Protein 7EXK (pdb70)

Secondary structure (DSSP, 8-state):
-----EEEETTEEPPTTTSBPPBTTTTT-PPB--TTSTHHHH-BS-TTTGGGGS--EEEETT-EEEEE-SS---S-EEEEEEEEE-SS-TTSTTTT-SS-EEEEEEE--EEETTEEEPSPSS--EEEEE--TTSBSEEEEEEEEEEE-TTTTSTT--EEEEEEEEEEEES-B-------B-TTTS--S--TTTS--SSS--TT-------SSPP---/-----EEEETTEEPPTTSSBPPBTTTTT-PPB--TTSTHHHH-BSSTTTGGGGS--EEEETT-EEEEE-SS---S-EEEEEEEEE-SS-TTSTTTT-SS-EEEEEEE--EEETTEEEPPPSS--EEEEE--TTPPSEEEEEEEEEEE-TTTTSTT--EEEEEEEEEEEES-------S-B-TTTS--S--TTTS--SSS--TT--S----SSPP---/-----EEEETTEEPPTTTSBPPBTTTTT-PPB--TTSTHHHH-BSSTTTGGGGS--EEEETT-EEEEE-SS---S-EEEEEEEEE-SS-TTSTTTT-SS-EEEEEEE--EEETTEEEPSPSS--EEEEE--TTSPSEEEEEEEEEEE-TTTTSTT--EEEEEEEEEEEES---------B-TTTS--S--TTTS--SSS--TT-------SSPP---/-----EEEETTEEPPTTSSBPPBTTTTT-PPB--TTSTHHHH-BS-TTTGGGGS--EEEETT-EEEEE-SS---S-EEEEEEEEE-SS-TTSTTTT-SS-EEEEEEE--EEETTEEEPPPSS--EEEEE--TTPPSEEEEEEEEEEE-TTTTSTT--EEEEEEEEEEEES-------S-B-TTTS--S--TTTS--SSS--TT-------SSPP---/-----EEEETTEEPPTTSSBPPBTTTTT-PPB--TTSTHHHH-BSSTTTTTTTS--EEEETT-EEEEE-SS---S-EEEEEEEEE-SS-TTSTTTT-SS-EEEEEEE--EEETTEEEPPPSS--EEEEE--TTSPSEEEEEEEEEEE-TTTTSTT--EEEEEEEEEEEES-------S-B-TTTS--S--TTTS--SSS--TT-------SSPP---/-----EEEETTEEPPTTTSBPPBTTTTT-PPB--TTSTHHHH-BSSTTTTGGGS--EEEETT-EEEEE-SS---S-EEEEEEEEE-SS-TTSTTTT-SS-EEEEEEE--EEETTEEEPSPSS--EEEEE--TTSPSEEEEEEEEEEE-TTTTSTT--EEEEEEEEEEEES---------B-TTTS--S--TTTS--SSS--TT-------SSPP---

Organism: Ceriporiopsis subvermispora (strain B) (NCBI:txid914234)

Structure (mmCIF, N/CA/C/O backbone):
data_7EXK
#
_entry.id   7EXK
#
_cell.length_a   84.063
_cell.length_b   52.428
_cell.length_c   134.625
_cell.angle_alpha   90.000
_cell.angle_beta   90.553
_cell.angle_gamma   90.000
#
_symmetry.space_group_name_H-M   'P 1 21 1'
#
loop_
_entity.id
_entity.type
_entity.pdbx_description
1 polymer 'Glycoside hydrolase family 61 protein'
2 non-polymer 2-acetamido-2-deoxy-beta-D-glucopyranose
3 non-polymer 'COPPER (II) ION'
4 non-polymer 2-AMINO-2-HYDROXYMETHYL-PROPANE-1,3-DIOL
5 non-polymer 1,2-ETHANEDIOL
6 non-polymer alpha-D-xylopyranose
7 non-polymer 'CALCIUM ION'
8 water water
#
loop_
_atom_site.group_PDB
_atom_site.id
_atom_site.type_symbol
_atom_site.label_atom_id
_atom_site.label_alt_id
_atom_site.label_comp_id
_atom_site.label_asym_id
_atom_site.label_entity_id
_atom_site.label_seq_id
_atom_site.pdbx_PDB_ins_code
_atom_site.Cartn_x
_atom_site.Cartn_y
_atom_site.Cartn_z
_atom_site.occupancy
_atom_site.B_iso_or_equiv
_atom_site.auth_seq_id
_atom_site.auth_comp_id
_atom_site.auth_asym_id
_atom_site.auth_atom_id
_atom_site.pdbx_PDB_model_num
ATOM 1 N N . HIS A 1 1 ? 20.43344 -4.86888 1.56393 1.000 22.68709 1 HIS A N 1
ATOM 2 C CA . HIS A 1 1 ? 20.44070 -5.66217 2.78879 1.000 26.78165 1 HIS A CA 1
ATOM 3 C C . HIS A 1 1 ? 21.63173 -6.61904 2.81796 1.000 26.40038 1 HIS A C 1
ATOM 4 O O . HIS A 1 1 ? 21.63786 -7.64020 2.13020 1.000 24.41328 1 HIS A O 1
ATOM 11 N N . TYR A 1 2 ? 22.66087 -6.26938 3.58407 1.000 23.21800 2 TYR A N 1
ATOM 12 C CA . TYR A 1 2 ? 23.84172 -7.11797 3.67647 1.000 23.58579 2 TYR A CA 1
ATOM 13 C C . TYR A 1 2 ? 24.63291 -6.73430 4.91656 1.000 22.62899 2 TYR A C 1
ATOM 14 O O . TYR A 1 2 ? 24.54480 -5.60731 5.40318 1.000 23.33325 2 TYR A O 1
ATOM 23 N N . THR A 1 3 ? 25.39496 -7.68965 5.42626 1.000 17.92740 3 THR A N 1
ATOM 24 C CA . THR A 1 3 ? 26.33060 -7.43839 6.50701 1.000 19.32130 3 THR A CA 1
ATOM 25 C C . THR A 1 3 ? 27.73148 -7.27737 5.93398 1.000 23.52216 3 THR A C 1
ATOM 26 O O . THR A 1 3 ? 27.99891 -7.61694 4.78197 1.000 22.08079 3 THR A O 1
ATOM 30 N N . LEU A 1 4 ? 28.64407 -6.77431 6.76277 1.000 21.15338 4 LEU A N 1
ATOM 31 C CA . LEU A 1 4 ? 30.04714 -6.62267 6.38896 1.000 24.76900 4 LEU A CA 1
ATOM 32 C C . LEU A 1 4 ? 30.89173 -7.39747 7.39259 1.000 20.51294 4 LEU A C 1
ATOM 33 O O . LEU A 1 4 ? 31.51517 -6.79457 8.27050 1.000 22.05376 4 LEU A O 1
ATOM 38 N N . PRO A 1 5 ? 30.89475 -8.73436 7.32397 1.000 24.72198 5 PRO A N 1
ATOM 39 C CA . PRO A 1 5 ? 31.50124 -9.53942 8.39869 1.000 21.44850 5 PRO A CA 1
ATOM 40 C C . PRO A 1 5 ? 32.97615 -9.87015 8.27649 1.000 24.31972 5 PRO A C 1
ATOM 41 O O . PRO A 1 5 ? 33.55561 -10.34528 9.26335 1.000 22.94794 5 PRO A O 1
ATOM 45 N N . ASP A 1 6 ? 33.60114 -9.67743 7.12480 1.000 17.59551 6 ASP A N 1
ATOM 46 C CA . ASP A 1 6 ? 34.94677 -10.18957 6.89384 1.000 23.41282 6 ASP A CA 1
ATOM 47 C C . ASP A 1 6 ? 35.92228 -9.03879 6.70060 1.000 28.87378 6 ASP A C 1
ATOM 48 O O . ASP A 1 6 ? 35.79984 -8.27468 5.73871 1.000 25.13765 6 ASP A O 1
ATOM 53 N N . LEU A 1 7 ? 36.87242 -8.90526 7.61972 1.000 29.31405 7 LEU A N 1
ATOM 54 C CA . LEU A 1 7 ? 37.99999 -8.01705 7.38607 1.000 24.02581 7 LEU A CA 1
ATOM 55 C C . LEU A 1 7 ? 38.90949 -8.61275 6.32127 1.000 30.68788 7 LEU A C 1
ATOM 56 O O . LEU A 1 7 ? 39.13378 -9.82980 6.27496 1.000 27.54210 7 LEU A O 1
ATOM 61 N N . ILE A 1 8 ? 39.38928 -7.75679 5.42628 1.000 28.02027 8 ILE A N 1
ATOM 62 C CA . ILE A 1 8 ? 40.42255 -8.12609 4.46867 1.000 26.22817 8 ILE A CA 1
ATOM 63 C C . ILE A 1 8 ? 41.72238 -7.53362 4.97349 1.000 29.99261 8 ILE A C 1
ATOM 64 O O . ILE A 1 8 ? 41.77474 -6.34782 5.32271 1.000 29.78930 8 ILE A O 1
ATOM 69 N N . ALA A 1 9 ? 42.75013 -8.36662 5.07012 1.000 30.13281 9 ALA A N 1
ATOM 70 C CA . ALA A 1 9 ? 44.03132 -7.94355 5.61085 1.000 34.66091 9 ALA A CA 1
ATOM 71 C C . ALA A 1 9 ? 45.07070 -8.96629 5.19236 1.000 38.77237 9 ALA A C 1
ATOM 72 O O . ALA A 1 9 ? 44.76419 -10.15571 5.06820 1.000 40.43393 9 ALA A O 1
ATOM 74 N N . ASN A 1 10 ? 46.30137 -8.48753 4.97699 1.000 35.73048 10 ASN A N 1
ATOM 75 C CA . ASN A 1 10 ? 47.39536 -9.32068 4.47806 1.000 36.48087 10 ASN A CA 1
ATOM 76 C C . ASN A 1 10 ? 47.04695 -10.03972 3.19200 1.000 34.72187 10 ASN A C 1
ATOM 77 O O . ASN A 1 10 ? 47.51486 -11.15256 2.95479 1.000 42.95547 10 ASN A O 1
ATOM 82 N N . GLY A 1 11 ? 46.23045 -9.42292 2.35181 1.000 36.05911 11 GLY A N 1
ATOM 83 C CA . GLY A 1 11 ? 45.85124 -10.08270 1.12441 1.000 38.00147 11 GLY A CA 1
ATOM 84 C C . GLY A 1 11 ? 44.93825 -11.27230 1.28866 1.000 37.71282 11 GLY A C 1
ATOM 85 O O . GLY A 1 11 ? 44.71913 -11.99669 0.31300 1.000 41.97965 11 GLY A O 1
ATOM 86 N N . THR A 1 12 ? 44.39489 -11.50884 2.48419 1.000 35.52430 12 THR A N 1
ATOM 87 C CA . THR A 1 12 ? 43.47488 -12.62185 2.69066 1.000 37.31818 12 THR A CA 1
ATOM 88 C C . THR A 1 12 ? 42.22528 -12.15452 3.43193 1.000 35.90301 12 THR A C 1
ATOM 89 O O . THR A 1 12 ? 42.23056 -11.15222 4.15563 1.000 37.08620 12 THR A O 1
ATOM 93 N N . VAL A 1 13 ? 41.15336 -12.91655 3.26862 1.000 32.55511 13 VAL A N 1
ATOM 94 C CA . VAL A 1 13 ? 39.86598 -12.60458 3.87395 1.000 31.97370 13 VAL A CA 1
ATOM 95 C C . VAL A 1 13 ? 39.71998 -13.41177 5.15456 1.000 26.26964 13 VAL A C 1
ATOM 96 O O . VAL A 1 13 ? 39.92936 -14.62545 5.15005 1.000 30.77149 13 VAL A O 1
ATOM 100 N N . ALA A 1 14 ? 39.42279 -12.72591 6.25595 1.000 25.64215 14 ALA A N 1
ATOM 101 C CA . ALA A 1 14 ? 39.18422 -13.34165 7.55602 1.000 31.19335 14 ALA A CA 1
ATOM 102 C C . ALA A 1 14 ? 37.80850 -14.01815 7.59801 1.000 31.82633 14 ALA A C 1
ATOM 103 O O . ALA A 1 14 ? 36.98201 -13.87357 6.69234 1.000 26.61877 14 ALA A O 1
ATOM 105 N N . ALA A 1 15 ? 37.57300 -14.78524 8.66301 1.000 21.31793 15 ALA A N 1
ATOM 106 C CA . ALA A 1 15 ? 36.29006 -15.45821 8.82699 1.000 27.21996 15 ALA A CA 1
ATOM 107 C C . ALA A 1 15 ? 35.22493 -14.47953 9.30055 1.000 21.91148 15 ALA A C 1
ATOM 108 O O . ALA A 1 15 ? 35.52538 -13.38468 9.78833 1.000 24.83486 15 ALA A O 1
ATOM 110 N N . ASP A 1 16 ? 33.96246 -14.88405 9.15448 1.000 20.92220 16 ASP A N 1
ATOM 111 C CA . ASP A 1 16 ? 32.85949 -14.03711 9.59666 1.000 23.31680 16 ASP A CA 1
ATOM 112 C C . ASP A 1 16 ? 33.04100 -13.65898 11.06709 1.000 23.20956 16 ASP A C 1
ATOM 113 O O . ASP A 1 16 ? 33.20962 -14.52627 11.92546 1.000 20.24507 16 ASP A O 1
ATOM 118 N N . TRP A 1 17 ? 33.04024 -12.35567 11.34643 1.000 25.01754 17 TRP A N 1
ATOM 119 C CA . TRP A 1 17 ? 33.13063 -11.78147 12.68917 1.000 23.83852 17 TRP A CA 1
ATOM 120 C C . TRP A 1 17 ? 34.42049 -12.14704 13.41487 1.000 23.48573 17 TRP A C 1
ATOM 121 O O . TRP A 1 17 ? 34.52081 -11.93719 14.62796 1.000 22.75966 17 TRP A O 1
ATOM 132 N N . GLN A 1 18 ? 35.41878 -12.67569 12.71002 1.000 21.95620 18 GLN A N 1
ATOM 133 C CA . GLN A 1 18 ? 36.69319 -12.94915 13.36158 1.000 27.83380 18 GLN A CA 1
ATOM 134 C C . GLN A 1 18 ? 37.31909 -11.66030 13.88625 1.000 29.91889 18 GLN A C 1
ATOM 135 O O . GLN A 1 18 ? 37.71962 -11.57511 15.05619 1.000 23.87714 18 GLN A O 1
ATOM 141 N N . PHE A 1 19 ? 37.36150 -10.62740 13.04370 1.000 24.40770 19 PHE A N 1
ATOM 142 C CA . PHE A 1 19 ? 37.91240 -9.34281 13.41976 1.000 23.90276 19 PHE A CA 1
ATOM 143 C C . PHE A 1 19 ? 36.87466 -8.23731 13.37692 1.000 25.10024 19 PHE A C 1
ATOM 144 O O . PHE A 1 19 ? 37.19463 -7.09654 13.72314 1.000 27.88494 19 PHE A O 1
ATOM 152 N N . VAL A 1 20 ? 35.64906 -8.53978 12.96227 1.000 20.74753 20 VAL A N 1
ATOM 153 C CA . VAL A 1 20 ? 34.58804 -7.55522 12.81457 1.000 18.76089 20 VAL A CA 1
ATOM 154 C C . VAL A 1 20 ? 33.54858 -7.80132 13.88652 1.000 21.36974 20 VAL A C 1
ATOM 155 O O . VAL A 1 20 ? 33.12566 -8.94536 14.09579 1.000 19.02842 20 VAL A O 1
ATOM 159 N N . ARG A 1 21 ? 33.14539 -6.73078 14.57074 1.000 18.59454 21 ARG A N 1
ATOM 160 C CA . ARG A 1 21 ? 32.15226 -6.84219 15.63169 1.000 19.93176 21 ARG A CA 1
ATOM 161 C C . ARG A 1 21 ? 30.81223 -7.25665 15.04381 1.000 26.20527 21 ARG A C 1
ATOM 162 O O . ARG A 1 21 ? 30.24961 -6.54441 14.19830 1.000 23.20029 21 ARG A O 1
ATOM 170 N N . GLU A 1 22 ? 30.30289 -8.40963 15.48740 1.000 23.08489 22 GLU A N 1
ATOM 171 C CA . GLU A 1 22 ? 29.03995 -8.90728 14.96500 1.000 21.03213 22 GLU A CA 1
ATOM 172 C C . GLU A 1 22 ? 27.94803 -7.86899 15.14743 1.000 25.00455 22 GLU A C 1
ATOM 173 O O . GLU A 1 22 ? 27.78511 -7.29829 16.23320 1.000 24.14434 22 GLU A O 1
ATOM 179 N N . THR A 1 23 ? 27.23809 -7.58725 14.06203 1.000 19.91959 23 THR A N 1
ATOM 180 C CA . THR A 1 23 ? 26.27902 -6.50626 14.04358 1.000 18.92952 23 THR A CA 1
ATOM 181 C C . THR A 1 23 ? 24.87199 -7.02950 14.29823 1.000 21.35312 23 THR A C 1
ATOM 182 O O . THR A 1 23 ? 24.56739 -8.20695 14.09103 1.000 26.84769 23 THR A O 1
ATOM 186 N N . ALA A 1 24 ? 23.99871 -6.12327 14.73110 1.000 22.84419 24 ALA A N 1
ATOM 187 C CA . ALA A 1 24 ? 22.67624 -6.54236 15.19574 1.000 25.60655 24 ALA A CA 1
ATOM 188 C C . ALA A 1 24 ? 21.79775 -7.09140 14.08066 1.000 30.15688 24 ALA A C 1
ATOM 189 O O . ALA A 1 24 ? 20.80274 -7.76109 14.36561 1.000 38.92747 24 ALA A O 1
ATOM 191 N N . ASN A 1 25 ? 22.12287 -6.80779 12.82427 1.000 28.15061 25 ASN A N 1
ATOM 192 C CA . ASN A 1 25 ? 21.37317 -7.31061 11.68587 1.000 25.62176 25 ASN A CA 1
ATOM 193 C C . ASN A 1 25 ? 21.93424 -8.62280 11.15285 1.000 28.37854 25 ASN A C 1
ATOM 194 O O . ASN A 1 25 ? 21.70969 -8.94970 9.98072 1.000 28.58825 25 ASN A O 1
ATOM 199 N N . HIS A 1 26 ? 22.65121 -9.38584 11.98499 1.000 32.10754 26 HIS A N 1
ATOM 200 C CA . HIS A 1 26 ? 23.32965 -10.57228 11.47840 1.000 32.66568 26 HIS A CA 1
ATOM 201 C C . HIS A 1 26 ? 22.34685 -11.53535 10.81684 1.000 35.63558 26 HIS A C 1
ATOM 202 O O . HIS A 1 26 ? 22.70704 -12.20208 9.83981 1.000 35.10165 26 HIS A O 1
ATOM 209 N N . TYR A 1 27 ? 21.09857 -11.58859 11.29905 1.000 38.75308 27 TYR A N 1
ATOM 210 C CA A TYR A 1 27 ? 20.02972 -12.35142 10.65398 0.406 37.59544 27 TYR A CA 1
ATOM 211 C CA B TYR A 1 27 ? 20.07756 -12.36465 10.60618 0.594 37.57106 27 TYR A CA 1
ATOM 212 C C . TYR A 1 27 ? 19.34201 -11.54017 9.55423 1.000 39.70850 27 TYR A C 1
ATOM 213 O O . TYR A 1 27 ? 19.28487 -11.95241 8.38987 1.000 42.22331 27 TYR A O 1
ATOM 230 N N . THR A 1 28 ? 18.79529 -10.37638 9.92794 1.000 34.10369 28 THR A N 1
ATOM 231 C CA . THR A 1 28 ? 17.90868 -9.63704 9.02618 1.000 30.67844 28 THR A CA 1
ATOM 232 C C . THR A 1 28 ? 18.65888 -8.94426 7.88974 1.000 32.06211 28 THR A C 1
ATOM 233 O O . THR A 1 28 ? 18.06414 -8.66231 6.84512 1.000 26.26092 28 THR A O 1
ATOM 237 N N . ASN A 1 29 ? 19.94028 -8.62786 8.07824 1.000 28.96001 29 ASN A N 1
ATOM 238 C CA . ASN A 1 29 ? 20.71696 -7.82040 7.14100 1.000 26.65943 29 ASN A CA 1
ATOM 239 C C . ASN A 1 29 ? 20.14291 -6.42434 6.92614 1.000 26.81735 29 ASN A C 1
ATOM 240 O O . ASN A 1 29 ? 20.56051 -5.73442 5.99072 1.000 30.33308 29 ASN A O 1
ATOM 245 N N . GLY A 1 30 ? 19.21631 -5.97192 7.77777 1.000 24.92267 30 GLY A N 1
ATOM 246 C CA . GLY A 1 30 ? 18.58483 -4.68187 7.60337 1.000 24.12175 30 GLY A CA 1
ATOM 247 C C . GLY A 1 30 ? 19.51979 -3.55965 8.00251 1.000 22.68015 30 GLY A C 1
ATOM 248 O O . GLY A 1 30 ? 20.51378 -3.78123 8.69944 1.000 24.87313 30 GLY A O 1
ATOM 249 N N . PRO A 1 31 ? 19.23951 -2.34000 7.54447 1.000 26.54535 31 PRO A N 1
ATOM 250 C CA . PRO A 1 31 ? 20.14311 -1.21166 7.79238 1.000 24.57488 31 PRO A CA 1
ATOM 251 C C . PRO A 1 31 ? 19.86442 -0.47171 9.09271 1.000 30.77058 31 PRO A C 1
ATOM 252 O O . PRO A 1 31 ? 18.75122 -0.48818 9.62973 1.000 27.97731 31 PRO A O 1
ATOM 256 N N . VAL A 1 32 ? 20.89320 0.25122 9.54980 1.000 25.99252 32 VAL A N 1
ATOM 257 C CA . VAL A 1 32 ? 20.67445 1.33160 10.50212 1.000 30.38192 32 VAL A CA 1
ATOM 258 C C . VAL A 1 32 ? 20.05545 2.49616 9.75476 1.000 33.44242 32 VAL A C 1
ATOM 259 O O . VAL A 1 32 ? 20.44053 2.78600 8.61283 1.000 30.94214 32 VAL A O 1
ATOM 263 N N . THR A 1 33 ? 19.04035 3.12726 10.36273 1.000 34.68232 33 THR A N 1
ATOM 264 C CA . THR A 1 33 ? 18.36171 4.27326 9.75779 1.000 32.04250 33 THR A CA 1
ATOM 265 C C . THR A 1 33 ? 18.31009 5.52379 10.63323 1.000 32.81822 33 THR A C 1
ATOM 266 O O . THR A 1 33 ? 17.79380 6.54692 10.17872 1.000 37.74637 33 THR A O 1
ATOM 270 N N . ASP A 1 34 ? 18.82591 5.48030 11.85933 1.000 36.62136 34 ASP A N 1
ATOM 271 C CA . ASP A 1 34 ? 18.79535 6.61484 12.78060 1.000 35.36575 34 ASP A CA 1
ATOM 272 C C . ASP A 1 34 ? 20.22671 7.04436 13.08961 1.000 34.75060 34 ASP A C 1
ATOM 273 O O . ASP A 1 34 ? 20.92647 6.38369 13.86673 1.000 32.85321 34 ASP A O 1
ATOM 278 N N . VAL A 1 35 ? 20.65890 8.17377 12.52020 1.000 35.02182 35 VAL A N 1
ATOM 279 C CA . VAL A 1 35 ? 22.02899 8.62384 12.76273 1.000 33.95898 35 VAL A CA 1
ATOM 280 C C . VAL A 1 35 ? 22.24641 9.15171 14.16748 1.000 36.38646 35 VAL A C 1
ATOM 281 O O . VAL A 1 35 ? 23.40235 9.34006 14.57195 1.000 34.77809 35 VAL A O 1
ATOM 285 N N . THR A 1 36 ? 21.17332 9.40471 14.92258 1.000 42.36088 36 THR A N 1
ATOM 286 C CA . THR A 1 36 ? 21.31570 9.80195 16.32110 1.000 47.44725 36 THR A CA 1
ATOM 287 C C . THR A 1 36 ? 21.44768 8.59551 17.23920 1.000 44.89514 36 THR A C 1
ATOM 288 O O . THR A 1 36 ? 21.79944 8.76418 18.41317 1.000 44.28198 36 THR A O 1
ATOM 292 N N . ASP A 1 37 ? 21.21699 7.39253 16.70307 1.000 46.88556 37 ASP A N 1
ATOM 293 C CA . ASP A 1 37 ? 21.26473 6.14977 17.46155 1.000 40.28771 37 ASP A CA 1
ATOM 294 C C . ASP A 1 37 ? 22.69136 5.63870 17.57008 1.000 38.82170 37 ASP A C 1
ATOM 295 O O . ASP A 1 37 ? 23.45679 5.68731 16.60456 1.000 38.56704 37 ASP A O 1
ATOM 300 N N . GLU A 1 38 ? 23.03937 5.13108 18.75335 1.000 34.18019 38 GLU A N 1
ATOM 301 C CA . GLU A 1 38 ? 24.37710 4.60075 18.99085 1.000 36.17930 38 GLU A CA 1
ATOM 302 C C . GLU A 1 38 ? 24.77174 3.54536 17.96337 1.000 30.48085 38 GLU A C 1
ATOM 303 O O . GLU A 1 38 ? 25.96885 3.34226 17.71927 1.000 31.68979 38 GLU A O 1
ATOM 309 N N . ALA A 1 39 ? 23.79217 2.87542 17.36326 1.000 24.20278 39 ALA A N 1
ATOM 310 C CA . ALA A 1 39 ? 24.06138 1.85364 16.35895 1.000 30.36864 39 ALA A CA 1
ATOM 311 C C . ALA A 1 39 ? 24.82018 2.39715 15.15860 1.000 31.20623 39 ALA A C 1
ATOM 312 O O . ALA A 1 39 ? 25.50277 1.62295 14.48045 1.000 25.90629 39 ALA A O 1
ATOM 314 N N . ILE A 1 40 ? 24.72228 3.70527 14.89180 1.000 29.98490 40 ILE A N 1
ATOM 315 C CA . ILE A 1 40 ? 25.36252 4.30624 13.72769 1.000 30.21495 40 ILE A CA 1
ATOM 316 C C . ILE A 1 40 ? 26.86663 4.15406 13.79980 1.000 28.81424 40 ILE A C 1
ATOM 317 O O . ILE A 1 40 ? 27.55769 4.33037 12.79421 1.000 27.60224 40 ILE A O 1
ATOM 322 N N . ARG A 1 41 ? 27.40508 3.86373 14.97944 1.000 24.75529 41 ARG A N 1
ATOM 323 C CA . ARG A 1 41 ? 28.85583 3.75483 15.10016 1.000 29.44959 41 ARG A CA 1
ATOM 324 C C . ARG A 1 41 ? 29.34610 2.40270 14.58869 1.000 32.92945 41 ARG A C 1
ATOM 325 O O 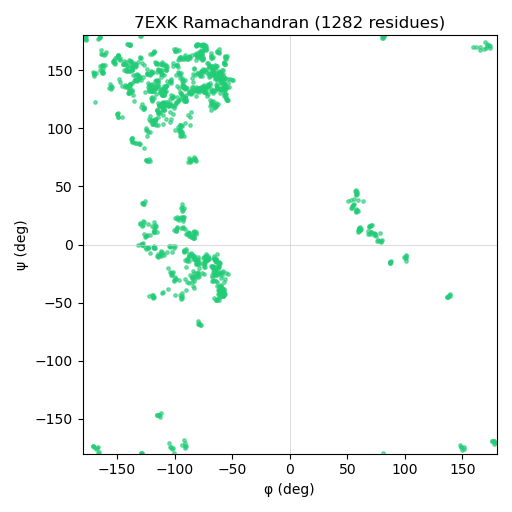. ARG A 1 41 ? 30.10814 2.33433 13.61667 1.000 25.43373 41 ARG A O 1
ATOM 333 N N . CYS A 1 42 ? 28.96997 1.31867 15.27602 1.000 26.24453 42 CYS A N 1
ATOM 334 C CA . CYS A 1 42 ? 29.45985 -0.00266 14.92679 1.000 23.68210 42 CYS A CA 1
ATOM 335 C C . CYS A 1 42 ? 28.37581 -1.05793 14.82084 1.000 23.78354 42 CYS A C 1
ATOM 336 O O . CYS A 1 42 ? 28.69342 -2.22185 14.53391 1.000 22.96404 42 CYS A O 1
ATOM 339 N N . TYR A 1 43 ? 27.11838 -0.69084 15.05075 1.000 23.34183 43 TYR A N 1
ATOM 340 C CA . TYR A 1 43 ? 25.98804 -1.55967 14.78727 1.000 24.18985 43 TYR A CA 1
ATOM 341 C C . TYR A 1 43 ? 26.09584 -2.87512 15.56218 1.000 24.33971 43 TYR A C 1
ATOM 342 O O . TYR A 1 43 ? 25.53730 -3.88701 15.14385 1.000 24.95141 43 TYR A O 1
ATOM 351 N N . GLU A 1 44 ? 26.77471 -2.86166 16.71476 1.000 24.04367 44 GLU A N 1
ATOM 352 C CA . GLU A 1 44 ? 27.06927 -4.10108 17.42229 1.000 26.71038 44 GLU A CA 1
ATOM 353 C C . GLU A 1 44 ? 25.78441 -4.81027 17.80381 1.000 28.42001 44 GLU A C 1
ATOM 354 O O . GLU A 1 44 ? 24.74766 -4.18516 18.04202 1.000 27.84424 44 GLU A O 1
ATOM 360 N N . LEU A 1 45 ? 25.86505 -6.14085 17.80790 1.000 27.23842 45 LEU A N 1
ATOM 361 C CA . LEU A 1 45 ? 24.79113 -6.97127 18.33244 1.000 32.62596 45 LEU A CA 1
ATOM 362 C C . LEU A 1 45 ? 24.56059 -6.68172 19.81475 1.000 31.32532 45 LEU A C 1
ATOM 363 O O . LEU A 1 45 ? 23.41774 -6.63021 20.27825 1.000 30.01632 45 LEU A O 1
ATOM 368 N N . ASP A 1 46 ? 25.63533 -6.47401 20.57167 1.000 37.02671 46 ASP A N 1
ATOM 369 C CA . ASP A 1 46 ? 25.51266 -6.19939 22.00168 1.000 29.47428 46 ASP A CA 1
ATOM 370 C C . ASP A 1 46 ? 26.68769 -5.32436 22.40967 1.000 29.21716 46 ASP A C 1
ATOM 371 O O . ASP A 1 46 ? 27.83778 -5.78032 22.41097 1.000 31.76060 46 ASP A O 1
ATOM 376 N N . TYR A 1 47 ? 26.40051 -4.07594 22.77484 1.000 32.21746 47 TYR A N 1
ATOM 377 C CA . TYR A 1 47 ? 27.47143 -3.10599 22.98032 1.000 33.43553 47 TYR A CA 1
ATOM 378 C C . TYR A 1 47 ? 28.48081 -3.57206 24.02102 1.000 34.14074 47 TYR A C 1
ATOM 379 O O . TYR A 1 47 ? 29.69296 -3.37589 23.84940 1.000 39.14560 47 TYR A O 1
ATOM 388 N N . SER A 1 48 ? 28.01979 -4.22462 25.08976 1.000 38.58328 48 SER A N 1
ATOM 389 C CA . SER A 1 48 ? 28.96718 -4.59094 26.14234 1.000 35.65795 48 SER A CA 1
ATOM 390 C C . SER A 1 48 ? 29.71191 -5.88492 25.83793 1.000 34.34567 48 SER A C 1
ATOM 391 O O . SER A 1 48 ? 30.88670 -6.01984 26.19762 1.000 36.17991 48 SER A O 1
ATOM 394 N N . ALA A 1 49 ? 29.07989 -6.81809 25.13204 1.000 39.72571 49 ALA A N 1
ATOM 395 C CA . ALA A 1 49 ? 29.68563 -8.12788 24.91920 1.000 36.68802 49 ALA A CA 1
ATOM 396 C C . ALA A 1 49 ? 30.48123 -8.21631 23.62212 1.000 29.47850 49 ALA A C 1
ATOM 397 O O . ALA A 1 49 ? 31.60363 -8.73587 23.62354 1.000 33.48059 49 ALA A O 1
ATOM 399 N N . THR A 1 50 ? 29.92670 -7.70273 22.52402 1.000 31.84952 50 THR A N 1
ATOM 400 C CA . THR A 1 50 ? 30.48305 -7.98670 21.20155 1.000 23.01884 50 THR A CA 1
ATOM 401 C C . THR A 1 50 ? 31.95176 -7.61142 21.04396 1.000 26.92868 50 THR A C 1
ATOM 402 O O . THR A 1 50 ? 32.69641 -8.41197 20.45362 1.000 31.81662 50 THR A O 1
ATOM 406 N N . PRO A 1 51 ? 32.44124 -6.46089 21.52562 1.000 25.06038 51 PRO A N 1
ATOM 407 C CA . PRO A 1 51 ? 33.87359 -6.17799 21.34501 1.000 28.26983 51 PRO A CA 1
ATOM 408 C C . PRO A 1 51 ? 34.77071 -7.23679 21.94532 1.000 28.55711 51 PRO A C 1
ATOM 409 O O . PRO A 1 51 ? 35.76602 -7.62674 21.31752 1.000 31.99725 51 PRO A O 1
ATOM 413 N N . GLY A 1 52 ? 34.45420 -7.70075 23.15940 1.000 34.23188 52 GLY A N 1
ATOM 414 C CA . GLY A 1 52 ? 35.22904 -8.75878 23.78060 1.000 30.59402 52 GLY A CA 1
ATOM 415 C C . GLY A 1 52 ? 35.12914 -10.07937 23.05122 1.000 29.87977 52 GLY A C 1
ATOM 416 O O . GLY A 1 52 ? 36.02412 -10.92129 23.18313 1.000 30.22079 52 GLY A O 1
ATOM 417 N N . GLU A 1 53 ? 34.09583 -10.24931 22.23013 1.000 33.60067 53 GLU A N 1
ATOM 418 C CA . GLU A 1 53 ? 33.92597 -11.44477 21.42255 1.000 30.50610 53 GLU A CA 1
ATOM 419 C C . GLU A 1 53 ? 34.62720 -11.34409 20.08215 1.000 31.74362 53 GLU A C 1
ATOM 420 O O . GLU A 1 53 ? 34.42636 -12.21122 19.22696 1.000 27.89794 53 GLU A O 1
ATOM 426 N N . THR A 1 54 ? 35.44896 -10.31412 19.88062 1.000 32.04567 54 THR A N 1
ATOM 427 C CA . THR A 1 54 ? 36.04564 -10.03165 18.58277 1.000 26.96073 54 THR A CA 1
ATOM 428 C C . THR A 1 54 ? 37.56255 -10.01906 18.68555 1.000 23.44371 54 THR A C 1
ATOM 429 O O . THR A 1 54 ? 38.12217 -9.39707 19.59251 1.000 31.46814 54 THR A O 1
ATOM 433 N N . ASN A 1 55 ? 38.22773 -10.70551 17.76535 1.000 25.41931 55 ASN A N 1
ATOM 434 C CA . ASN A 1 55 ? 39.67851 -10.68147 17.77551 1.000 27.59434 55 ASN A CA 1
ATOM 435 C C . ASN A 1 55 ? 40.19229 -9.35369 17.20536 1.000 34.14495 55 ASN A C 1
ATOM 436 O O . ASN A 1 55 ? 39.43287 -8.52634 16.69436 1.000 32.24266 55 ASN A O 1
ATOM 441 N N . ILE A 1 56 ? 41.50129 -9.14435 17.31860 1.000 35.63551 56 ILE A N 1
ATOM 442 C CA . ILE A 1 56 ? 42.15572 -7.91484 16.88498 1.000 30.20911 56 ILE A CA 1
ATOM 443 C C . ILE A 1 56 ? 43.17754 -8.28720 15.82757 1.000 35.85081 56 ILE A C 1
ATOM 444 O O . ILE A 1 56 ? 44.06632 -9.10907 16.08614 1.000 35.17489 56 ILE A O 1
ATOM 449 N N . ALA A 1 57 ? 43.06808 -7.67821 14.64368 1.000 31.09981 57 ALA A N 1
ATOM 450 C CA . ALA A 1 57 ? 43.95214 -8.00924 13.52609 1.000 33.07860 57 ALA A CA 1
ATOM 451 C C . ALA A 1 57 ? 45.14068 -7.06003 13.47603 1.000 42.51430 57 ALA A C 1
ATOM 452 O O . ALA A 1 57 ? 44.96562 -5.84033 13.49708 1.000 40.47745 57 ALA A O 1
ATOM 454 N N . THR A 1 58 ? 46.34530 -7.61899 13.38845 1.000 41.74813 58 THR A N 1
ATOM 455 C CA . THR A 1 58 ? 47.55825 -6.81411 13.28586 1.000 43.14577 58 THR A CA 1
ATOM 456 C C . THR A 1 58 ? 47.88997 -6.55741 11.82310 1.000 39.99085 58 THR A C 1
ATOM 457 O O . THR A 1 58 ? 48.05378 -7.50376 11.04200 1.000 38.85216 58 THR A O 1
ATOM 461 N N . VAL A 1 59 ? 48.00476 -5.27911 11.45978 1.000 38.77240 59 VAL A N 1
ATOM 462 C CA . VAL A 1 59 ? 48.33929 -4.88567 10.09634 1.000 42.44223 59 VAL A CA 1
ATOM 463 C C . VAL A 1 59 ? 49.36550 -3.75807 10.14009 1.000 36.43731 59 VAL A C 1
ATOM 464 O O . VAL A 1 59 ? 49.45053 -2.99910 11.10967 1.000 37.76425 59 VAL A O 1
ATOM 468 N N . SER A 1 60 ? 50.13693 -3.63166 9.07229 1.000 40.58301 60 SER A N 1
ATOM 469 C CA . SER A 1 60 ? 51.14444 -2.58139 9.01360 1.000 51.50969 60 SER A CA 1
ATOM 470 C C . SER A 1 60 ? 50.57739 -1.34570 8.31924 1.000 47.15022 60 SER A C 1
ATOM 471 O O . SER A 1 60 ? 49.76827 -1.45124 7.39077 1.000 48.73489 60 SER A O 1
ATOM 474 N N . ALA A 1 61 ? 50.96999 -0.17282 8.81236 1.000 50.63720 61 ALA A N 1
ATOM 475 C CA . ALA A 1 61 ? 50.63252 1.06691 8.12925 1.000 45.45796 61 ALA A CA 1
ATOM 476 C C . ALA A 1 61 ? 51.14313 1.01462 6.69793 1.000 46.33543 61 ALA A C 1
ATOM 477 O O . ALA A 1 61 ? 52.19955 0.44114 6.41916 1.000 47.84367 61 ALA A O 1
ATOM 479 N N . GLY A 1 62 ? 50.36879 1.58881 5.77937 1.000 41.44474 62 GLY A N 1
ATOM 480 C CA . GLY A 1 62 ? 50.65901 1.49559 4.37029 1.000 38.97168 62 GLY A CA 1
ATOM 481 C C . GLY A 1 62 ? 50.09428 0.26268 3.69479 1.000 45.61185 62 GLY A C 1
ATOM 482 O O . GLY A 1 62 ? 50.05402 0.20559 2.45478 1.000 41.24244 62 GLY A O 1
ATOM 483 N N . SER A 1 63 ? 49.67715 -0.73518 4.46617 1.000 43.38840 63 SER A N 1
ATOM 484 C CA . SER A 1 63 ? 49.14131 -1.94260 3.86034 1.000 47.50091 63 SER A CA 1
ATOM 485 C C . SER A 1 63 ? 47.67869 -1.74476 3.46546 1.000 38.16184 63 SER A C 1
ATOM 486 O O . SER A 1 63 ? 46.96726 -0.87904 3.98956 1.000 34.96391 63 SER A O 1
ATOM 489 N N . THR A 1 64 ? 47.23580 -2.58554 2.54049 1.000 40.18056 64 THR A N 1
ATOM 490 C CA . THR A 1 64 ? 45.86932 -2.56993 2.05579 1.000 39.15751 64 THR A CA 1
ATOM 491 C C . THR A 1 64 ? 44.99546 -3.43560 2.95491 1.000 43.67888 64 THR A C 1
ATOM 492 O O . THR A 1 64 ? 45.34563 -4.58292 3.25625 1.000 39.63580 64 THR A O 1
ATOM 496 N N . VAL A 1 65 ? 43.86432 -2.88234 3.38408 1.000 36.47722 65 VAL A N 1
ATOM 497 C CA . VAL A 1 65 ? 42.85347 -3.61986 4.11108 1.000 33.31960 65 VAL A CA 1
ATOM 498 C C . VAL A 1 65 ? 41.51594 -3.38333 3.41046 1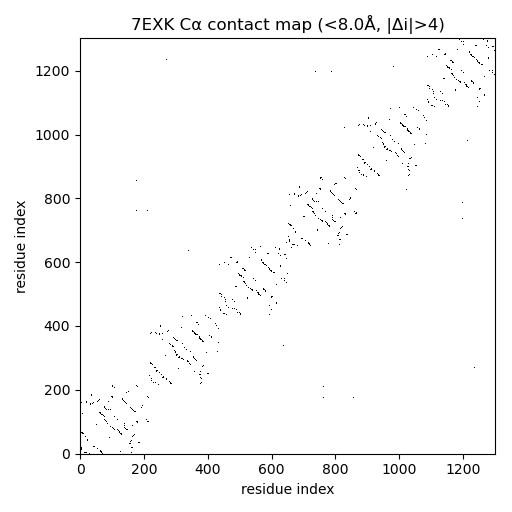.000 34.97720 65 VAL A C 1
ATOM 499 O O . VAL A 1 65 ? 41.43490 -2.69403 2.39390 1.000 33.76825 65 VAL A O 1
ATOM 503 N N . GLY A 1 66 ? 40.46738 -3.98484 3.94509 1.000 27.50047 66 GLY A N 1
ATOM 504 C CA . GLY A 1 66 ? 39.16838 -3.79377 3.34890 1.000 27.87204 66 GLY A CA 1
ATOM 505 C C . GLY A 1 66 ? 38.13937 -4.61848 4.07011 1.000 27.33026 66 GLY A C 1
ATOM 506 O O . GLY A 1 66 ? 38.42167 -5.23189 5.09979 1.000 27.58139 66 GLY A O 1
ATOM 507 N N . MET A 1 67 ? 36.94403 -4.64940 3.49534 1.000 21.20855 67 MET A N 1
ATOM 508 C CA . MET A 1 67 ? 35.83927 -5.37266 4.09241 1.000 22.52366 67 MET A CA 1
ATOM 509 C C . MET A 1 67 ? 35.11042 -6.11676 2.99020 1.000 26.56058 67 MET A C 1
ATOM 510 O O . MET A 1 67 ? 34.95121 -5.59704 1.88184 1.000 20.77143 67 MET A O 1
ATOM 515 N N . GLN A 1 68 ? 34.71879 -7.35116 3.28002 1.000 20.15716 68 GLN A N 1
ATOM 516 C CA . GLN A 1 68 ? 33.88058 -8.12543 2.37947 1.000 23.43009 68 GLN A CA 1
ATOM 517 C C . GLN A 1 68 ? 32.50869 -8.30771 3.00244 1.000 23.80546 68 GLN A C 1
ATOM 518 O O . GLN A 1 68 ? 32.40266 -8.66543 4.18296 1.000 20.92589 68 GLN A O 1
ATOM 524 N N . GLY A 1 69 ? 31.45522 -8.07440 2.20006 1.000 21.88257 69 GLY A N 1
ATOM 525 C CA . GLY A 1 69 ? 30.10407 -8.30578 2.66333 1.000 22.04382 69 GLY A CA 1
ATOM 526 C C . GLY A 1 69 ? 29.69657 -9.77554 2.58856 1.000 23.73431 69 GLY A C 1
ATOM 527 O O . GLY A 1 69 ? 30.40495 -10.62889 2.06995 1.000 22.42387 69 GLY A O 1
ATOM 528 N N . ASN A 1 70 ? 28.53090 -10.08396 3.15185 1.000 24.03776 70 ASN A N 1
ATOM 529 C CA . ASN A 1 70 ? 27.97392 -11.42286 2.97863 1.000 27.38796 70 ASN A CA 1
ATOM 530 C C . ASN A 1 70 ? 27.21943 -11.55004 1.67236 1.000 24.22126 70 ASN A C 1
ATOM 531 O O . ASN A 1 70 ? 26.50099 -12.53072 1.47201 1.000 31.24116 70 ASN A O 1
ATOM 536 N N . GLY A 1 71 ? 27.35779 -10.56532 0.79889 1.000 24.56188 71 GLY A N 1
ATOM 537 C CA . GLY A 1 71 ? 26.76827 -10.61774 -0.52420 1.000 27.71761 71 GLY A CA 1
ATOM 538 C C . GLY A 1 71 ? 27.15860 -9.36374 -1.26849 1.000 27.51586 71 GLY A C 1
ATOM 539 O O . GLY A 1 71 ? 27.81572 -8.47328 -0.72229 1.000 23.75255 71 GLY A O 1
ATOM 540 N N . ALA A 1 72 ? 26.74374 -9.29765 -2.52991 1.000 29.85321 72 ALA A N 1
ATOM 541 C CA . ALA A 1 72 ? 27.05679 -8.12348 -3.32968 1.000 27.76207 72 ALA A CA 1
ATOM 542 C C . ALA A 1 72 ? 26.36141 -6.90217 -2.74356 1.000 27.34931 72 ALA A C 1
ATOM 543 O O . ALA A 1 72 ? 25.26347 -6.98987 -2.19168 1.000 26.18774 72 ALA A O 1
ATOM 545 N N . PHE A 1 73 ? 27.03084 -5.75754 -2.84521 1.000 25.47337 73 PHE A N 1
ATOM 546 C CA . PHE A 1 73 ? 26.50650 -4.48467 -2.34897 1.000 26.08225 73 PHE A CA 1
ATOM 547 C C . PHE A 1 73 ? 25.56919 -3.89528 -3.39691 1.000 24.44624 73 PHE A C 1
ATOM 548 O O . PHE A 1 73 ? 25.90514 -2.94494 -4.10490 1.000 23.44661 73 PHE A O 1
ATOM 556 N N . TYR A 1 74 ? 24.36484 -4.47066 -3.49413 1.000 25.11361 74 TYR A N 1
ATOM 557 C CA . TYR A 1 74 ? 23.52359 -4.21324 -4.65872 1.000 24.54963 74 TYR A CA 1
ATOM 558 C C . TYR A 1 74 ? 22.75525 -2.88926 -4.58894 1.000 28.34221 74 TYR A C 1
ATOM 559 O O . TYR A 1 74 ? 22.23924 -2.43873 -5.61760 1.000 25.37416 74 TYR A O 1
ATOM 568 N N . HIS A 1 75 ? 22.68789 -2.22984 -3.42830 1.000 27.48935 75 HIS A N 1
ATOM 569 C CA . HIS A 1 75 ? 22.08590 -0.90429 -3.45519 1.000 25.38901 75 HIS A CA 1
ATOM 570 C C . HIS A 1 75 ? 23.09317 0.11835 -3.96529 1.000 24.37373 75 HIS A C 1
ATOM 571 O O . HIS A 1 75 ? 24.29486 -0.01994 -3.72523 1.000 21.04255 75 HIS A O 1
ATOM 578 N N . PRO A 1 76 ? 22.62517 1.15408 -4.66490 1.000 28.12789 76 PRO A N 1
ATOM 579 C CA . PRO A 1 76 ? 23.51120 2.27263 -5.01948 1.000 28.21641 76 PRO A CA 1
ATOM 580 C C . PRO A 1 76 ? 23.80855 3.11378 -3.79056 1.000 26.22369 76 PRO A C 1
ATOM 581 O O . PRO A 1 76 ? 22.90059 3.48461 -3.05019 1.000 21.49276 76 PRO A O 1
ATOM 585 N N . GLY A 1 77 ? 25.07269 3.45063 -3.58381 1.000 25.02759 77 GLY A N 1
ATOM 586 C CA . GLY A 1 77 ? 25.34105 4.21538 -2.38652 1.000 21.82182 77 GLY A CA 1
ATOM 587 C C . GLY A 1 77 ? 26.71937 4.83258 -2.36395 1.000 26.98838 77 GLY A C 1
ATOM 588 O O . GLY A 1 77 ? 27.46172 4.80739 -3.35025 1.000 27.64430 77 GLY A O 1
ATOM 589 N N . TYR A 1 78 ? 27.01286 5.43292 -1.21778 1.000 21.16184 78 TYR A N 1
ATOM 590 C CA . TYR A 1 78 ? 28.27422 6.08324 -0.90162 1.000 19.40894 78 TYR A CA 1
ATOM 591 C C . TYR A 1 78 ? 28.98304 5.19198 0.10558 1.000 20.21548 78 TYR A C 1
ATOM 592 O O . TYR A 1 78 ? 28.34417 4.68042 1.02597 1.000 17.98252 78 TYR A O 1
ATOM 601 N N . PHE A 1 79 ? 30.28248 4.96928 -0.08597 1.000 17.68205 79 PHE A N 1
ATOM 602 C CA . PHE A 1 79 ? 31.07862 4.14403 0.81872 1.000 18.19263 79 PHE A CA 1
ATOM 603 C C . PHE A 1 79 ? 32.08126 5.01501 1.55761 1.000 20.99653 79 PHE A C 1
ATOM 604 O O . PHE A 1 79 ? 32.61169 5.97485 0.99195 1.000 20.32202 79 PHE A O 1
ATOM 612 N N . SER A 1 80 ? 32.38358 4.65138 2.80635 1.000 21.95826 80 SER A N 1
ATOM 613 C CA . SER A 1 80 ? 33.42050 5.36398 3.54279 1.000 19.74171 80 SER A CA 1
ATOM 614 C C . SER A 1 80 ? 34.11291 4.41817 4.50893 1.000 22.66564 80 SER A C 1
ATOM 615 O O . SER A 1 80 ? 33.61786 3.32886 4.81826 1.000 22.16934 80 SER A O 1
ATOM 618 N N . ALA A 1 81 ? 35.28453 4.84467 4.96782 1.000 18.47601 81 ALA A N 1
ATOM 619 C CA . ALA A 1 81 ? 36.01068 4.12883 6.00453 1.000 21.21509 81 ALA A CA 1
ATOM 620 C C . ALA A 1 81 ? 36.61007 5.15189 6.95540 1.000 28.68154 81 ALA A C 1
ATOM 621 O O . ALA A 1 81 ? 37.25710 6.11456 6.52507 1.000 26.01373 81 ALA A O 1
ATOM 623 N N . TYR A 1 82 ? 36.39388 4.93339 8.23776 1.000 23.36611 82 TYR A N 1
ATOM 624 C CA . TYR A 1 82 ? 36.92166 5.77862 9.28885 1.000 24.34327 82 TYR A CA 1
ATOM 625 C C . TYR A 1 82 ? 37.77763 4.92202 10.20274 1.000 31.61084 82 TYR A C 1
ATOM 626 O O . TYR A 1 82 ? 37.49492 3.73587 10.42506 1.000 28.31995 82 TYR A O 1
ATOM 635 N N . LEU A 1 83 ? 38.82458 5.54081 10.72977 1.000 29.82629 83 LEU A N 1
ATOM 636 C CA . LEU A 1 83 ? 39.65373 4.96659 11.76991 1.000 29.69633 83 LEU A CA 1
ATOM 637 C C . LEU A 1 83 ? 39.46405 5.78352 13.03430 1.000 34.92215 83 LEU A C 1
ATOM 638 O O . LEU A 1 83 ? 39.13346 6.97420 12.98378 1.000 39.17661 83 LEU A O 1
ATOM 643 N N . SER A 1 84 ? 39.62162 5.11442 14.16774 1.000 35.83652 84 SER A N 1
ATOM 644 C CA . SER A 1 84 ? 39.74867 5.76664 15.45844 1.000 38.09829 84 SER A CA 1
ATOM 645 C C . SER A 1 84 ? 40.82096 5.05249 16.25935 1.000 41.31342 84 SER A C 1
ATOM 646 O O . SER A 1 84 ? 40.87923 3.82191 16.24955 1.000 38.91745 84 SER A O 1
ATOM 649 N N . GLN A 1 85 ? 41.66825 5.81732 16.94856 1.000 41.63430 85 GLN A N 1
ATOM 650 C CA . GLN A 1 85 ? 42.51329 5.21845 17.97549 1.000 45.17324 85 GLN A CA 1
ATOM 651 C C . GLN A 1 85 ? 41.64440 4.44865 18.96749 1.000 33.72899 85 GLN A C 1
ATOM 652 O O . GLN A 1 85 ? 40.52241 4.85390 19.29305 1.000 32.19142 85 GLN A O 1
ATOM 658 N N . ALA A 1 86 ? 42.15063 3.31087 19.42186 1.000 36.54591 86 ALA A N 1
ATOM 659 C CA . ALA A 1 86 ? 41.35804 2.40224 20.24296 1.000 42.66518 86 ALA A CA 1
ATOM 660 C C . ALA A 1 86 ? 42.05869 2.20253 21.57996 1.000 39.92721 86 ALA A C 1
ATOM 661 O O . ALA A 1 86 ? 43.07622 1.50431 21.64806 1.000 35.10449 86 ALA A O 1
ATOM 663 N N . SER A 1 87 ? 41.51301 2.81425 22.63754 1.000 39.87480 87 SER A N 1
ATOM 664 C CA . SER A 1 87 ? 42.04995 2.69818 23.98921 1.000 44.35093 87 SER A CA 1
ATOM 665 C C . SER A 1 87 ? 40.98030 2.14941 24.92658 1.000 43.51958 87 SER A C 1
ATOM 666 O O . SER A 1 87 ? 39.86450 2.69536 24.97125 1.000 42.89038 87 SER A O 1
ATOM 669 N N . PRO A 1 88 ? 41.30137 1.13912 25.76047 1.000 38.22952 88 PRO A N 1
ATOM 670 C CA . PRO A 1 88 ? 42.64152 0.53535 25.94495 1.000 35.23098 88 PRO A CA 1
ATOM 671 C C . PRO A 1 88 ? 43.17724 -0.38066 24.83607 1.000 41.41105 88 PRO A C 1
ATOM 672 O O . PRO A 1 88 ? 44.38921 -0.60740 24.79732 1.000 36.61852 88 PRO A O 1
ATOM 676 N N . ALA A 1 89 ? 42.29423 -0.89466 23.98003 1.000 39.79299 89 ALA A N 1
ATOM 677 C CA . ALA A 1 89 ? 42.64912 -1.76363 22.85994 1.000 41.04817 89 ALA A CA 1
ATOM 678 C C . ALA A 1 89 ? 41.45382 -1.80479 21.91238 1.000 38.39923 89 ALA A C 1
ATOM 679 O O . ALA A 1 89 ? 40.34791 -1.37031 22.25099 1.000 34.49813 89 ALA A O 1
ATOM 681 N N . ALA A 1 90 ? 41.68004 -2.33641 20.71584 1.000 38.99506 90 ALA A N 1
ATOM 682 C CA . ALA A 1 90 ? 40.58516 -2.36519 19.74913 1.000 41.03519 90 ALA A CA 1
ATOM 683 C C . ALA A 1 90 ? 39.40928 -3.22859 20.20411 1.000 42.03551 90 ALA A C 1
ATOM 684 O O . ALA A 1 90 ? 38.27740 -2.99002 19.75936 1.000 42.89934 90 ALA A O 1
ATOM 686 N N . ASN A 1 91 ? 39.62060 -4.17219 21.12804 1.000 40.82703 91 ASN A N 1
ATOM 687 C CA . ASN A 1 91 ? 38.54338 -5.05309 21.56786 1.000 37.56295 91 ASN A CA 1
ATOM 688 C C . ASN A 1 91 ? 37.82016 -4.52490 22.78430 1.000 42.73696 91 ASN A C 1
ATOM 689 O O . ASN A 1 91 ? 37.18310 -5.30580 23.50646 1.000 43.39596 91 ASN A O 1
ATOM 694 N N . SER A 1 92 ? 37.90041 -3.22593 23.02334 1.000 38.89742 92 SER A N 1
ATOM 695 C CA . SER A 1 92 ? 37.19179 -2.64856 24.14825 1.000 39.65524 92 SER A CA 1
ATOM 696 C C . SER A 1 92 ? 35.94723 -1.91211 23.67457 1.000 40.12087 92 SER A C 1
ATOM 697 O O . SER A 1 92 ? 35.98031 -1.25075 22.62674 1.000 38.60181 92 SER A O 1
ATOM 700 N N . PRO A 1 93 ? 34.83768 -2.01902 24.41420 1.000 38.61313 93 PRO A N 1
ATOM 701 C CA . PRO A 1 93 ? 33.68001 -1.15077 24.13569 1.000 30.78591 93 PRO A CA 1
ATOM 702 C C . PRO A 1 93 ? 33.95864 0.31847 24.41088 1.000 43.61133 93 PRO A C 1
ATOM 703 O O . PRO A 1 93 ? 33.10161 1.16298 24.11226 1.000 47.40744 93 PRO A O 1
ATOM 707 N N . ASP A 1 94 ? 35.08889 0.64514 25.04259 1.000 37.80538 94 ASP A N 1
ATOM 708 C CA . ASP A 1 94 ? 35.46656 2.04413 25.18707 1.000 48.95912 94 ASP A CA 1
ATOM 709 C C . ASP A 1 94 ? 36.11235 2.59302 23.91855 1.000 50.26693 94 ASP A C 1
ATOM 710 O O . ASP A 1 94 ? 36.24759 3.81493 23.78413 1.000 48.73632 94 ASP A O 1
ATOM 715 N N . ALA A 1 95 ? 36.55892 1.72203 23.01511 1.000 41.11504 95 ALA A N 1
ATOM 716 C CA . ALA A 1 95 ? 37.24505 2.18543 21.82091 1.000 43.17970 95 ALA A CA 1
ATOM 717 C C . ALA A 1 95 ? 36.28481 2.98606 20.95172 1.000 42.95364 95 ALA A C 1
ATOM 718 O O . ALA A 1 95 ? 35.15977 2.55532 20.69248 1.000 44.07218 95 ALA A O 1
ATOM 720 N N . GLY A 1 96 ? 36.73124 4.15472 20.50045 1.000 44.24868 96 GLY A N 1
ATOM 721 C CA . GLY A 1 96 ? 35.93217 4.95301 19.59441 1.000 41.30761 96 GLY A CA 1
ATOM 722 C C . GLY A 1 96 ? 34.69380 5.58584 20.18421 1.000 40.81167 96 GLY A C 1
ATOM 723 O O . GLY A 1 96 ? 33.82734 6.04071 19.43053 1.000 39.85683 96 GLY A O 1
ATOM 724 N N . THR A 1 97 ? 34.57892 5.65630 21.51080 1.000 44.48009 97 THR A N 1
ATOM 725 C CA . THR A 1 97 ? 33.42253 6.34381 22.07226 1.000 44.35000 97 THR A CA 1
ATOM 726 C C . THR A 1 97 ? 33.59993 7.85290 22.05197 1.000 44.55953 97 THR A C 1
ATOM 727 O O . THR A 1 97 ? 32.60485 8.58431 22.15616 1.000 45.76500 97 THR A O 1
ATOM 731 N N . ALA A 1 98 ? 34.82409 8.32884 21.83656 1.000 41.57943 98 ALA A N 1
ATOM 732 C CA . ALA A 1 98 ? 35.08475 9.75399 21.79806 1.000 54.54675 98 ALA A CA 1
ATOM 733 C C . ALA A 1 98 ? 35.18454 10.21854 20.35125 1.000 55.41503 98 ALA A C 1
ATOM 734 O O . ALA A 1 98 ? 35.09368 9.42695 19.40957 1.000 50.56650 98 ALA A O 1
ATOM 736 N N . SER A 1 99 ? 35.42933 11.51672 20.17539 1.000 54.16717 99 SER A N 1
ATOM 737 C CA . SER A 1 99 ? 35.51924 12.09675 18.83890 1.000 39.95794 99 SER A CA 1
ATOM 738 C C . SER A 1 99 ? 36.94312 11.91473 18.33957 1.000 46.02930 99 SER A C 1
ATOM 739 O O . SER A 1 99 ? 37.74934 12.84312 18.25988 1.000 51.90239 99 SER A O 1
ATOM 742 N N . THR A 1 100 ? 37.24505 10.66577 18.02130 1.000 43.09820 100 THR A N 1
ATOM 743 C CA . THR A 1 100 ? 38.55450 10.29748 17.52158 1.000 44.88527 100 THR A CA 1
ATOM 744 C C . THR A 1 100 ? 38.43917 9.64996 16.15703 1.000 33.93071 100 THR A C 1
ATOM 745 O O . THR A 1 100 ? 39.45337 9.20174 15.60966 1.000 41.25579 100 THR A O 1
ATOM 749 N N . TRP A 1 101 ? 37.24454 9.66505 15.56528 1.000 36.00714 101 TRP A N 1
ATOM 750 C CA . TRP A 1 101 ? 37.04866 9.06173 14.25540 1.000 36.95660 101 TRP A CA 1
ATOM 751 C C . TRP A 1 101 ? 37.49537 10.02508 13.17016 1.000 29.11850 101 TRP A C 1
ATOM 752 O O . TRP A 1 101 ? 37.02039 11.15901 13.09500 1.000 32.75142 101 TRP A O 1
ATOM 763 N N . PHE A 1 102 ? 38.34693 9.54979 12.28543 1.000 30.30715 102 PHE A N 1
ATOM 764 C CA . PHE A 1 102 ? 38.76072 10.34255 11.14498 1.000 35.08095 102 PHE A CA 1
ATOM 765 C C . PHE A 1 102 ? 38.58464 9.51646 9.88890 1.000 29.75565 102 PHE A C 1
ATOM 766 O O . PHE A 1 102 ? 38.86613 8.31526 9.88378 1.000 25.75655 102 PHE A O 1
ATOM 774 N N . LYS A 1 103 ? 38.14369 10.17778 8.82505 1.000 28.49603 103 LYS A N 1
ATOM 775 C CA . LYS A 1 103 ? 37.88889 9.50624 7.55922 1.000 26.84415 103 LYS A CA 1
ATOM 776 C C . LYS A 1 103 ? 39.20912 9.27643 6.83761 1.000 30.31736 103 LYS A C 1
ATOM 777 O O . LYS A 1 103 ? 40.05580 10.17256 6.76193 1.000 33.88663 103 LYS A O 1
ATOM 783 N N . ILE A 1 104 ? 39.40449 8.05789 6.33966 1.000 28.31306 104 ILE A N 1
ATOM 784 C CA . ILE A 1 104 ? 40.59714 7.71802 5.57641 1.000 24.66040 104 ILE A CA 1
ATOM 785 C C . ILE A 1 104 ? 40.28962 7.38570 4.13782 1.000 24.47691 104 ILE A C 1
ATOM 786 O O . ILE A 1 104 ? 41.22320 7.29477 3.32443 1.000 25.41808 104 ILE A O 1
ATOM 791 N N . TRP A 1 105 ? 39.02160 7.23610 3.78205 1.000 23.14561 105 TRP A N 1
ATOM 792 C CA . TRP A 1 105 ? 38.72520 6.75373 2.45122 1.000 25.15814 105 TRP A CA 1
ATOM 793 C C . TRP A 1 105 ? 37.23816 6.90726 2.21182 1.000 25.34211 105 TRP A C 1
ATOM 794 O O . TRP A 1 105 ? 36.42075 6.79489 3.13505 1.000 21.91759 105 TRP A O 1
ATOM 805 N N . GLU A 1 106 ? 36.90066 7.18015 0.96292 1.000 21.22782 106 GLU A N 1
ATOM 806 C CA . GLU A 1 106 ? 35.50726 7.20366 0.58415 1.000 23.02900 106 GLU A CA 1
ATOM 807 C C . GLU A 1 106 ? 35.41769 6.83477 -0.88026 1.000 23.22808 106 GLU A C 1
ATOM 808 O O . GLU A 1 106 ? 36.38448 6.95018 -1.63800 1.000 23.79991 106 GLU A O 1
ATOM 814 N N . ASP A 1 107 ? 34.24926 6.34645 -1.26389 1.000 21.94301 107 ASP A N 1
ATOM 815 C CA . ASP A 1 107 ? 34.00264 5.98834 -2.65006 1.000 21.47471 107 ASP A CA 1
ATOM 816 C C . ASP A 1 107 ? 32.62215 6.52348 -2.95547 1.000 19.73200 107 ASP A C 1
ATOM 817 O O . ASP A 1 107 ? 31.61471 5.83009 -2.78424 1.000 23.09114 107 ASP A O 1
ATOM 822 N N . PRO A 1 108 ? 32.53738 7.76647 -3.39468 1.000 22.20125 108 PRO A N 1
ATOM 823 C CA . PRO A 1 108 ? 31.23751 8.41149 -3.55172 1.000 22.66362 108 PRO A CA 1
ATOM 824 C C . PRO A 1 108 ? 30.68314 8.21273 -4.94980 1.000 23.78680 108 PRO A C 1
ATOM 825 O O . PRO A 1 108 ? 31.42934 7.93368 -5.89946 1.000 24.77243 108 PRO A O 1
ATOM 829 N N . PRO A 1 109 ? 29.37522 8.37725 -5.12536 1.000 25.92091 109 PRO A N 1
ATOM 830 C CA . PRO A 1 109 ? 28.84487 8.53886 -6.48089 1.000 26.60614 109 PRO A CA 1
ATOM 831 C C . PRO A 1 109 ? 29.39937 9.80491 -7.09509 1.000 23.53513 109 PRO A C 1
ATOM 832 O O . PRO A 1 109 ? 29.76008 10.74526 -6.38926 1.000 21.33500 109 PRO A O 1
ATOM 836 N N . VAL A 1 110 ? 29.47347 9.81614 -8.42861 1.000 23.78407 110 VAL A N 1
ATOM 837 C CA . VAL A 1 110 ? 29.98140 10.95576 -9.18464 1.000 28.76953 110 VAL A CA 1
ATOM 838 C C . VAL A 1 110 ? 28.88694 11.46459 -10.11215 1.000 30.97866 110 VAL A C 1
ATOM 839 O O . VAL A 1 110 ? 28.16080 10.68177 -10.73707 1.000 29.42072 110 VAL A O 1
ATOM 843 N N . PHE A 1 111 ? 28.76768 12.78041 -10.18804 1.000 29.56105 111 PHE A N 1
ATOM 844 C CA . PHE A 1 111 ? 27.75200 13.42072 -11.01448 1.000 35.32646 111 PHE A CA 1
ATOM 845 C C . PHE A 1 111 ? 28.30852 13.57605 -12.42920 1.000 34.51441 111 PHE A C 1
ATOM 846 O O . PHE A 1 111 ? 29.11997 14.45950 -12.69703 1.000 37.47960 111 PHE A O 1
ATOM 854 N N . GLU A 1 112 ? 27.88466 12.71208 -13.34394 1.000 39.10328 112 GLU A N 1
ATOM 855 C CA . GLU A 1 112 ? 28.32686 12.81433 -14.72539 1.000 41.80858 112 GLU A CA 1
ATOM 856 C C . GLU A 1 112 ? 27.14423 12.61488 -15.66698 1.000 41.70220 112 GLU A C 1
ATOM 857 O O . GLU A 1 112 ? 26.20863 11.85581 -15.37971 1.000 36.83705 112 GLU A O 1
ATOM 863 N N . ASN A 1 113 ? 27.19247 13.32717 -16.79668 1.000 44.40930 113 ASN A N 1
ATOM 864 C CA . ASN A 1 113 ? 26.09106 13.35246 -17.76395 1.000 40.49671 113 ASN A CA 1
ATOM 865 C C . ASN A 1 113 ? 24.75472 13.65116 -17.09526 1.000 36.73577 113 ASN A C 1
ATOM 866 O O . ASN A 1 113 ? 23.71601 13.09431 -17.45965 1.000 35.20764 113 ASN A O 1
ATOM 871 N N . GLY A 1 114 ? 24.77406 14.53987 -16.10239 1.000 36.74379 114 GLY A N 1
ATOM 872 C CA . GLY A 1 114 ? 23.51297 14.90783 -15.49681 1.000 36.05599 114 GLY A CA 1
ATOM 873 C C . GLY A 1 114 ? 22.88331 13.85978 -14.60481 1.000 36.74413 114 GLY A C 1
ATOM 874 O O . GLY A 1 114 ? 21.73213 14.03205 -14.19948 1.000 42.49351 114 GLY A O 1
ATOM 875 N N . ALA A 1 115 ? 23.59218 12.78568 -14.27077 1.000 35.10313 115 ALA A N 1
ATOM 876 C CA . ALA A 1 115 ? 23.04416 11.74906 -13.40460 1.000 40.78278 115 ALA A CA 1
ATOM 877 C C . ALA A 1 115 ? 24.12957 11.26015 -12.45547 1.000 37.67464 115 ALA A C 1
ATOM 878 O O . ALA A 1 115 ? 25.32130 11.32904 -12.77245 1.000 36.98205 115 ALA A O 1
ATOM 880 N N . LEU A 1 116 ? 23.72378 10.74279 -11.29300 1.000 33.51487 116 LEU A N 1
ATOM 881 C CA . LEU A 1 116 ? 24.72256 10.21502 -10.37117 1.000 30.72123 116 LEU A CA 1
ATOM 882 C C . LEU A 1 116 ? 25.15723 8.83739 -10.83827 1.000 34.93050 116 LEU A C 1
ATOM 883 O O . LEU A 1 116 ? 24.32266 7.98136 -11.14646 1.000 35.42941 116 LEU A O 1
ATOM 888 N N . VAL A 1 117 ? 26.46958 8.62875 -10.89662 1.000 32.02455 117 VAL A N 1
ATOM 889 C CA . VAL A 1 117 ? 27.04504 7.33431 -11.23027 1.000 34.73701 117 VAL A CA 1
ATOM 890 C C . VAL A 1 117 ? 27.67160 6.76327 -9.96517 1.000 30.12906 117 VAL A C 1
ATOM 891 O O . VAL A 1 117 ? 28.62324 7.33671 -9.41078 1.000 24.69164 117 VAL A O 1
ATOM 895 N N . PHE A 1 118 ? 27.18866 5.63060 -9.56584 1.000 23.87243 118 PHE A N 1
ATOM 896 C CA . PHE A 1 118 ? 27.51324 5.00440 -8.30560 1.000 29.70082 118 PHE A CA 1
ATOM 897 C C . PHE A 1 118 ? 28.59956 3.96124 -8.48249 1.000 28.73522 118 PHE A C 1
ATOM 898 O O . PHE A 1 118 ? 28.72838 3.36504 -9.55502 1.000 29.95017 118 PHE A O 1
ATOM 906 N N . PRO A 1 119 ? 29.37545 3.70898 -7.43032 1.000 29.69929 119 PRO A N 1
ATOM 907 C CA . PRO A 1 119 ? 30.28557 2.56127 -7.45351 1.000 28.05860 119 PRO A CA 1
ATOM 908 C C . PRO A 1 119 ? 29.51438 1.28853 -7.75538 1.000 25.16040 119 PRO A C 1
ATOM 909 O O . PRO A 1 119 ? 28.28525 1.22939 -7.64087 1.000 26.73746 119 PRO A O 1
ATOM 913 N N . SER A 1 120 ? 30.26079 0.27335 -8.17517 1.000 23.63617 120 SER A N 1
ATOM 914 C CA . SER A 1 120 ? 29.66441 -0.96167 -8.66010 1.000 29.21255 120 SER A CA 1
ATOM 915 C C . SER A 1 120 ? 28.69937 -1.56221 -7.65465 1.000 29.42375 120 SER A C 1
ATOM 916 O O . SER A 1 120 ? 28.97943 -1.62506 -6.45906 1.000 27.46844 120 SER A O 1
ATOM 919 N N . GLN A 1 121 ? 27.55476 -2.00241 -8.15929 1.000 30.41745 121 GLN A N 1
ATOM 920 C CA . GLN A 1 121 ? 26.56360 -2.70069 -7.36785 1.000 25.50407 121 GLN A CA 1
ATOM 921 C C . GLN A 1 121 ? 26.65379 -4.20694 -7.54043 1.000 25.90803 121 GLN A C 1
ATOM 922 O O . GLN A 1 121 ? 25.73563 -4.91955 -7.13768 1.000 29.93815 121 GLN A O 1
ATOM 928 N N . SER A 1 122 ? 27.74419 -4.69923 -8.12803 1.000 26.82462 122 SER A N 1
ATOM 929 C CA . SER A 1 122 ? 28.03320 -6.12371 -8.20840 1.000 30.81830 122 SER A CA 1
ATOM 930 C C . SER A 1 122 ? 29.23394 -6.54509 -7.37377 1.000 25.97927 122 SER A C 1
ATOM 931 O O . SER A 1 122 ? 29.51664 -7.74187 -7.30521 1.000 33.73982 122 SER A O 1
ATOM 934 N N . ILE A 1 123 ? 29.98370 -5.60329 -6.80045 1.000 26.73261 123 ILE A N 1
ATOM 935 C CA . ILE A 1 123 ? 31.09363 -5.94848 -5.91725 1.000 32.76008 123 ILE A CA 1
ATOM 936 C C . ILE A 1 123 ? 30.54339 -6.36836 -4.56257 1.000 30.45890 123 ILE A C 1
ATOM 937 O O . ILE A 1 123 ? 29.51143 -5.86557 -4.09944 1.000 25.47571 123 ILE A O 1
ATOM 942 N N . ASP A 1 124 ? 31.26324 -7.26461 -3.89275 1.000 27.54222 124 ASP A N 1
ATOM 943 C CA . ASP A 1 124 ? 30.93867 -7.60713 -2.51732 1.000 27.38320 124 ASP A CA 1
ATOM 944 C C . ASP A 1 124 ? 32.06732 -7.23676 -1.55968 1.000 26.56361 124 ASP A C 1
ATOM 945 O O . ASP A 1 124 ? 32.06094 -7.68903 -0.41123 1.000 24.82829 124 ASP A O 1
ATOM 950 N N . GLN A 1 125 ? 33.02823 -6.42548 -1.99332 1.000 26.05073 125 GLN A N 1
ATOM 951 C CA . GLN A 1 125 ? 34.09788 -6.00692 -1.10353 1.000 25.44569 125 GLN A CA 1
ATOM 952 C C . GLN A 1 125 ? 34.55486 -4.60363 -1.46312 1.000 31.65361 125 GLN A C 1
ATOM 953 O O . GLN A 1 125 ? 34.32783 -4.11359 -2.57361 1.000 30.25931 125 GLN A O 1
ATOM 959 N N . VAL A 1 126 ? 35.19225 -3.95908 -0.49020 1.000 24.54131 126 VAL A N 1
ATOM 960 C CA . VAL A 1 126 ? 35.87861 -2.69196 -0.68458 1.000 29.14013 126 VAL A CA 1
ATOM 961 C C . VAL A 1 126 ? 37.25021 -2.81663 -0.04752 1.000 33.72195 126 VAL A C 1
ATOM 962 O O . VAL A 1 126 ? 37.41974 -3.53343 0.94057 1.000 30.11633 126 VAL A O 1
ATOM 966 N N . THR A 1 127 ? 38.24278 -2.14621 -0.64077 1.000 29.74107 127 THR A N 1
ATOM 967 C CA . THR A 1 127 ? 39.59663 -2.11226 -0.10796 1.000 27.48954 127 THR A CA 1
ATOM 968 C C . THR A 1 127 ? 40.11956 -0.68144 -0.13887 1.000 30.26229 127 THR A C 1
ATOM 969 O O . THR A 1 127 ? 39.67794 0.14372 -0.94204 1.000 29.34861 127 THR A O 1
ATOM 973 N N . PHE A 1 128 ? 41.05984 -0.39534 0.75114 1.000 26.84132 128 PHE A N 1
ATOM 974 C CA . PHE A 1 128 ? 41.62411 0.93802 0.90260 1.000 29.62238 128 PHE A CA 1
ATOM 975 C C . PHE A 1 128 ? 42.89215 0.79356 1.73053 1.000 33.23310 128 PHE A C 1
ATOM 976 O O . PHE A 1 128 ? 43.28910 -0.31554 2.09946 1.000 34.01671 128 PHE A O 1
ATOM 984 N N . THR A 1 129 ? 43.54328 1.91908 1.99734 1.000 37.07952 129 THR A N 1
ATOM 985 C CA . THR A 1 129 ? 44.88196 1.92703 2.56947 1.000 35.42786 129 THR A CA 1
ATOM 986 C C . THR A 1 129 ? 44.86985 2.48612 3.98551 1.000 32.63056 129 THR A C 1
ATOM 987 O O . THR A 1 129 ? 44.26424 3.52973 4.24371 1.000 33.78454 129 THR A O 1
ATOM 991 N N . ILE A 1 130 ? 45.49788 1.76452 4.90910 1.000 33.95100 130 ILE A N 1
ATOM 992 C CA . ILE A 1 130 ? 45.87238 2.33185 6.20092 1.000 33.96086 130 ILE A CA 1
ATOM 993 C C . ILE A 1 130 ? 46.96143 3.35554 5.90017 1.000 40.15826 130 ILE A C 1
ATOM 994 O O . ILE A 1 130 ? 47.96811 2.99979 5.27395 1.000 38.34475 130 ILE A O 1
ATOM 999 N N . PRO A 1 131 ? 46.80151 4.62492 6.27682 1.000 41.04962 131 PRO A N 1
ATOM 1000 C CA . PRO A 1 131 ? 47.79401 5.64111 5.88278 1.000 44.57309 131 PRO A CA 1
ATOM 1001 C C . PRO A 1 131 ? 49.19647 5.27608 6.36304 1.000 49.30932 131 PRO A C 1
ATOM 1002 O O . PRO A 1 131 ? 49.39440 4.91020 7.52549 1.000 48.02150 131 PRO A O 1
ATOM 1006 N N . LYS A 1 132 ? 50.18281 5.41159 5.46331 1.000 49.31899 132 LYS A N 1
ATOM 1007 C CA . LYS A 1 132 ? 51.54845 5.01097 5.80836 1.000 50.04996 132 LYS A CA 1
ATOM 1008 C C . LYS A 1 132 ? 52.05745 5.78908 7.00982 1.000 48.60248 132 LYS A C 1
ATOM 1009 O O . LYS A 1 132 ? 52.77811 5.24429 7.85570 1.000 51.52258 132 LYS A O 1
ATOM 1015 N N . ASN A 1 133 ? 51.66710 7.05411 7.11147 1.000 52.35862 133 ASN A N 1
ATOM 1016 C CA . ASN A 1 133 ? 52.09378 7.95926 8.16535 1.000 55.56615 133 ASN A CA 1
ATOM 1017 C C . ASN A 1 133 ? 51.26531 7.80500 9.42324 1.000 47.97697 133 ASN A C 1
ATOM 1018 O O . ASN A 1 133 ? 51.43370 8.59077 10.35910 1.000 47.78406 133 ASN A O 1
ATOM 1023 N N . LEU A 1 134 ? 50.36619 6.82576 9.44912 1.000 52.60164 134 LEU A N 1
ATOM 1024 C CA . LEU A 1 134 ? 49.54275 6.58261 10.62743 1.000 50.92272 134 LEU A CA 1
ATOM 1025 C C . LEU A 1 134 ? 50.41329 6.06995 11.77057 1.000 53.24107 134 LEU A C 1
ATOM 1026 O O . LEU A 1 134 ? 51.21111 5.14614 11.56711 1.000 51.26345 134 LEU A O 1
ATOM 1031 N N . PRO A 1 135 ? 50.28361 6.62149 12.97602 1.000 46.62613 135 PRO A N 1
ATOM 1032 C CA . PRO A 1 135 ? 51.06988 6.11500 14.10281 1.000 51.01715 135 PRO A CA 1
ATOM 1033 C C . PRO A 1 135 ? 50.73578 4.66085 14.38663 1.000 56.20180 135 PRO A C 1
ATOM 1034 O O . PRO A 1 135 ? 49.59386 4.22437 14.21291 1.000 52.13817 135 PRO A O 1
ATOM 1038 N N . SER A 1 136 ? 51.75543 3.89691 14.77921 1.000 53.76467 136 SER A N 1
ATOM 1039 C CA . SER A 1 136 ? 51.50364 2.53632 15.22847 1.000 49.52827 136 SER A CA 1
ATOM 1040 C C . SER A 1 136 ? 50.60723 2.57562 16.46309 1.000 43.15867 136 SER A C 1
ATOM 1041 O O . SER A 1 136 ? 50.67705 3.49779 17.27607 1.000 43.98062 136 SER A O 1
ATOM 1044 N N . GLY A 1 137 ? 49.76586 1.56610 16.59983 1.000 42.47869 137 GLY A N 1
ATOM 1045 C CA . GLY A 1 137 ? 48.84458 1.47585 17.71714 1.000 36.34246 137 GLY A CA 1
ATOM 1046 C C . GLY A 1 137 ? 47.60422 0.70533 17.30671 1.000 42.45997 137 GLY A C 1
ATOM 1047 O O . GLY A 1 137 ? 47.51704 0.15579 16.20799 1.000 43.17955 137 GLY A O 1
ATOM 1048 N N . GLN A 1 138 ? 46.65775 0.63384 18.23602 1.000 37.77272 138 GLN A N 1
ATOM 1049 C CA . GLN A 1 138 ? 45.40702 -0.08001 18.00686 1.000 42.40348 138 GLN A CA 1
ATOM 1050 C C . GLN A 1 138 ? 44.28521 0.86429 17.59470 1.000 45.23876 138 GLN A C 1
ATOM 1051 O O . GLN A 1 138 ? 44.08675 1.91741 18.21307 1.000 43.97474 138 GLN A O 1
ATOM 1057 N N . TYR A 1 139 ? 43.51362 0.45028 16.58417 1.000 37.21139 139 TYR A N 1
ATOM 1058 C CA . TYR A 1 139 ? 42.44493 1.28339 16.04858 1.000 39.69298 139 TYR A CA 1
ATOM 1059 C C . TYR A 1 139 ? 41.18665 0.46779 15.78071 1.000 37.79480 139 TYR A C 1
ATOM 1060 O O . TYR A 1 139 ? 41.25071 -0.73013 15.49159 1.000 35.23479 139 TYR A O 1
ATOM 1069 N N . LEU A 1 140 ? 40.04071 1.14625 15.85917 1.000 32.51128 140 LEU A N 1
ATOM 1070 C CA . LEU A 1 140 ? 38.80986 0.66997 15.24543 1.000 34.88495 140 LEU A CA 1
ATOM 1071 C C . LEU A 1 140 ? 38.73007 1.19170 13.81589 1.000 39.28998 140 LEU A C 1
ATOM 1072 O O . LEU A 1 140 ? 39.00729 2.36810 13.56051 1.000 35.39733 140 LEU A O 1
ATOM 1077 N N . LEU A 1 141 ? 38.36118 0.30948 12.89319 1.000 32.32186 141 LEU A N 1
ATOM 1078 C CA . LEU A 1 141 ? 38.08627 0.64824 11.50336 1.000 28.65881 141 LEU A CA 1
ATOM 1079 C C . LEU A 1 141 ? 36.58702 0.50025 11.26301 1.000 27.89924 141 LEU A C 1
ATOM 1080 O O . LEU A 1 141 ? 36.04037 -0.59364 11.43154 1.000 29.57460 141 LEU A O 1
ATOM 1085 N N . ARG A 1 142 ? 35.91717 1.59899 10.92557 1.000 24.26050 142 ARG A N 1
ATOM 1086 C CA . ARG A 1 142 ? 34.48919 1.59489 10.61233 1.000 26.82149 142 ARG A CA 1
ATOM 1087 C C . ARG A 1 142 ? 34.31085 1.74851 9.10610 1.000 24.58182 142 ARG A C 1
ATOM 1088 O O . ARG A 1 142 ? 34.69702 2.76934 8.52876 1.000 25.62044 142 ARG A O 1
ATOM 1096 N N . THR A 1 143 ? 33.69585 0.75709 8.48265 1.000 24.99695 143 THR A N 1
ATOM 1097 C CA . THR A 1 143 ? 33.38851 0.78085 7.06110 1.000 26.77516 143 THR A CA 1
ATOM 1098 C C . THR A 1 143 ? 31.88061 0.80286 6.90958 1.000 22.04684 143 THR A C 1
ATOM 1099 O O . THR A 1 143 ? 31.16859 0.11202 7.64311 1.000 23.63473 143 THR A O 1
ATOM 1103 N N . GLU A 1 144 ? 31.39304 1.63781 6.00136 1.000 20.45684 144 GLU A N 1
ATOM 1104 C CA . GLU A 1 144 ? 29.96215 1.76553 5.80455 1.000 20.97603 144 GLU A CA 1
ATOM 1105 C C . GLU A 1 144 ? 29.65974 1.94404 4.32402 1.000 21.69293 144 GLU A C 1
ATOM 1106 O O . GLU A 1 144 ? 30.48308 2.45945 3.56671 1.000 19.50351 144 GLU A O 1
ATOM 1112 N N . GLN A 1 145 ? 28.47947 1.48697 3.91659 1.000 17.12353 145 GLN A N 1
ATOM 1113 C CA . GLN A 1 145 ? 27.79820 2.00384 2.73650 1.000 18.50908 145 GLN A CA 1
ATOM 1114 C C . GLN A 1 145 ? 26.57295 2.76985 3.20061 1.000 22.87199 145 GLN A C 1
ATOM 1115 O O . GLN A 1 145 ? 25.78698 2.23978 3.99231 1.000 21.46127 145 GLN A O 1
ATOM 1121 N N . ILE A 1 146 ? 26.40791 4.00266 2.71257 1.000 18.77137 146 ILE A N 1
ATOM 1122 C CA . ILE A 1 146 ? 25.14540 4.73171 2.86974 1.000 22.56073 146 ILE A CA 1
ATOM 1123 C C . ILE A 1 146 ? 24.34512 4.48787 1.59382 1.000 22.23682 146 ILE A C 1
ATOM 1124 O O . ILE A 1 146 ? 24.63620 5.06366 0.54414 1.000 21.65432 146 ILE A O 1
ATOM 1129 N N . ALA A 1 147 ? 23.35000 3.61064 1.67207 1.000 20.24995 147 ALA A N 1
ATOM 1130 C CA . ALA A 1 147 ? 22.52211 3.31910 0.50741 1.000 27.46390 147 ALA A CA 1
ATOM 1131 C C . ALA A 1 147 ? 21.47794 4.41746 0.32951 1.000 22.83887 147 ALA A C 1
ATOM 1132 O O . ALA A 1 147 ? 20.80482 4.80705 1.29081 1.000 20.68187 147 ALA A O 1
ATOM 1134 N N . LEU A 1 148 ? 21.33894 4.90385 -0.90968 1.000 21.80002 148 LEU A N 1
ATOM 1135 C CA . LEU A 1 148 ? 20.59852 6.13124 -1.18976 1.000 25.01432 148 LEU A CA 1
ATOM 1136 C C . LEU A 1 148 ? 19.38696 5.91611 -2.09040 1.000 27.90202 148 LEU A C 1
ATOM 1137 O O . LEU A 1 148 ? 18.81615 6.89729 -2.57938 1.000 27.86071 148 LEU A O 1
ATOM 1142 N N . HIS A 1 149 ? 18.99159 4.66375 -2.33647 1.000 28.41468 149 HIS A N 1
ATOM 1143 C CA . HIS A 1 149 ? 17.88964 4.39842 -3.25207 1.000 28.65784 149 HIS A CA 1
ATOM 1144 C C . HIS A 1 149 ? 16.56543 4.93953 -2.72145 1.000 26.83667 149 HIS A C 1
ATOM 1145 O O . HIS A 1 149 ? 15.67689 5.27086 -3.51091 1.000 30.44562 149 HIS A O 1
ATOM 1152 N N . VAL A 1 150 ? 16.40703 5.06925 -1.40989 1.000 26.64825 150 VAL A N 1
ATOM 1153 C CA . VAL A 1 150 ? 15.16508 5.65254 -0.91187 1.000 26.84363 150 VAL A CA 1
ATOM 1154 C C . VAL A 1 150 ? 15.49019 6.81367 0.01397 1.000 27.08030 150 VAL A C 1
ATOM 1155 O O . VAL A 1 150 ? 14.76194 7.08552 0.97376 1.000 28.95950 150 VAL A O 1
ATOM 1159 N N . ALA A 1 151 ? 16.55835 7.53934 -0.29035 1.000 31.23640 151 ALA A N 1
ATOM 1160 C CA . ALA A 1 151 ? 17.06756 8.56088 0.61423 1.000 27.13035 151 ALA A CA 1
ATOM 1161 C C . ALA A 1 151 ? 16.41011 9.91805 0.41711 1.000 29.06798 151 ALA A C 1
ATOM 1162 O O . ALA A 1 151 ? 16.83292 10.88865 1.05099 1.000 33.03608 151 ALA A O 1
ATOM 1164 N N . SER A 1 152 ? 15.36714 10.00635 -0.40764 1.000 30.30660 152 SER A N 1
ATOM 1165 C CA . SER A 1 152 ? 14.77526 11.31103 -0.68151 1.000 35.37779 152 SER A CA 1
ATOM 1166 C C . SER A 1 152 ? 13.97149 11.85666 0.49590 1.000 36.45123 152 SER A C 1
ATOM 1167 O O . SER A 1 152 ? 13.60648 13.03313 0.47693 1.000 38.90556 152 SER A O 1
ATOM 1170 N N . THR A 1 153 ? 13.70425 11.05296 1.52161 1.000 34.47133 153 THR A N 1
ATOM 1171 C CA . THR A 1 153 ? 13.04181 11.52102 2.72703 1.000 34.04955 153 THR A CA 1
ATOM 1172 C C . THR A 1 153 ? 14.00165 11.40992 3.90299 1.000 39.98660 153 THR A C 1
ATOM 1173 O O . THR A 1 153 ? 14.95184 10.61889 3.87337 1.000 36.49969 153 THR A O 1
ATOM 1177 N N . PHE A 1 154 ? 13.75716 12.22923 4.93288 1.000 34.46289 154 PHE A N 1
ATOM 1178 C CA . PHE A 1 154 ? 14.59747 12.20732 6.12430 1.000 33.55054 154 PHE A CA 1
ATOM 1179 C C . PHE A 1 154 ? 14.54640 10.83470 6.77868 1.000 36.27040 154 PHE A C 1
ATOM 1180 O O . PHE A 1 154 ? 13.47401 10.24843 6.93880 1.000 36.30847 154 PHE A O 1
ATOM 1188 N N . GLY A 1 155 ? 15.71454 10.30889 7.13965 1.000 36.40291 155 GLY A N 1
ATOM 1189 C CA . GLY A 1 155 ? 15.77663 8.96263 7.65437 1.000 31.63631 155 GLY A CA 1
ATOM 1190 C C . GLY A 1 155 ? 15.63176 7.88590 6.60169 1.000 34.11265 155 GLY A C 1
ATOM 1191 O O . GLY A 1 155 ? 15.60542 6.70084 6.95251 1.000 35.54662 155 GLY A O 1
ATOM 1192 N N . GLY A 1 156 ? 15.52199 8.25172 5.32183 1.000 33.31984 156 GLY A N 1
ATOM 1193 C CA . GLY A 1 156 ? 15.39160 7.24500 4.28290 1.000 28.54967 156 GLY A CA 1
ATOM 1194 C C . GLY A 1 156 ? 16.71103 6.60384 3.90149 1.000 29.69932 156 GLY A C 1
ATOM 1195 O O . GLY A 1 156 ? 16.73729 5.44619 3.46772 1.000 31.14270 156 GLY A O 1
ATOM 1196 N N . ALA A 1 157 ? 17.81722 7.32641 4.06303 1.000 29.48879 157 ALA A N 1
ATOM 1197 C CA . ALA A 1 157 ? 19.12400 6.74389 3.78777 1.000 30.28107 157 ALA A CA 1
ATOM 1198 C C . ALA A 1 157 ? 19.34443 5.53138 4.68024 1.000 30.60571 157 ALA A C 1
ATOM 1199 O O . ALA A 1 157 ? 18.87401 5.47662 5.82013 1.000 31.68002 157 ALA A O 1
ATOM 1201 N N . GLN A 1 158 ? 20.05036 4.54439 4.14413 1.000 27.86012 158 GLN A N 1
ATOM 1202 C CA . GLN A 1 158 ? 20.27840 3.28139 4.82963 1.000 28.71598 158 GLN A CA 1
ATOM 1203 C C . GLN A 1 158 ? 21.77121 3.09510 5.04727 1.000 30.26450 158 GLN A C 1
ATOM 1204 O O . GLN A 1 158 ? 22.56223 3.29735 4.11810 1.000 28.12932 158 GLN A O 1
ATOM 1210 N N . PHE A 1 159 ? 22.15515 2.72164 6.26808 1.000 20.95900 159 PHE A N 1
ATOM 1211 C CA . PHE A 1 159 ? 23.55398 2.54527 6.62945 1.000 23.40162 159 PHE A CA 1
ATOM 1212 C C . PHE A 1 159 ? 23.81609 1.06555 6.89117 1.000 26.94584 159 PHE A C 1
ATOM 1213 O O . PHE A 1 159 ? 23.20112 0.46846 7.78272 1.000 21.71849 159 PHE A O 1
ATOM 1221 N N . TYR A 1 160 ? 24.73743 0.48711 6.11972 1.000 19.97300 160 TYR A N 1
ATOM 1222 C CA . TYR A 1 160 ? 25.23370 -0.86707 6.32013 1.000 15.41547 160 TYR A CA 1
ATOM 1223 C C . TYR A 1 160 ? 26.66741 -0.73782 6.80455 1.000 19.79428 160 TYR A C 1
ATOM 1224 O O . TYR A 1 160 ? 27.48121 -0.07958 6.14905 1.000 21.64391 160 TYR A O 1
ATOM 1233 N N . ILE A 1 161 ? 26.95602 -1.30569 7.97435 1.000 21.13995 161 ILE A N 1
ATOM 1234 C CA . ILE A 1 161 ? 28.11898 -0.92508 8.77471 1.000 24.94687 161 ILE A CA 1
ATOM 1235 C C . ILE A 1 161 ? 28.85285 -2.16053 9.28531 1.000 19.96745 161 ILE A C 1
ATOM 1236 O O . ILE A 1 161 ? 28.23081 -3.17032 9.63797 1.000 18.78057 161 ILE A O 1
ATOM 1241 N N . GLY A 1 162 ? 30.18301 -2.08768 9.30296 1.000 19.45942 162 GLY A N 1
ATOM 1242 C CA . GLY A 1 162 ? 30.99374 -3.04702 10.03807 1.000 19.28097 162 GLY A CA 1
ATOM 1243 C C . GLY A 1 162 ? 32.24449 -2.41794 10.63614 1.000 25.70286 162 GLY A C 1
ATOM 1244 O O . GLY A 1 162 ? 32.92725 -1.65439 9.94853 1.000 20.96185 162 GLY A O 1
ATOM 1245 N N . CYS A 1 163 ? 32.56869 -2.73684 11.89077 1.000 21.78247 163 CYS A N 1
ATOM 1246 C CA . CYS A 1 163 ? 33.75150 -2.21353 12.57002 1.000 23.42329 163 CYS A CA 1
ATOM 1247 C C . CYS A 1 163 ? 34.75126 -3.33724 12.82676 1.000 21.64795 163 CYS A C 1
ATOM 1248 O O . CYS A 1 163 ? 34.43875 -4.29997 13.53785 1.000 27.87476 163 CYS A O 1
ATOM 1251 N N . ALA A 1 164 ? 35.94886 -3.20500 12.26046 1.000 23.08552 164 ALA A N 1
ATOM 1252 C CA . ALA A 1 164 ? 37.05551 -4.13357 12.44463 1.000 25.99245 164 ALA A CA 1
ATOM 1253 C C . ALA A 1 164 ? 38.00626 -3.62362 13.52378 1.000 34.89659 164 ALA A C 1
ATOM 1254 O O . ALA A 1 164 ? 38.16059 -2.41280 13.72859 1.000 29.89199 164 ALA A O 1
ATOM 1256 N N . GLN A 1 165 ? 38.62199 -4.56606 14.23407 1.000 26.55903 165 GLN A N 1
ATOM 1257 C CA . GLN A 1 165 ? 39.53623 -4.25858 15.32546 1.000 29.51890 165 GLN A CA 1
ATOM 1258 C C . GLN A 1 165 ? 40.97244 -4.46970 14.85969 1.000 29.12167 165 GLN A C 1
ATOM 1259 O O . GLN A 1 165 ? 41.33389 -5.57375 14.44215 1.000 32.53663 165 GLN A O 1
ATOM 1265 N N . LEU A 1 166 ? 41.78314 -3.40303 14.89516 1.000 34.84492 166 LEU A N 1
ATOM 1266 C CA . LEU A 1 166 ? 43.11049 -3.43076 14.28394 1.000 42.30046 166 LEU A CA 1
ATOM 1267 C C . LEU A 1 166 ? 44.22055 -3.15275 15.29011 1.000 38.30813 166 LEU A C 1
ATOM 1268 O O . LEU A 1 166 ? 44.03601 -2.42772 16.27440 1.000 36.00796 166 LEU A O 1
ATOM 1273 N N . ASN A 1 167 ? 45.37297 -3.75844 15.02259 1.000 39.97345 167 ASN A N 1
ATOM 1274 C CA . ASN A 1 167 ? 46.64590 -3.43338 15.66006 1.000 39.80250 167 ASN A CA 1
ATOM 1275 C C . ASN A 1 167 ? 47.57440 -2.97711 14.53861 1.000 44.09918 167 ASN A C 1
ATOM 1276 O O . ASN A 1 167 ? 48.05985 -3.80241 13.75505 1.000 47.74770 167 ASN A O 1
ATOM 1281 N N . VAL A 1 168 ? 47.80819 -1.66969 14.42733 1.000 43.68906 168 VAL A N 1
ATOM 1282 C CA . VAL A 1 168 ? 48.62259 -1.13974 13.33653 1.000 46.91678 168 VAL A CA 1
ATOM 1283 C C . VAL A 1 168 ? 50.07163 -1.07677 13.79285 1.000 43.30247 168 VAL A C 1
ATOM 1284 O O . VAL A 1 168 ? 50.37515 -0.52660 14.85787 1.000 43.80385 168 VAL A O 1
ATOM 1288 N N . VAL A 1 169 ? 50.96298 -1.67354 13.00983 1.000 43.41880 169 VAL A N 1
ATOM 1289 C CA . VAL A 1 169 ? 52.37773 -1.69514 13.35322 1.000 55.51458 169 VAL A CA 1
ATOM 1290 C C . VAL A 1 169 ? 53.19256 -1.04394 12.23891 1.000 54.44711 169 VAL A C 1
ATOM 1291 O O . VAL A 1 169 ? 52.72419 -0.85374 11.10997 1.000 46.54924 169 VAL A O 1
ATOM 1295 N N . ASP A 1 170 ? 54.43983 -0.70482 12.57598 1.000 55.56148 170 ASP A N 1
ATOM 1296 C CA . ASP A 1 170 ? 55.38386 -0.14740 11.61019 1.000 54.20591 170 ASP A CA 1
ATOM 1297 C C . ASP A 1 170 ? 54.81272 1.12211 10.97270 1.000 51.32721 170 ASP A C 1
ATOM 1298 O O . ASP A 1 170 ? 54.82106 1.30472 9.75070 1.000 47.74385 170 ASP A O 1
ATOM 1303 N N . GLY A 1 171 ? 54.27861 1.99149 11.82720 1.000 44.76845 171 GLY A N 1
ATOM 1304 C CA . GLY A 1 171 ? 53.58555 3.18487 11.39314 1.000 56.68859 171 GLY A CA 1
ATOM 1305 C C . GLY A 1 171 ? 54.49073 4.39726 11.27733 1.000 59.21944 171 GLY A C 1
ATOM 1306 O O . GLY A 1 171 ? 55.71931 4.30490 11.27642 1.000 61.57410 171 GLY A O 1
ATOM 1307 N N . GLY A 1 172 ? 53.85405 5.55705 11.12879 1.000 60.26813 172 GLY A N 1
ATOM 1308 C CA . GLY A 1 172 ? 54.58911 6.80120 11.02105 1.000 61.16043 172 GLY A CA 1
ATOM 1309 C C . GLY A 1 172 ? 54.37187 7.71315 12.21329 1.000 56.96907 172 GLY A C 1
ATOM 1310 O O . GLY A 1 172 ? 54.15640 7.24308 13.33646 1.000 58.41653 172 GLY A O 1
ATOM 1311 N N . SER A 1 173 ? 54.42553 9.02731 11.98047 1.000 55.85214 173 SER A N 1
ATOM 1312 C CA . SER A 1 173 ? 54.30966 10.00642 13.05381 1.000 53.59661 173 SER A CA 1
ATOM 1313 C C . SER A 1 173 ? 53.27927 11.09063 12.75006 1.000 58.99290 173 SER A C 1
ATOM 1314 O O . SER A 1 173 ? 53.28925 12.14120 13.40167 1.000 59.24281 173 SER A O 1
ATOM 1317 N N . GLY A 1 174 ? 52.38778 10.85993 11.79026 1.000 53.82441 174 GLY A N 1
ATOM 1318 C CA . GLY A 1 174 ? 51.35525 11.83035 11.47440 1.000 52.21049 174 GLY A CA 1
ATOM 1319 C C . GLY A 1 174 ? 50.44017 12.09228 12.65842 1.000 43.22670 174 GLY A C 1
ATOM 1320 O O . GLY A 1 174 ? 50.45322 11.39022 13.66678 1.000 47.16133 174 GLY A O 1
ATOM 1321 N N . THR A 1 175 ? 49.63443 13.14921 12.52317 1.000 48.26004 175 THR A N 1
ATOM 1322 C CA . THR A 1 175 ? 48.62457 13.53661 13.51453 1.000 46.49479 175 THR A CA 1
ATOM 1323 C C . THR A 1 175 ? 47.25317 13.54589 12.84470 1.000 53.54995 175 THR A C 1
ATOM 1324 O O . THR A 1 175 ? 46.88032 14.54131 12.19394 1.000 52.97757 175 THR A O 1
ATOM 1328 N N . PRO A 1 176 ? 46.46840 12.47303 12.96998 1.000 45.99462 176 PRO A N 1
ATOM 1329 C CA . PRO A 1 176 ? 45.23433 12.37182 12.17963 1.000 43.16131 176 PRO A CA 1
ATOM 1330 C C . PRO A 1 176 ? 44.15484 13.34470 12.62659 1.000 36.38439 176 PRO A C 1
ATOM 1331 O O . PRO A 1 176 ? 43.94986 13.57387 13.81893 1.000 40.81871 176 PRO A O 1
ATOM 1335 N N . GLY A 1 177 ? 43.40752 13.84256 11.63937 1.000 38.54634 177 GLY A N 1
ATOM 1336 C CA . GLY A 1 177 ? 42.30106 14.75369 11.83185 1.000 34.48874 177 GLY A CA 1
ATOM 1337 C C . GLY A 1 177 ? 41.76129 15.23508 10.48957 1.000 32.38442 177 GLY A C 1
ATOM 1338 O O . GLY A 1 177 ? 42.34147 14.96344 9.43477 1.000 41.93340 177 GLY A O 1
ATOM 1339 N N . PRO A 1 178 ? 40.62414 15.93633 10.48933 1.000 30.56975 178 PRO A N 1
ATOM 1340 C CA . PRO A 1 178 ? 39.76863 16.27944 11.63109 1.000 35.95843 178 PRO A CA 1
ATOM 1341 C C . PRO A 1 178 ? 39.04622 15.06488 12.18512 1.000 38.15332 178 PRO A C 1
ATOM 1342 O O . PRO A 1 178 ? 38.79116 14.12580 11.44160 1.000 42.48981 178 PRO A O 1
ATOM 1346 N N . THR A 1 179 ? 38.70267 15.10011 13.46249 1.000 42.92402 179 THR A N 1
ATOM 1347 C CA . THR A 1 179 ? 38.04610 13.99090 14.12878 1.000 42.97000 179 THR A CA 1
ATOM 1348 C C . THR A 1 179 ? 36.59350 14.35218 14.39387 1.000 43.91535 179 THR A C 1
ATOM 1349 O O . THR A 1 179 ? 36.24740 15.52790 14.54650 1.000 42.46715 179 THR A O 1
ATOM 1353 N N . VAL A 1 180 ? 35.74158 13.32670 14.41284 1.000 38.74783 180 VAL A N 1
ATOM 1354 C CA . VAL A 1 180 ? 34.31654 13.46923 14.67923 1.000 33.18805 180 VAL A CA 1
ATOM 1355 C C . VAL A 1 180 ? 33.88143 12.28563 15.53503 1.000 32.97671 180 VAL A C 1
ATOM 1356 O O . VAL A 1 180 ? 34.64253 11.34394 15.77250 1.000 43.64543 180 VAL A O 1
ATOM 1360 N N . ALA A 1 181 ? 32.64425 12.34050 15.99997 1.000 38.28278 181 ALA A N 1
ATOM 1361 C CA . ALA A 1 181 ? 32.07674 11.26970 16.79887 1.000 42.06017 181 ALA A CA 1
ATOM 1362 C C . ALA A 1 181 ? 30.97332 10.55009 16.03583 1.000 37.91817 181 ALA A C 1
ATOM 1363 O O . ALA A 1 181 ? 30.33035 11.10634 15.13922 1.000 37.26312 181 ALA A O 1
ATOM 1365 N N . PHE A 1 182 ? 30.75504 9.29543 16.42864 1.000 42.84955 182 PHE A N 1
ATOM 1366 C CA . PHE A 1 182 ? 29.62116 8.49864 15.97081 1.000 36.72665 182 PHE A CA 1
ATOM 1367 C C . PHE A 1 182 ? 28.91330 7.99256 17.21594 1.000 35.27056 182 PHE A C 1
ATOM 1368 O O . PHE A 1 182 ? 29.53354 7.26644 18.02120 1.000 34.86981 182 PHE A O 1
ATOM 1376 N N . PRO A 1 183 ? 27.65000 8.36442 17.44464 1.000 31.82360 183 PRO A N 1
ATOM 1377 C CA . PRO A 1 183 ? 26.89456 9.34575 16.65244 1.000 35.84645 183 PRO A CA 1
ATOM 1378 C C . PRO A 1 183 ? 27.42651 10.77447 16.81741 1.000 38.21451 183 PRO A C 1
ATOM 1379 O O . PRO A 1 183 ? 28.20124 11.05276 17.74243 1.000 36.17187 183 PRO A O 1
ATOM 1383 N N . GLY A 1 184 ? 27.04997 11.64512 15.88015 1.000 42.17268 184 GLY A N 1
ATOM 1384 C CA . GLY A 1 184 ? 27.50805 13.02159 15.85746 1.000 43.82460 184 GLY A CA 1
ATOM 1385 C C . GLY A 1 184 ? 27.89256 13.51832 14.47405 1.000 42.67928 184 GLY A C 1
ATOM 1386 O O . GLY A 1 184 ? 27.47965 14.60774 14.06547 1.000 42.92578 184 GLY A O 1
ATOM 1387 N N . ALA A 1 185 ? 28.64798 12.70687 13.72594 1.000 42.54178 185 ALA A N 1
ATOM 1388 C CA . ALA A 1 185 ? 29.18861 13.15113 12.44082 1.000 37.59929 185 ALA A CA 1
ATOM 1389 C C . ALA A 1 185 ? 28.09980 13.44126 11.41722 1.000 33.35820 185 ALA A C 1
ATOM 1390 O O . ALA A 1 185 ? 28.27046 14.32670 10.57401 1.000 36.88310 185 ALA A O 1
ATOM 1392 N N . TYR A 1 186 ? 26.97910 12.72596 11.47105 1.000 36.54139 186 TYR A N 1
ATOM 1393 C CA . TYR A 1 186 ? 25.88131 12.89879 10.52641 1.000 32.96701 186 TYR A CA 1
ATOM 1394 C C . TYR A 1 186 ? 24.64878 13.41599 11.25407 1.000 39.78015 186 TYR A C 1
ATOM 1395 O O . TYR A 1 186 ? 24.35794 12.97898 12.37517 1.000 36.03804 186 TYR A O 1
ATOM 1404 N N . THR A 1 187 ? 23.91302 14.33182 10.60497 1.000 39.40623 187 THR A N 1
ATOM 1405 C CA . THR A 1 187 ? 22.62436 14.80904 11.10332 1.000 35.29225 187 THR A CA 1
ATOM 1406 C C . THR A 1 187 ? 21.43517 14.19397 10.37897 1.000 39.32876 187 THR A C 1
ATOM 1407 O O . THR A 1 187 ? 20.32695 14.19163 10.92623 1.000 38.73177 187 THR A O 1
ATOM 1411 N N . GLY A 1 188 ? 21.61242 13.73839 9.14654 1.000 30.10219 188 GLY A N 1
ATOM 1412 C CA . GLY A 1 188 ? 20.50400 13.29463 8.33727 1.000 26.40439 188 GLY A CA 1
ATOM 1413 C C . GLY A 1 188 ? 20.02612 14.32116 7.33764 1.000 30.62422 188 GLY A C 1
ATOM 1414 O O . GLY A 1 188 ? 19.22563 13.98407 6.45913 1.000 29.07489 188 GLY A O 1
ATOM 1415 N N . ASN A 1 189 ? 20.50327 15.55897 7.44579 1.000 35.50298 189 ASN A N 1
ATOM 1416 C CA . ASN A 1 189 ? 20.13133 16.65267 6.56140 1.000 39.44500 189 ASN A CA 1
ATOM 1417 C C . ASN A 1 189 ? 21.19543 16.93720 5.51287 1.000 36.54424 189 ASN A C 1
ATOM 1418 O O . ASN A 1 189 ? 21.01092 17.83945 4.68882 1.000 40.95544 189 ASN A O 1
ATOM 1423 N N . GLU A 1 190 ? 22.30642 16.21219 5.54278 1.000 34.35585 190 GLU A N 1
ATOM 1424 C CA . GLU A 1 190 ? 23.38151 16.47022 4.60047 1.000 31.79040 190 GLU A CA 1
ATOM 1425 C C . GLU A 1 190 ? 22.88192 16.28771 3.16981 1.000 29.57038 190 GLU A C 1
ATOM 1426 O O . GLU A 1 190 ? 22.12618 15.35043 2.88286 1.000 33.25565 190 GLU A O 1
ATOM 1432 N N . PRO A 1 191 ? 23.29198 17.15549 2.24690 1.000 26.67366 191 PRO A N 1
ATOM 1433 C CA . PRO A 1 191 ? 22.86888 17.00340 0.84968 1.000 25.48179 191 PRO A CA 1
ATOM 1434 C C . PRO A 1 191 ? 23.39019 15.72788 0.19506 1.000 31.74290 191 PRO A C 1
ATOM 1435 O O . PRO A 1 191 ? 22.95781 15.39301 -0.91670 1.000 29.12955 191 PRO A O 1
ATOM 1439 N N . GLY A 1 192 ? 24.33796 15.03298 0.81812 1.000 30.28602 192 GLY A N 1
ATOM 1440 C CA . GLY A 1 192 ? 24.72825 13.73574 0.31356 1.000 31.28128 192 GLY A CA 1
ATOM 1441 C C . GLY A 1 192 ? 23.97763 12.57306 0.90363 1.000 31.63358 192 GLY A C 1
ATOM 1442 O O . GLY A 1 192 ? 24.12155 11.45002 0.41431 1.000 27.33825 192 GLY A O 1
ATOM 1443 N N . ILE A 1 193 ? 23.13649 12.82584 1.91021 1.000 27.87544 193 ILE A N 1
ATOM 1444 C CA . ILE A 1 193 ? 22.40922 11.78863 2.63261 1.000 27.93530 193 ILE A CA 1
ATOM 1445 C C . ILE A 1 193 ? 20.90006 11.95551 2.47312 1.000 29.57301 193 ILE A C 1
ATOM 1446 O O . ILE A 1 193 ? 20.17779 10.98997 2.20169 1.000 31.54656 193 ILE A O 1
ATOM 1451 N N . LEU A 1 194 ? 20.41237 13.18059 2.61826 1.000 30.68207 194 LEU A N 1
ATOM 1452 C CA . LEU A 1 194 ? 19.01848 13.50772 2.33143 1.000 28.69542 194 LEU A CA 1
ATOM 1453 C C . LEU A 1 194 ? 18.98698 13.94921 0.87897 1.000 31.84620 194 LEU A C 1
ATOM 1454 O O . LEU A 1 194 ? 19.21589 15.11086 0.55561 1.000 29.33724 194 LEU A O 1
ATOM 1459 N N . ILE A 1 195 ? 18.70982 13.00778 -0.01478 1.000 29.77411 195 ILE A N 1
ATOM 1460 C CA . ILE A 1 195 ? 18.95586 13.25708 -1.42331 1.000 31.78685 195 ILE A CA 1
ATOM 1461 C C . ILE A 1 195 ? 18.04331 12.37321 -2.25883 1.000 30.48506 195 ILE A C 1
ATOM 1462 O O . ILE A 1 195 ? 17.86213 11.18490 -1.97882 1.000 28.46914 195 ILE A O 1
ATOM 1467 N N . ASN A 1 196 ? 17.47055 12.97970 -3.28323 1.000 28.08404 196 ASN A N 1
ATOM 1468 C CA . ASN A 1 196 ? 16.67807 12.30201 -4.29985 1.000 32.05266 196 ASN A CA 1
ATOM 1469 C C . ASN A 1 196 ? 17.60452 12.02930 -5.47769 1.000 34.08149 196 ASN A C 1
ATOM 1470 O O . ASN A 1 196 ? 17.80587 12.89228 -6.33453 1.000 33.43848 196 ASN A O 1
ATOM 1475 N N . ILE A 1 197 ? 18.13911 10.80876 -5.54190 1.000 35.04445 197 ILE A N 1
ATOM 1476 C CA . ILE A 1 197 ? 19.12232 10.46919 -6.56127 1.000 37.31438 197 ILE A CA 1
ATOM 1477 C C . ILE A 1 197 ? 18.51813 10.33761 -7.94789 1.000 35.25031 197 ILE A C 1
ATOM 1478 O O . ILE A 1 197 ? 19.26233 10.22909 -8.93000 1.000 37.70321 197 ILE A O 1
ATOM 1483 N N . TYR A 1 198 ? 17.19283 10.33633 -8.05180 1.000 38.14945 198 TYR A N 1
ATOM 1484 C CA . TYR A 1 198 ? 16.49887 10.17389 -9.32259 1.000 39.28975 198 TYR A CA 1
ATOM 1485 C C . TYR A 1 198 ? 16.01676 11.48890 -9.91819 1.000 41.18479 198 TYR A C 1
ATOM 1486 O O . TYR A 1 198 ? 15.98087 11.62972 -11.14606 1.000 45.14597 198 TYR A O 1
ATOM 1495 N N . ASP A 1 199 ? 15.70217 12.46735 -9.07515 1.000 43.42684 199 ASP A N 1
ATOM 1496 C CA . ASP A 1 199 ? 15.23752 13.78669 -9.49892 1.000 45.65676 199 ASP A CA 1
ATOM 1497 C C . ASP A 1 199 ? 16.15070 14.78461 -8.82416 1.000 42.62613 199 ASP A C 1
ATOM 1498 O O . ASP A 1 199 ? 15.82440 15.33783 -7.77161 1.000 43.89222 199 ASP A O 1
ATOM 1503 N N . LEU A 1 200 ? 17.29461 15.01361 -9.43981 1.000 43.06207 200 LEU A N 1
ATOM 1504 C CA . LEU A 1 200 ? 18.21323 15.93637 -8.80379 1.000 47.02660 200 LEU A CA 1
ATOM 1505 C C . LEU A 1 200 ? 17.72024 17.36548 -9.02122 1.000 47.48131 200 LEU A C 1
ATOM 1506 O O . LEU A 1 200 ? 17.17760 17.67634 -10.08744 1.000 46.66807 200 LEU A O 1
ATOM 1511 N N . PRO A 1 201 ? 17.91098 18.25160 -8.04567 1.000 52.55734 201 PRO A N 1
ATOM 1512 C CA . PRO A 1 201 ? 17.51062 19.65326 -8.23004 1.000 55.08054 201 PRO A CA 1
ATOM 1513 C C . PRO A 1 201 ? 18.17232 20.29117 -9.44678 1.000 58.35179 201 PRO A C 1
ATOM 1514 O O . PRO A 1 201 ? 19.23231 19.86557 -9.91618 1.000 58.85386 201 PRO A O 1
ATOM 1518 N N . ALA A 1 202 ? 17.51018 21.33339 -9.96347 1.000 65.62410 202 ALA A N 1
ATOM 1519 C CA . ALA A 1 202 ? 17.87760 21.89821 -11.26322 1.000 66.21995 202 ALA A CA 1
ATOM 1520 C C . ALA A 1 202 ? 19.30091 22.44446 -11.26466 1.000 63.13029 202 ALA A C 1
ATOM 1521 O O . ALA A 1 202 ? 20.03684 22.27309 -12.24422 1.000 62.92431 202 ALA A O 1
ATOM 1523 N N . GLY A 1 203 ? 19.69266 23.13671 -10.19619 1.000 58.73341 203 GLY A N 1
ATOM 1524 C CA . GLY A 1 203 ? 21.02619 23.69616 -10.10567 1.000 59.68191 203 GLY A CA 1
ATOM 1525 C C . GLY A 1 203 ? 22.02249 22.81345 -9.37396 1.000 60.58727 203 GLY A C 1
ATOM 1526 O O . GLY A 1 203 ? 22.96012 23.32749 -8.75637 1.000 51.45820 203 GLY A O 1
ATOM 1527 N N . TYR A 1 204 ? 21.84929 21.49037 -9.46097 1.000 56.91336 204 TYR A N 1
ATOM 1528 C CA . TYR A 1 204 ? 22.67556 20.54506 -8.70998 1.000 49.16046 204 TYR A CA 1
ATOM 1529 C C . TYR A 1 204 ? 24.12690 20.63372 -9.14988 1.000 46.70004 204 TYR A C 1
ATOM 1530 O O . TYR A 1 204 ? 24.44847 20.42974 -10.32463 1.000 48.02788 204 TYR A O 1
ATOM 1539 N N . THR A 1 205 ? 25.01006 20.92722 -8.19856 1.000 51.71480 205 THR A N 1
ATOM 1540 C CA . THR A 1 205 ? 26.40582 21.12021 -8.56424 1.000 57.04381 205 THR A CA 1
ATOM 1541 C C . THR A 1 205 ? 27.14820 19.79744 -8.66453 1.000 48.86585 205 THR A C 1
ATOM 1542 O O . THR A 1 205 ? 27.98141 19.61490 -9.55839 1.000 60.65026 205 THR A O 1
ATOM 1546 N N . GLY A 1 206 ? 26.83478 18.86195 -7.79032 1.000 43.83466 206 GLY A N 1
ATOM 1547 C CA . GLY A 1 206 ? 27.52108 17.58790 -7.75505 1.000 39.41640 206 GLY A CA 1
ATOM 1548 C C . GLY A 1 206 ? 27.27479 16.93906 -6.41928 1.000 37.41162 206 GLY A C 1
ATOM 1549 O O . GLY A 1 206 ? 26.76986 17.55961 -5.48475 1.000 36.53643 206 GLY A O 1
ATOM 1550 N N . TYR A 1 207 ? 27.67005 15.67777 -6.31973 1.000 34.63353 207 TYR A N 1
ATOM 1551 C CA . TYR A 1 207 ? 27.45098 14.98585 -5.06200 1.000 30.96254 207 TYR A CA 1
ATOM 1552 C C . TYR A 1 207 ? 28.39638 15.54834 -4.01274 1.000 25.80860 207 TYR A C 1
ATOM 1553 O O . TYR A 1 207 ? 29.59482 15.68728 -4.25183 1.000 29.09594 207 TYR A O 1
ATOM 1562 N N . GLN A 1 208 ? 27.85064 15.91374 -2.86604 1.000 31.14975 208 GLN A N 1
ATOM 1563 C CA . GLN A 1 208 ? 28.64631 16.35040 -1.72642 1.000 29.10654 208 GLN A CA 1
ATOM 1564 C C . GLN A 1 208 ? 28.72960 15.18182 -0.75169 1.000 30.18164 208 GLN A C 1
ATOM 1565 O O . GLN A 1 208 ? 27.71604 14.78917 -0.16146 1.000 29.24335 208 GLN A O 1
ATOM 1571 N N . SER A 1 209 ? 29.92880 14.62141 -0.60054 1.000 29.46702 209 SER A N 1
ATOM 1572 C CA . SER A 1 209 ? 30.14124 13.55708 0.36876 1.000 24.45860 209 SER A CA 1
ATOM 1573 C C . SER A 1 209 ? 29.89418 14.08797 1.77977 1.000 29.66872 209 SER A C 1
ATOM 1574 O O . SER A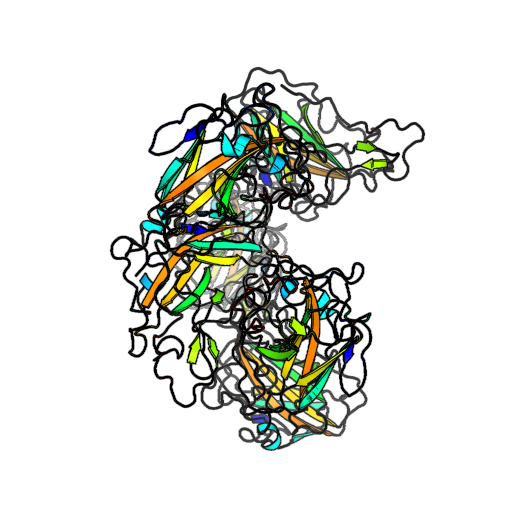 1 209 ? 30.32218 15.19917 2.10621 1.000 29.92705 209 SER A O 1
ATOM 1577 N N . PRO A 1 210 ? 29.20148 13.33810 2.62961 1.000 27.02746 210 PRO A N 1
ATOM 1578 C CA . PRO A 1 210 ? 29.03019 13.75634 4.02301 1.000 27.60294 210 PRO A CA 1
ATOM 1579 C C . PRO A 1 210 ? 30.29152 13.48898 4.82760 1.000 29.01931 210 PRO A C 1
ATOM 1580 O O . PRO A 1 210 ? 31.21194 12.80423 4.38022 1.000 26.35659 210 PRO A O 1
ATOM 1584 N N . GLY A 1 211 ? 30.32230 14.06755 6.02749 1.000 26.57045 211 GLY A N 1
ATOM 1585 C CA . GLY A 1 211 ? 31.39578 13.83982 6.96795 1.000 26.61321 211 GLY A CA 1
ATOM 1586 C C . GLY A 1 211 ? 32.64424 14.66921 6.73426 1.000 29.29892 211 GLY A C 1
ATOM 1587 O O . GLY A 1 211 ? 32.73719 15.46044 5.79037 1.000 30.95523 211 GLY A O 1
ATOM 1588 N N . PRO A 1 212 ? 33.64269 14.48540 7.59307 1.000 31.81279 212 PRO A N 1
ATOM 1589 C CA . PRO A 1 212 ? 34.84929 15.31398 7.51045 1.000 32.57801 212 PRO A CA 1
ATOM 1590 C C . PRO A 1 212 ? 35.70989 14.94846 6.31372 1.000 34.38750 212 PRO A C 1
ATOM 1591 O O . PRO A 1 212 ? 35.51657 13.93286 5.64204 1.000 27.90409 212 PRO A O 1
ATOM 1595 N N . ALA A 1 213 ? 36.70611 15.80045 6.08771 1.000 33.61666 213 ALA A N 1
ATOM 1596 C CA . ALA A 1 213 ? 37.67951 15.58522 5.03394 1.000 30.08662 213 ALA A CA 1
ATOM 1597 C C . ALA A 1 213 ? 38.54200 14.36937 5.35106 1.000 31.00523 213 ALA A C 1
ATOM 1598 O O . ALA A 1 213 ? 38.79319 14.04686 6.51317 1.000 34.42153 213 ALA A O 1
ATOM 1600 N N . VAL A 1 214 ? 38.98893 13.69122 4.29458 1.000 34.46009 214 VAL A N 1
ATOM 1601 C CA . VAL A 1 214 ? 39.87897 12.54624 4.42846 1.000 32.47154 214 VAL A CA 1
ATOM 1602 C C . VAL A 1 214 ? 41.21436 12.98363 5.01357 1.000 40.79855 214 VAL A C 1
ATOM 1603 O O . VAL A 1 214 ? 41.71862 14.07532 4.71375 1.000 38.12655 214 VAL A O 1
ATOM 1607 N N . TRP A 1 215 ? 41.78704 12.13938 5.86889 1.000 34.04810 215 TRP A N 1
ATOM 1608 C CA . TRP A 1 215 ? 43.17915 12.25893 6.28530 1.000 36.89294 215 TRP A CA 1
ATOM 1609 C C . TRP A 1 215 ? 43.96009 11.08935 5.69809 1.000 43.11828 215 TRP A C 1
ATOM 1610 O O . TRP A 1 215 ? 43.63344 9.92792 5.97159 1.000 41.97922 215 TRP A O 1
ATOM 1621 N N . GLN A 1 216 ? 44.99351 11.38448 4.90145 1.000 47.57749 216 GLN A N 1
ATOM 1622 C CA . GLN A 1 216 ? 45.79197 10.33147 4.27696 1.000 50.08944 216 GLN A CA 1
ATOM 1623 C C . GLN A 1 216 ? 47.27833 10.42046 4.62163 1.000 50.13415 216 GLN A C 1
ATOM 1624 O O . GLN A 1 216 ? 48.10358 9.80639 3.93605 1.000 49.77847 216 GLN A O 1
ATOM 1630 N N . GLY A 1 217 ? 47.63974 11.14923 5.67659 1.000 51.48044 217 GLY A N 1
ATOM 1631 C CA . GLY A 1 217 ? 49.03135 11.23152 6.09973 1.000 55.30857 217 GLY A CA 1
ATOM 1632 C C . GLY A 1 217 ? 49.49401 12.56730 6.66886 1.000 52.88223 217 GLY A C 1
ATOM 1633 O O . GLY A 1 217 ? 48.75151 13.54978 6.73995 1.000 52.22548 217 GLY A O 1
ATOM 1635 N N . HIS B 1 1 ? 15.22773 -16.12176 46.81924 1.000 20.73444 1 HIS B N 1
ATOM 1636 C CA . HIS B 1 1 ? 15.87305 -15.61118 48.02826 1.000 24.85650 1 HIS B CA 1
ATOM 1637 C C . HIS B 1 1 ? 15.97841 -14.07466 48.08047 1.000 26.29213 1 HIS B C 1
ATOM 1638 O O . HIS B 1 1 ? 16.79796 -13.46831 47.40360 1.000 25.73394 1 HIS B O 1
ATOM 1645 N N . TYR B 1 2 ? 15.11139 -13.44387 48.86815 1.000 26.44921 2 TYR B N 1
ATOM 1646 C CA . TYR B 1 2 ? 15.10943 -11.99319 48.99055 1.000 21.53681 2 TYR B CA 1
ATOM 1647 C C . TYR B 1 2 ? 14.33041 -11.59537 50.22873 1.000 20.15281 2 TYR B C 1
ATOM 1648 O O . TYR B 1 2 ? 13.41657 -12.30199 50.66030 1.000 23.28670 2 TYR B O 1
ATOM 1657 N N . THR B 1 3 ? 14.66791 -10.43215 50.75812 1.000 21.68195 3 THR B N 1
ATOM 1658 C CA . THR B 1 3 ? 13.90890 -9.80531 51.82192 1.000 17.69334 3 THR B CA 1
ATOM 1659 C C . THR B 1 3 ? 12.99256 -8.75536 51.22807 1.000 22.20612 3 THR B C 1
ATOM 1660 O O . THR B 1 3 ? 13.09168 -8.38362 50.05838 1.000 21.91098 3 THR B O 1
ATOM 1664 N N . LEU B 1 4 ? 12.06954 -8.28716 52.05211 1.000 20.10221 4 LEU B N 1
ATOM 1665 C CA . LEU B 1 4 ? 11.15180 -7.22266 51.67462 1.000 18.24285 4 LEU B CA 1
ATOM 1666 C C . LEU B 1 4 ? 11.30775 -6.13041 52.72384 1.000 24.31808 4 LEU B C 1
ATOM 1667 O O . LEU B 1 4 ? 10.44456 -5.96004 53.59373 1.000 24.02279 4 LEU B O 1
ATOM 1672 N N . PRO B 1 5 ? 12.42691 -5.40015 52.70177 1.000 23.36530 5 PRO B N 1
ATOM 1673 C CA . PRO B 1 5 ? 12.74181 -4.50873 53.82036 1.000 20.15699 5 PRO B CA 1
ATOM 1674 C C . PRO B 1 5 ? 12.19754 -3.09642 53.71968 1.000 21.29545 5 PRO B C 1
ATOM 1675 O O . PRO B 1 5 ? 12.18313 -2.40394 54.74616 1.000 18.27490 5 PRO B O 1
ATOM 1679 N N . ASP B 1 6 ? 11.74102 -2.64980 52.54967 1.000 18.23704 6 ASP B N 1
ATOM 1680 C CA . ASP B 1 6 ? 11.44407 -1.23654 52.31531 1.000 18.17904 6 ASP B CA 1
ATOM 1681 C C . ASP B 1 6 ? 9.94691 -1.05750 52.10840 1.000 23.33523 6 ASP B C 1
ATOM 1682 O O . ASP B 1 6 ? 9.40139 -1.49589 51.08896 1.000 20.01289 6 ASP B O 1
ATOM 1687 N N . LEU B 1 7 ? 9.29744 -0.36377 53.04030 1.000 24.09206 7 LEU B N 1
ATOM 1688 C CA . LEU B 1 7 ? 7.92398 0.06121 52.81255 1.000 24.62512 7 LEU B CA 1
ATOM 1689 C C . LEU B 1 7 ? 7.89967 1.13447 51.72719 1.000 25.15192 7 LEU B C 1
ATOM 1690 O O . LEU B 1 7 ? 8.74563 2.03705 51.70927 1.000 25.08209 7 LEU B O 1
ATOM 1695 N N . ILE B 1 8 ? 6.93742 1.02659 50.80713 1.000 22.65417 8 ILE B N 1
ATOM 1696 C CA . ILE B 1 8 ? 6.66028 2.07783 49.83231 1.000 20.43329 8 ILE B CA 1
ATOM 1697 C C . ILE B 1 8 ? 5.42862 2.83944 50.31056 1.000 25.41357 8 ILE B C 1
ATOM 1698 O O . ILE B 1 8 ? 4.39939 2.23131 50.63886 1.000 23.85890 8 ILE B O 1
ATOM 1703 N N . ALA B 1 9 ? 5.54528 4.16351 50.39465 1.000 22.02237 9 ALA B N 1
ATOM 1704 C CA . ALA B 1 9 ? 4.48095 4.99199 50.94309 1.000 26.03697 9 ALA B CA 1
ATOM 1705 C C . ALA B 1 9 ? 4.71977 6.43193 50.52485 1.000 27.40568 9 ALA B C 1
ATOM 1706 O O . ALA B 1 9 ? 5.86297 6.85302 50.34640 1.000 31.36493 9 ALA B O 1
ATOM 1708 N N . ASN B 1 10 ? 3.63040 7.18136 50.35916 1.000 27.04854 10 ASN B N 1
ATOM 1709 C CA . ASN B 1 10 ? 3.72262 8.56053 49.89111 1.000 29.54589 10 ASN B CA 1
ATOM 1710 C C . ASN B 1 10 ? 4.49726 8.64717 48.58271 1.000 27.61172 10 ASN B C 1
ATOM 1711 O O . ASN B 1 10 ? 5.18061 9.63275 48.32206 1.000 35.12944 10 ASN B O 1
ATOM 1716 N N . GLY B 1 11 ? 4.41576 7.61247 47.75918 1.000 31.11328 11 GLY B N 1
ATOM 1717 C CA . GLY B 1 11 ? 5.15521 7.59180 46.50793 1.000 31.57508 11 GLY B CA 1
ATOM 1718 C C . GLY B 1 11 ? 6.66356 7.45711 46.61131 1.000 36.49159 11 GLY B C 1
ATOM 1719 O O . GLY B 1 11 ? 7.34193 7.59761 45.58779 1.000 37.49023 11 GLY B O 1
ATOM 1720 N N . THR B 1 12 ? 7.22237 7.18530 47.79997 1.000 31.50849 12 THR B N 1
ATOM 1721 C CA . THR B 1 12 ? 8.66759 7.02675 47.95334 1.000 31.70235 12 THR B CA 1
ATOM 1722 C C . THR B 1 12 ? 8.98696 5.74759 48.71724 1.000 29.04266 12 THR B C 1
ATOM 1723 O O . THR B 1 12 ? 8.13692 5.17439 49.40458 1.000 25.53594 12 THR B O 1
ATOM 1727 N N . VAL B 1 13 ? 10.23760 5.30794 48.57928 1.000 25.64906 13 VAL B N 1
ATOM 1728 C CA . VAL B 1 13 ? 10.71919 4.05255 49.14350 1.000 27.51078 13 VAL B CA 1
ATOM 1729 C C . VAL B 1 13 ? 11.41855 4.33841 50.46702 1.000 31.51775 13 VAL B C 1
ATOM 1730 O O . VAL B 1 13 ? 12.37001 5.12521 50.51674 1.000 31.55547 13 VAL B O 1
ATOM 1734 N N . ALA B 1 14 ? 10.96163 3.69292 51.54043 1.000 26.60161 14 ALA B N 1
ATOM 1735 C CA . ALA B 1 14 ? 11.60412 3.88367 52.83238 1.000 27.03554 14 ALA B CA 1
ATOM 1736 C C . ALA B 1 14 ? 12.94959 3.13738 52.88617 1.000 27.92066 14 ALA B C 1
ATOM 1737 O O . ALA B 1 14 ? 13.28708 2.32111 52.01787 1.000 25.72665 14 ALA B O 1
ATOM 1739 N N . ALA B 1 15 ? 13.72885 3.43323 53.92158 1.000 24.24834 15 ALA B N 1
ATOM 1740 C CA . ALA B 1 15 ? 14.98965 2.73207 54.10350 1.000 23.22188 15 ALA B CA 1
ATOM 1741 C C . ALA B 1 15 ? 14.73511 1.33271 54.64679 1.000 21.68126 15 ALA B C 1
ATOM 1742 O O . ALA B 1 15 ? 13.64550 1.02224 55.13166 1.000 19.18705 15 ALA B O 1
ATOM 1744 N N . ASP B 1 16 ? 15.76622 0.48506 54.55349 1.000 22.07378 16 ASP B N 1
ATOM 1745 C CA . ASP B 1 16 ? 15.68512 -0.89115 55.01955 1.000 14.13302 16 ASP B CA 1
ATOM 1746 C C . ASP B 1 16 ? 15.25211 -0.94978 56.48159 1.000 21.36513 16 ASP B C 1
ATOM 1747 O O . ASP B 1 16 ? 15.87262 -0.31977 57.34799 1.000 21.09332 16 ASP B O 1
ATOM 1752 N N . TRP B 1 17 ? 14.19171 -1.71620 56.75392 1.000 18.15351 17 TRP B N 1
ATOM 1753 C CA . TRP B 1 17 ? 13.69590 -1.99018 58.10535 1.000 15.82088 17 TRP B CA 1
ATOM 1754 C C . TRP B 1 17 ? 13.25576 -0.74954 58.85960 1.000 18.42595 17 TRP B C 1
ATOM 1755 O O . TRP B 1 17 ? 13.04788 -0.81889 60.08325 1.000 18.92894 17 TRP B O 1
ATOM 1766 N N . GLN B 1 18 ? 13.11144 0.38721 58.17725 1.000 18.28327 18 GLN B N 1
ATOM 1767 C CA . GLN B 1 18 ? 12.64957 1.59631 58.84920 1.000 17.83967 18 GLN B CA 1
ATOM 1768 C C . GLN B 1 18 ? 11.23284 1.42519 59.38590 1.000 19.31637 18 GLN B C 1
ATOM 1769 O O . GLN B 1 18 ? 10.94269 1.78413 60.53098 1.000 22.85529 18 GLN B O 1
ATOM 1775 N N . PHE B 1 19 ? 10.33117 0.90548 58.55813 1.000 17.97507 19 PHE B N 1
ATOM 1776 C CA . PHE B 1 19 ? 8.95010 0.66590 58.94078 1.000 19.74393 19 PHE B CA 1
ATOM 1777 C C . PHE B 1 19 ? 8.58234 -0.80557 58.87969 1.000 16.73760 19 PHE B C 1
ATOM 1778 O O . PHE B 1 19 ? 7.42499 -1.16524 59.14667 1.000 18.56507 19 PHE B O 1
ATOM 1786 N N . VAL B 1 20 ? 9.51726 -1.65286 58.47775 1.000 16.53440 20 VAL B N 1
ATOM 1787 C CA . VAL B 1 20 ? 9.29618 -3.07944 58.29531 1.000 14.26987 20 VAL B CA 1
ATOM 1788 C C . VAL B 1 20 ? 10.04907 -3.81758 59.38340 1.000 17.46672 20 VAL B C 1
ATOM 1789 O O . VAL B 1 20 ? 11.22817 -3.52804 59.62999 1.000 13.75851 20 VAL B O 1
ATOM 1793 N N . ARG B 1 21 ? 9.37698 -4.76721 60.02721 1.000 13.26784 21 ARG B N 1
ATOM 1794 C CA . ARG B 1 21 ? 10.02352 -5.56617 61.05145 1.000 16.68270 21 ARG B CA 1
ATOM 1795 C C . ARG B 1 21 ? 11.13050 -6.40582 60.44368 1.000 17.06884 21 ARG B C 1
ATOM 1796 O O . ARG B 1 21 ? 10.88559 -7.24518 59.57057 1.000 17.38774 21 ARG B O 1
ATOM 1804 N N . GLU B 1 22 ? 12.34691 -6.17315 60.90962 1.000 15.40238 22 GLU B N 1
ATOM 1805 C CA . GLU B 1 22 ? 13.49926 -6.88848 60.39140 1.000 15.57453 22 GLU B CA 1
ATOM 1806 C C . GLU B 1 22 ? 13.27846 -8.38842 60.53564 1.000 18.09904 22 GLU B C 1
ATOM 1807 O O . GLU B 1 22 ? 12.89587 -8.87194 61.61233 1.000 17.67550 22 GLU B O 1
ATOM 1813 N N . THR B 1 23 ? 13.47467 -9.12196 59.43857 1.000 16.01341 23 THR B N 1
ATOM 1814 C CA . THR B 1 23 ? 13.12312 -10.53824 59.40510 1.000 17.10741 23 THR B CA 1
ATOM 1815 C C . THR B 1 23 ? 14.33100 -11.42929 59.72635 1.000 19.20546 23 THR B C 1
ATOM 1816 O O . THR B 1 23 ? 15.48788 -11.00596 59.66765 1.000 18.01345 23 THR B O 1
ATOM 1820 N N . ALA B 1 24 ? 14.04331 -12.67305 60.11038 1.000 15.80744 24 ALA B N 1
ATOM 1821 C CA . ALA B 1 24 ? 15.10825 -13.56205 60.57396 1.000 20.22464 24 ALA B CA 1
ATOM 1822 C C . ALA B 1 24 ? 16.09641 -13.93713 59.46471 1.000 26.32991 24 ALA B C 1
ATOM 1823 O O . ALA B 1 24 ? 17.18511 -14.43892 59.76750 1.000 22.43428 24 ALA B O 1
ATOM 1825 N N . ASN B 1 25 ? 15.72156 -13.76097 58.19459 1.000 22.76232 25 ASN B N 1
ATOM 1826 C CA . ASN B 1 25 ? 16.60250 -14.03834 57.06894 1.000 21.98051 25 ASN B CA 1
ATOM 1827 C C . ASN B 1 25 ? 17.36576 -12.78974 56.61918 1.000 24.37033 25 ASN B C 1
ATOM 1828 O O . ASN B 1 25 ? 17.78073 -12.71798 55.45787 1.000 22.94209 25 ASN B O 1
ATOM 1833 N N . HIS B 1 26 ? 17.52837 -11.79244 57.49954 1.000 22.77075 26 HIS B N 1
ATOM 1834 C CA . HIS B 1 26 ? 18.14036 -10.53365 57.07873 1.000 23.15323 26 HIS B CA 1
ATOM 1835 C C . HIS B 1 26 ? 19.56520 -10.71359 56.57571 1.000 24.62780 26 HIS B C 1
ATOM 1836 O O . HIS B 1 26 ? 20.07707 -9.81647 55.90467 1.000 29.21306 26 HIS B O 1
ATOM 1843 N N . TYR B 1 27 ? 20.20847 -11.84754 56.86111 1.000 26.34716 27 TYR B N 1
ATOM 1844 C CA . TYR B 1 27 ? 21.46766 -12.20547 56.20943 1.000 27.94138 27 TYR B CA 1
ATOM 1845 C C . TYR B 1 27 ? 21.31187 -13.30274 55.16599 1.000 31.19150 27 TYR B C 1
ATOM 1846 O O . TYR B 1 27 ? 21.95807 -13.23955 54.11620 1.000 33.79764 27 TYR B O 1
ATOM 1855 N N . THR B 1 28 ? 20.46780 -14.30718 55.41739 1.000 24.26196 28 THR B N 1
ATOM 1856 C CA . THR B 1 28 ? 20.39841 -15.45999 54.52367 1.000 27.95067 28 THR B CA 1
ATOM 1857 C C . THR B 1 28 ? 19.49856 -15.24034 53.31267 1.000 25.70527 28 THR B C 1
ATOM 1858 O O . THR B 1 28 ? 19.67535 -15.91732 52.29328 1.000 24.69519 28 THR B O 1
ATOM 1862 N N . ASN B 1 29 ? 18.53073 -14.33602 53.40478 1.000 23.81153 29 ASN B N 1
ATOM 1863 C CA . ASN B 1 29 ? 17.49117 -14.15683 52.40024 1.000 23.77510 29 ASN B CA 1
ATOM 1864 C C . ASN B 1 29 ? 16.65302 -15.41135 52.18817 1.000 19.67834 29 ASN B C 1
ATOM 1865 O O . ASN B 1 29 ? 15.84986 -15.45786 51.25102 1.000 22.75753 29 ASN B O 1
ATOM 1870 N N . GLY B 1 30 ? 16.77476 -16.41297 53.05155 1.000 17.87036 30 GLY B N 1
ATOM 1871 C CA . GLY B 1 30 ? 16.04096 -17.64527 52.86507 1.000 21.77602 30 GLY B CA 1
ATOM 1872 C C . GLY B 1 30 ? 14.56855 -17.52663 53.22627 1.000 22.11562 30 GLY B C 1
ATOM 1873 O O . GLY B 1 30 ? 14.14989 -16.61310 53.95416 1.000 18.89569 30 GLY B O 1
ATOM 1874 N N . PRO B 1 31 ? 13.75196 -18.44778 52.71259 1.000 22.86324 31 PRO B N 1
ATOM 1875 C CA . PRO B 1 31 ? 12.30442 -18.37054 52.92867 1.000 20.83084 31 PRO B CA 1
ATOM 1876 C C . PRO B 1 31 ? 11.84359 -19.03968 54.21697 1.000 21.27141 31 PRO B C 1
ATOM 1877 O O . PRO B 1 31 ? 12.51496 -19.89364 54.79224 1.000 15.45781 31 PRO B O 1
ATOM 1881 N N . VAL B 1 32 ? 10.64011 -18.65041 54.63756 1.000 17.77231 32 VAL B N 1
ATOM 1882 C CA . VAL B 1 32 ? 9.87517 -19.49623 55.53066 1.000 23.74701 32 VAL B CA 1
ATOM 1883 C C . VAL B 1 32 ? 9.38203 -20.68951 54.72508 1.000 21.40142 32 VAL B C 1
ATOM 1884 O O . VAL B 1 32 ? 8.93060 -20.54654 53.57883 1.000 24.53193 32 VAL B O 1
ATOM 1888 N N . THR B 1 33 ? 9.49543 -21.87648 55.30048 1.000 20.34104 33 THR B N 1
ATOM 1889 C CA . THR B 1 33 ? 9.03552 -23.09049 54.63542 1.000 26.32089 33 THR B CA 1
ATOM 1890 C C . THR B 1 33 ? 8.00830 -23.85858 55.45688 1.000 24.08543 33 THR B C 1
ATOM 1891 O O . THR B 1 33 ? 7.49992 -24.88682 54.98709 1.000 23.27357 33 THR B O 1
ATOM 1895 N N . ASP B 1 34 ? 7.69533 -23.40241 56.66746 1.000 24.28541 34 ASP B N 1
ATOM 1896 C CA . ASP B 1 34 ? 6.74330 -24.08169 57.54431 1.000 24.12123 34 ASP B CA 1
ATOM 1897 C C . ASP B 1 34 ? 5.60389 -23.13298 57.90988 1.000 22.06446 34 ASP B C 1
ATOM 1898 O O . ASP B 1 34 ? 5.79044 -22.22079 58.72541 1.000 20.32356 34 ASP B O 1
ATOM 1903 N N . VAL B 1 35 ? 4.40915 -23.37566 57.35456 1.000 19.49697 35 VAL B N 1
ATOM 1904 C CA . VAL B 1 35 ? 3.27277 -22.49138 57.62088 1.000 19.89873 35 VAL B CA 1
ATOM 1905 C C . VAL B 1 35 ? 2.71027 -22.61916 59.03365 1.000 22.09404 35 VAL B C 1
ATOM 1906 O O . VAL B 1 35 ? 1.93167 -21.76042 59.44523 1.000 24.02476 35 VAL B O 1
ATOM 1910 N N . THR B 1 36 ? 3.07551 -23.65782 59.78622 1.000 18.71331 36 THR B N 1
ATOM 1911 C CA . THR B 1 36 ? 2.64253 -23.79495 61.17449 1.000 22.19730 36 THR B CA 1
ATOM 1912 C C . THR B 1 36 ? 3.55145 -23.03149 62.14124 1.000 26.03827 36 THR B C 1
ATOM 1913 O O . THR B 1 36 ? 3.23624 -22.91590 63.33701 1.000 19.24152 36 THR B O 1
ATOM 1917 N N . ASP B 1 37 ? 4.67027 -22.50781 61.64835 1.000 23.27988 37 ASP B N 1
ATOM 1918 C CA . ASP B 1 37 ? 5.62528 -21.81177 62.49005 1.000 20.00044 37 ASP B CA 1
ATOM 1919 C C . ASP B 1 37 ? 5.19540 -20.36496 62.67140 1.000 20.39492 37 ASP B C 1
ATOM 1920 O O . ASP B 1 37 ? 4.60562 -19.75814 61.77731 1.000 24.94349 37 ASP B O 1
ATOM 1925 N N . GLU B 1 38 ? 5.48602 -19.81781 63.85157 1.000 22.41529 38 GLU B N 1
ATOM 1926 C CA A GLU B 1 38 ? 5.13774 -18.42432 64.10233 0.482 22.64520 38 GLU B CA 1
ATOM 1927 C CA B GLU B 1 38 ? 5.20623 -18.41436 64.14737 0.518 22.65559 38 GLU B CA 1
ATOM 1928 C C . GLU B 1 38 ? 5.78372 -17.48790 63.08281 1.000 23.38772 38 GLU B C 1
ATOM 1929 O O . GLU B 1 38 ? 5.26386 -16.38953 62.85246 1.000 24.41304 38 GLU B O 1
ATOM 1940 N N . ALA B 1 39 ? 6.86698 -17.91174 62.42849 1.000 18.25104 39 ALA B N 1
ATOM 1941 C CA . ALA B 1 39 ? 7.51921 -17.08838 61.41390 1.000 20.90386 39 ALA B CA 1
ATOM 1942 C C . ALA B 1 39 ? 6.61365 -16.76058 60.23526 1.000 19.54778 39 ALA B C 1
ATOM 1943 O O . ALA B 1 39 ? 6.84933 -15.75987 59.54190 1.000 18.96443 39 ALA B O 1
ATOM 1945 N N . ILE B 1 40 ? 5.59464 -17.58391 59.98325 1.000 19.23480 40 ILE B N 1
ATOM 1946 C CA . ILE B 1 40 ? 4.73948 -17.38777 58.82201 1.000 20.31320 40 ILE B CA 1
ATOM 1947 C C . ILE B 1 40 ? 4.01465 -16.05287 58.89052 1.000 21.66024 40 ILE B C 1
ATOM 1948 O O . ILE B 1 40 ? 3.59453 -15.51557 57.85080 1.000 22.93571 40 ILE B O 1
ATOM 1953 N N . ARG B 1 41 ? 3.90056 -15.46739 60.08170 1.000 18.62405 41 ARG B N 1
ATOM 1954 C CA . ARG B 1 41 ? 3.17706 -14.20489 60.19566 1.000 19.85198 41 ARG B CA 1
ATOM 1955 C C . ARG B 1 41 ? 4.03791 -13.04442 59.71602 1.000 20.51996 41 ARG B C 1
ATOM 1956 O O . ARG B 1 41 ? 3.76355 -12.44980 58.67139 1.000 19.50589 41 ARG B O 1
ATOM 1964 N N . CYS B 1 42 ? 5.09352 -12.71388 60.46719 1.000 20.34182 42 CYS B N 1
ATOM 1965 C CA . CYS B 1 42 ? 5.94554 -11.58241 60.12156 1.000 21.18518 42 CYS B CA 1
ATOM 1966 C C . CYS B 1 42 ? 7.42617 -11.93027 60.04395 1.000 18.89567 42 CYS B C 1
ATOM 1967 O O . CYS B 1 42 ? 8.24014 -11.03389 59.76909 1.000 17.30302 42 CYS B O 1
ATOM 1970 N N . TYR B 1 43 ? 7.80006 -13.19277 60.26984 1.000 18.16139 43 TYR B N 1
ATOM 1971 C CA . TYR B 1 43 ? 9.17104 -13.64629 60.03405 1.000 20.05022 43 TYR B CA 1
ATOM 1972 C C . TYR B 1 43 ? 10.18908 -12.84521 60.85629 1.000 19.68614 43 TYR B C 1
ATOM 1973 O O . TYR B 1 43 ? 11.32448 -12.65366 60.42162 1.000 17.71785 43 TYR B O 1
ATOM 1982 N N . GLU B 1 44 ? 9.79329 -12.34667 62.03021 1.000 14.59677 44 GLU B N 1
ATOM 1983 C CA . GLU B 1 44 ? 10.64674 -11.42863 62.77481 1.000 15.86167 44 GLU B CA 1
ATOM 1984 C C . GLU B 1 44 ? 11.96826 -12.07283 63.15253 1.000 14.42133 44 GLU B C 1
ATOM 1985 O O . GLU B 1 44 ? 12.05744 -13.27085 63.42568 1.000 18.05591 44 GLU B O 1
ATOM 1991 N N . LEU B 1 45 ? 12.99751 -11.24419 63.18408 1.000 19.04734 45 LEU B N 1
ATOM 1992 C CA . LEU B 1 45 ? 14.27351 -11.66954 63.73484 1.000 21.60033 45 LEU B CA 1
ATOM 1993 C C . LEU B 1 45 ? 14.13019 -12.05150 65.19673 1.000 18.58046 45 LEU B C 1
ATOM 1994 O O . LEU B 1 45 ? 14.72835 -13.02578 65.66021 1.000 20.79508 45 LEU B O 1
ATOM 1999 N N . ASP B 1 46 ? 13.33618 -11.29411 65.93716 1.000 20.63212 46 ASP B N 1
ATOM 2000 C CA . ASP B 1 46 ? 13.19901 -11.50590 67.37286 1.000 24.28706 46 ASP B CA 1
ATOM 2001 C C . ASP B 1 46 ? 11.78049 -11.08679 67.72703 1.000 21.62377 46 ASP B C 1
ATOM 2002 O O . ASP B 1 46 ? 11.48510 -9.88802 67.71013 1.000 20.92288 46 ASP B O 1
ATOM 2007 N N . TYR B 1 47 ? 10.92500 -12.06465 68.07183 1.000 21.56573 47 TYR B N 1
ATOM 2008 C CA . TYR B 1 47 ? 9.49245 -11.80011 68.19759 1.000 23.64568 47 TYR B CA 1
ATOM 2009 C C . TYR B 1 47 ? 9.19743 -10.73376 69.24005 1.000 24.12972 47 TYR B C 1
ATOM 2010 O O . TYR B 1 47 ? 8.33040 -9.87687 69.02832 1.000 22.81158 47 TYR B O 1
ATOM 2019 N N . SER B 1 48 ? 9.90180 -10.76249 70.36825 1.000 19.31000 48 SER B N 1
ATOM 2020 C CA . SER B 1 48 ? 9.59764 -9.80422 71.42154 1.000 24.47621 48 SER B CA 1
ATOM 2021 C C . SER B 1 48 ? 10.34142 -8.48605 71.23469 1.000 24.35153 48 SER B C 1
ATOM 2022 O O . SER B 1 48 ? 9.87183 -7.44704 71.70863 1.000 24.97396 48 SER B O 1
ATOM 2025 N N . ALA B 1 49 ? 11.49446 -8.49455 70.56885 1.000 22.67393 49 ALA B N 1
ATOM 2026 C CA . ALA B 1 49 ? 12.26961 -7.26949 70.43972 1.000 22.09588 49 ALA B CA 1
ATOM 2027 C C . ALA B 1 49 ? 11.97687 -6.50955 69.14762 1.000 19.03841 49 ALA B C 1
ATOM 2028 O O . ALA B 1 49 ? 11.84501 -5.28634 69.16629 1.000 19.54803 49 ALA B O 1
ATOM 2030 N N . THR B 1 50 ? 11.91359 -7.20244 68.01772 1.000 18.38723 50 THR B N 1
ATOM 2031 C CA . THR B 1 50 ? 11.89618 -6.49527 66.73842 1.000 20.75367 50 THR B CA 1
ATOM 2032 C C . THR B 1 50 ? 10.74750 -5.49191 66.58070 1.000 20.63725 50 THR B C 1
ATOM 2033 O O . THR B 1 50 ? 10.99935 -4.40964 66.02767 1.000 19.35208 50 THR B O 1
ATOM 2037 N N . PRO B 1 51 ? 9.50141 -5.75311 67.01718 1.000 21.11856 51 PRO B N 1
ATOM 2038 C CA . PRO B 1 51 ? 8.46067 -4.72003 66.83582 1.000 17.80336 51 PRO B CA 1
ATOM 2039 C C . PRO B 1 51 ? 8.80075 -3.38980 67.48316 1.000 21.90607 51 PRO B C 1
ATOM 2040 O O . PRO B 1 51 ? 8.62269 -2.33329 66.85562 1.000 17.87775 51 PRO B O 1
ATOM 2044 N N . GLY B 1 52 ? 9.32042 -3.40906 68.71243 1.000 17.09594 52 GLY B N 1
ATOM 2045 C CA . GLY B 1 52 ? 9.70174 -2.17263 69.37478 1.000 22.79866 52 GLY B CA 1
ATOM 2046 C C . GLY B 1 52 ? 10.86063 -1.45187 68.72018 1.000 23.74737 52 GLY B C 1
ATOM 2047 O O . GLY B 1 52 ? 11.08334 -0.27381 69.00248 1.000 25.71032 52 GLY B O 1
ATOM 2048 N N . GLU B 1 53 ? 11.63801 -2.14816 67.90833 1.000 22.17683 53 GLU B N 1
ATOM 2049 C CA . GLU B 1 53 ? 12.73243 -1.54906 67.15156 1.000 28.31153 53 GLU B CA 1
ATOM 2050 C C . GLU B 1 53 ? 12.34937 -1.12826 65.74450 1.000 24.01152 53 GLU B C 1
ATOM 2051 O O . GLU B 1 53 ? 13.23932 -0.87026 64.91695 1.000 20.48900 53 GLU B O 1
ATOM 2057 N N . THR B 1 54 ? 11.05744 -1.07665 65.45546 1.000 21.34757 54 THR B N 1
ATOM 2058 C CA . THR B 1 54 ? 10.54561 -0.72780 64.14495 1.000 17.81983 54 THR B CA 1
ATOM 2059 C C . THR B 1 54 ? 9.69241 0.52330 64.29352 1.000 19.69328 54 THR B C 1
ATOM 2060 O O . THR B 1 54 ? 8.84572 0.59755 65.19266 1.000 21.60457 54 THR B O 1
ATOM 2064 N N . ASN B 1 55 ? 9.92167 1.50485 63.42510 1.000 15.13699 55 ASN B N 1
ATOM 2065 C CA . ASN B 1 55 ? 9.12425 2.71544 63.44686 1.000 19.66979 55 ASN B CA 1
ATOM 2066 C C . ASN B 1 55 ? 7.73416 2.43594 62.86350 1.000 18.59880 55 ASN B C 1
ATOM 2067 O O . ASN B 1 55 ? 7.47048 1.37413 62.29680 1.000 17.19132 55 ASN B O 1
ATOM 2072 N N . ILE B 1 56 ? 6.84433 3.41777 62.98161 1.000 19.73923 56 ILE B N 1
ATOM 2073 C CA . ILE B 1 56 ? 5.46541 3.30054 62.51699 1.000 19.19161 56 ILE B CA 1
ATOM 2074 C C . ILE B 1 56 ? 5.22921 4.37188 61.45697 1.000 23.95867 56 ILE B C 1
ATOM 2075 O O . ILE B 1 56 ? 5.46183 5.55886 61.70884 1.000 24.12163 56 ILE B O 1
ATOM 2080 N N . ALA B 1 57 ? 4.74767 3.95266 60.28420 1.000 21.76902 57 ALA B N 1
ATOM 2081 C CA . ALA B 1 57 ? 4.53777 4.84252 59.14793 1.000 24.01504 57 ALA B CA 1
ATOM 2082 C C . ALA B 1 57 ? 3.10297 5.36599 59.12021 1.000 23.43346 57 ALA B C 1
ATOM 2083 O O . ALA B 1 57 ? 2.15122 4.58296 59.16256 1.000 24.53880 57 ALA B O 1
ATOM 2085 N N . THR B 1 58 ? 2.94688 6.68257 59.01153 1.000 23.15395 58 THR B N 1
ATOM 2086 C CA . THR B 1 58 ? 1.62139 7.28361 58.91481 1.000 24.06860 58 THR B CA 1
ATOM 2087 C C . THR B 1 58 ? 1.23784 7.37967 57.44700 1.000 24.01410 58 THR B C 1
ATOM 2088 O O . THR B 1 58 ? 1.97787 7.95136 56.64121 1.000 23.98662 58 THR B O 1
ATOM 2092 N N . VAL B 1 59 ? 0.10265 6.77896 57.09321 1.000 25.28377 59 VAL B N 1
ATOM 2093 C CA . VAL B 1 59 ? -0.41600 6.81822 55.73087 1.000 27.84455 59 VAL B CA 1
ATOM 2094 C C . VAL B 1 59 ? -1.92441 7.03531 55.77705 1.000 23.45934 59 VAL B C 1
ATOM 2095 O O . VAL B 1 59 ? -2.59638 6.71494 56.75864 1.000 27.79219 59 VAL B O 1
ATOM 2099 N N . SER B 1 60 ? -2.45351 7.55142 54.67647 1.000 24.17158 60 SER B N 1
ATOM 2100 C CA . SER B 1 60 ? -3.87727 7.82498 54.55662 1.000 28.48882 60 SER B CA 1
ATOM 2101 C C . SER B 1 60 ? -4.57887 6.60685 53.98118 1.000 26.53021 60 SER B C 1
ATOM 2102 O O . SER B 1 60 ? -4.04371 5.92660 53.10097 1.000 28.07770 60 SER B O 1
ATOM 2105 N N . ALA B 1 61 ? -5.76869 6.31956 54.48821 1.000 29.45638 61 ALA B N 1
ATOM 2106 C CA . ALA B 1 61 ? -6.60018 5.33131 53.81715 1.000 31.31081 61 ALA B CA 1
ATOM 2107 C C . ALA B 1 61 ? -6.84839 5.79193 52.38410 1.000 33.61302 61 ALA B C 1
ATOM 2108 O O . ALA B 1 61 ? -6.92034 6.99142 52.10567 1.000 34.52599 61 ALA B O 1
ATOM 2110 N N . GLY B 1 62 ? -6.91337 4.84064 51.45857 1.000 29.74092 62 GLY B N 1
ATOM 2111 C CA . GLY B 1 62 ? -7.03417 5.17456 50.06269 1.000 31.46699 62 GLY B CA 1
ATOM 2112 C C . GLY B 1 62 ? -5.72535 5.40044 49.33830 1.000 33.65291 62 GLY B C 1
ATOM 2113 O O . GLY B 1 62 ? -5.72347 5.43603 48.10351 1.000 30.57196 62 GLY B O 1
ATOM 2114 N N . SER B 1 63 ? -4.61649 5.58011 50.05248 1.000 27.40656 63 SER B N 1
ATOM 2115 C CA . SER B 1 63 ? -3.36764 5.83406 49.35909 1.000 25.80516 63 SER B CA 1
ATOM 2116 C C . SER B 1 63 ? -2.75782 4.52888 48.87540 1.000 27.47087 63 SER B C 1
ATOM 2117 O O . SER B 1 63 ? -3.12447 3.43754 49.31507 1.000 26.21494 63 SER B O 1
ATOM 2120 N N . THR B 1 64 ? -1.81749 4.66367 47.95160 1.000 29.19810 64 THR B N 1
ATOM 2121 C CA . THR B 1 64 ? -1.04755 3.54448 47.43407 1.000 30.03059 64 THR B CA 1
ATOM 2122 C C . THR B 1 64 ? 0.15048 3.29978 48.34615 1.000 26.77380 64 THR B C 1
ATOM 2123 O O . THR B 1 64 ? 0.87647 4.23292 48.69286 1.000 28.70176 64 THR B O 1
ATOM 2127 N N . VAL B 1 65 ? 0.34331 2.05189 48.74974 1.000 26.60263 65 VAL B N 1
ATOM 2128 C CA . VAL B 1 65 ? 1.51712 1.64245 49.49268 1.000 26.11138 65 VAL B CA 1
ATOM 2129 C C . VAL B 1 65 ? 2.10965 0.41918 48.80684 1.000 28.24328 65 VAL B C 1
ATOM 2130 O O . VAL B 1 65 ? 1.62729 -0.02738 47.76887 1.000 28.71844 65 VAL B O 1
ATOM 2134 N N . GLY B 1 66 ? 3.19297 -0.09309 49.37057 1.000 24.96158 66 GLY B N 1
ATOM 2135 C CA . GLY B 1 66 ? 3.79192 -1.27522 48.79334 1.000 24.02225 66 GLY B CA 1
ATOM 2136 C C . GLY B 1 66 ? 5.06089 -1.64022 49.51884 1.000 24.52080 66 GLY B C 1
ATOM 2137 O O . GLY B 1 66 ? 5.36995 -1.09894 50.58038 1.000 23.92821 66 GLY B O 1
ATOM 2138 N N . MET B 1 67 ? 5.79350 -2.56770 48.90860 1.000 18.61061 67 MET B N 1
ATOM 2139 C CA . MET B 1 67 ? 7.04027 -3.08685 49.43352 1.000 20.70597 67 MET B CA 1
ATOM 2140 C C . MET B 1 67 ? 8.03455 -3.23766 48.29146 1.000 25.88033 67 MET B C 1
ATOM 2141 O O . MET B 1 67 ? 7.67640 -3.67105 47.19332 1.000 25.04751 67 MET B O 1
ATOM 2146 N N . GLN B 1 68 ? 9.27601 -2.86382 48.55308 1.000 21.15854 68 GLN B N 1
ATOM 2147 C CA . GLN B 1 68 ? 10.38381 -3.10548 47.64337 1.000 22.49703 68 GLN B CA 1
ATOM 2148 C C . GLN B 1 68 ? 11.26924 -4.15468 48.29172 1.000 20.18625 68 GLN B C 1
ATOM 2149 O O . GLN B 1 68 ? 11.53640 -4.06955 49.49441 1.000 17.75185 68 GLN B O 1
ATOM 2155 N N . GLY B 1 69 ? 11.67766 -5.15541 47.51604 1.000 19.30825 69 GLY B N 1
ATOM 2156 C CA . GLY B 1 69 ? 12.60916 -6.15000 48.00023 1.000 21.34839 69 GLY B CA 1
ATOM 2157 C C . GLY B 1 69 ? 14.04923 -5.67277 47.93304 1.000 25.01241 69 GLY B C 1
ATOM 2158 O O . GLY B 1 69 ? 14.35479 -4.62948 47.35978 1.000 23.33423 69 GLY B O 1
ATOM 2159 N N . ASN B 1 70 ? 14.95657 -6.46600 48.51818 1.000 22.91219 70 ASN B N 1
ATOM 2160 C CA . ASN B 1 70 ? 16.37930 -6.16573 48.37600 1.000 26.58518 70 ASN B CA 1
ATOM 2161 C C . ASN B 1 70 ? 16.94926 -6.67835 47.05898 1.000 27.11136 70 ASN B C 1
ATOM 2162 O O . ASN B 1 70 ? 18.16990 -6.65936 46.87278 1.000 37.62601 70 ASN B O 1
ATOM 2167 N N . GLY B 1 71 ? 16.08134 -7.11253 46.15599 1.000 22.62392 71 GLY B N 1
ATOM 2168 C CA . GLY B 1 71 ? 16.45518 -7.57301 44.83038 1.000 24.46815 71 GLY B CA 1
ATOM 2169 C C . GLY B 1 71 ? 15.18499 -7.93962 44.09363 1.000 26.67639 71 GLY B C 1
ATOM 2170 O O . GLY B 1 71 ? 14.07874 -7.84687 44.63779 1.000 23.36949 71 GLY B O 1
ATOM 2171 N N . ALA B 1 72 ? 15.35006 -8.36655 42.84713 1.000 22.11528 72 ALA B N 1
ATOM 2172 C CA . ALA B 1 72 ? 14.20420 -8.76847 42.04621 1.000 24.69864 72 ALA B CA 1
ATOM 2173 C C . ALA B 1 72 ? 13.53481 -10.01593 42.62071 1.000 22.57844 72 ALA B C 1
ATOM 2174 O O . ALA B 1 72 ? 14.19186 -10.90619 43.15822 1.000 25.37046 72 ALA B O 1
ATOM 2176 N N . PHE B 1 73 ? 12.20611 -10.08406 42.48137 1.000 22.12545 73 PHE B N 1
ATOM 2177 C CA . PHE B 1 73 ? 11.41631 -11.23153 42.94394 1.000 22.43028 73 PHE B CA 1
ATOM 2178 C C . PHE B 1 73 ? 11.47398 -12.32970 41.88451 1.000 20.78940 73 PHE B C 1
ATOM 2179 O O . PHE B 1 73 ? 10.51494 -12.59921 41.16178 1.000 21.78826 73 PHE B O 1
ATOM 2187 N N . TYR B 1 74 ? 12.63429 -12.97869 41.80305 1.000 23.44937 74 TYR B N 1
ATOM 2188 C CA . TYR B 1 74 ? 12.92819 -13.77764 40.61745 1.000 24.12069 74 TYR B CA 1
ATOM 2189 C C . TYR B 1 74 ? 12.31634 -15.17132 40.63528 1.000 26.53928 74 TYR B C 1
ATOM 2190 O O . TYR B 1 74 ? 12.28172 -15.81365 39.57847 1.000 25.98192 74 TYR B O 1
ATOM 2199 N N . HIS B 1 75 ? 11.82019 -15.65102 41.78170 1.000 20.35355 75 HIS B N 1
ATOM 2200 C CA . HIS B 1 75 ? 11.10073 -16.91194 41.75100 1.000 20.13825 75 HIS B CA 1
ATOM 2201 C C . HIS B 1 75 ? 9.68594 -16.71009 41.20669 1.000 23.77285 75 HIS B C 1
ATOM 2202 O O . HIS B 1 75 ? 9.06555 -15.67340 41.43512 1.000 23.94660 75 HIS B O 1
ATOM 2209 N N . PRO B 1 76 ? 9.15007 -17.69574 40.49382 1.000 23.24256 76 PRO B N 1
ATOM 2210 C CA . PRO B 1 76 ? 7.73543 -17.63542 40.10205 1.000 24.98216 76 PRO B CA 1
ATOM 2211 C C . PRO B 1 76 ? 6.84192 -17.91922 41.30623 1.000 26.17499 76 PRO B C 1
ATOM 2212 O O . PRO B 1 76 ? 7.05347 -18.88756 42.03320 1.000 23.72391 76 PRO B O 1
ATOM 2216 N N . GLY B 1 77 ? 5.84291 -17.07503 41.51965 1.000 25.18826 77 GLY B N 1
ATOM 2217 C CA . GLY B 1 77 ? 5.02051 -17.28235 42.69134 1.000 28.50118 77 GLY B CA 1
ATOM 2218 C C . GLY B 1 77 ? 3.78318 -16.41141 42.73459 1.000 26.52652 77 GLY B C 1
ATOM 2219 O O . GLY B 1 77 ? 3.45091 -15.70321 41.77956 1.000 29.64675 77 GLY B O 1
ATOM 2220 N N . TYR B 1 78 ? 3.10448 -16.49672 43.87917 1.000 21.62704 78 TYR B N 1
ATOM 2221 C CA . TYR B 1 78 ? 1.88003 -15.77079 44.18495 1.000 20.49070 78 TYR B CA 1
ATOM 2222 C C . TYR B 1 78 ? 2.17956 -14.69550 45.22577 1.000 24.19160 78 TYR B C 1
ATOM 2223 O O . TYR B 1 78 ? 2.90916 -14.94992 46.19292 1.000 23.10583 78 TYR B O 1
ATOM 2232 N N . PHE B 1 79 ? 1.63112 -13.49538 45.02536 1.000 19.40568 79 PHE B N 1
ATOM 2233 C CA . PHE B 1 79 ? 1.82729 -12.37731 45.94311 1.000 22.72976 79 PHE B CA 1
ATOM 2234 C C . PHE B 1 79 ? 0.53009 -12.04050 46.66913 1.000 24.31694 79 PHE B C 1
ATOM 2235 O O . PHE B 1 79 ? -0.56294 -12.14727 46.10401 1.000 24.90758 79 PHE B O 1
ATOM 2243 N N . SER B 1 80 ? 0.64688 -11.60134 47.92074 1.000 20.58162 80 SER B N 1
ATOM 2244 C CA . SER B 1 80 ? -0.54548 -11.14097 48.62761 1.000 22.74531 80 SER B CA 1
ATOM 2245 C C . SER B 1 80 ? -0.15997 -10.07161 49.63887 1.000 22.34897 80 SER B C 1
ATOM 2246 O O . SER B 1 80 ? 1.00571 -9.93443 50.02447 1.000 21.78754 80 SER B O 1
ATOM 2249 N N . ALA B 1 81 ? -1.16152 -9.31308 50.06480 1.000 18.13531 81 ALA B N 1
ATOM 2250 C CA . ALA B 1 81 ? -0.98916 -8.34087 51.13704 1.000 21.11489 81 ALA B CA 1
ATOM 2251 C C . ALA B 1 81 ? -2.19682 -8.45378 52.05097 1.000 21.99344 81 ALA B C 1
ATOM 2252 O O . ALA B 1 81 ? -3.33575 -8.54265 51.57726 1.000 21.48378 81 ALA B O 1
ATOM 2254 N N . TYR B 1 82 ? -1.92709 -8.52129 53.34776 1.000 22.74084 82 TYR B N 1
ATOM 2255 C CA . TYR B 1 82 ? -2.92598 -8.59605 54.40094 1.000 17.14840 82 TYR B CA 1
ATOM 2256 C C . TYR B 1 82 ? -2.71516 -7.45702 55.37970 1.000 21.69332 82 TYR B C 1
ATOM 2257 O O . TYR B 1 82 ? -1.57584 -7.07155 55.66433 1.000 20.30354 82 TYR B O 1
ATOM 2266 N N . LEU B 1 83 ? -3.81911 -6.97708 55.94339 1.000 20.02637 83 LEU B N 1
ATOM 2267 C CA . LEU B 1 83 ? -3.80924 -6.02987 57.04226 1.000 19.82982 83 LEU B CA 1
ATOM 2268 C C . LEU B 1 83 ? -4.37223 -6.69358 58.29215 1.000 21.90495 83 LEU B C 1
ATOM 2269 O O . LEU B 1 83 ? -5.18771 -7.61756 58.21481 1.000 19.82930 83 LEU B O 1
ATOM 2274 N N . SER B 1 84 ? -3.89381 -6.23352 59.44623 1.000 20.12946 84 SER B N 1
ATOM 2275 C CA . SER B 1 84 ? -4.50171 -6.55540 60.72792 1.000 18.89117 84 SER B CA 1
ATOM 2276 C C . SER B 1 84 ? -4.49169 -5.29759 61.57564 1.000 22.42045 84 SER B C 1
ATOM 2277 O O . SER B 1 84 ? -3.46811 -4.60225 61.64255 1.000 20.06968 84 SER B O 1
ATOM 2280 N N . GLN B 1 85 ? -5.63272 -4.98602 62.19234 1.000 19.52687 85 GLN B N 1
ATOM 2281 C CA . GLN B 1 85 ? -5.61985 -4.00048 63.25316 1.000 18.97607 85 GLN B CA 1
ATOM 2282 C C . GLN B 1 85 ? -4.54568 -4.41227 64.24106 1.000 19.15068 85 GLN B C 1
ATOM 2283 O O . GLN B 1 85 ? -4.33208 -5.60268 64.47414 1.000 17.49440 85 GLN B O 1
ATOM 2289 N N . ALA B 1 86 ? -3.84067 -3.42940 64.79547 1.000 20.52278 86 ALA B N 1
ATOM 2290 C CA . ALA B 1 86 ? -2.68418 -3.69622 65.64221 1.000 22.35215 86 ALA B CA 1
ATOM 2291 C C . ALA B 1 86 ? -2.95204 -3.19199 67.05235 1.000 22.32292 86 ALA B C 1
ATOM 2292 O O . ALA B 1 86 ? -2.88806 -1.98352 67.31122 1.000 24.19019 86 ALA B O 1
ATOM 2294 N N . SER B 1 87 ? -3.19883 -4.12766 67.96196 1.000 24.43831 87 SER B N 1
ATOM 2295 C CA . SER B 1 87 ? -3.44661 -3.86255 69.36590 1.000 30.14803 87 SER B CA 1
ATOM 2296 C C . SER B 1 87 ? -2.39653 -4.60184 70.17916 1.000 26.76394 87 SER B C 1
ATOM 2297 O O . SER B 1 87 ? -2.11793 -5.76989 69.88732 1.000 24.90820 87 SER B O 1
ATOM 2300 N N . PRO B 1 88 ? -1.76803 -3.96446 71.17945 1.000 26.69429 88 PRO B N 1
ATOM 2301 C CA . PRO B 1 88 ? -2.03891 -2.58835 71.60270 1.000 25.83623 88 PRO B CA 1
ATOM 2302 C C . PRO B 1 88 ? -1.50185 -1.51335 70.65772 1.000 28.23206 88 PRO B C 1
ATOM 2303 O O . PRO B 1 88 ? -1.95642 -0.36391 70.75012 1.000 27.13164 88 PRO B O 1
ATOM 2307 N N . ALA B 1 89 ? -0.55984 -1.86709 69.78322 1.000 22.72049 89 ALA B N 1
ATOM 2308 C CA . ALA B 1 89 ? 0.00427 -0.90954 68.83960 1.000 24.38423 89 ALA B CA 1
ATOM 2309 C C . ALA B 1 89 ? 0.73116 -1.65575 67.72577 1.000 20.72548 89 ALA B C 1
ATOM 2310 O O . ALA B 1 89 ? 1.09008 -2.82534 67.86839 1.000 19.98760 89 ALA B O 1
ATOM 2312 N N . ALA B 1 90 ? 1.00419 -0.93750 66.63981 1.000 18.84585 90 ALA B N 1
ATOM 2313 C CA . ALA B 1 90 ? 1.69755 -1.54629 65.50455 1.000 22.70132 90 ALA B CA 1
ATOM 2314 C C . ALA B 1 90 ? 3.11762 -1.97058 65.84973 1.000 19.67076 90 ALA B C 1
ATOM 2315 O O . ALA B 1 90 ? 3.66986 -2.84177 65.17327 1.000 22.20224 90 ALA B O 1
ATOM 2317 N N . ASN B 1 91 ? 3.72609 -1.38616 66.88216 1.000 19.22353 91 ASN B N 1
ATOM 2318 C CA . ASN B 1 91 ? 5.07225 -1.77066 67.28582 1.000 18.86206 91 ASN B CA 1
ATOM 2319 C C . ASN B 1 91 ? 5.06330 -2.75827 68.45041 1.000 23.10128 91 ASN B C 1
ATOM 2320 O O . ASN B 1 91 ? 6.05444 -2.86391 69.18214 1.000 22.18142 91 ASN B O 1
ATOM 2325 N N . SER B 1 92 ? 3.96799 -3.48958 68.62894 1.000 21.46268 92 SER B N 1
ATOM 2326 C CA . SER B 1 92 ? 3.87627 -4.45230 69.71196 1.000 22.53062 92 SER B CA 1
ATOM 2327 C C . SER B 1 92 ? 3.96573 -5.88356 69.20975 1.000 22.27987 92 SER B C 1
ATOM 2328 O O . SER B 1 92 ? 3.40221 -6.20878 68.16201 1.000 18.96104 92 SER B O 1
ATOM 2331 N N . PRO B 1 93 ? 4.65694 -6.76475 69.93984 1.000 23.96532 93 PRO B N 1
ATOM 2332 C CA . PRO B 1 93 ? 4.64585 -8.18788 69.57033 1.000 20.45323 93 PRO B CA 1
ATOM 2333 C C . PRO B 1 93 ? 3.28630 -8.85581 69.70777 1.000 21.33031 93 PRO B C 1
ATOM 2334 O O . PRO B 1 93 ? 3.10500 -9.95426 69.16786 1.000 21.68410 93 PRO B O 1
ATOM 2338 N N . ASP B 1 94 ? 2.31932 -8.21702 70.36403 1.000 23.12983 94 ASP B N 1
ATOM 2339 C CA . ASP B 1 94 ? 0.96963 -8.75613 70.46860 1.000 19.33974 94 ASP B CA 1
ATOM 2340 C C . ASP B 1 94 ? 0.12742 -8.48255 69.23249 1.000 24.86442 94 ASP B C 1
ATOM 2341 O O . ASP B 1 94 ? -0.92172 -9.11274 69.06723 1.000 21.81007 94 ASP B O 1
ATOM 2346 N N . ALA B 1 95 ? 0.54191 -7.54366 68.38689 1.000 21.47771 95 ALA B N 1
ATOM 2347 C CA . ALA B 1 95 ? -0.23301 -7.18905 67.20378 1.000 21.81336 95 ALA B CA 1
ATOM 2348 C C . ALA B 1 95 ? -0.35254 -8.37862 66.25487 1.000 22.69115 95 ALA B C 1
ATOM 2349 O O . ALA B 1 95 ? 0.62527 -9.09264 65.99899 1.000 20.77659 95 ALA B O 1
ATOM 2351 N N . GLY B 1 96 ? -1.57017 -8.61128 65.76157 1.000 19.03918 96 GLY B N 1
ATOM 2352 C CA . GLY B 1 96 ? -1.79900 -9.66099 64.79485 1.000 18.59691 96 GLY B CA 1
ATOM 2353 C C . GLY B 1 96 ? -1.64508 -11.06303 65.32781 1.000 22.52613 96 GLY B C 1
ATOM 2354 O O . GLY B 1 96 ? -1.50821 -11.99796 64.53657 1.000 22.28715 96 GLY B O 1
ATOM 2355 N N . THR B 1 97 ? -1.63219 -11.24339 66.64818 1.000 21.51437 97 THR B N 1
ATOM 2356 C CA . THR B 1 97 ? -1.54545 -12.59563 67.19200 1.000 22.52645 97 THR B CA 1
ATOM 2357 C C . THR B 1 97 ? -2.89294 -13.30712 67.24775 1.000 21.33558 97 THR B C 1
ATOM 2358 O O . THR B 1 97 ? -2.91324 -14.52316 67.46181 1.000 23.64209 97 THR B O 1
ATOM 2362 N N . ALA B 1 98 ? -4.00532 -12.59508 67.05205 1.000 20.39319 98 ALA B N 1
ATOM 2363 C CA . ALA B 1 98 ? -5.32513 -13.20642 66.99855 1.000 23.58054 98 ALA B CA 1
ATOM 2364 C C . ALA B 1 98 ? -5.80415 -13.30032 65.53988 1.000 25.62386 98 ALA B C 1
ATOM 2365 O O . ALA B 1 98 ? -5.07682 -12.98386 64.58170 1.000 21.98174 98 ALA B O 1
ATOM 2367 N N . SER B 1 99 ? -7.05193 -13.73031 65.35342 1.000 18.70570 99 SER B N 1
ATOM 2368 C CA . SER B 1 99 ? -7.59313 -13.91326 64.00813 1.000 24.04908 99 SER B CA 1
ATOM 2369 C C . SER B 1 99 ? -8.18851 -12.59248 63.51909 1.000 20.96432 99 SER B C 1
ATOM 2370 O O . SER B 1 99 ? -9.39820 -12.38894 63.48044 1.000 23.58175 99 SER B O 1
ATOM 2373 N N . THR B 1 100 ? -7.28804 -11.66684 63.16896 1.000 23.03514 100 THR B N 1
ATOM 2374 C CA . THR B 1 100 ? -7.65394 -10.31888 62.74073 1.000 20.01043 100 THR B CA 1
ATOM 2375 C C . THR B 1 100 ? -7.07325 -9.94812 61.37496 1.000 20.76632 100 THR B C 1
ATOM 2376 O O . THR B 1 100 ? -7.18457 -8.78409 60.95827 1.000 17.47725 100 THR B O 1
ATOM 2380 N N . TRP B 1 101 ? -6.44740 -10.89353 60.67075 1.000 20.93050 101 TRP B N 1
ATOM 2381 C CA . TRP B 1 101 ? -5.83635 -10.61058 59.37194 1.000 21.71026 101 TRP B CA 1
ATOM 2382 C C . TRP B 1 101 ? -6.86111 -10.71594 58.24123 1.000 23.47436 101 TRP B C 1
ATOM 2383 O O . TRP B 1 101 ? -7.58144 -11.71254 58.14124 1.000 20.04945 101 TRP B O 1
ATOM 2394 N N . PHE B 1 102 ? -6.90465 -9.70570 57.37372 1.000 24.57149 102 PHE B N 1
ATOM 2395 C CA . PHE B 1 102 ? -7.74872 -9.76025 56.18700 1.000 19.97505 102 PHE B CA 1
ATOM 2396 C C . PHE B 1 102 ? -6.93602 -9.37598 54.95555 1.000 23.00038 102 PHE B C 1
ATOM 2397 O O . PHE B 1 102 ? -6.09958 -8.46796 55.00531 1.000 20.37512 102 PHE B O 1
ATOM 2405 N N . LYS B 1 103 ? -7.21406 -10.05636 53.84552 1.000 20.15182 103 LYS B N 1
ATOM 2406 C CA . LYS B 1 103 ? -6.50343 -9.82460 52.59726 1.000 21.16683 103 LYS B CA 1
ATOM 2407 C C . LYS B 1 103 ? -7.02645 -8.56239 51.92550 1.000 23.80658 103 LYS B C 1
ATOM 2408 O O . LYS B 1 103 ? -8.23767 -8.37595 51.82461 1.000 24.86841 103 LYS B O 1
ATOM 2414 N N . ILE B 1 104 ? -6.12120 -7.68714 51.47314 1.000 18.63418 104 ILE B N 1
ATOM 2415 C CA . ILE B 1 104 ? -6.51663 -6.49272 50.72782 1.000 22.64064 104 ILE B CA 1
ATOM 2416 C C . ILE B 1 104 ? -6.07410 -6.52761 49.27586 1.000 25.44345 104 ILE B C 1
ATOM 2417 O O . ILE B 1 104 ? -6.48808 -5.65318 48.49914 1.000 19.68194 104 ILE B O 1
ATOM 2422 N N . TRP B 1 105 ? -5.25183 -7.48965 48.88466 1.000 21.91389 105 TRP B N 1
ATOM 2423 C CA . TRP B 1 105 ? -4.66711 -7.49257 47.55455 1.000 19.97312 105 TRP B CA 1
ATOM 2424 C C . TRP B 1 105 ? -3.97366 -8.82660 47.35452 1.000 23.90619 105 TRP B C 1
ATOM 2425 O O . TRP B 1 105 ? -3.52279 -9.45919 48.32137 1.000 20.60888 105 TRP B O 1
ATOM 2436 N N . GLU B 1 106 ? -3.96458 -9.27715 46.10558 1.000 19.77193 106 GLU B N 1
ATOM 2437 C CA . GLU B 1 106 ? -3.19431 -10.44164 45.71864 1.000 21.64598 106 GLU B CA 1
ATOM 2438 C C . GLU B 1 106 ? -2.86521 -10.28529 44.24189 1.000 28.83221 106 GLU B C 1
ATOM 2439 O O . GLU B 1 106 ? -3.52477 -9.52291 43.52327 1.000 22.94444 106 GLU B O 1
ATOM 2445 N N . ASP B 1 107 ? -1.79790 -10.96964 43.81544 1.000 23.49624 107 ASP B N 1
ATOM 2446 C CA . ASP B 1 107 ? -1.35970 -10.99213 42.41654 1.000 24.24684 107 ASP B CA 1
ATOM 2447 C C . ASP B 1 107 ? -0.99912 -12.43428 42.07979 1.000 27.82090 107 ASP B C 1
ATOM 2448 O O . ASP B 1 107 ? 0.16056 -12.84469 42.20418 1.000 27.29711 107 ASP B O 1
ATOM 2453 N N . PRO B 1 108 ? -1.96762 -13.22871 41.63385 1.000 23.44963 108 PRO B N 1
ATOM 2454 C CA . PRO B 1 108 ? -1.74667 -14.67661 41.48490 1.000 21.79375 108 PRO B CA 1
ATOM 2455 C C . PRO B 1 108 ? -1.24385 -15.03995 40.09995 1.000 27.58434 108 PRO B C 1
ATOM 2456 O O . PRO B 1 108 ? -1.32437 -14.23426 39.16170 1.000 24.31728 108 PRO B O 1
ATOM 2460 N N . PRO B 1 109 ? -0.68556 -16.24042 39.94319 1.000 25.14393 109 PRO B N 1
ATOM 2461 C CA . PRO B 1 109 ? -0.48682 -16.78806 38.59627 1.000 32.25139 109 PRO B CA 1
ATOM 2462 C C . PRO B 1 109 ? -1.82513 -17.03716 37.92145 1.000 31.96286 109 PRO B C 1
ATOM 2463 O O . PRO B 1 109 ? -2.85048 -17.24266 38.57857 1.000 25.45518 109 PRO B O 1
ATOM 2467 N N . VAL B 1 110 ? -1.81634 -17.01476 36.59161 1.000 30.76992 110 VAL B N 1
ATOM 2468 C CA . VAL B 1 110 ? -3.03926 -17.18358 35.81788 1.000 32.21727 110 VAL B CA 1
ATOM 2469 C C . VAL B 1 110 ? -2.89733 -18.41307 34.93816 1.000 36.38824 110 VAL B C 1
ATOM 2470 O O . VAL B 1 110 ? -1.87877 -18.58184 34.26110 1.000 38.69739 110 VAL B O 1
ATOM 2474 N N . PHE B 1 111 ? -3.93851 -19.23858 34.90786 1.000 35.33703 111 PHE B N 1
ATOM 2475 C CA . PHE B 1 111 ? -3.90714 -20.44509 34.10311 1.000 39.03382 111 PHE B CA 1
ATOM 2476 C C . PHE B 1 111 ? -4.30309 -20.08451 32.68213 1.000 39.77943 111 PHE B C 1
ATOM 2477 O O . PHE B 1 111 ? -5.22859 -19.30307 32.45805 1.000 44.79976 111 PHE B O 1
ATOM 2485 N N . GLU B 1 112 ? -3.56367 -20.61860 31.72455 1.000 40.52409 112 GLU B N 1
ATOM 2486 C CA . GLU B 1 112 ? -3.67244 -20.15227 30.35177 1.000 44.08254 112 GLU B CA 1
ATOM 2487 C C . GLU B 1 112 ? -2.92519 -21.09753 29.41655 1.000 45.39908 112 GLU B C 1
ATOM 2488 O O . GLU B 1 112 ? -1.72798 -21.34457 29.60839 1.000 40.69002 112 GLU B O 1
ATOM 2494 N N . ASN B 1 113 ? -3.62601 -21.64722 28.41957 1.000 43.81899 113 ASN B N 1
ATOM 2495 C CA . ASN B 1 113 ? -3.01416 -22.52865 27.42288 1.000 42.86415 113 ASN B CA 1
ATOM 2496 C C . ASN B 1 113 ? -2.38052 -23.75122 28.08204 1.000 39.52987 113 ASN B C 1
ATOM 2497 O O . ASN B 1 113 ? -1.31124 -24.20911 27.67450 1.000 43.17252 113 ASN B O 1
ATOM 2502 N N . GLY B 1 114 ? -3.04212 -24.28280 29.10973 1.000 39.16772 114 GLY B N 1
ATOM 2503 C CA . GLY B 1 114 ? -2.54714 -25.46093 29.79805 1.000 42.50298 114 GLY B CA 1
ATOM 2504 C C . GLY B 1 114 ? -1.35802 -25.24174 30.71628 1.000 41.91062 114 GLY B C 1
ATOM 2505 O O . GLY B 1 114 ? -0.78876 -26.22538 31.20132 1.000 44.65279 114 GLY B O 1
ATOM 2506 N N . ALA B 1 115 ? -0.96483 -23.98879 30.97398 1.000 42.90236 115 ALA B N 1
ATOM 2507 C CA . ALA B 1 115 ? 0.17521 -23.66025 31.83073 1.000 43.10462 115 ALA B CA 1
ATOM 2508 C C . ALA B 1 115 ? -0.11154 -22.39096 32.62921 1.000 42.66526 115 ALA B C 1
ATOM 2509 O O . ALA B 1 115 ? -0.98654 -21.59311 32.28281 1.000 40.55719 115 ALA B O 1
ATOM 2511 N N . LEU B 1 116 ? 0.60539 -22.23701 33.74279 1.000 45.19398 116 LEU B N 1
ATOM 2512 C CA . LEU B 1 116 ? 0.49559 -21.03323 34.55858 1.000 34.73493 116 LEU B CA 1
ATOM 2513 C C . LEU B 1 116 ? 1.34055 -19.89662 34.00252 1.000 33.65461 116 LEU B C 1
ATOM 2514 O O . LEU B 1 116 ? 2.50052 -20.08651 33.63351 1.000 37.08764 116 LEU B O 1
ATOM 2519 N N . VAL B 1 117 ? 0.75131 -18.70571 33.97296 1.000 31.30530 117 VAL B N 1
ATOM 2520 C CA . VAL B 1 117 ? 1.43803 -17.46490 33.63274 1.000 32.74028 117 VAL B CA 1
ATOM 2521 C C . VAL B 1 117 ? 1.61833 -16.69307 34.93569 1.000 34.20348 117 VAL B C 1
ATOM 2522 O O . VAL B 1 117 ? 0.63708 -16.42361 35.63923 1.000 34.84092 117 VAL B O 1
ATOM 2526 N N . PHE B 1 118 ? 2.86876 -16.36825 35.27892 1.000 30.77737 118 PHE B N 1
ATOM 2527 C CA . PHE B 1 118 ? 3.19229 -15.78710 36.57528 1.000 28.81657 118 PHE B CA 1
ATOM 2528 C C . PHE B 1 118 ? 3.39143 -14.28681 36.48491 1.000 32.04731 118 PHE B C 1
ATOM 2529 O O . PHE B 1 118 ? 3.65675 -13.74101 35.40760 1.000 32.06962 118 PHE B O 1
ATOM 2537 N N . PRO B 1 119 ? 3.20856 -13.57674 37.59585 1.000 29.81521 119 PRO B N 1
ATOM 2538 C CA . PRO B 1 119 ? 3.62485 -12.17232 37.63867 1.000 28.96474 119 PRO B CA 1
ATOM 2539 C C . PRO B 1 119 ? 5.10191 -12.05375 37.29909 1.000 27.42093 119 PRO B C 1
ATOM 2540 O O . PRO B 1 119 ? 5.86185 -13.02042 37.39404 1.000 23.79492 119 PRO B O 1
ATOM 2544 N N . SER B 1 120 ? 5.50115 -10.84298 36.90766 1.000 25.18088 120 SER B N 1
ATOM 2545 C CA . SER B 1 120 ? 6.86448 -10.59470 36.44082 1.000 29.06929 120 SER B CA 1
ATOM 2546 C C . SER B 1 120 ? 7.89493 -11.00538 37.48764 1.000 30.21223 120 SER B C 1
ATOM 2547 O O . SER B 1 120 ? 7.77465 -10.65014 38.65991 1.000 31.98988 120 SER B O 1
ATOM 2550 N N . GLN B 1 121 ? 8.93607 -11.71283 37.05217 1.000 27.02667 121 GLN B N 1
ATOM 2551 C CA . GLN B 1 121 ? 10.02562 -12.12318 37.92499 1.000 26.16022 121 GLN B CA 1
ATOM 2552 C C . GLN B 1 121 ? 11.24107 -11.21392 37.83484 1.000 26.73759 121 GLN B C 1
ATOM 2553 O O . GLN B 1 121 ? 12.29975 -11.55064 38.37313 1.000 28.51791 121 GLN B O 1
ATOM 2559 N N . SER B 1 122 ? 11.11509 -10.05873 37.20286 1.000 29.23577 122 SER B N 1
ATOM 2560 C CA . SER B 1 122 ? 12.20882 -9.09876 37.16423 1.000 29.77475 122 SER B CA 1
ATOM 2561 C C . SER B 1 122 ? 11.92220 -7.82389 37.95176 1.000 34.52098 122 SER B C 1
ATOM 2562 O O . SER B 1 122 ? 12.80941 -6.97050 38.06068 1.000 37.41394 122 SER B O 1
ATOM 2565 N N . ILE B 1 123 ? 10.70053 -7.66327 38.48065 1.000 30.88103 123 ILE B N 1
ATOM 2566 C CA . ILE B 1 123 ? 10.33768 -6.53023 39.32936 1.000 34.37568 123 ILE B CA 1
ATOM 2567 C C . ILE B 1 123 ? 10.89276 -6.71886 40.73718 1.000 29.53640 123 ILE B C 1
ATOM 2568 O O . ILE B 1 123 ? 10.97385 -7.83514 41.25396 1.000 26.41864 123 ILE B O 1
ATOM 2573 N N . ASP B 1 124 ? 11.20352 -5.61261 41.40124 1.000 25.93899 124 ASP B N 1
ATOM 2574 C CA . ASP B 1 124 ? 11.60081 -5.64764 42.80254 1.000 27.95642 124 ASP B CA 1
ATOM 2575 C C . ASP B 1 124 ? 10.63179 -4.88922 43.71286 1.000 28.09822 124 ASP B C 1
ATOM 2576 O O . ASP B 1 124 ? 10.98602 -4.56518 44.84622 1.000 30.40607 124 ASP B O 1
ATOM 2581 N N . GLN B 1 125 ? 9.41643 -4.59975 43.25316 1.000 25.78750 125 GLN B N 1
ATOM 2582 C CA . GLN B 1 125 ? 8.43179 -3.91375 44.07884 1.000 25.13876 125 GLN B CA 1
ATOM 2583 C C . GLN B 1 125 ? 7.04492 -4.44547 43.76993 1.000 26.70105 125 GLN B C 1
ATOM 2584 O O . GLN B 1 125 ? 6.77514 -4.91583 42.66770 1.000 24.12013 125 GLN B O 1
ATOM 2590 N N . VAL B 1 126 ? 6.15580 -4.31096 44.75021 1.000 24.91833 126 VAL B N 1
ATOM 2591 C CA . VAL B 1 126 ? 4.72485 -4.50313 44.57410 1.000 21.01448 126 VAL B CA 1
ATOM 2592 C C . VAL B 1 126 ? 4.05077 -3.30511 45.21622 1.000 25.40290 126 VAL B C 1
ATOM 2593 O O . VAL B 1 126 ? 4.50933 -2.81896 46.25640 1.000 26.32783 126 VAL B O 1
ATOM 2597 N N . THR B 1 127 ? 2.96170 -2.83212 44.60495 1.000 23.65462 127 THR B N 1
ATOM 2598 C CA . THR B 1 127 ? 2.16664 -1.73329 45.14337 1.000 26.22465 127 THR B CA 1
ATOM 2599 C C . THR B 1 127 ? 0.69158 -2.11270 45.07939 1.000 29.14451 127 THR B C 1
ATOM 2600 O O . THR B 1 127 ? 0.28153 -2.98125 44.30315 1.000 29.85744 127 THR B O 1
ATOM 2604 N N . PHE B 1 128 ? -0.08850 -1.49048 45.95195 1.000 22.86944 128 PHE B N 1
ATOM 2605 C CA . PHE B 1 128 ? -1.51126 -1.77592 46.11904 1.000 28.89355 128 PHE B CA 1
ATOM 2606 C C . PHE B 1 128 ? -2.08991 -0.63965 46.95307 1.000 27.53881 128 PHE B C 1
ATOM 2607 O O . PHE B 1 128 ? -1.35810 0.23272 47.42968 1.000 27.25736 128 PHE B O 1
ATOM 2615 N N . THR B 1 129 ? -3.39911 -0.67919 47.17405 1.000 27.30049 129 THR B N 1
ATOM 2616 C CA . THR B 1 129 ? -4.12392 0.44259 47.75925 1.000 28.07880 129 THR B CA 1
ATOM 2617 C C . THR B 1 129 ? -4.58754 0.10535 49.16670 1.000 28.56941 129 THR B C 1
ATOM 2618 O O . THR B 1 129 ? -5.17512 -0.95832 49.38982 1.000 31.91168 129 THR B O 1
ATOM 2622 N N . ILE B 1 130 ? -4.31204 0.99593 50.11690 1.000 28.26884 130 ILE B N 1
ATOM 2623 C CA . ILE B 1 130 ? -4.99662 0.90550 51.40413 1.000 28.55146 130 ILE B CA 1
ATOM 2624 C C . ILE B 1 130 ? -6.46227 1.22811 51.14966 1.000 34.25599 130 ILE B C 1
ATOM 2625 O O . ILE B 1 130 ? -6.75802 2.31351 50.63689 1.000 35.69107 130 ILE B O 1
ATOM 2630 N N . PRO B 1 131 ? -7.40306 0.34884 51.48416 1.000 32.38746 131 PRO B N 1
ATOM 2631 C CA . PRO B 1 131 ? -8.80776 0.63747 51.17330 1.000 32.11825 131 PRO B CA 1
ATOM 2632 C C . PRO B 1 131 ? -9.24871 1.95271 51.79671 1.000 34.16174 131 PRO B C 1
ATOM 2633 O O . PRO B 1 131 ? -8.91914 2.26235 52.94430 1.000 37.08327 131 PRO B O 1
ATOM 2637 N N . LYS B 1 132 ? -9.97002 2.74562 51.00310 1.000 32.58486 132 LYS B N 1
ATOM 2638 C CA . LYS B 1 132 ? -10.42110 4.05803 51.45799 1.000 33.83308 132 LYS B CA 1
ATOM 2639 C C . LYS B 1 132 ? -11.33081 3.94927 52.67294 1.000 32.98674 132 LYS B C 1
ATOM 2640 O O . LYS B 1 132 ? -11.30213 4.81723 53.55277 1.000 34.02820 132 LYS B O 1
ATOM 2646 N N . ASN B 1 133 ? -12.15251 2.90061 52.73367 1.000 32.03208 133 ASN B N 1
ATOM 2647 C CA . ASN B 1 133 ? -13.11082 2.72220 53.81562 1.000 35.14028 133 ASN B CA 1
ATOM 2648 C C . ASN B 1 133 ? -12.51162 2.07795 55.05647 1.000 34.36076 133 ASN B C 1
ATOM 2649 O O . ASN B 1 133 ? -13.25583 1.80542 56.00371 1.000 31.23188 133 ASN B O 1
ATOM 2654 N N . LEU B 1 134 ? -11.20370 1.84969 55.09266 1.000 31.85957 134 LEU B N 1
ATOM 2655 C CA . LEU B 1 134 ? -10.58187 1.24571 56.27432 1.000 28.11303 134 LEU B CA 1
ATOM 2656 C C . LEU B 1 134 ? -10.67591 2.19670 57.46369 1.000 26.68053 134 LEU B C 1
ATOM 2657 O O . LEU B 1 134 ? -10.39522 3.38546 57.31612 1.000 28.11442 134 LEU B O 1
ATOM 2662 N N . PRO B 1 135 ? -11.08497 1.72678 58.64000 1.000 24.60971 135 PRO B N 1
ATOM 2663 C CA . PRO B 1 135 ? -11.11360 2.61114 59.81324 1.000 27.84426 135 PRO B CA 1
ATOM 2664 C C . PRO B 1 135 ? -9.71909 3.11891 60.16961 1.000 36.03144 135 PRO B C 1
ATOM 2665 O O . PRO B 1 135 ? -8.72730 2.39617 60.05103 1.000 25.94017 135 PRO B O 1
ATOM 2669 N N . SER B 1 136 ? -9.65180 4.37274 60.62061 1.000 30.11530 136 SER B N 1
ATOM 2670 C CA . SER B 1 136 ? -8.38458 4.92853 61.07819 1.000 33.64649 136 SER B CA 1
ATOM 2671 C C . SER B 1 136 ? -7.84827 4.11690 62.25651 1.000 28.16211 136 SER B C 1
ATOM 2672 O O . SER B 1 136 ? -8.61008 3.54030 63.03654 1.000 31.48723 136 SER B O 1
ATOM 2675 N N . GLY B 1 137 ? -6.52964 4.04066 62.37050 1.000 24.28974 137 GLY B N 1
ATOM 2676 C CA . GLY B 1 137 ? -5.93008 3.32318 63.47617 1.000 20.89102 137 GLY B CA 1
ATOM 2677 C C . GLY B 1 137 ? -4.60394 2.68229 63.10174 1.000 24.20796 137 GLY B C 1
ATOM 2678 O O . GLY B 1 137 ? -4.06684 2.89371 62.01198 1.000 22.86003 137 GLY B O 1
ATOM 2679 N N . GLN B 1 138 ? -4.09981 1.87828 64.04388 1.000 17.33283 138 GLN B N 1
ATOM 2680 C CA . GLN B 1 138 ? -2.81643 1.19975 63.91444 1.000 22.34511 138 GLN B CA 1
ATOM 2681 C C . GLN B 1 138 ? -3.03822 -0.16129 63.25879 1.000 24.18992 138 GLN B C 1
ATOM 2682 O O . GLN B 1 138 ? -3.97988 -0.88658 63.59771 1.000 20.86712 138 GLN B O 1
ATOM 2688 N N . TYR B 1 139 ? -2.19574 -0.48384 62.29216 1.000 20.08060 139 TYR B N 1
ATOM 2689 C CA . TYR B 1 139 ? -2.31349 -1.72992 61.56638 1.000 20.45386 139 TYR B CA 1
ATOM 2690 C C . TYR B 1 139 ? -0.94213 -2.33062 61.32900 1.000 22.21400 139 TYR B C 1
ATOM 2691 O O . TYR B 1 139 ? 0.07045 -1.62123 61.28757 1.000 20.52311 139 TYR B O 1
ATOM 2700 N N . LEU B 1 140 ? -0.93002 -3.65871 61.22311 1.000 19.92165 140 LEU B N 1
ATOM 2701 C CA . LEU B 1 140 ? 0.15178 -4.40088 60.60317 1.000 19.37108 140 LEU B CA 1
ATOM 2702 C C . LEU B 1 140 ? -0.20810 -4.68886 59.14392 1.000 20.94536 140 LEU B C 1
ATOM 2703 O O . LEU B 1 140 ? -1.34451 -5.08209 58.84634 1.000 24.20064 140 LEU B O 1
ATOM 2708 N N . LEU B 1 141 ? 0.74568 -4.46436 58.24200 1.000 15.78189 141 LEU B N 1
ATOM 2709 C CA . LEU B 1 141 ? 0.63580 -4.81953 56.83155 1.000 18.15408 141 LEU B CA 1
ATOM 2710 C C . LEU B 1 141 ? 1.61263 -5.95552 56.55225 1.000 23.52825 141 LEU B C 1
ATOM 2711 O O . LEU B 1 141 ? 2.82823 -5.76859 56.67836 1.000 23.75341 141 LEU B O 1
ATOM 2716 N N . ARG B 1 142 ? 1.09305 -7.12168 56.17926 1.000 17.37792 142 ARG B N 1
ATOM 2717 C CA . ARG B 1 142 ? 1.91034 -8.28814 55.85630 1.000 16.94472 142 ARG B CA 1
ATOM 2718 C C . ARG B 1 142 ? 1.92477 -8.47742 54.34197 1.000 20.14040 142 ARG B C 1
ATOM 2719 O O . ARG B 1 142 ? 0.86490 -8.63992 53.72886 1.000 19.27625 142 ARG B O 1
ATOM 2727 N N . THR B 1 143 ? 3.10962 -8.43563 53.73820 1.000 20.96274 143 THR B N 1
ATOM 2728 C CA . THR B 1 143 ? 3.26171 -8.68764 52.30375 1.000 20.90861 143 THR B CA 1
ATOM 2729 C C . THR B 1 143 ? 4.09691 -9.94403 52.11643 1.000 19.41277 143 THR B C 1
ATOM 2730 O O . THR B 1 143 ? 5.14129 -10.09982 52.75082 1.000 19.59419 143 THR B O 1
ATOM 2734 N N . GLU B 1 144 ? 3.65570 -10.82607 51.23005 1.000 17.62967 144 GLU B N 1
ATOM 2735 C CA . GLU B 1 144 ? 4.33972 -12.08449 51.01940 1.000 22.64514 144 GLU B CA 1
ATOM 2736 C C . GLU B 1 144 ? 4.36566 -12.40807 49.53301 1.000 26.04389 144 GLU B C 1
ATOM 2737 O O . GLU B 1 144 ? 3.46836 -12.02179 48.77613 1.000 22.26610 144 GLU B O 1
ATOM 2743 N N . GLN B 1 145 ? 5.41901 -13.10455 49.12066 1.000 15.92177 145 GLN B N 1
ATOM 2744 C CA . GLN B 1 145 ? 5.37562 -13.91284 47.91737 1.000 21.25963 145 GLN B CA 1
ATOM 2745 C C . GLN B 1 145 ? 5.42884 -15.36588 48.33795 1.000 19.64502 145 GLN B C 1
ATOM 2746 O O . GLN B 1 145 ? 6.29512 -15.75386 49.12859 1.000 19.32313 145 GLN B O 1
ATOM 2752 N N . ILE B 1 146 ? 4.48844 -16.15435 47.83108 1.000 17.25344 146 ILE B N 1
ATOM 2753 C CA . ILE B 1 146 ? 4.55889 -17.60516 47.92557 1.000 20.74890 146 ILE B CA 1
ATOM 2754 C C . ILE B 1 146 ? 5.20111 -18.06141 46.61771 1.000 24.61749 146 ILE B C 1
ATOM 2755 O O . ILE B 1 146 ? 4.56823 -18.02555 45.56026 1.000 20.87960 146 ILE B O 1
ATOM 2760 N N . ALA B 1 147 ? 6.48921 -18.40931 46.67642 1.000 20.06920 147 ALA B N 1
ATOM 2761 C CA . ALA B 1 147 ? 7.21536 -18.88952 45.50416 1.000 19.78808 147 ALA B CA 1
ATOM 2762 C C . ALA B 1 147 ? 6.93483 -20.37956 45.28744 1.000 23.70777 147 ALA B C 1
ATOM 2763 O O . ALA B 1 147 ? 7.04315 -21.18186 46.22393 1.000 18.74736 147 ALA B O 1
ATOM 2765 N N . LEU B 1 148 ? 6.61871 -20.76632 44.04327 1.000 20.23761 148 LEU B N 1
ATOM 2766 C CA . LEU B 1 148 ? 6.05360 -22.09090 43.78759 1.000 19.16506 148 LEU B CA 1
ATOM 2767 C C . LEU B 1 148 ? 6.94548 -22.99158 42.94332 1.000 23.91508 148 LEU B C 1
ATOM 2768 O O . LEU B 1 148 ? 6.51083 -24.09047 42.55914 1.000 22.09984 148 LEU B O 1
ATOM 2773 N N . HIS B 1 149 ? 8.20095 -22.59282 42.71162 1.000 21.44160 149 HIS B N 1
ATOM 2774 C CA . HIS B 1 149 ? 9.08628 -23.33029 41.80829 1.000 28.14487 149 HIS B CA 1
ATOM 2775 C C . HIS B 1 149 ? 9.42423 -24.72847 42.31037 1.000 24.09171 149 HIS B C 1
ATOM 2776 O O . HIS B 1 149 ? 9.71813 -25.60653 41.49543 1.000 21.83171 149 HIS B O 1
ATOM 2783 N N . VAL B 1 150 ? 9.38629 -24.97047 43.62114 1.000 24.83113 150 VAL B N 1
ATOM 2784 C CA . VAL B 1 150 ? 9.61166 -26.32380 44.12576 1.000 23.40929 150 VAL B CA 1
ATOM 2785 C C . VAL B 1 150 ? 8.46224 -26.71696 45.04627 1.000 24.32921 150 VAL B C 1
ATOM 2786 O O . VAL B 1 150 ? 8.65144 -27.44093 46.03513 1.000 23.34215 150 VAL B O 1
ATOM 2790 N N . ALA B 1 151 ? 7.26122 -26.25251 44.72544 1.000 24.05466 151 ALA B N 1
ATOM 2791 C CA . ALA B 1 151 ? 6.11412 -26.43171 45.60096 1.000 26.19682 151 ALA B CA 1
ATOM 2792 C C . ALA B 1 151 ? 5.35972 -27.73297 45.34840 1.000 28.49605 151 ALA B C 1
ATOM 2793 O O . ALA B 1 151 ? 4.25591 -27.89182 45.87293 1.000 26.91018 151 ALA B O 1
ATOM 2795 N N . SER B 1 152 ? 5.90921 -28.65673 44.54409 1.000 24.64806 152 SER B N 1
ATOM 2796 C CA . SER B 1 152 ? 5.18430 -29.88074 44.20606 1.000 29.05316 152 SER B CA 1
ATOM 2797 C C . SER B 1 152 ? 5.12656 -30.87026 45.35454 1.000 31.69667 152 SER B C 1
ATOM 2798 O O . SER B 1 152 ? 4.33295 -31.80902 45.28679 1.000 33.53323 152 SER B O 1
ATOM 2801 N N . THR B 1 153 ? 5.93087 -30.68880 46.39593 1.000 28.63344 153 THR B N 1
ATOM 2802 C CA . THR B 1 153 ? 5.89449 -31.53072 47.58300 1.000 27.33001 153 THR B CA 1
ATOM 2803 C C . THR B 1 153 ? 5.44989 -30.72340 48.80010 1.000 28.26573 153 THR B C 1
ATOM 2804 O O . THR B 1 153 ? 5.60631 -29.49678 48.85197 1.000 26.94877 153 THR B O 1
ATOM 2808 N N . PHE B 1 154 ? 4.88929 -31.42985 49.78723 1.000 26.88177 154 PHE B N 1
ATOM 2809 C CA . PHE B 1 154 ? 4.44249 -30.77599 51.01569 1.000 25.97111 154 PHE B CA 1
ATOM 2810 C C . PHE B 1 154 ? 5.61344 -30.10242 51.72037 1.000 22.53929 154 PHE B C 1
ATOM 2811 O O . PHE B 1 154 ? 6.62742 -30.73667 52.00756 1.000 23.19041 154 PHE B O 1
ATOM 2819 N N . GLY B 1 155 ? 5.43542 -28.83544 52.07996 1.000 25.69397 155 GLY B N 1
ATOM 2820 C CA . GLY B 1 155 ? 6.53757 -28.05467 52.60777 1.000 22.89001 155 GLY B CA 1
ATOM 2821 C C . GLY B 1 155 ? 7.48148 -27.48958 51.56252 1.000 28.04423 155 GLY B C 1
ATOM 2822 O O . GLY B 1 155 ? 8.49646 -26.87956 51.93681 1.000 22.18149 155 GLY B O 1
ATOM 2823 N N . GLY B 1 156 ? 7.18584 -27.67597 50.26890 1.000 21.35043 156 GLY B N 1
ATOM 2824 C CA . GLY B 1 156 ? 8.05051 -27.15451 49.22057 1.000 21.63098 156 GLY B CA 1
ATOM 2825 C C . GLY B 1 156 ? 7.84099 -25.68725 48.88475 1.000 22.77674 156 GLY B C 1
ATOM 2826 O O . GLY B 1 156 ? 8.78286 -25.01123 48.46010 1.000 26.39524 156 GLY B O 1
ATOM 2827 N N . ALA B 1 157 ? 6.62997 -25.16856 49.07573 1.000 22.59579 157 ALA B N 1
ATOM 2828 C CA . ALA B 1 157 ? 6.37277 -23.74905 48.84942 1.000 23.16517 157 ALA B CA 1
ATOM 2829 C C . ALA B 1 157 ? 7.25244 -22.88750 49.75698 1.000 25.81561 157 ALA B C 1
ATOM 2830 O O . ALA B 1 157 ? 7.56094 -23.24640 50.89645 1.000 20.51150 157 ALA B O 1
ATOM 2832 N N . GLN B 1 158 ? 7.67051 -21.74387 49.23712 1.000 20.32622 158 GLN B N 1
ATOM 2833 C CA . GLN B 1 158 ? 8.59831 -20.87445 49.93789 1.000 20.28372 158 GLN B CA 1
ATOM 2834 C C . GLN B 1 158 ? 7.93578 -19.52567 50.15583 1.000 22.15706 158 GLN B C 1
ATOM 2835 O O . GLN B 1 158 ? 7.35976 -18.96707 49.22029 1.000 23.46693 158 GLN B O 1
ATOM 2841 N N . PHE B 1 159 ? 8.02258 -19.00507 51.37800 1.000 16.87351 159 PHE B N 1
ATOM 2842 C CA . PHE B 1 159 ? 7.34251 -17.76853 51.75157 1.000 19.60959 159 PHE B CA 1
ATOM 2843 C C . PHE B 1 159 ? 8.36960 -16.69021 52.03563 1.000 18.75842 159 PHE B C 1
ATOM 2844 O O . PHE B 1 159 ? 9.18381 -16.83903 52.94949 1.000 16.01916 159 PHE B O 1
ATOM 2852 N N . TYR B 1 160 ? 8.30556 -15.60317 51.26900 1.000 14.62578 160 TYR B N 1
ATOM 2853 C CA . TYR B 1 160 ? 9.12570 -14.42112 51.47579 1.000 15.88107 160 TYR B CA 1
ATOM 2854 C C . TYR B 1 160 ? 8.20931 -13.31334 51.94765 1.000 17.36531 160 TYR B C 1
ATOM 2855 O O . TYR B 1 160 ? 7.25190 -12.96411 51.24787 1.000 19.64547 160 TYR B O 1
ATOM 2864 N N . ILE B 1 161 ? 8.50145 -12.77391 53.13196 1.000 20.25010 161 ILE B N 1
ATOM 2865 C CA . ILE B 1 161 ? 7.54241 -12.01418 53.92912 1.000 21.24408 161 ILE B CA 1
ATOM 2866 C C . ILE B 1 161 ? 8.20070 -10.75183 54.47215 1.000 18.09490 161 ILE B C 1
ATOM 2867 O O . ILE B 1 161 ? 9.34288 -10.78659 54.94162 1.000 21.99997 161 ILE B O 1
ATOM 2872 N N . GLY B 1 162 ? 7.45612 -9.65754 54.47591 1.000 19.70648 162 GLY B N 1
ATOM 2873 C CA . GLY B 1 162 ? 7.83136 -8.48519 55.25101 1.000 21.32209 162 GLY B CA 1
ATOM 2874 C C . GLY B 1 162 ? 6.59064 -7.84524 55.85507 1.000 25.90785 162 GLY B C 1
ATOM 2875 O O . GLY B 1 162 ? 5.56028 -7.72265 55.17763 1.000 22.47861 162 GLY B O 1
ATOM 2876 N N . CYS B 1 163 ? 6.65714 -7.45178 57.12439 1.000 20.27108 163 CYS B N 1
ATOM 2877 C CA . CYS B 1 163 ? 5.54153 -6.80153 57.79855 1.000 18.89747 163 CYS B CA 1
ATOM 2878 C C . CYS B 1 163 ? 5.87811 -5.36075 58.09884 1.000 18.79663 163 CYS B C 1
ATOM 2879 O O . CYS B 1 163 ? 6.82725 -5.08528 58.84873 1.000 16.90006 163 CYS B O 1
ATOM 2882 N N . ALA B 1 164 ? 5.06417 -4.45736 57.56204 1.000 14.86693 164 ALA B N 1
ATOM 2883 C CA . ALA B 1 164 ? 5.17135 -3.03351 57.81016 1.000 21.06525 164 ALA B CA 1
ATOM 2884 C C . ALA B 1 164 ? 4.21474 -2.62504 58.92173 1.000 21.35980 164 ALA B C 1
ATOM 2885 O O . ALA B 1 164 ? 3.13270 -3.20347 59.07957 1.000 21.65078 164 ALA B O 1
ATOM 2887 N N . GLN B 1 165 ? 4.63388 -1.62573 59.69491 1.000 18.15376 165 GLN B N 1
ATOM 2888 C CA . GLN B 1 165 ? 3.85051 -1.08180 60.79930 1.000 21.51376 165 GLN B CA 1
ATOM 2889 C C . GLN B 1 165 ? 3.23001 0.24179 60.35931 1.000 24.71084 165 GLN B C 1
ATOM 2890 O O . GLN B 1 165 ? 3.95128 1.15590 59.94118 1.000 20.94887 165 GLN B O 1
ATOM 2896 N N . LEU B 1 166 ? 1.89450 0.32820 60.40061 1.000 22.48976 166 LEU B N 1
ATOM 2897 C CA . LEU B 1 166 ? 1.18227 1.46837 59.83863 1.000 22.00445 166 LEU B CA 1
ATOM 2898 C C . LEU B 1 166 ? 0.33278 2.19461 60.87321 1.000 22.16524 166 LEU B C 1
ATOM 2899 O O . LEU B 1 166 ? -0.29156 1.58034 61.74374 1.000 22.24348 166 LEU B O 1
ATOM 2904 N N . ASN B 1 167 ? 0.24582 3.50579 60.70112 1.000 22.51199 167 ASN B N 1
ATOM 2905 C CA . ASN B 1 167 ? -0.72938 4.35091 61.38447 1.000 26.28532 167 ASN B CA 1
ATOM 2906 C C . ASN B 1 167 ? -1.61648 4.92509 60.28690 1.000 23.12270 167 ASN B C 1
ATOM 2907 O O . ASN B 1 167 ? -1.19808 5.83091 59.55685 1.000 26.68339 167 ASN B O 1
ATOM 2912 N N . VAL B 1 168 ? -2.82137 4.38366 60.13385 1.000 23.70872 168 VAL B N 1
ATOM 2913 C CA . VAL B 1 168 ? -3.69968 4.79514 59.04040 1.000 29.35170 168 VAL B CA 1
ATOM 2914 C C . VAL B 1 168 ? -4.59261 5.92557 59.52393 1.000 26.05717 168 VAL B C 1
ATOM 2915 O O . VAL B 1 168 ? -5.29848 5.78584 60.52825 1.000 29.18110 168 VAL B O 1
ATOM 2919 N N . VAL B 1 169 ? -4.57116 7.04066 58.80481 1.000 23.01347 169 VAL B N 1
ATOM 2920 C CA . VAL B 1 169 ? -5.33282 8.21869 59.17503 1.000 27.35653 169 VAL B CA 1
ATOM 2921 C C . VAL B 1 169 ? -6.32916 8.50359 58.05528 1.000 33.30782 169 VAL B C 1
ATOM 2922 O O . VAL B 1 169 ? -6.23667 7.95554 56.95456 1.000 30.52945 169 VAL B O 1
ATOM 2926 N N . ASP B 1 170 ? -7.30342 9.36220 58.36410 1.000 36.66598 170 ASP B N 1
ATOM 2927 C CA . ASP B 1 170 ? -8.32957 9.77625 57.40172 1.000 33.34321 170 ASP B CA 1
ATOM 2928 C C . ASP B 1 170 ? -9.08268 8.56588 56.86788 1.000 29.89206 170 ASP B C 1
ATOM 2929 O O . ASP B 1 170 ? -9.34605 8.45849 55.67133 1.000 32.26941 170 ASP B O 1
ATOM 2934 N N . GLY B 1 171 ? -9.43198 7.64268 57.76256 1.000 35.49885 171 GLY B N 1
ATOM 2935 C CA . GLY B 1 171 ? -10.05507 6.39763 57.37097 1.000 27.78774 171 GLY B CA 1
ATOM 2936 C C . GLY B 1 171 ? -11.57058 6.49006 57.34138 1.000 36.08255 171 GLY B C 1
ATOM 2937 O O . GLY B 1 171 ? -12.16969 7.55920 57.48782 1.000 33.25776 171 GLY B O 1
ATOM 2938 N N . GLY B 1 172 ? -12.19485 5.33404 57.12769 1.000 35.25232 172 GLY B N 1
ATOM 2939 C CA . GLY B 1 172 ? -13.63746 5.25900 57.02452 1.000 33.54315 172 GLY B CA 1
ATOM 2940 C C . GLY B 1 172 ? -14.32388 4.46999 58.11970 1.000 36.12145 172 GLY B C 1
ATOM 2941 O O . GLY B 1 172 ? -13.87078 4.43253 59.26599 1.000 33.90807 172 GLY B O 1
ATOM 2942 N N . SER B 1 173 ? -15.41965 3.80409 57.75681 1.000 27.97617 173 SER B N 1
ATOM 2943 C CA . SER B 1 173 ? -16.24337 3.07206 58.70843 1.000 30.32035 173 SER B CA 1
ATOM 2944 C C . SER B 1 173 ? -16.45424 1.62526 58.27544 1.000 30.88760 173 SER B C 1
ATOM 2945 O O . SER B 1 173 ? -17.41025 0.98683 58.71591 1.000 35.00738 173 SER B O 1
ATOM 2948 N N . GLY B 1 174 ? -15.60648 1.10803 57.39564 1.000 33.77703 174 GLY B N 1
ATOM 2949 C CA . GLY B 1 174 ? -15.75369 -0.25821 56.92774 1.000 33.32272 174 GLY B CA 1
ATOM 2950 C C . GLY B 1 174 ? -15.60550 -1.27833 58.03488 1.000 30.83753 174 GLY B C 1
ATOM 2951 O O . GLY B 1 174 ? -15.15938 -0.99826 59.14898 1.000 3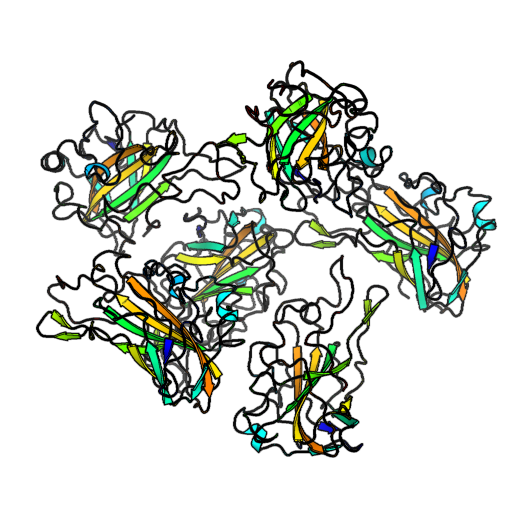4.36605 174 GLY B O 1
ATOM 2952 N N . THR B 1 175 ? -16.01693 -2.50521 57.70749 1.000 31.75031 175 THR B N 1
ATOM 2953 C CA . THR B 1 175 ? -15.87713 -3.66194 58.59045 1.000 35.94392 175 THR B CA 1
ATOM 2954 C C . THR B 1 175 ? -15.10713 -4.74203 57.84032 1.000 35.21555 175 THR B C 1
ATOM 2955 O O . THR B 1 175 ? -15.70574 -5.57643 57.13638 1.000 32.39692 175 THR B O 1
ATOM 2959 N N . PRO B 1 176 ? -13.78806 -4.79692 57.99953 1.000 31.56087 176 PRO B N 1
ATOM 2960 C CA . PRO B 1 176 ? -12.98299 -5.69498 57.16171 1.000 26.10734 176 PRO B CA 1
ATOM 2961 C C . PRO B 1 176 ? -13.22478 -7.15280 57.49454 1.000 25.46450 176 PRO B C 1
ATOM 2962 O O . PRO B 1 176 ? -13.46016 -7.51971 58.64329 1.000 25.50482 176 PRO B O 1
ATOM 2966 N N . GLY B 1 177 ? -13.17742 -7.98812 56.45874 1.000 29.36383 177 GLY B N 1
ATOM 2967 C CA . GLY B 1 177 ? -13.34096 -9.41125 56.61669 1.000 24.57383 177 GLY B CA 1
ATOM 2968 C C . GLY B 1 177 ? -13.48659 -10.09716 55.27618 1.000 28.75952 177 GLY B C 1
ATOM 2969 O O . GLY B 1 177 ? -13.68251 -9.44877 54.24565 1.000 31.20622 177 GLY B O 1
ATOM 2970 N N . PRO B 1 178 ? -13.42318 -11.43336 55.25665 1.000 30.42234 178 PRO B N 1
ATOM 2971 C CA . PRO B 1 178 ? -13.19386 -12.33771 56.38410 1.000 30.25526 178 PRO B CA 1
ATOM 2972 C C . PRO B 1 178 ? -11.78856 -12.22165 56.96880 1.000 28.15077 178 PRO B C 1
ATOM 2973 O O . PRO B 1 178 ? -10.86949 -11.78316 56.27405 1.000 29.43386 178 PRO B O 1
ATOM 2977 N N . THR B 1 179 ? -11.64764 -12.55523 58.24717 1.000 26.38035 179 THR B N 1
ATOM 2978 C CA . THR B 1 179 ? -10.37344 -12.48334 58.94449 1.000 24.44265 179 THR B CA 1
ATOM 2979 C C . THR B 1 179 ? -9.84392 -13.87372 59.27293 1.000 22.97774 179 THR B C 1
ATOM 2980 O O . THR B 1 179 ? -10.60622 -14.80524 59.52394 1.000 24.76407 179 THR B O 1
ATOM 2984 N N . VAL B 1 180 ? -8.51745 -13.98993 59.32045 1.000 25.22924 180 VAL B N 1
ATOM 2985 C CA . VAL B 1 180 ? -7.83401 -15.23652 59.62810 1.000 20.90784 180 VAL B CA 1
ATOM 2986 C C . VAL B 1 180 ? -6.66322 -14.92176 60.54786 1.000 21.80162 180 VAL B C 1
ATOM 2987 O O . VAL B 1 180 ? -6.33818 -13.75722 60.80760 1.000 21.22857 180 VAL B O 1
ATOM 2991 N N . ALA B 1 181 ? -6.02813 -15.98452 61.03508 1.000 19.73906 181 ALA B N 1
ATOM 2992 C CA . ALA B 1 181 ? -4.84574 -15.89498 61.87781 1.000 23.66388 181 ALA B CA 1
ATOM 2993 C C . ALA B 1 181 ? -3.62366 -16.35510 61.09761 1.000 26.21598 181 ALA B C 1
ATOM 2994 O O . ALA B 1 181 ? -3.74414 -17.14068 60.15377 1.000 21.21826 181 ALA B O 1
ATOM 2996 N N . PHE B 1 182 ? -2.45210 -15.84936 61.49841 1.000 23.61310 182 PHE B N 1
ATOM 2997 C CA . PHE B 1 182 ? -1.15824 -16.34615 61.02511 1.000 19.12465 182 PHE B CA 1
ATOM 2998 C C . PHE B 1 182 ? -0.31196 -16.67565 62.24557 1.000 21.62019 182 PHE B C 1
ATOM 2999 O O . PHE B 1 182 ? 0.01112 -15.76629 63.03783 1.000 19.29792 182 PHE B O 1
ATOM 3007 N N . PRO B 1 183 ? 0.06620 -17.93441 62.46085 1.000 17.74520 183 PRO B N 1
ATOM 3008 C CA . PRO B 1 183 ? -0.34640 -19.11631 61.69767 1.000 21.98064 183 PRO B CA 1
ATOM 3009 C C . PRO B 1 183 ? -1.82141 -19.48423 61.88542 1.000 28.12492 183 PRO B C 1
ATOM 3010 O O . PRO B 1 183 ? -2.45982 -19.10259 62.87132 1.000 26.41118 183 PRO B O 1
ATOM 3014 N N . GLY B 1 184 ? -2.33620 -20.26623 60.93920 1.000 30.39001 184 GLY B N 1
ATOM 3015 C CA . GLY B 1 184 ? -3.72914 -20.66254 60.92807 1.000 28.97512 184 GLY B CA 1
ATOM 3016 C C . GLY B 1 184 ? -4.31817 -20.63720 59.53382 1.000 31.45245 184 GLY B C 1
ATOM 3017 O O . GLY B 1 184 ? -5.02046 -21.57218 59.13655 1.000 26.62593 184 GLY B O 1
ATOM 3018 N N . ALA B 1 185 ? -4.01370 -19.57164 58.78318 1.000 24.21020 185 ALA B N 1
ATOM 3019 C CA . ALA B 1 185 ? -4.63085 -19.33724 57.47877 1.000 25.59294 185 ALA B CA 1
ATOM 3020 C C . ALA B 1 185 ? -4.22217 -20.36689 56.43066 1.000 25.99191 185 ALA B C 1
ATOM 3021 O O . ALA B 1 185 ? -4.99987 -20.64245 55.50991 1.000 25.70036 185 ALA B O 1
ATOM 3023 N N . TYR B 1 186 ? -3.00669 -20.89930 56.51380 1.000 23.93858 186 TYR B N 1
ATOM 3024 C CA . TYR B 1 186 ? -2.50307 -21.87415 55.55458 1.000 23.72939 186 TYR B CA 1
ATOM 3025 C C . TYR B 1 186 ? -2.21853 -23.19632 56.25528 1.000 26.36144 186 TYR B C 1
ATOM 3026 O O . TYR B 1 186 ? -1.67328 -23.21502 57.36419 1.000 27.12114 186 TYR B O 1
ATOM 3035 N N . THR B 1 187 ? -2.53797 -24.30751 55.58387 1.000 27.24893 187 THR B N 1
ATOM 3036 C CA . THR B 1 187 ? -2.13903 -25.63073 56.04685 1.000 29.23893 187 THR B CA 1
ATOM 3037 C C . THR B 1 187 ? -0.96269 -26.21330 55.27494 1.000 27.78511 187 THR B C 1
ATOM 3038 O O . THR B 1 187 ? -0.25751 -27.06792 55.81543 1.000 26.24137 187 THR B O 1
ATOM 3042 N N . GLY B 1 188 ? -0.72908 -25.78563 54.03660 1.000 23.97737 188 GLY B N 1
ATOM 3043 C CA . GLY B 1 188 ? 0.28405 -26.40773 53.20835 1.000 26.04067 188 GLY B CA 1
ATOM 3044 C C . GLY B 1 188 ? -0.25581 -27.38345 52.18887 1.000 28.62591 188 GLY B C 1
ATOM 3045 O O . GLY B 1 188 ? 0.51409 -27.86665 51.34422 1.000 26.28296 188 GLY B O 1
ATOM 3046 N N . ASN B 1 189 ? -1.54698 -27.70865 52.26957 1.000 31.53425 189 ASN B N 1
ATOM 3047 C CA . ASN B 1 189 ? -2.23151 -28.61329 51.35175 1.000 31.96617 189 ASN B CA 1
ATOM 3048 C C . ASN B 1 189 ? -3.10976 -27.88800 50.33824 1.000 30.69617 189 ASN B C 1
ATOM 3049 O O . ASN B 1 189 ? -3.75891 -28.54565 49.51775 1.000 32.24596 189 ASN B O 1
ATOM 3054 N N . GLU B 1 190 ? -3.17499 -26.56191 50.40753 1.000 27.35477 190 GLU B N 1
ATOM 3055 C CA . GLU B 1 190 ? -4.01243 -25.78739 49.50761 1.000 27.44603 190 GLU B CA 1
ATOM 3056 C C . GLU B 1 190 ? -3.60358 -26.02591 48.05527 1.000 30.61736 190 GLU B C 1
ATOM 3057 O O . GLU B 1 190 ? -2.41323 -26.18009 47.76685 1.000 30.05264 190 GLU B O 1
ATOM 3063 N N . PRO B 1 191 ? -4.55889 -26.07859 47.11972 1.000 29.46321 191 PRO B N 1
ATOM 3064 C CA . PRO B 1 191 ? -4.18952 -26.25910 45.70423 1.000 31.45022 191 PRO B CA 1
ATOM 3065 C C . PRO B 1 191 ? -3.37902 -25.11178 45.13013 1.000 30.50444 191 PRO B C 1
ATOM 3066 O O . PRO B 1 191 ? -2.73947 -25.28576 44.08040 1.000 28.35336 191 PRO B O 1
ATOM 3070 N N . GLY B 1 192 ? -3.34187 -23.96345 45.79833 1.000 27.12838 192 GLY B N 1
ATOM 3071 C CA . GLY B 1 192 ? -2.46432 -22.88726 45.39483 1.000 26.04880 192 GLY B CA 1
ATOM 3072 C C . GLY B 1 192 ? -1.08474 -22.92531 46.02663 1.000 25.28500 192 GLY B C 1
ATOM 3073 O O . GLY B 1 192 ? -0.24978 -22.07347 45.72235 1.000 26.39134 192 GLY B O 1
ATOM 3074 N N . ILE B 1 193 ? -0.82965 -23.87219 46.93101 1.000 26.80961 193 ILE B N 1
ATOM 3075 C CA . ILE B 1 193 ? 0.42222 -23.94145 47.67171 1.000 23.49996 193 ILE B CA 1
ATOM 3076 C C . ILE B 1 193 ? 1.14028 -25.26674 47.46275 1.000 26.71038 193 ILE B C 1
ATOM 3077 O O . ILE B 1 193 ? 2.36470 -25.29969 47.28534 1.000 26.11726 193 ILE B O 1
ATOM 3082 N N . LEU B 1 194 ? 0.40764 -26.37403 47.51502 1.000 26.29603 194 LEU B N 1
ATOM 3083 C CA . LEU B 1 194 ? 0.93484 -27.69329 47.18592 1.000 26.77516 194 LEU B CA 1
ATOM 3084 C C . LEU B 1 194 ? 0.56933 -27.92134 45.72550 1.000 31.91942 194 LEU B C 1
ATOM 3085 O O . LEU B 1 194 ? -0.53002 -28.37663 45.41736 1.000 26.57055 194 LEU B O 1
ATOM 3090 N N . ILE B 1 195 ? 1.49068 -27.58620 44.81686 1.000 28.55137 195 ILE B N 1
ATOM 3091 C CA . ILE B 1 195 ? 1.15887 -27.50819 43.39530 1.000 30.82411 195 ILE B CA 1
ATOM 3092 C C . ILE B 1 195 ? 2.41771 -27.73063 42.56645 1.000 33.72866 195 ILE B C 1
ATOM 3093 O O . ILE B 1 195 ? 3.48607 -27.17908 42.85461 1.000 29.16134 195 ILE B O 1
ATOM 3098 N N . ASN B 1 196 ? 2.27915 -28.54502 41.52913 1.000 29.34555 196 ASN B N 1
ATOM 3099 C CA . ASN B 1 196 ? 3.33937 -28.78972 40.56156 1.000 28.78585 196 ASN B CA 1
ATOM 3100 C C . ASN B 1 196 ? 3.08481 -27.83908 39.40896 1.000 31.25340 196 ASN B C 1
ATOM 3101 O O . ASN B 1 196 ? 2.26516 -28.12606 38.53173 1.000 33.99197 196 ASN B O 1
ATOM 3106 N N . ILE B 1 197 ? 3.78463 -26.70224 39.39838 1.000 29.32647 197 ILE B N 1
ATOM 3107 C CA . ILE B 1 197 ? 3.48995 -25.69507 38.38273 1.000 29.13568 197 ILE B CA 1
ATOM 3108 C C . ILE B 1 197 ? 3.93475 -26.12408 36.99433 1.000 33.04244 197 ILE B C 1
ATOM 3109 O O . ILE B 1 197 ? 3.56784 -25.46804 36.01145 1.000 34.00676 197 ILE B O 1
ATOM 3114 N N . TYR B 1 198 ? 4.69832 -27.21488 36.88952 1.000 34.25960 198 TYR B N 1
ATOM 3115 C CA . TYR B 1 198 ? 5.23328 -27.69571 35.61825 1.000 38.98046 198 TYR B CA 1
ATOM 3116 C C . TYR B 1 198 ? 4.43003 -28.84509 35.01443 1.000 34.81037 198 TYR B C 1
ATOM 3117 O O . TYR B 1 198 ? 4.48770 -29.04689 33.80013 1.000 44.78243 198 TYR B O 1
ATOM 3126 N N . ASP B 1 199 ? 3.75774 -29.65504 35.83304 1.000 35.06449 199 ASP B N 1
ATOM 3127 C CA . ASP B 1 199 ? 2.86824 -30.72622 35.36936 1.000 39.09203 199 ASP B CA 1
ATOM 3128 C C . ASP B 1 199 ? 1.57425 -30.64091 36.18553 1.000 35.79585 199 ASP B C 1
ATOM 3129 O O . ASP B 1 199 ? 1.41804 -31.33679 37.19234 1.000 33.57701 199 ASP B O 1
ATOM 3134 N N . LEU B 1 200 ? 0.62568 -29.83067 35.71920 1.000 41.81556 200 LEU B N 1
ATOM 3135 C CA . LEU B 1 200 ? -0.58722 -29.56081 36.48186 1.000 41.55457 200 LEU B CA 1
ATOM 3136 C C . LEU B 1 200 ? -1.52827 -30.76741 36.50898 1.000 41.26391 200 LEU B C 1
ATOM 3137 O O . LEU B 1 200 ? -1.53648 -31.58147 35.58253 1.000 47.30588 200 LEU B O 1
ATOM 3142 N N . PRO B 1 201 ? -2.32299 -30.90622 37.57679 1.000 42.46531 201 PRO B N 1
ATOM 3143 C CA . PRO B 1 201 ? -3.29033 -32.01111 37.65572 1.000 44.93430 201 PRO B CA 1
ATOM 3144 C C . PRO B 1 201 ? -4.26537 -32.01106 36.48173 1.000 45.56964 201 PRO B C 1
ATOM 3145 O O . PRO B 1 201 ? -4.56625 -30.97736 35.88125 1.000 46.86420 201 PRO B O 1
ATOM 3149 N N . ALA B 1 202 ? -4.81208 -33.19468 36.19923 1.000 46.08839 202 ALA B N 1
ATOM 3150 C CA . ALA B 1 202 ? -5.56508 -33.38963 34.96534 1.000 47.08060 202 ALA B CA 1
ATOM 3151 C C . ALA B 1 202 ? -6.77672 -32.46271 34.88280 1.000 52.93559 202 ALA B C 1
ATOM 3152 O O . ALA B 1 202 ? -7.00051 -31.81223 33.85540 1.000 55.62406 202 ALA B O 1
ATOM 3154 N N . GLY B 1 203 ? -7.54124 -32.33749 35.96412 1.000 49.94896 203 GLY B N 1
ATOM 3155 C CA . GLY B 1 203 ? -8.73574 -31.51558 35.86395 1.000 47.99603 203 GLY B CA 1
ATOM 3156 C C . GLY B 1 203 ? -8.56940 -30.06741 36.27314 1.000 45.80673 203 GLY B C 1
ATOM 3157 O O . GLY B 1 203 ? -9.53145 -29.43688 36.71548 1.000 50.13927 203 GLY B O 1
ATOM 3158 N N . TYR B 1 204 ? -7.36588 -29.52130 36.09730 1.000 51.44676 204 TYR B N 1
ATOM 3159 C CA . TYR B 1 204 ? -7.04316 -28.17726 36.57211 1.000 47.98157 204 TYR B CA 1
ATOM 3160 C C . TYR B 1 204 ? -7.81084 -27.12120 35.77272 1.000 46.98218 204 TYR B C 1
ATOM 3161 O O . TYR B 1 204 ? -7.58185 -26.95917 34.56793 1.000 47.03188 204 TYR B O 1
ATOM 3170 N N . THR B 1 205 ? -8.70410 -26.38729 36.44561 1.000 46.99704 205 THR B N 1
ATOM 3171 C CA . THR B 1 205 ? -9.50979 -25.35182 35.80018 1.000 49.17173 205 THR B CA 1
ATOM 3172 C C . THR B 1 205 ? -8.81817 -23.99192 35.81627 1.000 47.06156 205 THR B C 1
ATOM 3173 O O . THR B 1 205 ? -8.95392 -23.21071 34.86518 1.000 45.21325 205 THR B O 1
ATOM 3177 N N . GLY B 1 206 ? -8.03670 -23.72482 36.85146 1.000 48.45700 206 GLY B N 1
ATOM 3178 C CA . GLY B 1 206 ? -7.40358 -22.43448 37.03779 1.000 41.64842 206 GLY B CA 1
ATOM 3179 C C . GLY B 1 206 ? -6.77542 -22.39555 38.40963 1.000 37.87660 206 GLY B C 1
ATOM 3180 O O . GLY B 1 206 ? -6.92813 -23.31834 39.21760 1.000 34.36198 206 GLY B O 1
ATOM 3181 N N . TYR B 1 207 ? -5.99214 -21.34323 38.63353 1.000 33.59399 207 TYR B N 1
ATOM 3182 C CA . TYR B 1 207 ? -5.27378 -21.20093 39.89124 1.000 29.86637 207 TYR B CA 1
ATOM 3183 C C . TYR B 1 207 ? -6.22177 -20.77589 41.00879 1.000 31.70446 207 TYR B C 1
ATOM 3184 O O . TYR B 1 207 ? -6.99189 -19.82161 40.85046 1.000 33.31763 207 TYR B O 1
ATOM 3193 N N . GLN B 1 208 ? -6.14167 -21.45723 42.15092 1.000 27.09260 208 GLN B N 1
ATOM 3194 C CA . GLN B 1 208 ? -6.92998 -21.09716 43.33049 1.000 29.38679 208 GLN B CA 1
ATOM 3195 C C . GLN B 1 208 ? -6.04454 -20.39117 44.35357 1.000 27.99971 208 GLN B C 1
ATOM 3196 O O . GLN B 1 208 ? -5.26063 -21.03808 45.05749 1.000 26.10218 208 GLN B O 1
ATOM 3202 N N . SER B 1 209 ? -6.19915 -19.07603 44.46315 1.000 27.98963 209 SER B N 1
ATOM 3203 C CA . SER B 1 209 ? -5.42512 -18.31218 45.43664 1.000 26.45387 209 SER B CA 1
ATOM 3204 C C . SER B 1 209 ? -5.71409 -18.82316 46.84899 1.000 26.88000 209 SER B C 1
ATOM 3205 O O . SER B 1 209 ? -6.86459 -19.14848 47.16150 1.000 27.30897 209 SER B O 1
ATOM 3208 N N . PRO B 1 210 ? -4.69939 -18.96643 47.70572 1.000 26.53894 210 PRO B N 1
ATOM 3209 C CA . PRO B 1 210 ? -4.95296 -19.40258 49.08330 1.000 25.22382 210 PRO B CA 1
ATOM 3210 C C . PRO B 1 210 ? -5.47876 -18.27017 49.95087 1.000 23.12509 210 PRO B C 1
ATOM 3211 O O . PRO B 1 210 ? -5.40793 -17.08838 49.60680 1.000 27.68430 210 PRO B O 1
ATOM 3215 N N . GLY B 1 211 ? -6.00732 -18.65091 51.10332 1.000 25.46790 211 GLY B N 1
ATOM 3216 C CA . GLY B 1 211 ? -6.45079 -17.66459 52.05527 1.000 28.24999 211 GLY B CA 1
ATOM 3217 C C . GLY B 1 211 ? -7.81155 -17.10728 51.70690 1.000 28.98863 211 GLY B C 1
ATOM 3218 O O . GLY B 1 211 ? -8.44079 -17.48806 50.71374 1.000 29.78567 211 GLY B O 1
ATOM 3219 N N . PRO B 1 212 ? -8.29430 -16.19578 52.53570 1.000 31.06041 212 PRO B N 1
ATOM 3220 C CA . PRO B 1 212 ? -9.65560 -15.67774 52.38046 1.000 27.29702 212 PRO B CA 1
ATOM 3221 C C . PRO B 1 212 ? -9.76014 -14.68794 51.22822 1.000 26.67044 212 PRO B C 1
ATOM 3222 O O . PRO B 1 212 ? -8.76848 -14.22271 50.66934 1.000 26.71150 212 PRO B O 1
ATOM 3226 N N . ALA B 1 213 ? -11.00418 -14.32404 50.93342 1.000 29.22663 213 ALA B N 1
ATOM 3227 C CA . ALA B 1 213 ? -11.32260 -13.37923 49.87683 1.000 28.54212 213 ALA B CA 1
ATOM 3228 C C . ALA B 1 213 ? -10.80977 -11.97014 50.18786 1.000 30.00114 213 ALA B C 1
ATOM 3229 O O . ALA B 1 213 ? -10.69457 -11.55567 51.34453 1.000 29.32159 213 ALA B O 1
ATOM 3231 N N . VAL B 1 214 ? -10.51723 -11.22573 49.12122 1.000 26.29440 214 VAL B N 1
ATOM 3232 C CA . VAL B 1 214 ? -10.08648 -9.84390 49.25758 1.000 30.23559 214 VAL B CA 1
ATOM 3233 C C . VAL B 1 214 ? -11.18833 -9.04222 49.93546 1.000 36.15636 214 VAL B C 1
ATOM 3234 O O . VAL B 1 214 ? -12.38043 -9.24699 49.67440 1.000 30.65865 214 VAL B O 1
ATOM 3238 N N . TRP B 1 215 ? -10.79662 -8.09430 50.78982 1.000 31.72682 215 TRP B N 1
ATOM 3239 C CA . TRP B 1 215 ? -11.73527 -7.12056 51.33520 1.000 30.54533 215 TRP B CA 1
ATOM 3240 C C . TRP B 1 215 ? -11.49580 -5.80849 50.60440 1.000 31.08047 215 TRP B C 1
ATOM 3241 O O . TRP B 1 215 ? -10.42451 -5.20355 50.71356 1.000 30.51261 215 TRP B O 1
ATOM 3252 N N . GLN B 1 216 ? -12.50359 -5.39702 49.84384 1.000 37.19103 216 GLN B N 1
ATOM 3253 C CA A GLN B 1 216 ? -12.40334 -4.29915 48.89571 0.496 38.31769 216 GLN B CA 1
ATOM 3254 C CA B GLN B 1 216 ? -12.38623 -4.29391 48.90242 0.504 38.31024 216 GLN B CA 1
ATOM 3255 C C . GLN B 1 216 ? -12.65055 -2.94164 49.53644 1.000 39.89079 216 GLN B C 1
ATOM 3256 O O . GLN B 1 216 ? -12.06626 -1.93971 49.10365 1.000 47.39359 216 GLN B O 1
ATOM 3267 N N . GLY B 1 217 ? -13.51953 -2.88766 50.53620 1.000 34.05251 217 GLY B N 1
ATOM 3268 C CA . GLY B 1 217 ? -13.89467 -1.63792 51.17114 1.000 33.52668 217 GLY B CA 1
ATOM 3269 C C . GLY B 1 217 ? -15.28272 -1.77969 51.75236 1.000 40.98558 217 GLY B C 1
ATOM 3270 O O . GLY B 1 217 ? -15.90510 -2.83958 51.60255 1.000 36.89001 217 GLY B O 1
ATOM 3272 N N . HIS C 1 1 ? -15.04160 11.53406 20.81916 1.000 29.67028 1 HIS C N 1
ATOM 3273 C CA . HIS C 1 1 ? -15.80190 11.96967 19.64980 1.000 30.03754 1 HIS C CA 1
ATOM 3274 C C . HIS C 1 1 ? -15.96663 13.48023 19.61528 1.000 29.68230 1 HIS C C 1
ATOM 3275 O O . HIS C 1 1 ? -16.81831 14.05194 20.30074 1.000 37.69492 1 HIS C O 1
ATOM 3282 N N . TYR C 1 2 ? -15.13215 14.13635 18.81945 1.000 33.34355 2 TYR C N 1
ATOM 3283 C CA . TYR C 1 2 ? -15.17568 15.58488 18.72080 1.000 28.63910 2 TYR C CA 1
ATOM 3284 C C . TYR C 1 2 ? -14.39980 16.01494 17.49386 1.000 29.19411 2 TYR C C 1
ATOM 3285 O O . TYR C 1 2 ? -13.48557 15.32112 17.04353 1.000 31.58957 2 TYR C O 1
ATOM 3294 N N . THR C 1 3 ? -14.77779 17.15890 16.96092 1.000 25.63968 3 THR C N 1
ATOM 3295 C CA . THR C 1 3 ? -14.05453 17.78248 15.86850 1.000 29.72425 3 THR C CA 1
ATOM 3296 C C . THR C 1 3 ? -13.18529 18.89382 16.42317 1.000 30.78148 3 THR C C 1
ATOM 3297 O O . THR C 1 3 ? -13.30105 19.28351 17.58709 1.000 28.62554 3 THR C O 1
ATOM 3301 N N . LEU C 1 4 ? -12.29294 19.39286 15.58096 1.000 25.53973 4 LEU C N 1
ATOM 3302 C CA . LEU C 1 4 ? -11.43444 20.52303 15.92261 1.000 29.30336 4 LEU C CA 1
ATOM 3303 C C . LEU C 1 4 ? -11.61429 21.59572 14.86130 1.000 25.53971 4 LEU C C 1
ATOM 3304 O O . LEU C 1 4 ? -10.71118 21.83904 14.05627 1.000 30.76878 4 LEU C O 1
ATOM 3309 N N . PRO C 1 5 ? -12.75869 22.28579 14.85264 1.000 29.01261 5 PRO C N 1
ATOM 3310 C CA . PRO C 1 5 ? -13.09668 23.15610 13.71655 1.000 25.74407 5 PRO C CA 1
ATOM 3311 C C . PRO C 1 5 ? -12.58912 24.58785 13.76686 1.000 28.02325 5 PRO C C 1
ATOM 3312 O O . PRO C 1 5 ? -12.60921 25.24315 12.71731 1.000 29.95881 5 PRO C O 1
ATOM 3316 N N . ASP C 1 6 ? -12.11980 25.08599 14.91370 1.000 26.56626 6 ASP C N 1
ATOM 3317 C CA . ASP C 1 6 ? -11.83037 26.50676 15.11369 1.000 28.97806 6 ASP C CA 1
ATOM 3318 C C . ASP C 1 6 ? -10.33969 26.72264 15.34067 1.000 31.36001 6 ASP C C 1
ATOM 3319 O O . ASP C 1 6 ? -9.78848 26.24878 16.34140 1.000 33.50588 6 ASP C O 1
ATOM 3324 N N . LEU C 1 7 ? -9.69691 27.43647 14.41894 1.000 36.84236 7 LEU C N 1
ATOM 3325 C CA . LEU C 1 7 ? -8.34870 27.93672 14.64443 1.000 30.47665 7 LEU C CA 1
ATOM 3326 C C . LEU C 1 7 ? -8.37233 29.06016 15.67589 1.000 36.24811 7 LEU C C 1
ATOM 3327 O O . LEU C 1 7 ? -9.23369 29.94482 15.62463 1.000 38.48552 7 LEU C O 1
ATOM 3332 N N . ILE C 1 8 ? -7.41359 29.03411 16.60804 1.000 34.73290 8 ILE C N 1
ATOM 3333 C CA . ILE C 1 8 ? -7.20271 30.11959 17.57026 1.000 36.29340 8 ILE C CA 1
ATOM 3334 C C . ILE C 1 8 ? -6.02542 30.95631 17.08630 1.000 39.63584 8 ILE C C 1
ATOM 3335 O O . ILE C 1 8 ? -4.95137 30.41317 16.80200 1.000 40.28157 8 ILE C O 1
ATOM 3340 N N . ALA C 1 9 ? -6.22799 32.26799 16.96105 1.000 38.22930 9 ALA C N 1
ATOM 3341 C CA . ALA C 1 9 ? -5.20374 33.15390 16.41281 1.000 44.63588 9 ALA C CA 1
ATOM 3342 C C . ALA C 1 9 ? -5.56298 34.60051 16.73423 1.000 48.70270 9 ALA C C 1
ATOM 3343 O O . ALA C 1 9 ? -6.74459 34.94232 16.85737 1.000 46.15680 9 ALA C O 1
ATOM 3345 N N . ASN C 1 10 ? -4.52966 35.44252 16.88232 1.000 51.51385 10 ASN C N 1
ATOM 3346 C CA . ASN C 1 10 ? -4.71347 36.84510 17.27692 1.000 43.41028 10 ASN C CA 1
ATOM 3347 C C . ASN C 1 10 ? -5.53961 36.94803 18.55174 1.000 45.20622 10 ASN C C 1
ATOM 3348 O O . ASN C 1 10 ? -6.28087 37.91106 18.73986 1.000 43.34422 10 ASN C O 1
ATOM 3353 N N . GLY C 1 11 ? -5.42432 35.94422 19.42336 1.000 43.32505 11 GLY C N 1
ATOM 3354 C CA . GLY C 1 11 ? -6.14298 35.88819 20.68320 1.000 35.32440 11 GLY C CA 1
ATOM 3355 C C . GLY C 1 11 ? -7.63527 35.65281 20.60423 1.000 47.53787 11 GLY C C 1
ATOM 3356 O O . GLY C 1 11 ? -8.31568 35.78611 21.62566 1.000 56.18476 11 GLY C O 1
ATOM 3357 N N . THR C 1 12 ? -8.17495 35.29724 19.43820 1.000 52.39580 12 THR C N 1
ATOM 3358 C CA . THR C 1 12 ? -9.60679 35.05454 19.28220 1.000 51.40703 12 THR C CA 1
ATOM 3359 C C . THR C 1 12 ? -9.83491 33.70417 18.61064 1.000 43.36328 12 THR C C 1
ATOM 3360 O O . THR C 1 12 ? -8.93841 33.14008 17.98290 1.000 41.08515 12 THR C O 1
ATOM 3364 N N . VAL C 1 13 ? -11.04891 33.18598 18.76795 1.000 36.32136 13 VAL C N 1
ATOM 3365 C CA . VAL C 1 13 ? -11.43905 31.89272 18.22509 1.000 39.65459 13 VAL C CA 1
ATOM 3366 C C . VAL C 1 13 ? -12.14914 32.12281 16.89210 1.000 40.17933 13 VAL C C 1
ATOM 3367 O O . VAL C 1 13 ? -13.13937 32.86360 16.82043 1.000 43.72535 13 VAL C O 1
ATOM 3371 N N . ALA C 1 14 ? -11.65036 31.48741 15.83328 1.000 38.79217 14 ALA C N 1
ATOM 3372 C CA . ALA C 1 14 ? -12.28291 31.60445 14.52755 1.000 36.14898 14 ALA C CA 1
ATOM 3373 C C . ALA C 1 14 ? -13.59752 30.82194 14.49714 1.000 32.93944 14 ALA C C 1
ATOM 3374 O O . ALA C 1 14 ? -13.91660 30.04624 15.40441 1.000 33.18940 14 ALA C O 1
ATOM 3376 N N . ALA C 1 15 ? -14.37438 31.04338 13.43851 1.000 32.41595 15 ALA C N 1
ATOM 3377 C CA . ALA C 1 15 ? -15.62122 30.30542 13.26707 1.000 35.55075 15 ALA C CA 1
ATOM 3378 C C . ALA C 1 15 ? -15.33720 28.89161 12.76577 1.000 36.65175 15 ALA C C 1
ATOM 3379 O O . ALA C 1 15 ? -14.23766 28.58717 12.29127 1.000 36.90539 15 ALA C O 1
ATOM 3381 N N . ASP C 1 16 ? -16.34604 28.02180 12.89575 1.000 37.74316 16 ASP C N 1
ATOM 3382 C CA . ASP C 1 16 ? -16.21105 26.62641 12.48680 1.000 35.06374 16 ASP C CA 1
ATOM 3383 C C . ASP C 1 16 ? -15.78658 26.53047 11.02662 1.000 38.05564 16 ASP C C 1
ATOM 3384 O O . ASP C 1 16 ? -16.41049 27.13658 10.14630 1.000 33.34136 16 ASP C O 1
ATOM 3389 N N . TRP C 1 17 ? -14.68966 25.80559 10.78335 1.000 31.19340 17 TRP C N 1
ATOM 3390 C CA . TRP C 1 17 ? -14.17713 25.49207 9.45118 1.000 28.81533 17 TRP C CA 1
ATOM 3391 C C . TRP C 1 17 ? -13.80989 26.72869 8.64757 1.000 28.41764 17 TRP C C 1
ATOM 3392 O O . TRP C 1 17 ? -13.60436 26.63720 7.42256 1.000 28.36885 17 TRP C O 1
ATOM 3403 N N . GLN C 1 18 ? -13.73624 27.88542 9.29880 1.000 29.55453 18 GLN C N 1
ATOM 3404 C CA . GLN C 1 18 ? -13.32481 29.10624 8.61715 1.000 30.40687 18 GLN C CA 1
ATOM 3405 C C . GLN C 1 18 ? -11.88609 28.99069 8.12177 1.000 31.60903 18 GLN C C 1
ATOM 3406 O O . GLN C 1 18 ? -11.57906 29.31066 6.96801 1.000 30.80540 18 GLN C O 1
ATOM 3412 N N . PHE C 1 19 ? -10.98826 28.53714 8.99180 1.000 32.93626 19 PHE C N 1
ATOM 3413 C CA . PHE C 1 19 ? -9.59091 28.34071 8.64877 1.000 32.14675 19 PHE C CA 1
ATOM 3414 C C . PHE C 1 19 ? -9.16836 26.88311 8.77828 1.000 34.07288 19 PHE C C 1
ATOM 3415 O O . PHE C 1 19 ? -8.02043 26.55324 8.45825 1.000 32.75838 19 PHE C O 1
ATOM 3423 N N . VAL C 1 20 ? -10.05933 26.00509 9.22744 1.000 31.37695 20 VAL C N 1
ATOM 3424 C CA . VAL C 1 20 ? -9.76211 24.59093 9.41916 1.000 28.98973 20 VAL C CA 1
ATOM 3425 C C . VAL C 1 20 ? -10.47180 23.82698 8.30804 1.000 31.05249 20 VAL C C 1
ATOM 3426 O O . VAL C 1 20 ? -11.63813 24.11368 7.99410 1.000 27.98321 20 VAL C O 1
ATOM 3430 N N . ARG C 1 21 ? -9.74640 22.91975 7.65461 1.000 26.06177 21 ARG C N 1
ATOM 3431 C CA . ARG C 1 21 ? -10.34346 22.12083 6.59195 1.000 29.09458 21 ARG C CA 1
ATOM 3432 C C . ARG C 1 21 ? -11.44150 21.24840 7.16742 1.000 28.30219 21 ARG C C 1
ATOM 3433 O O . ARG C 1 21 ? -11.19797 20.44746 8.07789 1.000 26.18694 21 ARG C O 1
ATOM 3441 N N . GLU C 1 22 ? -12.66000 21.44076 6.66458 1.000 24.64714 22 GLU C N 1
ATOM 3442 C CA . GLU C 1 22 ? -13.79939 20.70636 7.19096 1.000 27.65654 22 GLU C CA 1
ATOM 3443 C C . GLU C 1 22 ? -13.54916 19.20361 7.07981 1.000 26.93938 22 GLU C C 1
ATOM 3444 O O . GLU C 1 22 ? -13.19522 18.70686 6.00808 1.000 28.93438 22 GLU C O 1
ATOM 3450 N N . THR C 1 23 ? -13.70146 18.48632 8.19455 1.000 26.93720 23 THR C N 1
ATOM 3451 C CA . THR C 1 23 ? -13.30074 17.08859 8.25104 1.000 23.44298 23 THR C CA 1
ATOM 3452 C C . THR C 1 23 ? -14.48799 16.16131 7.96982 1.000 27.46981 23 THR C C 1
ATOM 3453 O O . THR C 1 23 ? -15.65515 16.56021 8.05444 1.000 28.19292 23 THR C O 1
ATOM 3457 N N . ALA C 1 24 ? -14.16938 14.90858 7.61250 1.000 23.44194 24 ALA C N 1
ATOM 3458 C CA . ALA C 1 24 ? -15.19222 13.96313 7.16593 1.000 26.45387 24 ALA C CA 1
ATOM 3459 C C . ALA C 1 24 ? -16.15160 13.58480 8.27966 1.000 31.55510 24 ALA C C 1
ATOM 3460 O O . ALA C 1 24 ? -17.26053 13.12719 7.99373 1.000 27.61871 24 ALA C O 1
ATOM 3462 N N . ASN C 1 25 ? -15.75997 13.78316 9.53736 1.000 27.52453 25 ASN C N 1
ATOM 3463 C CA . ASN C 1 25 ? -16.62410 13.51351 10.67150 1.000 29.51111 25 ASN C CA 1
ATOM 3464 C C . ASN C 1 25 ? -17.41500 14.75011 11.10416 1.000 26.80068 25 ASN C C 1
ATOM 3465 O O . ASN C 1 25 ? -17.89453 14.80153 12.24292 1.000 34.05037 25 ASN C O 1
ATOM 3470 N N . HIS C 1 26 ? -17.55894 15.74670 10.22724 1.000 26.99399 26 HIS C N 1
ATOM 3471 C CA . HIS C 1 26 ? -18.19188 17.00094 10.63984 1.000 30.85216 26 HIS C CA 1
ATOM 3472 C C . HIS C 1 26 ? -19.64377 16.80699 11.05491 1.000 34.59597 26 HIS C C 1
ATOM 3473 O O . HIS C 1 26 ? -20.25807 17.74770 11.56388 1.000 40.16253 26 HIS C O 1
ATOM 3480 N N . TYR C 1 27 ? -20.20243 15.61972 10.84581 1.000 35.48511 27 TYR C N 1
ATOM 3481 C CA . TYR C 1 27 ? -21.46802 15.22594 11.44009 1.000 34.36386 27 TYR C CA 1
ATOM 3482 C C . TYR C 1 27 ? -21.31336 14.14627 12.49414 1.000 32.21540 27 TYR C C 1
ATOM 3483 O O . TYR C 1 27 ? -21.94358 14.23792 13.54794 1.000 33.72856 27 TYR C O 1
ATOM 3492 N N . THR C 1 28 ? -20.46425 13.13921 12.26254 1.000 31.43874 28 THR C N 1
ATOM 3493 C CA . THR C 1 28 ? -20.38397 12.01308 13.19209 1.000 30.56087 28 THR C CA 1
ATOM 3494 C C . THR C 1 28 ? -19.46014 12.26136 14.38677 1.000 33.88036 28 THR C C 1
ATOM 3495 O O . THR C 1 28 ? -19.60249 11.56808 15.39754 1.000 30.26484 28 THR C O 1
ATOM 3499 N N . ASN C 1 29 ? -18.49021 13.17736 14.29012 1.000 31.89090 29 ASN C N 1
ATOM 3500 C CA . ASN C 1 29 ? -17.46465 13.38124 15.32013 1.000 32.06826 29 ASN C CA 1
ATOM 3501 C C . ASN C 1 29 ? -16.60176 12.13741 15.57195 1.000 28.84691 29 ASN C C 1
ATOM 3502 O O . ASN C 1 29 ? -15.93466 12.05165 16.61026 1.000 27.70197 29 ASN C O 1
ATOM 3507 N N . GLY C 1 30 ? -16.64138 11.14034 14.69473 1.000 24.88705 30 GLY C N 1
ATOM 3508 C CA . GLY C 1 30 ? -15.87741 9.92855 14.89076 1.000 27.63151 30 GLY C CA 1
ATOM 3509 C C . GLY C 1 30 ? -14.40449 10.10247 14.55682 1.000 27.13435 30 GLY C C 1
ATOM 3510 O O . GLY C 1 30 ? -14.00345 11.03676 13.84886 1.000 23.22861 30 GLY C O 1
ATOM 3511 N N . PRO C 1 31 ? -13.57409 9.20003 15.07190 1.000 26.68607 31 PRO C N 1
ATOM 3512 C CA . PRO C 1 31 ? -12.12272 9.30475 14.89650 1.000 26.42571 31 PRO C CA 1
ATOM 3513 C C . PRO C 1 31 ? -11.61788 8.65325 13.61836 1.000 27.15452 31 PRO C C 1
ATOM 3514 O O . PRO C 1 31 ? -12.27514 7.81078 13.00519 1.000 24.93459 31 PRO C O 1
ATOM 3518 N N . VAL C 1 32 ? -10.41009 9.03837 13.24361 1.000 26.95184 32 VAL C N 1
ATOM 3519 C CA . VAL C 1 32 ? -9.62087 8.21623 12.33693 1.000 30.05771 32 VAL C CA 1
ATOM 3520 C C . VAL C 1 32 ? -9.07309 7.03770 13.12207 1.000 28.56160 32 VAL C C 1
ATOM 3521 O O . VAL C 1 32 ? -8.58689 7.19491 14.24784 1.000 30.07140 32 VAL C O 1
ATOM 3525 N N . THR C 1 33 ? -9.14112 5.84676 12.52617 1.000 28.98666 33 THR C N 1
ATOM 3526 C CA . THR C 1 33 ? -8.66357 4.63991 13.17514 1.000 29.28135 33 THR C CA 1
ATOM 3527 C C . THR C 1 33 ? -7.56732 3.91018 12.40599 1.000 29.07332 33 THR C C 1
ATOM 3528 O O . THR C 1 33 ? -6.98337 2.96894 12.95604 1.000 28.98120 33 THR C O 1
ATOM 3532 N N . ASP C 1 34 ? -7.24820 4.32564 11.17869 1.000 30.65365 34 ASP C N 1
ATOM 3533 C CA . ASP C 1 34 ? -6.21673 3.68705 10.35470 1.000 31.00963 34 ASP C CA 1
ATOM 3534 C C . ASP C 1 34 ? -5.14122 4.71349 10.00642 1.000 27.97153 34 ASP C C 1
ATOM 3535 O O . ASP C 1 34 ? -5.39721 5.64567 9.23653 1.000 29.71054 34 ASP C O 1
ATOM 3540 N N . VAL C 1 35 ? -3.94235 4.55507 10.57760 1.000 30.09224 35 VAL C N 1
ATOM 3541 C CA . VAL C 1 35 ? -2.86291 5.50397 10.32078 1.000 26.36632 35 VAL C CA 1
ATOM 3542 C C . VAL C 1 35 ? -2.27981 5.37226 8.92891 1.000 35.27626 35 VAL C C 1
ATOM 3543 O O . VAL C 1 35 ? -1.53095 6.25637 8.49499 1.000 34.52171 35 VAL C O 1
ATOM 3547 N N . THR C 1 36 ? -2.58640 4.29100 8.22414 1.000 28.16344 36 THR C N 1
ATOM 3548 C CA . THR C 1 36 ? -2.15139 4.14122 6.84748 1.000 33.08325 36 THR C CA 1
ATOM 3549 C C . THR C 1 36 ? -3.12300 4.80128 5.88268 1.000 32.09826 36 THR C C 1
ATOM 3550 O O . THR C 1 36 ? -2.82508 4.91236 4.68751 1.000 27.68023 36 THR C O 1
ATOM 3554 N N . ASP C 1 37 ? -4.26265 5.26254 6.38562 1.000 32.54142 37 ASP C N 1
ATOM 3555 C CA . ASP C 1 37 ? -5.26831 5.90872 5.55764 1.000 32.61718 37 ASP C CA 1
ATOM 3556 C C . ASP C 1 37 ? -4.91928 7.37920 5.33635 1.000 31.71742 37 ASP C C 1
ATOM 3557 O O . ASP C 1 37 ? -4.34334 8.04501 6.20478 1.000 30.74807 37 ASP C O 1
ATOM 3562 N N . GLU C 1 38 ? -5.26463 7.87403 4.14461 1.000 25.41119 38 GLU C N 1
ATOM 3563 C CA . GLU C 1 38 ? -5.01621 9.27170 3.79739 1.000 32.92013 38 GLU C CA 1
ATOM 3564 C C . GLU C 1 38 ? -5.66454 10.23658 4.79767 1.000 30.62564 38 GLU C C 1
ATOM 3565 O O . GLU C 1 38 ? -5.14512 11.33564 5.03244 1.000 25.34731 38 GLU C O 1
ATOM 3571 N N . ALA C 1 39 ? -6.77772 9.83719 5.41867 1.000 28.69614 39 ALA C N 1
ATOM 3572 C CA . ALA C 1 39 ? -7.42699 10.68427 6.41438 1.000 28.12217 39 ALA C CA 1
ATOM 3573 C C . ALA C 1 39 ? -6.51612 11.04874 7.58882 1.000 28.83532 39 ALA C C 1
ATOM 3574 O O . ALA C 1 39 ? -6.78539 12.04014 8.28001 1.000 27.60441 39 ALA C O 1
ATOM 3576 N N . ILE C 1 40 ? -5.46841 10.26100 7.85829 1.000 24.08385 40 ILE C N 1
ATOM 3577 C CA . ILE C 1 40 ? -4.63993 10.51393 9.02715 1.000 18.95244 40 ILE C CA 1
ATOM 3578 C C . ILE C 1 40 ? -3.97210 11.87625 8.95487 1.000 26.50054 40 ILE C C 1
ATOM 3579 O O . ILE C 1 40 ? -3.53949 12.41191 9.98226 1.000 26.71589 40 ILE C O 1
ATOM 3584 N N . ARG C 1 41 ? -3.87620 12.45134 7.75788 1.000 21.30875 41 ARG C N 1
ATOM 3585 C CA . ARG C 1 41 ? -3.19517 13.72756 7.58848 1.000 25.83255 41 ARG C CA 1
ATOM 3586 C C . ARG C 1 41 ? -4.09695 14.88250 8.01989 1.000 29.26507 41 ARG C C 1
ATOM 3587 O O . ARG C 1 41 ? -3.86637 15.50733 9.05956 1.000 25.94517 41 ARG C O 1
ATOM 3595 N N . CYS C 1 42 ? -5.16596 15.13907 7.26278 1.000 27.20833 42 CYS C N 1
ATOM 3596 C CA . CYS C 1 42 ? -6.05069 16.26215 7.54387 1.000 30.98733 42 CYS C CA 1
ATOM 3597 C C . CYS C 1 42 ? -7.52784 15.89451 7.62501 1.000 29.92711 42 CYS C C 1
ATOM 3598 O O . CYS C 1 42 ? -8.35450 16.78755 7.83986 1.000 30.45861 42 CYS C O 1
ATOM 3601 N N . TYR C 1 43 ? -7.88652 14.62597 7.43324 1.000 23.24202 43 TYR C N 1
ATOM 3602 C CA . TYR C 1 43 ? -9.24065 14.14351 7.68734 1.000 25.83874 43 TYR C CA 1
ATOM 3603 C C . TYR C 1 43 ? -10.29967 14.90343 6.88119 1.000 27.04089 43 TYR C C 1
ATOM 3604 O O . TYR C 1 43 ? -11.43740 15.03125 7.32555 1.000 25.99684 43 TYR C O 1
ATOM 3613 N N . GLU C 1 44 ? -9.95426 15.42076 5.70462 1.000 26.82985 44 GLU C N 1
ATOM 3614 C CA . GLU C 1 44 ? -10.87782 16.28808 4.97842 1.000 24.77839 44 GLU C CA 1
ATOM 3615 C C . GLU C 1 44 ? -12.15630 15.55615 4.60479 1.000 32.80809 44 GLU C C 1
ATOM 3616 O O . GLU C 1 44 ? -12.17039 14.34148 4.36286 1.000 27.12124 44 GLU C O 1
ATOM 3622 N N . LEU C 1 45 ? -13.24137 16.32798 4.55209 1.000 28.67640 45 LEU C N 1
ATOM 3623 C CA . LEU C 1 45 ? -14.49163 15.81654 4.01561 1.000 29.68617 45 LEU C CA 1
ATOM 3624 C C . LEU C 1 45 ? -14.32759 15.38849 2.56429 1.000 31.53498 45 LEU C C 1
ATOM 3625 O O . LEU C 1 45 ? -14.84246 14.34414 2.15284 1.000 33.03351 45 LEU C O 1
ATOM 3630 N N . ASP C 1 46 ? -13.57795 16.16194 1.78821 1.000 30.04662 46 ASP C N 1
ATOM 3631 C CA . ASP C 1 46 ? -13.42604 15.92528 0.35667 1.000 29.75902 46 ASP C CA 1
ATOM 3632 C C . ASP C 1 46 ? -12.03365 16.40727 -0.02527 1.000 31.59991 46 ASP C C 1
ATOM 3633 O O . ASP C 1 46 ? -11.79446 17.61689 -0.04766 1.000 29.31961 46 ASP C O 1
ATOM 3638 N N . TYR C 1 47 ? -11.13061 15.47139 -0.35252 1.000 35.14186 47 TYR C N 1
ATOM 3639 C CA . TYR C 1 47 ? -9.71857 15.81845 -0.50440 1.000 33.65464 47 TYR C CA 1
ATOM 3640 C C . TYR C 1 47 ? -9.50250 16.88077 -1.57312 1.000 34.59242 47 TYR C C 1
ATOM 3641 O O . TYR C 1 47 ? -8.63775 17.75040 -1.42261 1.000 33.31631 47 TYR C O 1
ATOM 3650 N N . SER C 1 48 ? -10.24765 16.80857 -2.67228 1.000 30.21040 48 SER C N 1
ATOM 3651 C CA . SER C 1 48 ? -10.05100 17.75268 -3.76194 1.000 34.38058 48 SER C CA 1
ATOM 3652 C C . SER C 1 48 ? -10.82516 19.04563 -3.55255 1.000 36.47980 48 SER C C 1
ATOM 3653 O O . SER C 1 48 ? -10.40737 20.09893 -4.04566 1.000 37.72292 48 SER C O 1
ATOM 3656 N N . ALA C 1 49 ? -11.94450 18.99678 -2.83083 1.000 32.26712 49 ALA C N 1
ATOM 3657 C CA . ALA C 1 49 ? -12.77328 20.18575 -2.68463 1.000 33.78247 49 ALA C CA 1
ATOM 3658 C C . ALA C 1 49 ? -12.44610 20.98599 -1.42635 1.000 34.30177 49 ALA C C 1
ATOM 3659 O O . ALA C 1 49 ? -12.31649 22.21116 -1.48984 1.000 32.67038 49 ALA C O 1
ATOM 3661 N N . THR C 1 50 ? -12.30828 20.31265 -0.28526 1.000 29.67344 50 THR C N 1
ATOM 3662 C CA . THR C 1 50 ? -12.27934 21.02705 0.98746 1.000 30.90747 50 THR C CA 1
ATOM 3663 C C . THR C 1 50 ? -11.16648 22.06895 1.09461 1.000 29.76201 50 THR C C 1
ATOM 3664 O O . THR C 1 50 ? -11.45029 23.17405 1.58875 1.000 31.36910 50 THR C O 1
ATOM 3668 N N . PRO C 1 51 ? -9.93156 21.83000 0.64022 1.000 31.36512 51 PRO C N 1
ATOM 3669 C CA . PRO C 1 51 ? -8.92075 22.89778 0.76387 1.000 36.42629 51 PRO C CA 1
ATOM 3670 C C . PRO C 1 51 ? -9.34291 24.19475 0.09171 1.000 33.03819 51 PRO C C 1
ATOM 3671 O O . PRO C 1 51 ? -9.17559 25.27383 0.68119 1.000 30.04911 51 PRO C O 1
ATOM 3675 N N . GLY C 1 52 ? -9.91803 24.11474 -1.11312 1.000 30.19008 52 GLY C N 1
ATOM 3676 C CA . GLY C 1 52 ? -10.39374 25.29861 -1.80596 1.000 30.54113 52 GLY C CA 1
ATOM 3677 C C . GLY C 1 52 ? -11.56234 25.99688 -1.13224 1.000 33.89718 52 GLY C C 1
ATOM 3678 O O . GLY C 1 52 ? -11.78175 27.18308 -1.38303 1.000 43.30625 52 GLY C O 1
ATOM 3679 N N . GLU C 1 53 ? -12.31641 25.30285 -0.28290 1.000 35.83840 53 GLU C N 1
ATOM 3680 C CA . GLU C 1 53 ? -13.38390 25.94778 0.47933 1.000 37.87364 53 GLU C CA 1
ATOM 3681 C C . GLU C 1 53 ? -12.93986 26.42868 1.84231 1.000 37.38680 53 GLU C C 1
ATOM 3682 O O . GLU C 1 53 ? -13.79392 26.67108 2.70269 1.000 31.93641 53 GLU C O 1
ATOM 3688 N N . THR C 1 54 ? -11.64009 26.50393 2.08837 1.000 32.51441 54 THR C N 1
ATOM 3689 C CA . THR C 1 54 ? -11.12088 26.84888 3.40016 1.000 31.61499 54 THR C CA 1
ATOM 3690 C C . THR C 1 54 ? -10.32996 28.13637 3.24943 1.000 30.78256 54 THR C C 1
ATOM 3691 O O . THR C 1 54 ? -9.55807 28.28526 2.29429 1.000 30.35953 54 THR C O 1
ATOM 3695 N N . ASN C 1 55 ? -10.57636 29.09013 4.14164 1.000 29.62999 55 ASN C N 1
ATOM 3696 C CA . ASN C 1 55 ? -9.83788 30.33932 4.08321 1.000 31.42577 55 ASN C CA 1
ATOM 3697 C C . ASN C 1 55 ? -8.42272 30.14099 4.63369 1.000 32.72339 55 ASN C C 1
ATOM 3698 O O . ASN C 1 55 ? -8.08450 29.09510 5.19502 1.000 28.94739 55 ASN C O 1
ATOM 3703 N N . ILE C 1 56 ? -7.59404 31.17199 4.47886 1.000 27.15173 56 ILE C N 1
ATOM 3704 C CA . ILE C 1 56 ? -6.20415 31.14633 4.90999 1.000 33.21590 56 ILE C CA 1
ATOM 3705 C C . ILE C 1 56 ? -6.01335 32.24453 5.94090 1.000 36.18833 56 ILE C C 1
ATOM 3706 O O . ILE C 1 56 ? -6.29136 33.41558 5.66406 1.000 38.38120 56 ILE C O 1
ATOM 3711 N N . ALA C 1 57 ? -5.53081 31.86568 7.11917 1.000 30.31336 57 ALA C N 1
ATOM 3712 C CA . ALA C 1 57 ? -5.34765 32.77001 8.24059 1.000 37.42205 57 ALA C CA 1
ATOM 3713 C C . ALA C 1 57 ? -3.91441 33.28857 8.28332 1.000 45.96006 57 ALA C C 1
ATOM 3714 O O . ALA C 1 57 ? -2.95781 32.50932 8.18239 1.000 42.43103 57 ALA C O 1
ATOM 3716 N N . THR C 1 58 ? -3.77233 34.60263 8.41448 1.000 42.96637 58 THR C N 1
ATOM 3717 C CA . THR C 1 58 ? -2.46762 35.22962 8.56174 1.000 38.32161 58 THR C CA 1
ATOM 3718 C C . THR C 1 58 ? -2.13653 35.35194 10.04350 1.000 40.82791 58 THR C C 1
ATOM 3719 O O . THR C 1 58 ? -2.91814 35.91875 10.81537 1.000 38.70577 58 THR C O 1
ATOM 3723 N N . VAL C 1 59 ? -0.98505 34.80560 10.43336 1.000 38.95641 59 VAL C N 1
ATOM 3724 C CA . VAL C 1 59 ? -0.46218 34.88498 11.79050 1.000 34.95814 59 VAL C CA 1
ATOM 3725 C C . VAL C 1 59 ? 1.02269 35.21773 11.67522 1.000 32.97570 59 VAL C C 1
ATOM 3726 O O . VAL C 1 59 ? 1.65134 34.99484 10.63947 1.000 36.99833 59 VAL C O 1
ATOM 3730 N N . SER C 1 60 ? 1.57295 35.81356 12.73004 1.000 43.66654 60 SER C N 1
ATOM 3731 C CA . SER C 1 60 ? 2.98750 36.18025 12.75593 1.000 43.19678 60 SER C CA 1
ATOM 3732 C C . SER C 1 60 ? 3.80531 35.08971 13.43944 1.000 37.46316 60 SER C C 1
ATOM 3733 O O . SER C 1 60 ? 3.35034 34.47382 14.40868 1.000 35.92915 60 SER C O 1
ATOM 3736 N N . ALA C 1 61 ? 5.01418 34.85232 12.93128 1.000 44.65181 61 ALA C N 1
ATOM 3737 C CA . ALA C 1 61 ? 5.93417 33.95578 13.62120 1.000 34.59550 61 ALA C CA 1
ATOM 3738 C C . ALA C 1 61 ? 6.16368 34.44519 15.04193 1.000 42.61958 61 ALA C C 1
ATOM 3739 O O . ALA C 1 61 ? 6.21514 35.64992 15.30623 1.000 48.91690 61 ALA C O 1
ATOM 3741 N N . GLY C 1 62 ? 6.28347 33.50043 15.96298 1.000 41.43290 62 GLY C N 1
ATOM 3742 C CA . GLY C 1 62 ? 6.37721 33.80300 17.36309 1.000 40.08192 62 GLY C CA 1
ATOM 3743 C C . GLY C 1 62 ? 5.04631 33.94313 18.06740 1.000 48.68505 62 GLY C C 1
ATOM 3744 O O . GLY C 1 62 ? 5.00211 33.85813 19.30067 1.000 44.50025 62 GLY C O 1
ATOM 3745 N N . SER C 1 63 ? 3.95291 34.10725 17.32699 1.000 46.72484 63 SER C N 1
ATOM 3746 C CA . SER C 1 63 ? 2.67677 34.32217 17.98964 1.000 49.25027 63 SER C CA 1
ATOM 3747 C C . SER C 1 63 ? 2.07415 33.00699 18.47276 1.000 41.60863 63 SER C C 1
ATOM 3748 O O . SER C 1 63 ? 2.45283 31.91246 18.04665 1.000 41.72300 63 SER C O 1
ATOM 3751 N N . THR C 1 64 ? 1.13277 33.13736 19.39503 1.000 43.03212 64 THR C N 1
ATOM 3752 C CA . THR C 1 64 ? 0.40418 32.00674 19.93642 1.000 41.89828 64 THR C CA 1
ATOM 3753 C C . THR C 1 64 ? -0.80145 31.71832 19.04947 1.000 43.65966 64 THR C C 1
ATOM 3754 O O . THR C 1 64 ? -1.55053 32.63429 18.69590 1.000 38.09981 64 THR C O 1
ATOM 3758 N N . VAL C 1 65 ? -0.95620 30.45189 18.66347 1.000 41.81657 65 VAL C N 1
ATOM 3759 C CA . VAL C 1 65 ? -2.12057 29.94499 17.95425 1.000 34.90228 65 VAL C CA 1
ATOM 3760 C C . VAL C 1 65 ? -2.62429 28.70642 18.68867 1.000 40.07415 65 VAL C C 1
ATOM 3761 O O . VAL C 1 65 ? -2.05321 28.28538 19.69482 1.000 36.05507 65 VAL C O 1
ATOM 3765 N N . GLY C 1 66 ? -3.68831 28.11120 18.15837 1.000 36.79644 66 GLY C N 1
ATOM 3766 C CA . GLY C 1 66 ? -4.24917 26.92327 18.76995 1.000 28.86122 66 GLY C CA 1
ATOM 3767 C C . GLY C 1 66 ? -5.48428 26.45232 18.03071 1.000 34.79898 66 GLY C C 1
ATOM 3768 O O . GLY C 1 66 ? -5.78681 26.91346 16.92783 1.000 34.11015 66 GLY C O 1
ATOM 3769 N N . MET C 1 67 ? -6.18719 25.50201 18.65054 1.000 30.62529 67 MET C N 1
ATOM 3770 C CA . MET C 1 67 ? -7.39072 24.91632 18.07863 1.000 33.42816 67 MET C CA 1
ATOM 3771 C C . MET C 1 67 ? -8.42097 24.75157 19.17750 1.000 35.40857 67 MET C C 1
ATOM 3772 O O . MET C 1 67 ? -8.08856 24.35026 20.29718 1.000 35.45013 67 MET C O 1
ATOM 3777 N N . GLN C 1 68 ? -9.66916 25.06550 18.86161 1.000 34.52562 68 GLN C N 1
ATOM 3778 C CA . GLN C 1 68 ? -10.77272 24.80801 19.77162 1.000 32.06174 68 GLN C CA 1
ATOM 3779 C C . GLN C 1 68 ? -11.63717 23.70629 19.18911 1.000 30.92568 68 GLN C C 1
ATOM 3780 O O . GLN C 1 68 ? -11.97968 23.74541 18.00508 1.000 31.56049 68 GLN C O 1
ATOM 3786 N N . GLY C 1 69 ? -11.97536 22.72552 20.01001 1.000 27.51125 69 GLY C N 1
ATOM 3787 C CA . GLY C 1 69 ? -12.86780 21.68592 19.55912 1.000 32.37364 69 GLY C CA 1
ATOM 3788 C C . GLY C 1 69 ? -14.32137 22.12671 19.61583 1.000 34.39697 69 GLY C C 1
ATOM 3789 O O . GLY C 1 69 ? -14.65234 23.20643 20.10455 1.000 33.19801 69 GLY C O 1
ATOM 3790 N N . ASN C 1 70 ? -15.19812 21.27900 19.07419 1.000 33.39400 70 ASN C N 1
ATOM 3791 C CA . ASN C 1 70 ? -16.63430 21.46996 19.23837 1.000 32.76702 70 ASN C CA 1
ATOM 3792 C C . ASN C 1 70 ? -17.12578 20.90999 20.56884 1.000 34.04977 70 ASN C C 1
ATOM 3793 O O . ASN C 1 70 ? -18.33789 20.82015 20.79008 1.000 40.65416 70 ASN C O 1
ATOM 3798 N N . GLY C 1 71 ? -16.19797 20.53621 21.44270 1.000 34.86353 71 GLY C N 1
ATOM 3799 C CA . GLY C 1 71 ? -16.51039 20.06977 22.78130 1.000 33.27451 71 GLY C CA 1
ATOM 3800 C C . GLY C 1 71 ? -15.22322 19.78301 23.52220 1.000 33.26215 71 GLY C C 1
ATOM 3801 O O . GLY C 1 71 ? -14.12088 19.93502 22.98454 1.000 31.89062 71 GLY C O 1
ATOM 3802 N N . ALA C 1 72 ? -15.37213 19.37923 24.77995 1.000 42.55764 72 ALA C N 1
ATOM 3803 C CA . ALA C 1 72 ? -14.20882 19.01926 25.58077 1.000 39.52269 72 ALA C CA 1
ATOM 3804 C C . ALA C 1 72 ? -13.53263 17.76145 25.03087 1.000 40.29336 72 ALA C C 1
ATOM 3805 O O . ALA C 1 72 ? -14.18274 16.85169 24.50864 1.000 35.14353 72 ALA C O 1
ATOM 3807 N N . PHE C 1 73 ? -12.20699 17.70863 25.16856 1.000 36.78212 73 PHE C N 1
ATOM 3808 C CA . PHE C 1 73 ? -11.41846 16.56114 24.71339 1.000 34.48763 73 PHE C CA 1
ATOM 3809 C C . PHE C 1 73 ? -11.47028 15.45542 25.76884 1.000 35.39491 73 PHE C C 1
ATOM 3810 O O . PHE C 1 73 ? -10.49052 15.16270 26.46068 1.000 44.28360 73 PHE C O 1
ATOM 3818 N N . TYR C 1 74 ? -12.63141 14.80217 25.86722 1.000 32.49753 74 TYR C N 1
ATOM 3819 C CA . TYR C 1 74 ? -12.88313 13.96374 27.03921 1.000 35.29889 74 TYR C CA 1
ATOM 3820 C C . TYR C 1 74 ? -12.20986 12.58931 26.98612 1.000 37.28201 74 TYR C C 1
ATOM 3821 O O . TYR C 1 74 ? -12.23508 11.86884 27.99208 1.000 36.00681 74 TYR C O 1
ATOM 3830 N N . HIS C 1 75 ? -11.65847 12.18348 25.86461 1.000 34.76454 75 HIS C N 1
ATOM 3831 C CA . HIS C 1 75 ? -10.85731 10.96683 25.92259 1.000 34.42977 75 HIS C CA 1
ATOM 3832 C C . HIS C 1 75 ? -9.46174 11.26597 26.46607 1.000 28.16604 75 HIS C C 1
ATOM 3833 O O . HIS C 1 75 ? -8.91817 12.34621 26.23149 1.000 32.03741 75 HIS C O 1
ATOM 3840 N N . PRO C 1 76 ? -8.85595 10.32308 27.19002 1.000 29.83813 76 PRO C N 1
ATOM 3841 C CA . PRO C 1 76 ? -7.45557 10.49938 27.59087 1.000 28.09399 76 PRO C CA 1
ATOM 3842 C C . PRO C 1 76 ? -6.54873 10.30361 26.38862 1.000 32.38272 76 PRO C C 1
ATOM 3843 O O . PRO C 1 76 ? -6.67352 9.31874 25.65595 1.000 31.36249 76 PRO C O 1
ATOM 3847 N N . GLY C 1 77 ? -5.62742 11.23520 26.18314 1.000 31.65044 77 GLY C N 1
ATOM 3848 C CA . GLY C 1 77 ? -4.80579 11.06177 25.00139 1.000 32.36956 77 GLY C CA 1
ATOM 3849 C C . GLY C 1 77 ? -3.59954 11.97211 24.94435 1.000 36.47549 77 GLY C C 1
ATOM 3850 O O . GLY C 1 77 ? -3.31477 12.74122 25.86617 1.000 40.73303 77 GLY C O 1
ATOM 3851 N N . TYR C 1 78 ? -2.89905 11.85891 23.81845 1.000 31.10374 78 TYR C N 1
ATOM 3852 C CA . TYR C 1 78 ? -1.68126 12.59265 23.51116 1.000 33.17844 78 TYR C CA 1
ATOM 3853 C C . TYR C 1 78 ? -2.00299 13.62372 22.44515 1.000 29.95353 78 TYR C C 1
ATOM 3854 O O . TYR C 1 78 ? -2.63208 13.29592 21.43178 1.000 31.17795 78 TYR C O 1
ATOM 3863 N N . PHE C 1 79 ? -1.52623 14.84250 22.64033 1.000 28.85053 79 PHE C N 1
ATOM 3864 C CA . PHE C 1 79 ? -1.77268 15.92318 21.70219 1.000 29.54330 79 PHE C CA 1
ATOM 3865 C C . PHE C 1 79 ? -0.47997 16.25978 20.98124 1.000 29.39429 79 PHE C C 1
ATOM 3866 O O . PHE C 1 79 ? 0.60397 16.19298 21.56736 1.000 28.37377 79 PHE C O 1
ATOM 3874 N N . SER C 1 80 ? -0.60092 16.64209 19.71018 1.000 25.92026 80 SER C N 1
ATOM 3875 C CA . SER C 1 80 ? 0.55921 17.06902 18.94633 1.000 26.48828 80 SER C CA 1
ATOM 3876 C C . SER C 1 80 ? 0.13030 18.13705 17.96325 1.000 29.54896 80 SER C C 1
ATOM 3877 O O . SER C 1 80 ? -1.05355 18.28501 17.65817 1.000 27.15671 80 SER C O 1
ATOM 3880 N N . ALA C 1 81 ? 1.11188 18.89386 17.48366 1.000 28.42014 81 ALA C N 1
ATOM 3881 C CA . ALA C 1 81 ? 0.88832 19.88526 16.43946 1.000 27.02264 81 ALA C CA 1
ATOM 3882 C C . ALA C 1 81 ? 2.07309 19.84349 15.49496 1.000 32.85492 81 ALA C C 1
ATOM 3883 O O . ALA C 1 81 ? 3.23262 19.84931 15.93521 1.000 27.20225 81 ALA C O 1
ATOM 3885 N N . TYR C 1 82 ? 1.77298 19.76125 14.20964 1.000 25.15776 82 TYR C N 1
ATOM 3886 C CA . TYR C 1 82 ? 2.78067 19.74259 13.16614 1.000 27.85077 82 TYR C CA 1
ATOM 3887 C C . TYR C 1 82 ? 2.48689 20.86628 12.19719 1.000 33.79027 82 TYR C C 1
ATOM 3888 O O . TYR C 1 82 ? 1.33058 21.28342 12.02674 1.000 31.34924 82 TYR C O 1
ATOM 3897 N N . LEU C 1 83 ? 3.55298 21.35734 11.58944 1.000 28.32909 83 LEU C N 1
ATOM 3898 C CA . LEU C 1 83 ? 3.49351 22.28640 10.48264 1.000 28.34738 83 LEU C CA 1
ATOM 3899 C C . LEU C 1 83 ? 4.07010 21.59984 9.25519 1.000 28.78573 83 LEU C C 1
ATOM 3900 O O . LEU C 1 83 ? 4.96184 20.75152 9.35705 1.000 31.22529 83 LEU C O 1
ATOM 3905 N N . SER C 1 84 ? 3.55353 21.96684 8.09416 1.000 27.00997 84 SER C N 1
ATOM 3906 C CA . SER C 1 84 ? 4.18741 21.62068 6.83747 1.000 31.13402 84 SER C CA 1
ATOM 3907 C C . SER C 1 84 ? 4.14229 22.83965 5.93806 1.000 38.79252 84 SER C C 1
ATOM 3908 O O . SER C 1 84 ? 3.09616 23.48455 5.83170 1.000 31.99497 84 SER C O 1
ATOM 3911 N N . GLN C 1 85 ? 5.27857 23.16175 5.31369 1.000 42.50476 85 GLN C N 1
ATOM 3912 C CA . GLN C 1 85 ? 5.27556 24.16465 4.26376 1.000 39.85119 85 GLN C CA 1
ATOM 3913 C C . GLN C 1 85 ? 4.22393 23.77630 3.23526 1.000 33.22473 85 GLN C C 1
ATOM 3914 O O . GLN C 1 85 ? 4.04907 22.59771 2.92613 1.000 33.09615 85 GLN C O 1
ATOM 3920 N N . ALA C 1 86 ? 3.48547 24.77188 2.74401 1.000 40.44660 86 ALA C N 1
ATOM 3921 C CA . ALA C 1 86 ? 2.27890 24.54071 1.94711 1.000 35.78163 86 ALA C CA 1
ATOM 3922 C C . ALA C 1 86 ? 2.50366 25.05126 0.53382 1.000 36.24465 86 ALA C C 1
ATOM 3923 O O . ALA C 1 86 ? 2.44070 26.25707 0.27745 1.000 38.16284 86 ALA C O 1
ATOM 3925 N N . SER C 1 87 ? 2.74683 24.12247 -0.37855 1.000 39.73183 87 SER C N 1
ATOM 3926 C CA . SER C 1 87 ? 2.92602 24.38414 -1.78402 1.000 40.01674 87 SER C CA 1
ATOM 3927 C C . SER C 1 87 ? 1.90029 23.56260 -2.55400 1.000 40.35998 87 SER C C 1
ATOM 3928 O O . SER C 1 87 ? 1.68840 22.38751 -2.22947 1.000 41.20722 87 SER C O 1
ATOM 3931 N N . PRO C 1 88 ? 1.22067 24.14968 -3.54785 1.000 33.93524 88 PRO C N 1
ATOM 3932 C CA . PRO C 1 88 ? 1.38514 25.53445 -4.00328 1.000 39.86800 88 PRO C CA 1
ATOM 3933 C C . PRO C 1 88 ? 0.78609 26.60846 -3.08901 1.000 38.55468 88 PRO C C 1
ATOM 3934 O O . PRO C 1 88 ? 1.11919 27.77398 -3.26381 1.000 38.67653 88 PRO C O 1
ATOM 3938 N N . ALA C 1 89 ? -0.09673 26.23273 -2.16539 1.000 38.28284 89 ALA C N 1
ATOM 3939 C CA . ALA C 1 89 ? -0.70618 27.18940 -1.25181 1.000 39.39687 89 ALA C CA 1
ATOM 3940 C C . ALA C 1 89 ? -1.31557 26.42322 -0.09016 1.000 35.84308 89 ALA C C 1
ATOM 3941 O O . ALA C 1 89 ? -1.51527 25.21099 -0.16922 1.000 32.18091 89 ALA C O 1
ATOM 3943 N N . ALA C 1 90 ? -1.62244 27.14762 0.99055 1.000 34.17837 90 ALA C N 1
ATOM 3944 C CA . ALA C 1 90 ? -2.23759 26.49692 2.14193 1.000 36.85040 90 ALA C CA 1
ATOM 3945 C C . ALA C 1 90 ? -3.62920 25.95416 1.81780 1.000 34.58740 90 ALA C C 1
ATOM 3946 O O . ALA C 1 90 ? -4.13063 25.09542 2.54828 1.000 35.87883 90 ALA C O 1
ATOM 3948 N N . ASN C 1 91 ? -4.29200 26.47128 0.78485 1.000 33.88103 91 ASN C N 1
ATOM 3949 C CA . ASN C 1 91 ? -5.59190 25.95404 0.37741 1.000 34.56486 91 ASN C CA 1
ATOM 3950 C C . ASN C 1 91 ? -5.48031 25.00777 -0.80960 1.000 32.04790 91 ASN C C 1
ATOM 3951 O O . ASN C 1 91 ? -6.44391 24.84944 -1.56497 1.000 34.82778 91 ASN C O 1
ATOM 3956 N N . SER C 1 92 ? -4.30862 24.41122 -1.01704 1.000 34.75023 92 SER C N 1
ATOM 3957 C CA . SER C 1 92 ? -4.26399 23.47703 -2.13235 1.000 33.56883 92 SER C CA 1
ATOM 3958 C C . SER C 1 92 ? -4.30358 22.04079 -1.62312 1.000 33.48449 92 SER C C 1
ATOM 3959 O O . SER C 1 92 ? -3.72087 21.73627 -0.57385 1.000 36.39240 92 SER C O 1
ATOM 3962 N N . PRO C 1 93 ? -4.99163 21.12692 -2.31073 1.000 32.27075 93 PRO C N 1
ATOM 3963 C CA . PRO C 1 93 ? -4.94394 19.71575 -1.89058 1.000 33.05051 93 PRO C CA 1
ATOM 3964 C C . PRO C 1 93 ? -3.57022 19.07381 -2.01790 1.000 35.68548 93 PRO C C 1
ATOM 3965 O O . PRO C 1 93 ? -3.35889 18.00717 -1.42835 1.000 34.95758 93 PRO C O 1
ATOM 3969 N N . ASP C 1 94 ? -2.62173 19.69322 -2.72826 1.000 34.61699 94 ASP C N 1
ATOM 3970 C CA . ASP C 1 94 ? -1.27736 19.13266 -2.82737 1.000 35.39901 94 ASP C CA 1
ATOM 3971 C C . ASP C 1 94 ? -0.41990 19.45442 -1.61723 1.000 35.34594 94 ASP C C 1
ATOM 3972 O O . ASP C 1 94 ? 0.62595 18.82232 -1.43358 1.000 34.77298 94 ASP C O 1
ATOM 3977 N N . ALA C 1 95 ? -0.82764 20.42644 -0.80550 1.000 30.26643 95 ALA C N 1
ATOM 3978 C CA . ALA C 1 95 ? -0.02021 20.84380 0.33012 1.000 33.38921 95 ALA C CA 1
ATOM 3979 C C . ALA C 1 95 ? 0.14230 19.71500 1.33666 1.000 33.17991 95 ALA C C 1
ATOM 3980 O O . ALA C 1 95 ? -0.82413 19.02271 1.68335 1.000 28.94524 95 ALA C O 1
ATOM 3982 N N . GLY C 1 96 ? 1.37504 19.52597 1.79804 1.000 31.03624 96 GLY C N 1
ATOM 3983 C CA . GLY C 1 96 ? 1.64375 18.54929 2.83534 1.000 31.75768 96 GLY C CA 1
ATOM 3984 C C . GLY C 1 96 ? 1.50321 17.10852 2.40683 1.000 27.50541 96 GLY C C 1
ATOM 3985 O O . GLY C 1 96 ? 1.40371 16.23078 3.25991 1.000 30.34848 96 GLY C O 1
ATOM 3986 N N . THR C 1 97 ? 1.47242 16.84451 1.10281 1.000 30.82203 97 THR C N 1
ATOM 3987 C CA . THR C 1 97 ? 1.41774 15.48666 0.58087 1.000 32.58011 97 THR C CA 1
ATOM 3988 C C . THR C 1 97 ? 2.79622 14.83596 0.49538 1.000 35.92903 97 THR C C 1
ATOM 3989 O O . THR C 1 97 ? 2.88396 13.63679 0.19700 1.000 36.35814 97 THR C O 1
ATOM 3993 N N . ALA C 1 98 ? 3.86675 15.60018 0.70347 1.000 34.50843 98 ALA C N 1
ATOM 3994 C CA . ALA C 1 98 ? 5.21966 15.06884 0.71470 1.000 39.00167 98 ALA C CA 1
ATOM 3995 C C . ALA C 1 98 ? 5.69958 14.93109 2.15932 1.000 37.21420 98 ALA C C 1
ATOM 3996 O O . ALA C 1 98 ? 4.95529 15.17002 3.11282 1.000 37.86376 98 ALA C O 1
ATOM 3998 N N . SER C 1 99 ? 6.95944 14.53168 2.32778 1.000 29.24725 99 SER C N 1
ATOM 3999 C CA . SER C 1 99 ? 7.51798 14.35298 3.67185 1.000 37.85569 99 SER C CA 1
ATOM 4000 C C . SER C 1 99 ? 8.12081 15.67496 4.16513 1.000 35.61980 99 SER C C 1
ATOM 4001 O O . SER C 1 99 ? 9.33422 15.83865 4.30070 1.000 37.20784 99 SER C O 1
ATOM 4004 N N . THR C 1 100 ? 7.23089 16.62594 4.47099 1.000 31.68894 100 THR C N 1
ATOM 4005 C CA . THR C 1 100 ? 7.62414 17.97119 4.89424 1.000 28.00829 100 THR C CA 1
ATOM 4006 C C . THR C 1 100 ? 7.03002 18.36724 6.24042 1.000 34.36299 100 THR C C 1
ATOM 4007 O O . THR C 1 100 ? 7.12507 19.54133 6.63105 1.000 32.82801 100 THR C O 1
ATOM 4011 N N . TRP C 1 101 ? 6.39570 17.43546 6.94368 1.000 27.34304 101 TRP C N 1
ATOM 4012 C CA . TRP C 1 101 ? 5.75392 17.73832 8.21177 1.000 30.90658 101 TRP C CA 1
ATOM 4013 C C . TRP C 1 101 ? 6.77723 17.67551 9.33730 1.000 32.25810 101 TRP C C 1
ATOM 4014 O O . TRP C 1 101 ? 7.52618 16.70226 9.44463 1.000 35.18656 101 TRP C O 1
ATOM 4025 N N . PHE C 1 102 ? 6.80597 18.69480 10.18691 1.000 28.48930 102 PHE C N 1
ATOM 4026 C CA . PHE C 1 102 ? 7.66069 18.66778 11.36752 1.000 28.83585 102 PHE C CA 1
ATOM 4027 C C . PHE C 1 102 ? 6.84218 19.04555 12.58894 1.000 29.93075 102 PHE C C 1
ATOM 4028 O O . PHE C 1 102 ? 5.94994 19.89322 12.50288 1.000 34.96078 102 PHE C O 1
ATOM 4036 N N . LYS C 1 103 ? 7.14670 18.41058 13.71819 1.000 28.70655 103 LYS C N 1
ATOM 4037 C CA . LYS C 1 103 ? 6.41603 18.63328 14.95968 1.000 27.75192 103 LYS C CA 1
ATOM 4038 C C . LYS C 1 103 ? 6.89900 19.90900 15.63241 1.000 35.45194 103 LYS C C 1
ATOM 4039 O O . LYS C 1 103 ? 8.10356 20.16321 15.70290 1.000 33.45128 103 LYS C O 1
ATOM 4045 N N . ILE C 1 104 ? 5.95920 20.72709 16.10413 1.000 29.22714 104 ILE C N 1
ATOM 4046 C CA . ILE C 1 104 ? 6.30523 21.94009 16.83704 1.000 34.52613 104 ILE C CA 1
ATOM 4047 C C . ILE C 1 104 ? 5.85582 21.90791 18.28334 1.000 34.09063 104 ILE C C 1
ATOM 4048 O O . ILE C 1 104 ? 6.29853 22.75965 19.06789 1.000 32.61899 104 ILE C O 1
ATOM 4053 N N . TRP C 1 105 ? 5.03511 20.94442 18.68037 1.000 28.55065 105 TRP C N 1
ATOM 4054 C CA . TRP C 1 105 ? 4.46324 20.95738 20.01594 1.000 28.28048 105 TRP C CA 1
ATOM 4055 C C . TRP C 1 105 ? 3.82366 19.60603 20.28265 1.000 29.56383 105 TRP C C 1
ATOM 4056 O O . TRP C 1 105 ? 3.35291 18.92868 19.36461 1.000 30.83902 105 TRP C O 1
ATOM 4067 N N . GLU C 1 106 ? 3.85995 19.19892 21.54008 1.000 28.15204 106 GLU C N 1
ATOM 4068 C CA . GLU C 1 106 ? 3.13697 18.01132 21.93247 1.000 31.88543 106 GLU C CA 1
ATOM 4069 C C . GLU C 1 106 ? 2.80363 18.15227 23.40167 1.000 35.32937 106 GLU C C 1
ATOM 4070 O O . GLU C 1 106 ? 3.41393 18.94483 24.12197 1.000 36.43176 106 GLU C O 1
ATOM 4076 N N . ASP C 1 107 ? 1.78460 17.41006 23.82133 1.000 32.74098 107 ASP C N 1
ATOM 4077 C CA . ASP C 1 107 ? 1.37816 17.35485 25.22006 1.000 38.68389 107 ASP C CA 1
ATOM 4078 C C . ASP C 1 107 ? 1.10379 15.89514 25.53936 1.000 36.09647 107 ASP C C 1
ATOM 4079 O O . ASP C 1 107 ? -0.00606 15.39117 25.32481 1.000 38.26163 107 ASP C O 1
ATOM 4084 N N . PRO C 1 108 ? 2.11170 15.17209 26.01403 1.000 34.50622 108 PRO C N 1
ATOM 4085 C CA . PRO C 1 108 ? 1.96079 13.74059 26.22878 1.000 37.38073 108 PRO C CA 1
ATOM 4086 C C . PRO C 1 108 ? 1.48939 13.44595 27.63703 1.000 36.21537 108 PRO C C 1
ATOM 4087 O O . PRO C 1 108 ? 1.62637 14.28194 28.54259 1.000 42.26227 108 PRO C O 1
ATOM 4091 N N . PRO C 1 109 ? 0.93003 12.26478 27.86387 1.000 35.62484 109 PRO C N 1
ATOM 4092 C CA . PRO C 1 109 ? 0.80571 11.78144 29.23958 1.000 34.63968 109 PRO C CA 1
ATOM 4093 C C . PRO C 1 109 ? 2.19689 11.58660 29.81786 1.000 35.10630 109 PRO C C 1
ATOM 4094 O O . PRO C 1 109 ? 3.16888 11.38419 29.08713 1.000 34.50567 109 PRO C O 1
ATOM 4098 N N . VAL C 1 110 ? 2.29904 11.68951 31.13512 1.000 35.42070 110 VAL C N 1
ATOM 4099 C CA . VAL C 1 110 ? 3.57794 11.54293 31.81431 1.000 41.04151 110 VAL C CA 1
ATOM 4100 C C . VAL C 1 110 ? 3.46430 10.39232 32.79351 1.000 41.67158 110 VAL C C 1
ATOM 4101 O O . VAL C 1 110 ? 2.46599 10.27151 33.51113 1.000 43.20574 110 VAL C O 1
ATOM 4105 N N . PHE C 1 111 ? 4.49598 9.56044 32.83483 1.000 40.70275 111 PHE C N 1
ATOM 4106 C CA . PHE C 1 111 ? 4.53620 8.42670 33.75037 1.000 38.89522 111 PHE C CA 1
ATOM 4107 C C . PHE C 1 111 ? 5.08400 8.93214 35.08121 1.000 48.42222 111 PHE C C 1
ATOM 4108 O O . PHE C 1 111 ? 6.23740 9.37707 35.15735 1.000 46.22383 111 PHE C O 1
ATOM 4116 N N . GLU C 1 112 ? 4.24282 8.91652 36.11528 1.000 45.00877 112 GLU C N 1
ATOM 4117 C CA A GLU C 1 112 ? 4.68089 9.26221 37.45686 0.498 48.41751 112 GLU C CA 1
ATOM 4118 C CA B GLU C 1 112 ? 4.65226 9.29817 37.46088 0.502 48.42228 112 GLU C CA 1
ATOM 4119 C C . GLU C 1 112 ? 3.82889 8.50486 38.46542 1.000 50.48955 112 GLU C C 1
ATOM 4120 O O . GLU C 1 112 ? 2.61555 8.36373 38.29433 1.000 51.77733 112 GLU C O 1
ATOM 4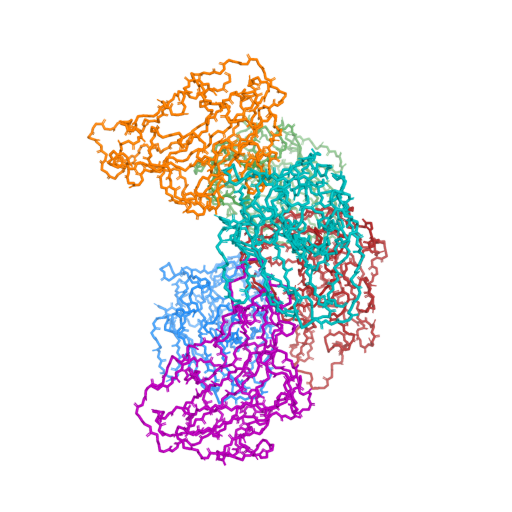131 N N . ASN C 1 113 ? 4.49435 7.98969 39.50263 1.000 52.36657 113 ASN C N 1
ATOM 4132 C CA . ASN C 1 113 ? 3.84109 7.30114 40.62119 1.000 51.86701 113 ASN C CA 1
ATOM 4133 C C . ASN C 1 113 ? 3.13784 6.02446 40.17684 1.000 47.72485 113 ASN C C 1
ATOM 4134 O O . ASN C 1 113 ? 2.07810 5.66649 40.69343 1.000 49.54679 113 ASN C O 1
ATOM 4139 N N . GLY C 1 114 ? 3.76102 5.31473 39.24041 1.000 47.97559 114 GLY C N 1
ATOM 4140 C CA . GLY C 1 114 ? 3.28600 4.04144 38.73468 1.000 46.49825 114 GLY C CA 1
ATOM 4141 C C . GLY C 1 114 ? 2.10794 4.09675 37.78800 1.000 43.71597 114 GLY C C 1
ATOM 4142 O O . GLY C 1 114 ? 1.59664 3.03720 37.41402 1.000 38.44825 114 GLY C O 1
ATOM 4143 N N . ALA C 1 115 ? 1.68036 5.28833 37.36264 1.000 45.12990 115 ALA C N 1
ATOM 4144 C CA . ALA C 1 115 ? 0.53703 5.44829 36.46949 1.000 46.03946 115 ALA C CA 1
ATOM 4145 C C . ALA C 1 115 ? 0.77659 6.60641 35.51245 1.000 44.81467 115 ALA C C 1
ATOM 4146 O O . ALA C 1 115 ? 1.52844 7.53683 35.81271 1.000 46.87638 115 ALA C O 1
ATOM 4148 N N . LEU C 1 116 ? 0.11188 6.55302 34.36202 1.000 44.34330 116 LEU C N 1
ATOM 4149 C CA . LEU C 1 116 ? 0.19129 7.64067 33.39934 1.000 37.94947 116 LEU C CA 1
ATOM 4150 C C . LEU C 1 116 ? -0.71642 8.77648 33.83614 1.000 40.50068 116 LEU C C 1
ATOM 4151 O O . LEU C 1 116 ? -1.87453 8.55113 34.18922 1.000 41.81678 116 LEU C O 1
ATOM 4156 N N . VAL C 1 117 ? -0.18944 9.99488 33.80669 1.000 43.37848 117 VAL C N 1
ATOM 4157 C CA . VAL C 1 117 ? -0.95815 11.20259 34.08068 1.000 44.71621 117 VAL C CA 1
ATOM 4158 C C . VAL C 1 117 ? -1.13346 11.90765 32.74794 1.000 37.08782 117 VAL C C 1
ATOM 4159 O O . VAL C 1 117 ? -0.14207 12.26578 32.09697 1.000 35.56119 117 VAL C O 1
ATOM 4163 N N . P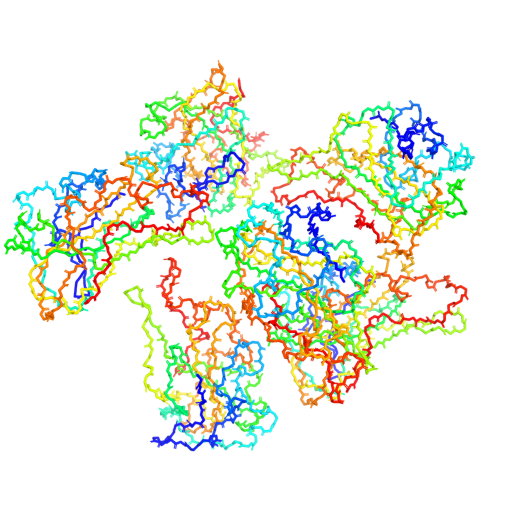HE C 1 118 ? -2.44704 12.12361 32.32909 1.000 36.60594 118 PHE C N 1
ATOM 4164 C CA . PHE C 1 118 ? -2.82250 12.62476 31.01275 1.000 36.72842 118 PHE C CA 1
ATOM 4165 C C . PHE C 1 118 ? -3.10209 14.11843 31.04159 1.000 36.42004 118 PHE C C 1
ATOM 4166 O O . PHE C 1 118 ? -3.47574 14.66715 32.08155 1.000 38.47994 118 PHE C O 1
ATOM 4174 N N . PRO C 1 119 ? -2.94092 14.79973 29.90912 1.000 38.16660 119 PRO C N 1
ATOM 4175 C CA . PRO C 1 119 ? -3.41346 16.18103 29.82322 1.000 39.43521 119 PRO C CA 1
ATOM 4176 C C . PRO C 1 119 ? -4.89110 16.26180 30.16525 1.000 44.05891 119 PRO C C 1
ATOM 4177 O O . PRO C 1 119 ? -5.61869 15.26100 30.15646 1.000 35.91030 119 PRO C O 1
ATOM 4181 N N . SER C 1 120 ? -5.31759 17.48001 30.49612 1.000 42.23333 120 SER C N 1
ATOM 4182 C CA . SER C 1 120 ? -6.67111 17.70879 30.97971 1.000 46.34556 120 SER C CA 1
ATOM 4183 C C . SER C 1 120 ? -7.69879 17.17351 29.99101 1.000 43.57665 120 SER C C 1
ATOM 4184 O O . SER C 1 120 ? -7.58019 17.38095 28.78023 1.000 41.90494 120 SER C O 1
ATOM 4187 N N . GLN C 1 121 ? -8.69856 16.46721 30.51622 1.000 41.87922 121 GLN C N 1
ATOM 4188 C CA . GLN C 1 121 ? -9.80408 15.95887 29.71798 1.000 41.64360 121 GLN C CA 1
ATOM 4189 C C . GLN C 1 121 ? -11.05780 16.81867 29.83472 1.000 47.29177 121 GLN C C 1
ATOM 4190 O O . GLN C 1 121 ? -12.13631 16.39057 29.40722 1.000 39.08916 121 GLN C O 1
ATOM 4196 N N . SER C 1 122 ? -10.94300 18.01564 30.41157 1.000 44.53766 122 SER C N 1
ATOM 4197 C CA . SER C 1 122 ? -12.03723 18.97516 30.43536 1.000 41.40036 122 SER C CA 1
ATOM 4198 C C . SER C 1 122 ? -11.75699 20.19486 29.57539 1.000 41.30966 122 SER C C 1
ATOM 4199 O O . SER C 1 122 ? -12.64822 21.03333 29.41448 1.000 43.93374 122 SER C O 1
ATOM 4202 N N . ILE C 1 123 ? -10.54252 20.32226 29.03291 1.000 36.45685 123 ILE C N 1
ATOM 4203 C CA . ILE C 1 123 ? -10.23202 21.43083 28.13706 1.000 43.25980 123 ILE C CA 1
ATOM 4204 C C . ILE C 1 123 ? -10.89295 21.19548 26.78312 1.000 44.35754 123 ILE C C 1
ATOM 4205 O O . ILE C 1 123 ? -11.11918 20.05081 26.35646 1.000 37.61582 123 ILE C O 1
ATOM 4210 N N . ASP C 1 124 ? -11.23754 22.29331 26.11111 1.000 38.46730 124 ASP C N 1
ATOM 4211 C CA . ASP C 1 124 ? -11.67492 22.24142 24.72332 1.000 40.53374 124 ASP C CA 1
ATOM 4212 C C . ASP C 1 124 ? -10.74982 23.05228 23.82351 1.000 35.29479 124 ASP C C 1
ATOM 4213 O O . ASP C 1 124 ? -11.09706 23.34141 22.67545 1.000 35.79348 124 ASP C O 1
ATOM 4218 N N . GLN C 1 125 ? -9.55902 23.39717 24.30760 1.000 33.79896 125 GLN C N 1
ATOM 4219 C CA . GLN C 1 125 ? -8.60257 24.13915 23.49924 1.000 34.78552 125 GLN C CA 1
ATOM 4220 C C . GLN C 1 125 ? -7.18757 23.66419 23.79906 1.000 35.71035 125 GLN C C 1
ATOM 4221 O O . GLN C 1 125 ? -6.89025 23.14554 24.87800 1.000 36.78929 125 GLN C O 1
ATOM 4227 N N . VAL C 1 126 ? -6.31429 23.86509 22.82298 1.000 29.15268 126 VAL C N 1
ATOM 4228 C CA . VAL C 1 126 ? -4.87737 23.72504 22.99464 1.000 38.16032 126 VAL C CA 1
ATOM 4229 C C . VAL C 1 126 ? -4.24781 24.93946 22.34259 1.000 38.84255 126 VAL C C 1
ATOM 4230 O O . VAL C 1 126 ? -4.76191 25.47379 21.35455 1.000 34.64870 126 VAL C O 1
ATOM 4234 N N . THR C 1 127 ? -3.14668 25.39829 22.92298 1.000 39.60482 127 THR C N 1
ATOM 4235 C CA . THR C 1 127 ? -2.39899 26.51337 22.37540 1.000 38.24912 127 THR C CA 1
ATOM 4236 C C . THR C 1 127 ? -0.91779 26.17716 22.37192 1.000 33.90358 127 THR C C 1
ATOM 4237 O O . THR C 1 127 ? -0.44326 25.36483 23.16846 1.000 34.95204 127 THR C O 1
ATOM 4241 N N . PHE C 1 128 ? -0.20591 26.80034 21.44812 1.000 34.29187 128 PHE C N 1
ATOM 4242 C CA . PHE C 1 128 ? 1.21841 26.57607 21.23850 1.000 39.86222 128 PHE C CA 1
ATOM 4243 C C . PHE C 1 128 ? 1.71133 27.71319 20.35550 1.000 40.07603 128 PHE C C 1
ATOM 4244 O O . PHE C 1 128 ? 0.92811 28.55824 19.91421 1.000 34.84987 128 PHE C O 1
ATOM 4252 N N . THR C 1 129 ? 3.00995 27.71892 20.07853 1.000 40.93510 129 THR C N 1
ATOM 4253 C CA . THR C 1 129 ? 3.66918 28.85925 19.45733 1.000 40.49743 129 THR C CA 1
ATOM 4254 C C . THR C 1 129 ? 4.13389 28.51389 18.04959 1.000 42.50777 129 THR C C 1
ATOM 4255 O O . THR C 1 129 ? 4.77240 27.47576 17.84434 1.000 45.37724 129 THR C O 1
ATOM 4259 N N . ILE C 1 130 ? 3.81820 29.37412 17.08248 1.000 38.52416 130 ILE C N 1
ATOM 4260 C CA . ILE C 1 130 ? 4.50318 29.29699 15.79141 1.000 41.76965 130 ILE C CA 1
ATOM 4261 C C . ILE C 1 130 ? 5.94608 29.70947 16.05581 1.000 46.14507 130 ILE C C 1
ATOM 4262 O O . ILE C 1 130 ? 6.17706 30.83307 16.52322 1.000 44.17090 130 ILE C O 1
ATOM 4267 N N . PRO C 1 131 ? 6.93890 28.86337 15.78480 1.000 48.46312 131 PRO C N 1
ATOM 4268 C CA . PRO C 1 131 ? 8.32035 29.22445 16.13736 1.000 46.69566 131 PRO C CA 1
ATOM 4269 C C . PRO C 1 131 ? 8.76936 30.51226 15.45972 1.000 47.04309 131 PRO C C 1
ATOM 4270 O O . PRO C 1 131 ? 8.56243 30.71341 14.25988 1.000 46.36748 131 PRO C O 1
ATOM 4274 N N . LYS C 1 132 ? 9.41086 31.38334 16.24826 1.000 50.66673 132 LYS C N 1
ATOM 4275 C CA . LYS C 1 132 ? 9.84874 32.67499 15.72496 1.000 45.87018 132 LYS C CA 1
ATOM 4276 C C . LYS C 1 132 ? 10.82010 32.52517 14.56817 1.000 48.20539 132 LYS C C 1
ATOM 4277 O O . LYS C 1 132 ? 10.80259 33.34320 13.64352 1.000 47.53890 132 LYS C O 1
ATOM 4283 N N . ASN C 1 133 ? 11.67948 31.50904 14.59170 1.000 45.85779 133 ASN C N 1
ATOM 4284 C CA . ASN C 1 133 ? 12.66748 31.39031 13.52967 1.000 53.22547 133 ASN C CA 1
ATOM 4285 C C . ASN C 1 133 ? 12.12711 30.66106 12.29379 1.000 44.36629 133 ASN C C 1
ATOM 4286 O O . ASN C 1 133 ? 12.88934 30.38678 11.36369 1.000 45.99063 133 ASN C O 1
ATOM 4291 N N . LEU C 1 134 ? 10.83895 30.35154 12.26107 1.000 48.46214 134 LEU C N 1
ATOM 4292 C CA . LEU C 1 134 ? 10.23725 29.72262 11.07832 1.000 46.39321 134 LEU C CA 1
ATOM 4293 C C . LEU C 1 134 ? 10.21750 30.69738 9.90109 1.000 41.60358 134 LEU C C 1
ATOM 4294 O O . LEU C 1 134 ? 9.83482 31.85416 10.07921 1.000 45.14703 134 LEU C O 1
ATOM 4299 N N . PRO C 1 135 ? 10.61920 30.27796 8.69806 1.000 40.87605 135 PRO C N 1
ATOM 4300 C CA . PRO C 1 135 ? 10.53425 31.18675 7.54655 1.000 42.57383 135 PRO C CA 1
ATOM 4301 C C . PRO C 1 135 ? 9.09200 31.58080 7.24799 1.000 52.06530 135 PRO C C 1
ATOM 4302 O O . PRO C 1 135 ? 8.15210 30.81629 7.48534 1.000 43.40066 135 PRO C O 1
ATOM 4306 N N . SER C 1 136 ? 8.91817 32.81986 6.79221 1.000 52.12448 136 SER C N 1
ATOM 4307 C CA . SER C 1 136 ? 7.60917 33.27087 6.34352 1.000 49.03312 136 SER C CA 1
ATOM 4308 C C . SER C 1 136 ? 7.15278 32.44992 5.14363 1.000 41.23300 136 SER C C 1
ATOM 4309 O O . SER C 1 136 ? 7.95903 32.03303 4.30662 1.000 41.51835 136 SER C O 1
ATOM 4312 N N . GLY C 1 137 ? 5.84301 32.25517 5.03910 1.000 41.39526 137 GLY C N 1
ATOM 4313 C CA . GLY C 1 137 ? 5.27050 31.50342 3.93736 1.000 43.16652 137 GLY C CA 1
ATOM 4314 C C . GLY C 1 137 ? 3.97078 30.83494 4.35097 1.000 38.86111 137 GLY C C 1
ATOM 4315 O O . GLY C 1 137 ? 3.47896 31.01626 5.46273 1.000 40.09207 137 GLY C O 1
ATOM 4316 N N . GLN C 1 138 ? 3.43642 30.02948 3.43643 1.000 43.25069 138 GLN C N 1
ATOM 4317 C CA . GLN C 1 138 ? 2.16425 29.35991 3.66752 1.000 41.55570 138 GLN C CA 1
ATOM 4318 C C . GLN C 1 138 ? 2.42254 27.99700 4.29448 1.000 40.93001 138 GLN C C 1
ATOM 4319 O O . GLN C 1 138 ? 3.30326 27.25458 3.85122 1.000 41.27994 138 GLN C O 1
ATOM 4325 N N . TYR C 1 139 ? 1.64609 27.66407 5.32219 1.000 38.61849 139 TYR C N 1
ATOM 4326 C CA . TYR C 1 139 ? 1.81298 26.39908 6.01956 1.000 33.49189 139 TYR C CA 1
ATOM 4327 C C . TYR C 1 139 ? 0.45902 25.76418 6.31054 1.000 38.53064 139 TYR C C 1
ATOM 4328 O O . TYR C 1 139 ? -0.53939 26.45741 6.52667 1.000 34.18518 139 TYR C O 1
ATOM 4337 N N . LEU C 1 140 ? 0.45044 24.42964 6.34811 1.000 34.87680 140 LEU C N 1
ATOM 4338 C CA . LEU C 1 140 ? -0.61376 23.67524 6.98413 1.000 30.70629 140 LEU C CA 1
ATOM 4339 C C . LEU C 1 140 ? -0.22431 23.43352 8.43093 1.000 34.35516 140 LEU C C 1
ATOM 4340 O O . LEU C 1 140 ? 0.91811 23.05226 8.71700 1.000 33.79235 140 LEU C O 1
ATOM 4345 N N . LEU C 1 141 ? -1.17006 23.66373 9.33337 1.000 27.37131 141 LEU C N 1
ATOM 4346 C CA . LEU C 1 141 ? -1.02795 23.35489 10.74738 1.000 28.73688 141 LEU C CA 1
ATOM 4347 C C . LEU C 1 141 ? -1.94497 22.18354 11.04814 1.000 36.40447 141 LEU C C 1
ATOM 4348 O O . LEU C 1 141 ? -3.16970 22.30352 10.92648 1.000 33.75926 141 LEU C O 1
ATOM 4353 N N . ARG C 1 142 ? -1.35819 21.05701 11.43078 1.000 32.37749 142 ARG C N 1
ATOM 4354 C CA . ARG C 1 142 ? -2.11047 19.85317 11.75308 1.000 29.69180 142 ARG C CA 1
ATOM 4355 C C . ARG C 1 142 ? -2.12429 19.67361 13.26329 1.000 31.53994 142 ARG C C 1
ATOM 4356 O O . ARG C 1 142 ? -1.06299 19.61490 13.89606 1.000 30.55674 142 ARG C O 1
ATOM 4364 N N . THR C 1 143 ? -3.31916 19.62680 13.84396 1.000 24.15596 143 THR C N 1
ATOM 4365 C CA . THR C 1 143 ? -3.46940 19.38186 15.26700 1.000 27.79557 143 THR C CA 1
ATOM 4366 C C . THR C 1 143 ? -4.20042 18.06742 15.47935 1.000 29.77218 143 THR C C 1
ATOM 4367 O O . THR C 1 143 ? -5.18425 17.77513 14.78769 1.000 30.81110 143 THR C O 1
ATOM 4371 N N . GLU C 1 144 ? -3.71852 17.26536 16.42311 1.000 26.77936 144 GLU C N 1
ATOM 4372 C CA . GLU C 1 144 ? -4.36185 15.98953 16.69097 1.000 27.69138 144 GLU C CA 1
ATOM 4373 C C . GLU C 1 144 ? -4.36568 15.72104 18.18735 1.000 30.33479 144 GLU C C 1
ATOM 4374 O O . GLU C 1 144 ? -3.48393 16.16835 18.92468 1.000 32.90013 144 GLU C O 1
ATOM 4380 N N . GLN C 1 145 ? -5.38260 15.00104 18.63100 1.000 25.25053 145 GLN C N 1
ATOM 4381 C CA . GLN C 1 145 ? -5.29750 14.21197 19.84624 1.000 32.14083 145 GLN C CA 1
ATOM 4382 C C . GLN C 1 145 ? -5.27750 12.75782 19.41789 1.000 30.92024 145 GLN C C 1
ATOM 4383 O O . GLN C 1 145 ? -6.07846 12.35841 18.56659 1.000 27.56627 145 GLN C O 1
ATOM 4389 N N . ILE C 1 146 ? -4.32548 11.99374 19.94856 1.000 26.31569 146 ILE C N 1
ATOM 4390 C CA . ILE C 1 146 ? -4.35817 10.53956 19.84870 1.000 30.01817 146 ILE C CA 1
ATOM 4391 C C . ILE C 1 146 ? -5.00923 10.02551 21.12295 1.000 33.32019 146 ILE C C 1
ATOM 4392 O O . ILE C 1 146 ? -4.37087 9.96607 22.17243 1.000 31.22250 146 ILE C O 1
ATOM 4397 N N . ALA C 1 147 ? -6.28423 9.64777 21.03424 1.000 30.37765 147 ALA C N 1
ATOM 4398 C CA . ALA C 1 147 ? -6.98249 9.13366 22.20245 1.000 26.97014 147 ALA C CA 1
ATOM 4399 C C . ALA C 1 147 ? -6.62681 7.66742 22.40764 1.000 30.03890 147 ALA C C 1
ATOM 4400 O O . ALA C 1 147 ? -6.69535 6.86671 21.46825 1.000 29.74512 147 ALA C O 1
ATOM 4402 N N . LEU C 1 148 ? -6.27965 7.31233 23.64904 1.000 29.38975 148 LEU C N 1
ATOM 4403 C CA . LEU C 1 148 ? -5.65794 6.02943 23.95950 1.000 29.88254 148 LEU C CA 1
ATOM 4404 C C . LEU C 1 148 ? -6.49783 5.16898 24.88303 1.000 30.96414 148 LEU C C 1
ATOM 4405 O O . LEU C 1 148 ? -5.98704 4.16960 25.40685 1.000 30.42037 148 LEU C O 1
ATOM 4410 N N . HIS C 1 149 ? -7.76349 5.52925 25.10606 1.000 26.88546 149 HIS C N 1
ATOM 4411 C CA . HIS C 1 149 ? -8.57055 4.78724 26.06428 1.000 30.85067 149 HIS C CA 1
ATOM 4412 C C . HIS C 1 149 ? -8.77506 3.33774 25.64554 1.000 30.37912 149 HIS C C 1
ATOM 4413 O O . HIS C 1 149 ? -8.95213 2.47113 26.51072 1.000 32.06987 149 HIS C O 1
ATOM 4420 N N . VAL C 1 150 ? -8.71137 3.03470 24.34496 1.000 25.22470 150 VAL C N 1
ATOM 4421 C CA . VAL C 1 150 ? -8.82860 1.63967 23.92785 1.000 31.50573 150 VAL C CA 1
ATOM 4422 C C . VAL C 1 150 ? -7.67316 1.22996 23.02286 1.000 33.64112 150 VAL C C 1
ATOM 4423 O O . VAL C 1 150 ? -7.85618 0.42117 22.10783 1.000 31.14624 150 VAL C O 1
ATOM 4427 N N . ALA C 1 151 ? -6.47114 1.74925 23.29122 1.000 34.04634 151 ALA C N 1
ATOM 4428 C CA . ALA C 1 151 ? -5.32215 1.57020 22.40722 1.000 33.03626 151 ALA C CA 1
ATOM 4429 C C . ALA C 1 151 ? -4.48966 0.31706 22.70075 1.000 26.79586 151 ALA C C 1
ATOM 4430 O O . ALA C 1 151 ? -3.41148 0.16531 22.12363 1.000 30.51727 151 ALA C O 1
ATOM 4432 N N . SER C 1 152 ? -4.94588 -0.58050 23.57211 1.000 28.72443 152 SER C N 1
ATOM 4433 C CA . SER C 1 152 ? -4.10220 -1.71954 23.90892 1.000 30.27627 152 SER C CA 1
ATOM 4434 C C . SER C 1 152 ? -4.04109 -2.76407 22.79836 1.000 33.13050 152 SER C C 1
ATOM 4435 O O . SER C 1 152 ? -3.22390 -3.68580 22.89329 1.000 35.31972 152 SER C O 1
ATOM 4438 N N . THR C 1 153 ? -4.88665 -2.66737 21.77488 1.000 33.85971 153 THR C N 1
ATOM 4439 C CA . THR C 1 153 ? -4.78776 -3.52863 20.60491 1.000 34.63249 153 THR C CA 1
ATOM 4440 C C . THR C 1 153 ? -4.46480 -2.70411 19.36229 1.000 37.27710 153 THR C C 1
ATOM 4441 O O . THR C 1 153 ? -4.77679 -1.50952 19.27212 1.000 29.19077 153 THR C O 1
ATOM 4445 N N . PHE C 1 154 ? -3.86804 -3.37787 18.38310 1.000 34.44571 154 PHE C N 1
ATOM 4446 C CA . PHE C 1 154 ? -3.52447 -2.71960 17.13417 1.000 32.62785 154 PHE C CA 1
ATOM 4447 C C . PHE C 1 154 ? -4.77975 -2.16124 16.48301 1.000 33.42149 154 PHE C C 1
ATOM 4448 O O . PHE C 1 154 ? -5.81517 -2.83176 16.41692 1.000 33.46382 154 PHE C O 1
ATOM 4456 N N . GLY C 1 155 ? -4.69531 -0.91364 16.02895 1.000 32.72551 155 GLY C N 1
ATOM 4457 C CA . GLY C 1 155 ? -5.84640 -0.20281 15.51200 1.000 30.10045 155 GLY C CA 1
ATOM 4458 C C . GLY C 1 155 ? -6.76779 0.36802 16.56596 1.000 32.37187 155 GLY C C 1
ATOM 4459 O O . GLY C 1 155 ? -7.76472 1.00502 16.21155 1.000 32.95935 155 GLY C O 1
ATOM 4460 N N . GLY C 1 156 ? -6.43841 0.22196 17.85095 1.000 30.57112 156 GLY C N 1
ATOM 4461 C CA . GLY C 1 156 ? -7.30962 0.75312 18.88734 1.000 32.01840 156 GLY C CA 1
ATOM 4462 C C . GLY C 1 156 ? -7.18007 2.24821 19.09703 1.000 28.30557 156 GLY C C 1
ATOM 4463 O O . GLY C 1 156 ? -8.14095 2.89886 19.52054 1.000 30.72913 156 GLY C O 1
ATOM 4464 N N . ALA C 1 157 ? -6.01481 2.81250 18.79407 1.000 28.44037 157 ALA C N 1
ATOM 4465 C CA . ALA C 1 157 ? -5.81755 4.25029 18.90855 1.000 30.72730 157 ALA C CA 1
ATOM 4466 C C . ALA C 1 157 ? -6.81097 5.00042 18.03266 1.000 31.43499 157 ALA C C 1
ATOM 4467 O O . ALA C 1 157 ? -7.19187 4.53673 16.95593 1.000 28.82004 157 ALA C O 1
ATOM 4469 N N . GLN C 1 158 ? -7.25829 6.14894 18.52494 1.000 30.06763 158 GLN C N 1
ATOM 4470 C CA . GLN C 1 158 ? -8.22363 6.98959 17.83813 1.000 29.88248 158 GLN C CA 1
ATOM 4471 C C . GLN C 1 158 ? -7.60766 8.36404 17.62970 1.000 28.59604 158 GLN C C 1
ATOM 4472 O O . GLN C 1 158 ? -6.99463 8.91713 18.54773 1.000 31.18215 158 GLN C O 1
ATOM 4478 N N . PHE C 1 159 ? -7.74584 8.89467 16.42172 1.000 24.47653 159 PHE C N 1
ATOM 4479 C CA . PHE C 1 159 ? -7.14479 10.16364 16.03398 1.000 28.62248 159 PHE C CA 1
ATOM 4480 C C . PHE C 1 159 ? -8.24992 11.17216 15.75429 1.000 30.06408 159 PHE C C 1
ATOM 4481 O O . PHE C 1 159 ? -9.14585 10.91108 14.94495 1.000 24.45245 159 PHE C O 1
ATOM 4489 N N . TYR C 1 160 ? -8.22181 12.28053 16.47426 1.000 27.66793 160 TYR C N 1
ATOM 4490 C CA . TYR C 1 160 ? -9.09229 13.41601 16.22246 1.000 29.16958 160 TYR C CA 1
ATOM 4491 C C . TYR C 1 160 ? -8.20516 14.53257 15.70506 1.000 30.65008 160 TYR C C 1
ATOM 4492 O O . TYR C 1 160 ? -7.24498 14.92266 16.37569 1.000 30.68466 160 TYR C O 1
ATOM 4501 N N . ILE C 1 161 ? -8.49838 15.01188 14.50364 1.000 29.96373 161 ILE C N 1
ATOM 4502 C CA . ILE C 1 161 ? -7.55783 15.79346 13.71420 1.000 25.32785 161 ILE C CA 1
ATOM 4503 C C . ILE C 1 161 ? -8.26496 17.02377 13.17152 1.000 30.40605 161 ILE C C 1
ATOM 4504 O O . ILE C 1 161 ? -9.42464 16.94194 12.75058 1.000 30.24901 161 ILE C O 1
ATOM 4509 N N . GLY C 1 162 ? -7.55431 18.15588 13.15295 1.000 26.76326 162 GLY C N 1
ATOM 4510 C CA . GLY C 1 162 ? -7.96551 19.31740 12.38410 1.000 28.55072 162 GLY C CA 1
ATOM 4511 C C . GLY C 1 162 ? -6.76799 20.00348 11.74908 1.000 31.64416 162 GLY C C 1
ATOM 4512 O O . GLY C 1 162 ? -5.72775 20.14544 12.40284 1.000 29.71911 162 GLY C O 1
ATOM 4513 N N . CYS C 1 163 ? -6.87449 20.39354 10.47334 1.000 26.99755 163 CYS C N 1
ATOM 4514 C CA . CYS C 1 163 ? -5.79366 21.07008 9.76013 1.000 30.13097 163 CYS C CA 1
ATOM 4515 C C . CYS C 1 163 ? -6.18375 22.50856 9.45726 1.000 30.37004 163 CYS C C 1
ATOM 4516 O O . CYS C 1 163 ? -7.14044 22.75672 8.71566 1.000 30.62066 163 CYS C O 1
ATOM 4519 N N . ALA C 1 164 ? -5.40655 23.44340 9.98620 1.000 27.58174 164 ALA C N 1
ATOM 4520 C CA . ALA C 1 164 ? -5.58289 24.86250 9.73151 1.000 33.22657 164 ALA C CA 1
ATOM 4521 C C . ALA C 1 164 ? -4.66117 25.30485 8.60507 1.000 30.17637 164 ALA C C 1
ATOM 4522 O O . ALA C 1 164 ? -3.54662 24.79751 8.45606 1.000 32.79533 164 ALA C O 1
ATOM 4524 N N . GLN C 1 165 ? -5.14258 26.25391 7.80782 1.000 29.29699 165 GLN C N 1
ATOM 4525 C CA . GLN C 1 165 ? -4.39440 26.80280 6.68317 1.000 32.04243 165 GLN C CA 1
ATOM 4526 C C . GLN C 1 165 ? -3.83560 28.16722 7.07684 1.000 37.55770 165 GLN C C 1
ATOM 4527 O O . GLN C 1 165 ? -4.59931 29.07806 7.40996 1.000 33.18236 165 GLN C O 1
ATOM 4533 N N . LEU C 1 166 ? -2.50848 28.30085 7.05621 1.000 35.98461 166 LEU C N 1
ATOM 4534 C CA . LEU C 1 166 ? -1.83854 29.47934 7.58708 1.000 33.91386 166 LEU C CA 1
ATOM 4535 C C . LEU C 1 166 ? -1.01023 30.18413 6.52623 1.000 34.29290 166 LEU C C 1
ATOM 4536 O O . LEU C 1 166 ? -0.48225 29.56036 5.60417 1.000 36.06183 166 LEU C O 1
ATOM 4541 N N . ASN C 1 167 ? -0.92613 31.50220 6.66618 1.000 37.49607 167 ASN C N 1
ATOM 4542 C CA . ASN C 1 167 ? 0.06675 32.32384 5.98389 1.000 43.88021 167 ASN C CA 1
ATOM 4543 C C . ASN C 1 167 ? 0.86858 32.97793 7.10421 1.000 44.03273 167 ASN C C 1
ATOM 4544 O O . ASN C 1 167 ? 0.39041 33.91216 7.75894 1.000 39.21387 167 ASN C O 1
ATOM 4549 N N . VAL C 1 168 ? 2.06757 32.48386 7.35331 1.000 39.83251 168 VAL C N 1
ATOM 4550 C CA . VAL C 1 168 ? 2.86778 32.98939 8.45874 1.000 41.26517 168 VAL C CA 1
ATOM 4551 C C . VAL C 1 168 ? 3.72364 34.13190 7.92471 1.000 35.20892 168 VAL C C 1
ATOM 4552 O O . VAL C 1 168 ? 4.36409 34.00210 6.87722 1.000 38.22034 168 VAL C O 1
ATOM 4556 N N . VAL C 1 169 ? 3.68112 35.27422 8.60316 1.000 40.72248 169 VAL C N 1
ATOM 4557 C CA . VAL C 1 169 ? 4.41989 36.44989 8.16469 1.000 43.67677 169 VAL C CA 1
ATOM 4558 C C . VAL C 1 169 ? 5.43190 36.84112 9.23404 1.000 46.30472 169 VAL C C 1
ATOM 4559 O O . VAL C 1 169 ? 5.35783 36.40818 10.39026 1.000 42.73247 169 VAL C O 1
ATOM 4563 N N . ASP C 1 170 ? 6.37846 37.69533 8.82629 1.000 48.94219 170 ASP C N 1
ATOM 4564 C CA . ASP C 1 170 ? 7.40514 38.24730 9.71805 1.000 55.55524 170 ASP C CA 1
ATOM 4565 C C . ASP C 1 170 ? 8.22172 37.14315 10.38474 1.000 46.43557 170 ASP C C 1
ATOM 4566 O O . ASP C 1 170 ? 8.46402 37.15536 11.59561 1.000 45.27564 170 ASP C O 1
ATOM 4571 N N . GLY C 1 171 ? 8.62160 36.16364 9.57559 1.000 48.71671 171 GLY C N 1
ATOM 4572 C CA . GLY C 1 171 ? 9.33818 35.00378 10.05787 1.000 53.81287 171 GLY C CA 1
ATOM 4573 C C . GLY C 1 171 ? 10.84515 35.16147 9.97157 1.000 55.65970 171 GLY C C 1
ATOM 4574 O O . GLY C 1 171 ? 11.37887 36.20557 9.59081 1.000 53.29591 171 GLY C O 1
ATOM 4575 N N . GLY C 1 172 ? 11.53487 34.06181 10.26568 1.000 52.71156 172 GLY C N 1
ATOM 4576 C CA . GLY C 1 172 ? 12.98286 34.05072 10.30692 1.000 50.67733 172 GLY C CA 1
ATOM 4577 C C . GLY C 1 172 ? 13.65135 33.24337 9.21590 1.000 52.00756 172 GLY C C 1
ATOM 4578 O O . GLY C 1 172 ? 13.16480 33.19598 8.08032 1.000 53.67168 172 GLY C O 1
ATOM 4579 N N . SER C 1 173 ? 14.78037 32.60335 9.54853 1.000 50.16207 173 SER C N 1
ATOM 4580 C CA . SER C 1 173 ? 15.57518 31.88865 8.55585 1.000 54.13415 173 SER C CA 1
ATOM 4581 C C . SER C 1 173 ? 15.86056 30.44795 8.96272 1.000 49.52746 173 SER C C 1
ATOM 4582 O O . SER C 1 173 ? 16.74488 29.81235 8.38064 1.000 45.73551 173 SER C O 1
ATOM 4585 N N . GLY C 1 174 ? 15.12009 29.91248 9.92223 1.000 52.18326 174 GLY C N 1
ATOM 4586 C CA . GLY C 1 174 ? 15.33426 28.54681 10.34824 1.000 47.08742 174 GLY C CA 1
ATOM 4587 C C . GLY C 1 174 ? 15.10727 27.55329 9.22893 1.000 46.30769 174 GLY C C 1
ATOM 4588 O O . GLY C 1 174 ? 14.56476 27.85067 8.16499 1.000 39.71350 174 GLY C O 1
ATOM 4589 N N . THR C 1 175 ? 15.57225 26.33640 9.48604 1.000 48.17849 175 THR C N 1
ATOM 4590 C CA . THR C 1 175 ? 15.37667 25.19764 8.59126 1.000 45.96779 175 THR C CA 1
ATOM 4591 C C . THR C 1 175 ? 14.71452 24.08671 9.39879 1.000 50.57663 175 THR C C 1
ATOM 4592 O O . THR C 1 175 ? 15.40224 23.35148 10.12836 1.000 44.20204 175 THR C O 1
ATOM 4596 N N . PRO C 1 176 ? 13.39260 23.92890 9.31403 1.000 49.36591 176 PRO C N 1
ATOM 4597 C CA . PRO C 1 176 ? 12.69588 23.01861 10.23636 1.000 43.51401 176 PRO C CA 1
ATOM 4598 C C . PRO C 1 176 ? 12.97318 21.54364 9.96899 1.000 39.19352 176 PRO C C 1
ATOM 4599 O O . PRO C 1 176 ? 13.15448 21.10827 8.82853 1.000 39.08264 176 PRO C O 1
ATOM 4603 N N . GLY C 1 177 ? 12.98850 20.76362 11.04789 1.000 35.67327 177 GLY C N 1
ATOM 4604 C CA . GLY C 1 177 ? 13.18690 19.33939 10.93252 1.000 32.92233 177 GLY C CA 1
ATOM 4605 C C . GLY C 1 177 ? 13.37366 18.65480 12.26531 1.000 36.95331 177 GLY C C 1
ATOM 4606 O O . GLY C 1 177 ? 13.50471 19.30199 13.30968 1.000 37.59418 177 GLY C O 1
ATOM 4607 N N . PRO C 1 178 ? 13.41250 17.31160 12.25835 1.000 31.89898 178 PRO C N 1
ATOM 4608 C CA . PRO C 1 178 ? 13.26431 16.38674 11.12108 1.000 34.15128 178 PRO C CA 1
ATOM 4609 C C . PRO C 1 178 ? 11.83936 16.31197 10.54375 1.000 35.06118 178 PRO C C 1
ATOM 4610 O O . PRO C 1 178 ? 10.87243 16.58146 11.25226 1.000 33.97804 178 PRO C O 1
ATOM 4614 N N . THR C 1 179 ? 11.72112 15.94281 9.27380 1.000 30.07615 179 THR C N 1
ATOM 4615 C CA . THR C 1 179 ? 10.43740 15.90709 8.59454 1.000 35.74323 179 THR C CA 1
ATOM 4616 C C . THR C 1 179 ? 9.96503 14.47651 8.36972 1.000 32.03182 179 THR C C 1
ATOM 4617 O O . THR C 1 179 ? 10.76796 13.54502 8.24950 1.000 32.04333 179 THR C O 1
ATOM 4621 N N . VAL C 1 180 ? 8.63658 14.32323 8.32877 1.000 32.10923 180 VAL C N 1
ATOM 4622 C CA . VAL C 1 180 ? 7.95321 13.05360 8.10559 1.000 26.99637 180 VAL C CA 1
ATOM 4623 C C . VAL C 1 180 ? 6.78517 13.33857 7.17481 1.000 33.96233 180 VAL C C 1
ATOM 4624 O O . VAL C 1 180 ? 6.46813 14.49223 6.87554 1.000 33.36016 180 VAL C O 1
ATOM 4628 N N . ALA C 1 181 ? 6.14501 12.27136 6.71901 1.000 28.06828 181 ALA C N 1
ATOM 4629 C CA . ALA C 1 181 ? 4.96689 12.35242 5.87319 1.000 32.12524 181 ALA C CA 1
ATOM 4630 C C . ALA C 1 181 ? 3.74296 11.87215 6.64165 1.000 31.01476 181 ALA C C 1
ATOM 4631 O O . ALA C 1 181 ? 3.85559 11.13621 7.62576 1.000 31.58252 181 ALA C O 1
ATOM 4633 N N . PHE C 1 182 ? 2.56978 12.32683 6.19505 1.000 33.58481 182 PHE C N 1
ATOM 4634 C CA . PHE C 1 182 ? 1.28189 11.83451 6.68322 1.000 33.74655 182 PHE C CA 1
ATOM 4635 C C . PHE C 1 182 ? 0.44330 11.42656 5.47968 1.000 28.51491 182 PHE C C 1
ATOM 4636 O O . PHE C 1 182 ? 0.09888 12.29334 4.65484 1.000 28.95856 182 PHE C O 1
ATOM 4644 N N . PRO C 1 183 ? 0.08220 10.13428 5.32540 1.000 27.70146 183 PRO C N 1
ATOM 4645 C CA . PRO C 1 183 ? 0.50199 8.99757 6.15890 1.000 31.04883 183 PRO C CA 1
ATOM 4646 C C . PRO C 1 183 ? 1.99341 8.67047 6.03404 1.000 32.59902 183 PRO C C 1
ATOM 4647 O O . PRO C 1 183 ? 2.63173 9.07159 5.06096 1.000 28.32802 183 PRO C O 1
ATOM 4651 N N . GLY C 1 184 ? 2.52621 7.94725 7.01643 1.000 32.63772 184 GLY C N 1
ATOM 4652 C CA . GLY C 1 184 ? 3.93812 7.62715 7.03981 1.000 31.60121 184 GLY C CA 1
ATOM 4653 C C . GLY C 1 184 ? 4.56036 7.74539 8.41618 1.000 33.54033 184 GLY C C 1
ATOM 4654 O O . GLY C 1 184 ? 5.33021 6.87485 8.83213 1.000 32.12386 184 GLY C O 1
ATOM 4655 N N . ALA C 1 185 ? 4.23038 8.81553 9.14009 1.000 32.21356 185 ALA C N 1
ATOM 4656 C CA . ALA C 1 185 ? 4.88476 9.07148 10.42074 1.000 33.38232 185 ALA C CA 1
ATOM 4657 C C . ALA C 1 185 ? 4.55021 8.01624 11.47089 1.000 37.62711 185 ALA C C 1
ATOM 4658 O O . ALA C 1 185 ? 5.36639 7.76434 12.36610 1.000 40.64448 185 ALA C O 1
ATOM 4660 N N . TYR C 1 186 ? 3.35450 7.42403 11.41165 1.000 35.48783 186 TYR C N 1
ATOM 4661 C CA . TYR C 1 186 ? 2.90430 6.42814 12.38057 1.000 33.70815 186 TYR C CA 1
ATOM 4662 C C . TYR C 1 186 ? 2.69355 5.08982 11.68738 1.000 33.13315 186 TYR C C 1
ATOM 4663 O O . TYR C 1 186 ? 2.18651 5.04204 10.56673 1.000 30.46975 186 TYR C O 1
ATOM 4672 N N . THR C 1 187 ? 3.04971 4.00245 12.36581 1.000 34.45107 187 THR C N 1
ATOM 4673 C CA . THR C 1 187 ? 2.72851 2.66728 11.87746 1.000 31.31544 187 THR C CA 1
ATOM 4674 C C . THR C 1 187 ? 1.57112 2.01271 12.62291 1.000 37.48579 187 THR C C 1
ATOM 4675 O O . THR C 1 187 ? 0.91061 1.13515 12.05428 1.000 34.92726 187 THR C O 1
ATOM 4679 N N . GLY C 1 188 ? 1.29846 2.42662 13.86441 1.000 30.81081 188 GLY C N 1
ATOM 4680 C CA . GLY C 1 188 ? 0.32857 1.76729 14.71737 1.000 32.64503 188 GLY C CA 1
ATOM 4681 C C . GLY C 1 188 ? 0.93196 0.85330 15.76614 1.000 30.42334 188 GLY C C 1
ATOM 4682 O O . GLY C 1 188 ? 0.20448 0.38017 16.65296 1.000 37.35264 188 GLY C O 1
ATOM 4683 N N . ASN C 1 189 ? 2.22771 0.58175 15.68122 1.000 27.49528 189 ASN C N 1
ATOM 4684 C CA . ASN C 1 189 ? 2.93994 -0.28008 16.61643 1.000 36.92864 189 ASN C CA 1
ATOM 4685 C C . ASN C 1 189 ? 3.79372 0.49256 17.60772 1.000 36.09630 189 ASN C C 1
ATOM 4686 O O . ASN C 1 189 ? 4.43431 -0.12676 18.46429 1.000 35.70685 189 ASN C O 1
ATOM 4691 N N . GLU C 1 190 ? 3.82685 1.81763 17.49673 1.000 30.23914 190 GLU C N 1
ATOM 4692 C CA . GLU C 1 190 ? 4.65578 2.63833 18.36661 1.000 31.96073 190 GLU C CA 1
ATOM 4693 C C . GLU C 1 190 ? 4.25916 2.42487 19.82585 1.000 34.35183 190 GLU C C 1
ATOM 4694 O O . GLU C 1 190 ? 3.06730 2.29385 20.13251 1.000 35.78664 190 GLU C O 1
ATOM 4700 N N . PRO C 1 191 ? 5.22698 2.39109 20.75042 1.000 33.92503 191 PRO C N 1
ATOM 4701 C CA . PRO C 1 191 ? 4.88709 2.19447 22.16933 1.000 35.46746 191 PRO C CA 1
ATOM 4702 C C . PRO C 1 191 ? 4.04176 3.31498 22.75231 1.000 34.39987 191 PRO C C 1
ATOM 4703 O O . PRO C 1 191 ? 3.49016 3.14815 23.85054 1.000 33.95700 191 PRO C O 1
ATOM 4707 N N . GLY C 1 192 ? 3.93400 4.44796 22.06358 1.000 31.71461 192 GLY C N 1
ATOM 4708 C CA . GLY C 1 192 ? 3.01979 5.48920 22.47073 1.000 30.95524 192 GLY C CA 1
ATOM 4709 C C . GLY C 1 192 ? 1.64708 5.39546 21.84700 1.000 33.79554 192 GLY C C 1
ATOM 4710 O O . GLY C 1 192 ? 0.75827 6.17489 22.19469 1.000 29.25169 192 GLY C O 1
ATOM 4711 N N . ILE C 1 193 ? 1.44620 4.45729 20.92236 1.000 27.40612 193 ILE C N 1
ATOM 4712 C CA . ILE C 1 193 ? 0.19279 4.33227 20.20264 1.000 32.01651 193 ILE C CA 1
ATOM 4713 C C . ILE C 1 193 ? -0.46062 2.97796 20.44504 1.000 29.09867 193 ILE C C 1
ATOM 4714 O O . ILE C 1 193 ? -1.67123 2.89239 20.65815 1.000 30.60550 193 ILE C O 1
ATOM 4719 N N . LEU C 1 194 ? 0.31630 1.91118 20.41252 1.000 29.64985 194 LEU C N 1
ATOM 4720 C CA . LEU C 1 194 ? -0.16372 0.59785 20.82125 1.000 33.30739 194 LEU C CA 1
ATOM 4721 C C . LEU C 1 194 ? 0.23510 0.40997 22.28623 1.000 32.57260 194 LEU C C 1
ATOM 4722 O O . LEU C 1 194 ? 1.36521 0.02335 22.59297 1.000 32.81345 194 LEU C O 1
ATOM 4727 N N . ILE C 1 195 ? -0.68141 0.71026 23.20417 1.000 31.24620 195 ILE C N 1
ATOM 4728 C CA . ILE C 1 195 ? -0.30666 0.82302 24.61153 1.000 33.97869 195 ILE C CA 1
ATOM 4729 C C . ILE C 1 195 ? -1.52809 0.57165 25.48293 1.000 31.44814 195 ILE C C 1
ATOM 4730 O O . ILE C 1 195 ? -2.63282 1.02357 25.17720 1.000 28.67803 195 ILE C O 1
ATOM 4735 N N . ASN C 1 196 ? -1.32256 -0.17166 26.56336 1.000 33.41870 196 ASN C N 1
ATOM 4736 C CA . ASN C 1 196 ? -2.35179 -0.38031 27.57696 1.000 36.30057 196 ASN C CA 1
ATOM 4737 C C . ASN C 1 196 ? -2.12227 0.63900 28.69136 1.000 37.36938 196 ASN C C 1
ATOM 4738 O O . ASN C 1 196 ? -1.25556 0.44905 29.54870 1.000 34.38953 196 ASN C O 1
ATOM 4743 N N . ILE C 1 197 ? -2.89507 1.73087 28.66979 1.000 33.48921 197 ILE C N 1
ATOM 4744 C CA . ILE C 1 197 ? -2.67864 2.82749 29.60943 1.000 34.45038 197 ILE C CA 1
ATOM 4745 C C . ILE C 1 197 ? -3.11529 2.50509 31.02943 1.000 42.21981 197 ILE C C 1
ATOM 4746 O O . ILE C 1 197 ? -2.89251 3.32289 31.93277 1.000 42.86563 197 ILE C O 1
ATOM 4751 N N . TYR C 1 198 ? -3.78321 1.37348 31.24843 1.000 41.77875 198 TYR C N 1
ATOM 4752 C CA . TYR C 1 198 ? -4.26468 1.01097 32.57833 1.000 46.24490 198 TYR C CA 1
ATOM 4753 C C . TYR C 1 198 ? -3.37553 -0.00376 33.27141 1.000 43.35811 198 TYR C C 1
ATOM 4754 O O . TYR C 1 198 ? -3.26373 0.02075 34.50090 1.000 48.11268 198 TYR C O 1
ATOM 4763 N N . ASP C 1 199 ? -2.72831 -0.87699 32.50249 1.000 44.76614 199 ASP C N 1
ATOM 4764 C CA . ASP C 1 199 ? -1.84458 -1.91572 33.02490 1.000 46.58882 199 ASP C CA 1
ATOM 4765 C C . ASP C 1 199 ? -0.53672 -1.85846 32.23987 1.000 42.75063 199 ASP C C 1
ATOM 4766 O O . ASP C 1 199 ? -0.36400 -2.56819 31.24468 1.000 44.18265 199 ASP C O 1
ATOM 4771 N N . LEU C 1 200 ? 0.37802 -1.01178 32.68897 1.000 43.31012 200 LEU C N 1
ATOM 4772 C CA . LEU C 1 200 ? 1.63763 -0.80577 31.99217 1.000 47.12408 200 LEU C CA 1
ATOM 4773 C C . LEU C 1 200 ? 2.60311 -1.97439 32.21063 1.000 42.80942 200 LEU C C 1
ATOM 4774 O O . LEU C 1 200 ? 2.58287 -2.61607 33.26438 1.000 48.15489 200 LEU C O 1
ATOM 4779 N N . PRO C 1 201 ? 3.45311 -2.27353 31.22440 1.000 42.58191 201 PRO C N 1
ATOM 4780 C CA . PRO C 1 201 ? 4.46170 -3.32595 31.41148 1.000 45.92211 201 PRO C CA 1
ATOM 4781 C C . PRO C 1 201 ? 5.35267 -3.04299 32.61242 1.000 47.97783 201 PRO C C 1
ATOM 4782 O O . PRO C 1 201 ? 5.49922 -1.90447 33.06185 1.000 43.01008 201 PRO C O 1
ATOM 4786 N N . ALA C 1 202 ? 5.94356 -4.11997 33.13776 1.000 53.43588 202 ALA C N 1
ATOM 4787 C CA . ALA C 1 202 ? 6.60062 -4.06861 34.44453 1.000 52.78339 202 ALA C CA 1
ATOM 4788 C C . ALA C 1 202 ? 7.76755 -3.08180 34.47851 1.000 52.22693 202 ALA C C 1
ATOM 4789 O O . ALA C 1 202 ? 7.90808 -2.30111 35.43084 1.000 45.84744 202 ALA C O 1
ATOM 4791 N N . GLY C 1 203 ? 8.61367 -3.09729 33.45469 1.000 55.98127 203 GLY C N 1
ATOM 4792 C CA . GLY C 1 203 ? 9.77552 -2.22906 33.45690 1.000 55.29140 203 GLY C CA 1
ATOM 4793 C C . GLY C 1 203 ? 9.54268 -0.91518 32.74926 1.000 48.89613 203 GLY C C 1
ATOM 4794 O O . GLY C 1 203 ? 10.47381 -0.35479 32.17115 1.000 53.35572 203 GLY C O 1
ATOM 4795 N N . TYR C 1 204 ? 8.31065 -0.40985 32.79941 1.000 51.11806 204 TYR C N 1
ATOM 4796 C CA . TYR C 1 204 ? 7.93964 0.77719 32.03645 1.000 42.72108 204 TYR C CA 1
ATOM 4797 C C . TYR C 1 204 ? 8.71493 1.98468 32.53756 1.000 44.63873 204 TYR C C 1
ATOM 4798 O O . TYR C 1 204 ? 8.63508 2.34324 33.71731 1.000 48.02026 204 TYR C O 1
ATOM 4807 N N . THR C 1 205 ? 9.49162 2.58816 31.64809 1.000 48.18600 205 THR C N 1
ATOM 4808 C CA . THR C 1 205 ? 10.32168 3.73041 32.00529 1.000 51.14919 205 THR C CA 1
ATOM 4809 C C . THR C 1 205 ? 9.57763 5.04858 31.88113 1.000 51.47738 205 THR C C 1
ATOM 4810 O O . THR C 1 205 ? 9.82904 5.97686 32.66068 1.000 45.82020 205 THR C O 1
ATOM 4814 N N . GLY C 1 206 ? 8.66891 5.14613 30.92073 1.000 47.01330 206 GLY C N 1
ATOM 4815 C CA . GLY C 1 206 ? 7.95138 6.38077 30.69904 1.000 43.49075 206 GLY C CA 1
ATOM 4816 C C . GLY C 1 206 ? 7.26417 6.34300 29.35953 1.000 42.24720 206 GLY C C 1
ATOM 4817 O O . GLY C 1 206 ? 7.48196 5.44468 28.53825 1.000 36.44926 206 GLY C O 1
ATOM 4818 N N . TYR C 1 207 ? 6.41395 7.34253 29.15300 1.000 36.88225 207 TYR C N 1
ATOM 4819 C CA . TYR C 1 207 ? 5.68627 7.43783 27.89787 1.000 34.75057 207 TYR C CA 1
ATOM 4820 C C . TYR C 1 207 ? 6.62691 7.87759 26.78226 1.000 36.59996 207 TYR C C 1
ATOM 4821 O O . TYR C 1 207 ? 7.38652 8.83622 26.94078 1.000 43.62663 207 TYR C O 1
ATOM 4830 N N . GLN C 1 208 ? 6.59923 7.14945 25.66162 1.000 31.69614 208 GLN C N 1
ATOM 4831 C CA . GLN C 1 208 ? 7.38915 7.47873 24.48375 1.000 35.59377 208 GLN C CA 1
ATOM 4832 C C . GLN C 1 208 ? 6.46720 8.12016 23.45039 1.000 38.88108 208 GLN C C 1
ATOM 4833 O O . GLN C 1 208 ? 5.62139 7.43820 22.85237 1.000 34.10790 208 GLN C O 1
ATOM 4839 N N . SER C 1 209 ? 6.62393 9.42890 23.25368 1.000 30.22693 209 SER C N 1
ATOM 4840 C CA . SER C 1 209 ? 5.80785 10.13291 22.27882 1.000 30.07891 209 SER C CA 1
ATOM 4841 C C . SER C 1 209 ? 6.11526 9.60843 20.88074 1.000 32.45426 209 SER C C 1
ATOM 4842 O O . SER C 1 209 ? 7.28344 9.35251 20.55580 1.000 32.49958 209 SER C O 1
ATOM 4845 N N . PRO C 1 210 ? 5.10128 9.39673 20.05061 1.000 28.56180 210 PRO C N 1
ATOM 4846 C CA . PRO C 1 210 ? 5.34923 8.97005 18.67279 1.000 34.92322 210 PRO C CA 1
ATOM 4847 C C . PRO C 1 210 ? 5.76931 10.14090 17.80320 1.000 30.54725 210 PRO C C 1
ATOM 4848 O O . PRO C 1 210 ? 5.62362 11.30878 18.16368 1.000 33.30750 210 PRO C O 1
ATOM 4852 N N . GLY C 1 211 ? 6.30059 9.80706 16.63640 1.000 33.42829 211 GLY C N 1
ATOM 4853 C CA . GLY C 1 211 ? 6.68177 10.81243 15.67879 1.000 31.60377 211 GLY C CA 1
ATOM 4854 C C . GLY C 1 211 ? 8.02298 11.43225 16.01512 1.000 35.78244 211 GLY C C 1
ATOM 4855 O O . GLY C 1 211 ? 8.62748 11.15199 17.05732 1.000 32.76988 211 GLY C O 1
ATOM 4856 N N . PRO C 1 212 ? 8.48143 12.33850 15.15739 1.000 35.55409 212 PRO C N 1
ATOM 4857 C CA . PRO C 1 212 ? 9.83385 12.88552 15.30011 1.000 39.35559 212 PRO C CA 1
ATOM 4858 C C . PRO C 1 212 ? 9.92827 13.86193 16.46429 1.000 40.33245 212 PRO C C 1
ATOM 4859 O O . PRO C 1 212 ? 8.93437 14.25675 17.07518 1.000 39.58820 212 PRO C O 1
ATOM 4863 N N . ALA C 1 213 ? 11.16843 14.25369 16.76001 1.000 40.61901 213 ALA C N 1
ATOM 4864 C CA . ALA C 1 213 ? 11.44626 15.19338 17.84062 1.000 37.97240 213 ALA C CA 1
ATOM 4865 C C . ALA C 1 213 ? 10.90198 16.58758 17.53151 1.000 34.78683 213 ALA C C 1
ATOM 4866 O O . ALA C 1 213 ? 10.84331 17.01593 16.37382 1.000 37.06411 213 ALA C O 1
ATOM 4868 N N . VAL C 1 214 ? 10.54822 17.31508 18.59703 1.000 31.59236 214 VAL C N 1
ATOM 4869 C CA . VAL C 1 214 ? 10.07078 18.68585 18.45474 1.000 34.52848 214 VAL C CA 1
ATOM 4870 C C . VAL C 1 214 ? 11.12152 19.55417 17.76725 1.000 45.99035 214 VAL C C 1
ATOM 4871 O O . VAL C 1 214 ? 12.33376 19.35776 17.93581 1.000 40.24639 214 VAL C O 1
ATOM 4875 N N . TRP C 1 215 ? 10.65128 20.47501 16.91984 1.000 45.96942 215 TRP C N 1
ATOM 4876 C CA . TRP C 1 215 ? 11.45652 21.56343 16.36960 1.000 50.79898 215 TRP C CA 1
ATOM 4877 C C . TRP C 1 215 ? 10.93373 22.88683 16.94930 1.000 57.14147 215 TRP C C 1
ATOM 4878 O O . TRP C 1 215 ? 9.80438 23.29798 16.65082 1.000 51.83817 215 TRP C O 1
ATOM 4889 N N . GLN C 1 216 ? 11.74730 23.55251 17.78357 1.000 58.13946 216 GLN C N 1
ATOM 4890 C CA . GLN C 1 216 ? 11.33926 24.79976 18.43661 1.000 57.34897 216 GLN C CA 1
ATOM 4891 C C . GLN C 1 216 ? 11.67818 26.04778 17.63071 1.000 60.85418 216 GLN C C 1
ATOM 4892 O O . GLN C 1 216 ? 11.10052 27.10994 17.89146 1.000 62.29383 216 GLN C O 1
ATOM 4898 N N . GLY C 1 217 ? 12.60566 25.95122 16.68088 1.000 59.13140 217 GLY C N 1
ATOM 4899 C CA . GLY C 1 217 ? 13.14757 27.11459 16.00068 1.000 59.05252 217 GLY C CA 1
ATOM 4900 C C . GLY C 1 217 ? 14.50257 26.84388 15.36293 1.000 62.63101 217 GLY C C 1
ATOM 4901 O O . GLY C 1 217 ? 15.02920 25.72717 15.41193 1.000 63.41905 217 GLY C O 1
ATOM 4903 N N . HIS D 1 1 ? 26.89875 36.43747 23.87778 1.000 21.09270 1 HIS D N 1
ATOM 4904 C CA . HIS D 1 1 ? 26.11717 36.89131 25.02950 1.000 25.46891 1 HIS D CA 1
ATOM 4905 C C . HIS D 1 1 ? 24.75577 36.18534 25.12131 1.000 26.53692 1 HIS D C 1
ATOM 4906 O O . HIS D 1 1 ? 23.80017 36.51799 24.41896 1.000 28.06438 1 HIS D O 1
ATOM 4913 N N . TYR D 1 2 ? 24.68578 35.18717 25.99275 1.000 24.41412 2 TYR D N 1
ATOM 4914 C CA . TYR D 1 2 ? 23.47157 34.40292 26.14162 1.000 25.35720 2 TYR D CA 1
ATOM 4915 C C . TYR D 1 2 ? 23.52292 33.63662 27.45144 1.000 21.29115 2 TYR D C 1
ATOM 4916 O O . TYR D 1 2 ? 24.59800 33.32894 27.96673 1.000 23.74744 2 TYR D O 1
ATOM 4925 N N . THR D 1 3 ? 22.34651 33.34352 27.97790 1.000 22.13584 3 THR D N 1
ATOM 4926 C CA . THR D 1 3 ? 22.16494 32.44936 29.10878 1.000 19.56675 3 THR D CA 1
ATOM 4927 C C . THR D 1 3 ? 21.73253 31.07984 28.60736 1.000 24.43783 3 THR D C 1
ATOM 4928 O O . THR D 1 3 ? 21.35258 30.90673 27.44773 1.000 20.29198 3 THR D O 1
ATOM 4932 N N . LEU D 1 4 ? 21.79907 30.10191 29.50893 1.000 22.55545 4 LEU D N 1
ATOM 4933 C CA . LEU D 1 4 ? 21.38740 28.72327 29.26534 1.000 22.64214 4 LEU D CA 1
ATOM 4934 C C . LEU D 1 4 ? 20.35395 28.36351 30.31876 1.000 23.48163 4 LEU D C 1
ATOM 4935 O O . LEU D 1 4 ? 20.63250 27.56769 31.22541 1.000 23.94849 4 LEU D O 1
ATOM 4940 N N . PRO D 1 5 ? 19.14477 28.92196 30.21866 1.000 23.38911 5 PRO D N 1
ATOM 4941 C CA . PRO D 1 5 ? 18.18665 28.83227 31.32383 1.000 22.93443 5 PRO D CA 1
ATOM 4942 C C . PRO D 1 5 ? 17.27805 27.61202 31.31513 1.000 25.87529 5 PRO D C 1
ATOM 4943 O O . PRO D 1 5 ? 16.61089 27.37610 32.33030 1.000 23.47345 5 PRO D O 1
ATOM 4947 N N . ASP D 1 6 ? 17.22111 26.83819 30.22751 1.000 24.25096 6 ASP D N 1
ATOM 4948 C CA . ASP D 1 6 ? 16.21253 25.79297 30.05862 1.000 23.93613 6 ASP D CA 1
ATOM 4949 C C . ASP D 1 6 ? 16.84147 24.41159 30.01043 1.000 27.15289 6 ASP D C 1
ATOM 4950 O O . ASP D 1 6 ? 17.55653 24.08843 29.05478 1.000 24.00806 6 ASP D O 1
ATOM 4955 N N . LEU D 1 7 ? 16.52754 23.57542 30.99723 1.000 20.11123 7 LEU D N 1
ATOM 4956 C CA . LEU D 1 7 ? 16.92125 22.18005 30.88573 1.000 25.36114 7 LEU D CA 1
ATOM 4957 C C . LEU D 1 7 ? 16.08838 21.50028 29.81419 1.000 25.84019 7 LEU D C 1
ATOM 4958 O O . LEU D 1 7 ? 14.87977 21.72198 29.70869 1.000 27.04911 7 LEU D O 1
ATOM 4963 N N . ILE D 1 8 ? 16.74209 20.68643 29.00298 1.000 26.23778 8 ILE D N 1
ATOM 4964 C CA . ILE D 1 8 ? 16.05337 19.80386 28.07392 1.000 24.83429 8 ILE D CA 1
ATOM 4965 C C . ILE D 1 8 ? 16.08303 18.41526 28.67958 1.000 23.10496 8 ILE D C 1
ATOM 4966 O O . ILE D 1 8 ? 17.15089 17.92692 29.07282 1.000 24.26439 8 ILE D O 1
ATOM 4971 N N . ALA D 1 9 ? 14.91166 17.79454 28.78782 1.000 26.04144 9 ALA D N 1
ATOM 4972 C CA . ALA D 1 9 ? 14.77987 16.48321 29.40908 1.000 24.59831 9 ALA D CA 1
ATOM 4973 C C . ALA D 1 9 ? 13.44611 15.90430 28.97006 1.000 29.56529 9 ALA D C 1
ATOM 4974 O O . ALA D 1 9 ? 12.47922 16.64313 28.77748 1.000 30.23845 9 ALA D O 1
ATOM 4976 N N . ASN D 1 10 ? 13.40230 14.57650 28.82979 1.000 31.46172 10 ASN D N 1
ATOM 4977 C CA . ASN D 1 10 ? 12.20540 13.86627 28.35413 1.000 30.73381 10 ASN D CA 1
ATOM 4978 C C . ASN D 1 10 ? 11.73054 14.40938 27.00743 1.000 38.03988 10 ASN D C 1
ATOM 4979 O O . ASN D 1 10 ? 10.52742 14.47698 26.73252 1.000 34.37333 10 ASN D O 1
ATOM 4984 N N . GLY D 1 11 ? 12.66385 14.83535 26.16268 1.000 30.60179 11 GLY D N 1
ATOM 4985 C CA . GLY D 1 11 ? 12.24427 15.36479 24.88396 1.000 29.50174 11 GLY D CA 1
ATOM 4986 C C . GLY D 1 11 ? 11.50472 16.67520 24.96483 1.000 36.02845 11 GLY D C 1
ATOM 4987 O O . GLY D 1 11 ? 10.90453 17.09067 23.96643 1.000 35.77603 11 GLY D O 1
ATOM 4988 N N . THR D 1 12 ? 11.51349 17.33493 26.13065 1.000 31.59705 12 THR D N 1
ATOM 4989 C CA . THR D 1 12 ? 10.80895 18.59228 26.30728 1.000 37.43756 12 THR D CA 1
ATOM 4990 C C . THR D 1 12 ? 11.75151 19.65571 26.86048 1.000 33.66009 12 THR D C 1
ATOM 4991 O O . THR D 1 12 ? 12.75266 19.35314 27.51644 1.000 29.23662 12 THR D O 1
ATOM 4995 N N . VAL D 1 13 ? 11.42090 20.91412 26.58900 1.000 30.11296 13 VAL D N 1
ATOM 4996 C CA . VAL D 1 13 ? 12.23057 22.03284 27.04435 1.000 32.17321 13 VAL D CA 1
ATOM 4997 C C . VAL D 1 13 ? 11.57845 22.58310 28.30194 1.000 30.30680 13 VAL D C 1
ATOM 4998 O O . VAL D 1 13 ? 10.41517 22.99697 28.27416 1.000 31.53739 13 VAL D O 1
ATOM 5002 N N . ALA D 1 14 ? 12.32919 22.61925 29.39518 1.000 30.50743 14 ALA D N 1
ATOM 5003 C CA . ALA D 1 14 ? 11.79780 23.16231 30.63282 1.000 26.87906 14 ALA D CA 1
ATOM 5004 C C . ALA D 1 14 ? 11.69015 24.68191 30.54041 1.000 27.44505 14 ALA D C 1
ATOM 5005 O O . ALA D 1 14 ? 12.22910 25.32237 29.62723 1.000 25.44137 14 ALA D O 1
ATOM 5007 N N . ALA D 1 15 ? 10.98776 25.26514 31.51160 1.000 24.84168 15 ALA D N 1
ATOM 5008 C CA . ALA D 1 15 ? 10.85502 26.71095 31.57562 1.000 24.30700 15 ALA D CA 1
ATOM 5009 C C . ALA D 1 15 ? 12.13077 27.34188 32.13575 1.000 22.48579 15 ALA D C 1
ATOM 5010 O O . ALA D 1 15 ? 12.94105 26.68124 32.79042 1.000 24.44327 15 ALA D O 1
ATOM 5012 N N . ASP D 1 16 ? 12.27760 28.65064 31.90371 1.000 18.92082 16 ASP D N 1
ATOM 5013 C CA . ASP D 1 16 ? 13.45587 29.39540 32.34066 1.000 24.53832 16 ASP D CA 1
ATOM 5014 C C . ASP D 1 16 ? 13.72095 29.22432 33.83485 1.000 25.80214 16 ASP D C 1
ATOM 5015 O O . ASP D 1 16 ? 12.84675 29.48149 34.66827 1.000 26.40177 16 ASP D O 1
ATOM 5020 N N . TRP D 1 17 ? 14.93008 28.77756 34.16019 1.000 25.18022 17 TRP D N 1
ATOM 5021 C CA . TRP D 1 17 ? 15.45037 28.61584 35.52033 1.000 24.66256 17 TRP D CA 1
ATOM 5022 C C . TRP D 1 17 ? 14.64673 27.64751 36.37250 1.000 20.94502 17 TRP D C 1
ATOM 5023 O O . TRP D 1 17 ? 14.86580 27.58951 37.58737 1.000 22.31682 17 TRP D O 1
ATOM 5034 N N . GLN D 1 18 ? 13.76045 26.84632 35.76952 1.000 21.56899 18 GLN D N 1
ATOM 5035 C CA . GLN D 1 18 ? 13.00410 25.85229 36.53439 1.000 25.56343 18 GLN D CA 1
ATOM 5036 C C . GLN D 1 18 ? 13.91928 24.79520 37.15188 1.000 26.51552 18 GLN D C 1
ATOM 5037 O O . GLN D 1 18 ? 13.76897 24.43501 38.32623 1.000 21.10769 18 GLN D O 1
ATOM 5043 N N . PHE D 1 19 ? 14.84569 24.25591 36.35969 1.000 20.19907 19 PHE D N 1
ATOM 5044 C CA . PHE D 1 19 ? 15.78393 23.23535 36.81142 1.000 18.42617 19 PHE D CA 1
ATOM 5045 C C . PHE D 1 19 ? 17.22704 23.69131 36.72748 1.000 19.14862 19 PHE D C 1
ATOM 5046 O O . PHE D 1 19 ? 18.13330 22.93403 37.10088 1.000 20.45027 19 PHE D O 1
ATOM 5054 N N . VAL D 1 20 ? 17.45514 24.89191 36.21729 1.000 18.14727 20 VAL D N 1
ATOM 5055 C CA . VAL D 1 20 ? 18.77219 25.46549 36.01276 1.000 20.14494 20 VAL D CA 1
ATOM 5056 C C . VAL D 1 20 ? 18.94539 26.57548 37.02972 1.000 21.91621 20 VAL D C 1
ATOM 5057 O O . VAL D 1 20 ? 18.06554 27.43844 37.15772 1.000 23.33933 20 VAL D O 1
ATOM 5061 N N . ARG D 1 21 ? 20.07738 26.57021 37.73821 1.000 20.01504 21 ARG D N 1
ATOM 5062 C CA . ARG D 1 21 ? 20.35209 27.63400 38.70473 1.000 17.98381 21 ARG D CA 1
ATOM 5063 C C . ARG D 1 21 ? 20.44411 28.97880 37.99640 1.000 23.35181 21 ARG D C 1
ATOM 5064 O O . ARG D 1 21 ? 21.27156 29.16358 37.09007 1.000 23.25136 21 ARG D O 1
ATOM 5072 N N . GLU D 1 22 ? 19.57947 29.91100 38.39238 1.000 20.42038 22 GLU D N 1
ATOM 5073 C CA . GLU D 1 22 ? 19.57064 31.22814 37.76433 1.000 22.89391 22 GLU D CA 1
ATOM 5074 C C . GLU D 1 22 ? 20.95814 31.85023 37.85047 1.000 20.72757 22 GLU D C 1
ATOM 5075 O O . GLU D 1 22 ? 21.57740 31.86363 38.92119 1.000 20.03859 22 GLU D O 1
ATOM 5081 N N . THR D 1 23 ? 21.46901 32.32117 36.71116 1.000 20.25833 23 THR D N 1
ATOM 5082 C CA . THR D 1 23 ? 22.85288 32.75930 36.64012 1.000 18.70671 23 THR D CA 1
ATOM 5083 C C . THR D 1 23 ? 22.96254 34.26357 36.83955 1.000 22.12165 23 THR D C 1
ATOM 5084 O O . THR D 1 23 ? 21.98544 35.00408 36.72048 1.000 21.97974 23 THR D O 1
ATOM 5088 N N . ALA D 1 24 ? 24.17084 34.70660 37.20460 1.000 18.07996 24 ALA D N 1
ATOM 5089 C CA . ALA D 1 24 ? 24.32604 36.10259 37.59218 1.000 24.48234 24 ALA D CA 1
ATOM 5090 C C . ALA D 1 24 ? 24.12985 37.04688 36.41405 1.000 28.00998 24 ALA D C 1
ATOM 5091 O O . ALA D 1 24 ? 23.85917 38.23505 36.62847 1.000 25.37922 24 ALA D O 1
ATOM 5093 N N . ASN D 1 25 ? 24.24888 36.54321 35.18154 1.000 22.20214 25 ASN D N 1
ATOM 5094 C CA . ASN D 1 25 ? 24.07723 37.34153 33.98203 1.000 20.59704 25 ASN D CA 1
ATOM 5095 C C . ASN D 1 25 ? 22.66534 37.26787 33.42459 1.000 25.42493 25 ASN D C 1
ATOM 5096 O O . ASN D 1 25 ? 22.47163 37.50827 32.23158 1.000 26.98605 25 ASN D O 1
ATOM 5101 N N . HIS D 1 26 ? 21.68111 36.93893 34.25482 1.000 24.23082 26 HIS D N 1
ATOM 5102 C CA . HIS D 1 26 ? 20.33441 36.72200 33.75629 1.000 29.46825 26 HIS D CA 1
ATOM 5103 C C . HIS D 1 26 ? 19.77318 37.95241 33.04510 1.000 36.67096 26 HIS D C 1
ATOM 5104 O O . HIS D 1 26 ? 18.87861 37.81006 32.20537 1.000 31.77429 26 HIS D O 1
ATOM 5111 N N . TYR D 1 27 ? 20.28545 39.14982 33.34601 1.000 35.28393 27 TYR D N 1
ATOM 5112 C CA . TYR D 1 27 ? 19.94723 40.34751 32.58605 1.000 33.00183 27 TYR D CA 1
ATOM 5113 C C . TYR D 1 27 ? 21.00996 40.73945 31.56337 1.000 37.40729 27 TYR D C 1
ATOM 5114 O O . TYR D 1 27 ? 20.66968 41.12153 30.43474 1.000 36.15577 27 TYR D O 1
ATOM 5123 N N . THR D 1 28 ? 22.29014 40.68062 31.93247 1.000 31.74993 28 THR D N 1
ATOM 5124 C CA . THR D 1 28 ? 23.33453 41.17844 31.04812 1.000 30.65143 28 THR D CA 1
ATOM 5125 C C . THR D 1 28 ? 23.68633 40.19668 29.94293 1.000 27.83653 28 THR D C 1
ATOM 5126 O O . THR D 1 28 ? 24.20919 40.62130 28.91141 1.000 27.37060 28 THR D O 1
ATOM 5130 N N . ASN D 1 29 ? 23.43532 38.90035 30.14249 1.000 29.26440 29 ASN D N 1
ATOM 5131 C CA . ASN D 1 29 ? 23.86980 37.82982 29.24530 1.000 26.20859 29 ASN D CA 1
ATOM 5132 C C . ASN D 1 29 ? 25.38568 37.78596 29.08237 1.000 27.13933 29 ASN D C 1
ATOM 5133 O O . ASN D 1 29 ? 25.88267 37.10601 28.17555 1.000 28.99069 29 ASN D O 1
ATOM 5138 N N . GLY D 1 30 ? 26.14228 38.50239 29.91608 1.000 21.45606 30 GLY D N 1
ATOM 5139 C CA . GLY D 1 30 ? 27.57373 38.55874 29.75406 1.000 23.01487 30 GLY D CA 1
ATOM 5140 C C . GLY D 1 30 ? 28.27854 37.30597 30.23542 1.000 21.40708 30 GLY D C 1
ATOM 5141 O O . GLY D 1 30 ? 27.75539 36.54388 31.05191 1.000 20.30123 30 GLY D O 1
ATOM 5142 N N . PRO D 1 31 ? 29.49266 37.07820 29.74155 1.000 18.05724 31 PRO D N 1
ATOM 5143 C CA . PRO D 1 31 ? 30.21599 35.84922 30.05907 1.000 18.91294 31 PRO D CA 1
ATOM 5144 C C . PRO D 1 31 ? 31.02806 35.96591 31.34244 1.000 25.27721 31 PRO D C 1
ATOM 5145 O O . PRO D 1 31 ? 31.33235 37.05811 31.82973 1.000 23.87029 31 PRO D O 1
ATOM 5149 N N . VAL D 1 32 ? 31.38000 34.80444 31.88640 1.000 21.47212 32 VAL D N 1
ATOM 5150 C CA . VAL D 1 32 ? 32.47835 34.71661 32.83900 1.000 19.64273 32 VAL D CA 1
ATOM 5151 C C . VAL D 1 32 ? 33.78522 34.77589 32.06085 1.000 22.46821 32 VAL D C 1
ATOM 5152 O O . VAL D 1 32 ? 33.93385 34.10373 31.03198 1.000 21.28257 32 VAL D O 1
ATOM 5156 N N . THR D 1 33 ? 34.75097 35.56418 32.53886 1.000 24.15237 33 THR D N 1
ATOM 5157 C CA . THR D 1 33 ? 36.02904 35.65578 31.83919 1.000 27.25380 33 THR D CA 1
ATOM 5158 C C . THR D 1 33 ? 37.22541 35.28992 32.70662 1.000 27.51209 33 THR D C 1
ATOM 5159 O O . THR D 1 33 ? 38.35042 35.24441 32.19264 1.000 28.80647 33 THR D O 1
ATOM 5163 N N . ASP D 1 34 ? 37.01799 34.98722 33.98593 1.000 23.88990 34 ASP D N 1
ATOM 5164 C CA . ASP D 1 34 ? 38.09927 34.62837 34.90261 1.000 27.03772 34 ASP D CA 1
ATOM 5165 C C . ASP D 1 34 ? 37.88029 33.18574 35.34576 1.000 26.02943 34 ASP D C 1
ATOM 5166 O O . ASP D 1 34 ? 36.96103 32.89539 36.12353 1.000 24.29611 34 ASP D O 1
ATOM 5171 N N . VAL D 1 35 ? 38.72505 32.28026 34.84645 1.000 25.74108 35 VAL D N 1
ATOM 5172 C CA . VAL D 1 35 ? 38.58322 30.86534 35.16845 1.000 24.92085 35 VAL D CA 1
ATOM 5173 C C . VAL D 1 35 ? 38.93511 30.55528 36.61207 1.000 26.10707 35 VAL D C 1
ATOM 5174 O O . VAL D 1 35 ? 38.66621 29.44149 37.07611 1.000 22.14855 35 VAL D O 1
ATOM 5178 N N . THR D 1 36 ? 39.53843 31.49885 37.33213 1.000 25.94921 36 THR D N 1
ATOM 5179 C CA . THR D 1 36 ? 39.82266 31.29232 38.74284 1.000 25.05274 36 THR D CA 1
ATOM 5180 C C . THR D 1 36 ? 38.66865 31.69182 39.64042 1.000 26.03393 36 THR D C 1
ATOM 5181 O O . THR D 1 36 ? 38.70813 31.40395 40.83827 1.000 27.76901 36 THR D O 1
ATOM 5185 N N . ASP D 1 37 ? 37.65436 32.34766 39.10173 1.000 28.98501 37 ASP D N 1
ATOM 5186 C CA . ASP D 1 37 ? 36.53983 32.77873 39.92038 1.000 26.86625 37 ASP D CA 1
ATOM 5187 C C . ASP D 1 37 ? 35.51814 31.65723 40.12714 1.000 24.21969 37 ASP D C 1
ATOM 5188 O O . ASP D 1 37 ? 35.32169 30.78452 39.27425 1.000 22.18810 37 ASP D O 1
ATOM 5193 N N . GLU D 1 38 ? 34.82759 31.73082 41.25891 1.000 20.01463 38 GLU D N 1
ATOM 5194 C CA . GLU D 1 38 ? 33.80254 30.75963 41.60868 1.000 19.90253 38 GLU D CA 1
ATOM 5195 C C . GLU D 1 38 ? 32.65538 30.73868 40.59080 1.000 23.52381 38 GLU D C 1
ATOM 5196 O O . GLU D 1 38 ? 31.99094 29.70419 40.42149 1.000 21.19850 38 GLU D O 1
ATOM 5202 N N . ALA D 1 39 ? 32.42724 31.85269 39.87852 1.000 20.10587 39 ALA D N 1
ATOM 5203 C CA . ALA D 1 39 ? 31.37575 31.88863 38.86422 1.000 18.62434 39 ALA D CA 1
ATOM 5204 C C . ALA D 1 39 ? 31.60971 30.87881 37.73980 1.000 21.60434 39 ALA D C 1
ATOM 5205 O O . ALA D 1 39 ? 30.64968 30.46258 37.09036 1.000 18.55809 39 ALA D O 1
ATOM 5207 N N . ILE D 1 40 ? 32.86130 30.47130 37.49336 1.000 20.03053 40 ILE D N 1
ATOM 5208 C CA . ILE D 1 40 ? 33.15460 29.54519 36.39685 1.000 17.94579 40 ILE D CA 1
ATOM 5209 C C . ILE D 1 40 ? 32.45101 28.20878 36.58500 1.000 22.64874 40 ILE D C 1
ATOM 5210 O O . ILE D 1 40 ? 32.34320 27.42534 35.63303 1.000 22.98426 40 ILE D O 1
ATOM 5215 N N . ARG D 1 41 ? 32.00034 27.90467 37.80578 1.000 21.10125 41 ARG D N 1
ATOM 5216 C CA . ARG D 1 41 ? 31.37220 26.60902 38.06218 1.000 18.57753 41 ARG D CA 1
ATOM 5217 C C . ARG D 1 41 ? 29.92355 26.59538 37.58581 1.000 18.35687 41 ARG D C 1
ATOM 5218 O O . ARG D 1 41 ? 29.57744 25.89127 36.62942 1.000 16.82448 41 ARG D O 1
ATOM 5226 N N . CYS D 1 42 ? 29.05807 27.36690 38.25445 1.000 18.99306 42 CYS D N 1
ATOM 5227 C CA . CYS D 1 42 ? 27.64159 27.40455 37.91229 1.000 17.27038 42 CYS D CA 1
ATOM 5228 C C . CYS D 1 42 ? 27.10255 28.81493 37.71696 1.000 18.49417 42 CYS D C 1
ATOM 5229 O O . CYS D 1 42 ? 25.90069 28.96971 37.44015 1.000 20.26095 42 CYS D O 1
ATOM 5232 N N . TYR D 1 43 ? 27.94504 29.84193 37.86367 1.000 19.17575 43 TYR D N 1
ATOM 5233 C CA . TYR D 1 43 ? 27.59092 31.21597 37.49665 1.000 21.17841 43 TYR D CA 1
ATOM 5234 C C . TYR D 1 43 ? 26.35085 31.71353 38.23977 1.000 23.42006 43 TYR D C 1
ATOM 5235 O O . TYR D 1 43 ? 25.62705 32.57178 37.74012 1.000 25.46709 43 TYR D O 1
ATOM 5244 N N . GLU D 1 44 ? 26.10066 31.20078 39.43988 1.000 19.75305 44 GLU D N 1
ATOM 5245 C CA . GLU D 1 44 ? 24.84613 31.48637 40.11862 1.000 23.25242 44 GLU D CA 1
ATOM 5246 C C . GLU D 1 44 ? 24.66985 32.97142 40.40357 1.000 23.89158 44 GLU D C 1
ATOM 5247 O O . GLU D 1 44 ? 25.62619 33.70456 40.66094 1.000 23.89663 44 GLU D O 1
ATOM 5253 N N . LEU D 1 45 ? 23.41039 33.40387 40.36108 1.000 21.29231 45 LEU D N 1
ATOM 5254 C CA . LEU D 1 45 ? 23.05846 34.73626 40.83267 1.000 28.46863 45 LEU D CA 1
ATOM 5255 C C . LEU D 1 45 ? 23.46331 34.92929 42.29273 1.000 23.87768 45 LEU D C 1
ATOM 5256 O O . LEU D 1 45 ? 23.94190 35.99991 42.68144 1.000 25.22313 45 LEU D O 1
ATOM 5261 N N . ASP D 1 46 ? 23.28259 33.90427 43.11335 1.000 22.11949 46 ASP D N 1
ATOM 5262 C CA . ASP D 1 46 ? 23.61108 33.99933 44.53602 1.000 25.69380 46 ASP D CA 1
ATOM 5263 C C . ASP D 1 46 ? 24.04198 32.61509 44.99618 1.000 22.50532 46 ASP D C 1
ATOM 5264 O O . ASP D 1 46 ? 23.22527 31.68625 44.99869 1.000 21.90093 46 ASP D O 1
ATOM 5269 N N . TYR D 1 47 ? 25.31739 32.46784 45.35788 1.000 22.02360 47 TYR D N 1
ATOM 5270 C CA . TYR D 1 47 ? 25.85139 31.13271 45.62595 1.000 24.81466 47 TYR D CA 1
ATOM 5271 C C . TYR D 1 47 ? 25.09908 30.44473 46.76166 1.000 27.01731 47 TYR D C 1
ATOM 5272 O O . TYR D 1 47 ? 24.82196 29.23979 46.69200 1.000 27.97214 47 TYR D O 1
ATOM 5281 N N . SER D 1 48 ? 24.73697 31.18690 47.81120 1.000 24.06746 48 SER D N 1
ATOM 5282 C CA . SER D 1 48 ? 24.08730 30.52603 48.94711 1.000 31.43923 48 SER D CA 1
ATOM 5283 C C . SER D 1 48 ? 22.57860 30.35910 48.75969 1.000 25.59186 48 SER D C 1
ATOM 5284 O O . SER D 1 48 ? 21.99785 29.42593 49.31939 1.000 26.42306 48 SER D O 1
ATOM 5287 N N . ALA D 1 49 ? 21.93084 31.24051 47.99098 1.000 27.38078 49 ALA D N 1
ATOM 5288 C CA . ALA D 1 49 ? 20.48042 31.24186 47.82052 1.000 27.01839 49 ALA D CA 1
ATOM 5289 C C . ALA D 1 49 ? 20.00659 30.46520 46.59231 1.000 26.56701 49 ALA D C 1
ATOM 5290 O O . ALA D 1 49 ? 19.06799 29.66896 46.68914 1.000 25.95123 49 ALA D O 1
ATOM 5292 N N . THR D 1 50 ? 20.64301 30.68072 45.43941 1.000 26.89225 50 THR D N 1
ATOM 5293 C CA . THR D 1 50 ? 20.07767 30.18812 44.18535 1.000 23.04742 50 THR D CA 1
ATOM 5294 C C . THR D 1 50 ? 19.85451 28.68175 44.16459 1.000 24.85429 50 THR D C 1
ATOM 5295 O O . THR D 1 50 ? 18.82983 28.25819 43.60601 1.000 23.44716 50 THR D O 1
ATOM 5299 N N . PRO D 1 51 ? 20.72943 27.83271 44.72439 1.000 22.70824 51 PRO D N 1
ATOM 5300 C CA . PRO D 1 51 ? 20.44772 26.38477 44.67537 1.000 24.66529 51 PRO D CA 1
ATOM 5301 C C . PRO D 1 51 ? 19.12057 25.99823 45.30808 1.000 25.62814 51 PRO D C 1
ATOM 5302 O O . PRO D 1 51 ? 18.37712 25.21180 44.72041 1.000 25.96519 51 PRO D O 1
ATOM 5306 N N . GLY D 1 52 ? 18.79521 26.54287 46.48371 1.000 22.58520 52 GLY D N 1
ATOM 5307 C CA . GLY D 1 52 ? 17.52026 26.24933 47.11372 1.000 24.58412 52 GLY D CA 1
ATOM 5308 C C . GLY D 1 52 ? 16.31112 26.78419 46.36734 1.000 24.27210 52 GLY D C 1
ATOM 5309 O O . GLY D 1 52 ? 15.19574 26.30916 46.60643 1.000 25.95834 52 GLY D O 1
ATOM 5310 N N . GLU D 1 53 ? 16.49808 27.77105 45.49041 1.000 22.20983 53 GLU D N 1
ATOM 5311 C CA . GLU D 1 53 ? 15.40950 28.28016 44.65448 1.000 30.89536 53 GLU D CA 1
ATOM 5312 C C . GLU D 1 53 ? 15.29922 27.56833 43.32435 1.000 26.01263 53 GLU D C 1
ATOM 5313 O O . GLU D 1 53 ? 14.63198 28.08198 42.41058 1.000 26.92279 53 GLU D O 1
ATOM 5319 N N . THR D 1 54 ? 15.97226 26.43854 43.17575 1.000 20.94391 54 THR D N 1
ATOM 5320 C CA . THR D 1 54 ? 16.00919 25.71951 41.91735 1.000 25.90079 54 THR D CA 1
ATOM 5321 C C . THR D 1 54 ? 15.41474 24.35622 42.17291 1.000 20.39650 54 THR D C 1
ATOM 5322 O O . THR D 1 54 ? 15.76756 23.70619 43.15878 1.000 23.82647 54 THR D O 1
ATOM 5326 N N . ASN D 1 55 ? 14.49972 23.94518 41.29960 1.000 22.68280 55 ASN D N 1
ATOM 5327 C CA . ASN D 1 55 ? 13.89280 22.63496 41.39062 1.000 21.65524 55 ASN D CA 1
ATOM 5328 C C . ASN D 1 55 ? 14.88750 21.58396 40.91564 1.000 22.90952 55 ASN D C 1
ATOM 5329 O O . ASN D 1 55 ? 15.96833 21.89846 40.40192 1.000 25.15904 55 ASN D O 1
ATOM 5334 N N . ILE D 1 56 ? 14.51891 20.32123 41.11113 1.000 20.91490 56 ILE D N 1
ATOM 5335 C CA . ILE D 1 56 ? 15.34916 19.18166 40.75684 1.000 22.82659 56 ILE D CA 1
ATOM 5336 C C . ILE D 1 56 ? 14.60243 18.32331 39.74897 1.000 28.56941 56 ILE D C 1
ATOM 5337 O O . ILE D 1 56 ? 13.46945 17.90041 40.00540 1.000 25.89215 56 ILE D O 1
ATOM 5342 N N . ALA D 1 57 ? 15.24331 18.05530 38.61638 1.000 19.80409 57 ALA D N 1
ATOM 5343 C CA . ALA D 1 57 ? 14.63023 17.30850 37.53372 1.000 23.23979 57 ALA D CA 1
ATOM 5344 C C . ALA D 1 57 ? 14.98772 15.83306 37.63082 1.000 30.39356 57 ALA D C 1
ATOM 5345 O O . ALA D 1 57 ? 16.15870 15.47745 37.78249 1.000 22.79965 57 ALA D O 1
ATOM 5347 N N . THR D 1 58 ? 13.97666 14.97698 37.55155 1.000 28.84561 58 THR D N 1
ATOM 5348 C CA . THR D 1 58 ? 14.20760 13.54479 37.56197 1.000 29.76814 58 THR D CA 1
ATOM 5349 C C . THR D 1 58 ? 14.37346 13.06190 36.12563 1.000 28.99013 58 THR D C 1
ATOM 5350 O O . THR D 1 58 ? 13.53446 13.34678 35.26430 1.000 29.21564 58 THR D O 1
ATOM 5354 N N . VAL D 1 59 ? 15.49043 12.38535 35.85817 1.000 22.89675 59 VAL D N 1
ATOM 5355 C CA . VAL D 1 59 ? 15.78462 11.85068 34.53443 1.000 25.89904 59 VAL D CA 1
ATOM 5356 C C . VAL D 1 59 ? 16.37307 10.46142 34.71065 1.000 25.61035 59 VAL D C 1
ATOM 5357 O O . VAL D 1 59 ? 16.88429 10.11046 35.77542 1.000 25.46835 59 VAL D O 1
ATOM 5361 N N . SER D 1 60 ? 16.27321 9.65816 33.65767 1.000 26.51846 60 SER D N 1
ATOM 5362 C CA . SER D 1 60 ? 16.80025 8.29819 33.69488 1.000 34.48805 60 SER D CA 1
ATOM 5363 C C . SER D 1 60 ? 18.21762 8.23849 33.14611 1.000 25.58002 60 SER D C 1
ATOM 5364 O O . SER D 1 60 ? 18.53195 8.87569 32.13903 1.000 31.49992 60 SER D O 1
ATOM 5367 N N . ALA D 1 61 ? 19.05755 7.43372 33.78088 1.000 25.75961 61 ALA D N 1
ATOM 5368 C CA . ALA D 1 61 ? 20.36898 7.17633 33.20807 1.000 31.69892 61 ALA D CA 1
ATOM 5369 C C . ALA D 1 61 ? 20.19205 6.58712 31.81664 1.000 33.80929 61 ALA D C 1
ATOM 5370 O O . ALA D 1 61 ? 19.27106 5.80391 31.57616 1.000 33.27821 61 ALA D O 1
ATOM 5372 N N . GLY D 1 62 ? 21.06881 6.98154 30.89002 1.000 31.20438 62 GLY D N 1
ATOM 5373 C CA . GLY D 1 62 ? 20.92608 6.61101 29.49875 1.000 28.79066 62 GLY D CA 1
ATOM 5374 C C . GLY D 1 62 ? 20.06468 7.54494 28.66888 1.000 26.61174 62 GLY D C 1
ATOM 5375 O O . GLY D 1 62 ? 20.14413 7.49977 27.44047 1.000 27.91549 62 GLY D O 1
ATOM 5376 N N . SER D 1 63 ? 19.27073 8.41404 29.29338 1.000 26.75723 63 SER D N 1
ATOM 5377 C CA . SER D 1 63 ? 18.39288 9.27992 28.51825 1.000 23.91770 63 SER D CA 1
ATOM 5378 C C . SER D 1 63 ? 19.13315 10.49361 27.95044 1.000 27.74781 63 SER D C 1
ATOM 5379 O O . SER D 1 63 ? 20.20781 10.88805 28.41029 1.000 26.76712 63 SER D O 1
ATOM 5382 N N . THR D 1 64 ? 18.51018 11.10268 26.94914 1.000 28.11721 64 THR D N 1
ATOM 5383 C CA . THR D 1 64 ? 19.02061 12.30848 26.32668 1.000 28.12566 64 THR D CA 1
ATOM 5384 C C . THR D 1 64 ? 18.54525 13.51382 27.12386 1.000 30.12860 64 THR D C 1
ATOM 5385 O O . THR D 1 64 ? 17.35418 13.64172 27.43696 1.000 25.94455 64 THR D O 1
ATOM 5389 N N . VAL D 1 65 ? 19.48320 14.38326 27.47192 1.000 26.07208 65 VAL D N 1
ATOM 5390 C CA . VAL D 1 65 ? 19.17923 15.64800 28.10432 1.000 22.97678 65 VAL D CA 1
ATOM 5391 C C . VAL D 1 65 ? 19.91852 16.73115 27.33638 1.000 26.35473 65 VAL D C 1
ATOM 5392 O O . VAL D 1 65 ? 20.62196 16.44841 26.36785 1.000 25.47244 65 VAL D O 1
ATOM 5396 N N . GLY D 1 66 ? 19.75276 17.97290 27.77359 1.000 22.44886 66 GLY D N 1
ATOM 5397 C CA . GLY D 1 66 ? 20.43523 19.06704 27.11800 1.000 23.08396 66 GLY D CA 1
ATOM 5398 C C . GLY D 1 66 ? 20.06602 20.38900 27.75108 1.000 28.38472 66 GLY D C 1
ATOM 5399 O O . GLY D 1 66 ? 19.41913 20.44195 28.80099 1.000 23.56610 66 GLY D O 1
ATOM 5400 N N . MET D 1 67 ? 20.49238 21.46076 27.08744 1.000 21.08567 67 MET D N 1
ATOM 5401 C CA . MET D 1 67 ? 20.26054 22.81720 27.55299 1.000 21.23441 67 MET D CA 1
ATOM 5402 C C . MET D 1 67 ? 19.88156 23.68170 26.36501 1.000 25.39876 67 MET D C 1
ATOM 5403 O O . MET D 1 67 ? 20.50691 23.59505 25.30121 1.000 20.79696 67 MET D O 1
ATOM 5408 N N . GLN D 1 68 ? 18.88224 24.53397 26.54518 1.000 20.67577 68 GLN D N 1
ATOM 5409 C CA . GLN D 1 68 ? 18.53036 25.51003 25.52615 1.000 24.54261 68 GLN D CA 1
ATOM 5410 C C . GLN D 1 68 ? 18.90793 26.89398 26.02831 1.000 23.61271 68 GLN D C 1
ATOM 5411 O O . GLN D 1 68 ? 18.65100 27.21921 27.19163 1.000 23.34658 68 GLN D O 1
ATOM 5417 N N . GLY D 1 69 ? 19.54255 27.69322 25.16141 1.000 18.49906 69 GLY D N 1
ATOM 5418 C CA . GLY D 1 69 ? 19.86663 29.06075 25.51536 1.000 24.67637 69 GLY D CA 1
ATOM 5419 C C . GLY D 1 69 ? 18.67834 29.99871 25.38069 1.000 26.55857 69 GLY D C 1
ATOM 5420 O O . GLY D 1 69 ? 17.59112 29.62425 24.94109 1.000 32.27181 69 GLY D O 1
ATOM 5421 N N . ASN D 1 70 ? 18.85665 31.23494 25.83307 1.000 26.46161 70 ASN D N 1
ATOM 5422 C CA . ASN D 1 70 ? 17.82789 32.23726 25.55615 1.000 32.85909 70 ASN D CA 1
ATOM 5423 C C . ASN D 1 70 ? 18.00775 32.85706 24.18281 1.000 32.56770 70 ASN D C 1
ATOM 5424 O O . ASN D 1 70 ? 17.34670 33.84873 23.85465 1.000 32.81043 70 ASN D O 1
ATOM 5429 N N . GLY D 1 71 ? 18.88693 32.27641 23.37922 1.000 31.79534 71 GLY D N 1
ATOM 5430 C CA . GLY D 1 71 ? 19.09255 32.72360 22.01699 1.000 25.61504 71 GLY D CA 1
ATOM 5431 C C . GLY D 1 71 ? 20.09568 31.80666 21.37074 1.000 28.15386 71 GLY D C 1
ATOM 5432 O O . GLY D 1 71 ? 20.59886 30.86283 21.99507 1.000 27.67069 71 GLY D O 1
ATOM 5433 N N . ALA D 1 72 ? 20.37789 32.09532 20.10335 1.000 28.07846 72 ALA D N 1
ATOM 5434 C CA . ALA D 1 72 ? 21.35100 31.30874 19.36119 1.000 28.00853 72 ALA D CA 1
ATOM 5435 C C . ALA D 1 72 ? 22.73937 31.47807 19.96262 1.000 24.74523 72 ALA D C 1
ATOM 5436 O O . ALA D 1 72 ? 23.10518 32.56890 20.40712 1.000 24.48210 72 ALA D O 1
ATOM 5438 N N . PHE D 1 73 ? 23.51887 30.39055 19.95360 1.000 21.24235 73 PHE D N 1
ATOM 5439 C CA . PHE D 1 73 ? 24.89051 30.38920 20.46509 1.000 25.25994 73 PHE D CA 1
ATOM 5440 C C . PHE D 1 73 ? 25.80065 30.93186 19.36721 1.000 24.07550 73 PHE D C 1
ATOM 5441 O O . PHE D 1 73 ? 26.54252 30.20360 18.69897 1.000 24.69832 73 PHE D O 1
ATOM 5449 N N . TYR D 1 74 ? 25.70794 32.24708 19.17148 1.000 26.98690 74 TYR D N 1
ATOM 5450 C CA . TYR D 1 74 ? 26.22813 32.85295 17.95159 1.000 25.56218 74 TYR D CA 1
ATOM 5451 C C . TYR D 1 74 ? 27.72701 33.10353 17.98832 1.000 26.60265 74 TYR D C 1
ATOM 5452 O O . TYR D 1 74 ? 28.31261 33.35722 16.92807 1.000 31.55350 74 TYR D O 1
ATOM 5461 N N . HIS D 1 75 ? 28.37105 33.02519 19.16680 1.000 24.93901 75 HIS D N 1
ATOM 5462 C CA . HIS D 1 75 ? 29.82489 33.05863 19.14157 1.000 25.23404 75 HIS D CA 1
ATOM 5463 C C . HIS D 1 75 ? 30.36644 31.69097 18.73109 1.000 25.95352 75 HIS D C 1
ATOM 5464 O O . HIS D 1 75 ? 29.79320 30.65640 19.08771 1.000 27.63635 75 HIS D O 1
ATOM 5471 N N . PRO D 1 76 ? 31.48156 31.65929 18.00532 1.000 22.99452 76 PRO D N 1
ATOM 5472 C CA . PRO D 1 76 ? 32.15721 30.38089 17.75855 1.000 22.47660 76 PRO D CA 1
ATOM 5473 C C . PRO D 1 76 ? 32.84188 29.89785 19.02546 1.000 24.59415 76 PRO D C 1
ATOM 5474 O O . PRO D 1 76 ? 33.44133 30.68164 19.76865 1.000 21.33168 76 PRO D O 1
ATOM 5478 N N . GLY D 1 77 ? 32.69000 28.61500 19.31804 1.000 21.44027 77 GLY D N 1
ATOM 5479 C CA . GLY D 1 77 ? 33.28472 28.15225 20.54972 1.000 24.81632 77 GLY D CA 1
ATOM 5480 C C . GLY D 1 77 ? 33.25448 26.65261 20.70040 1.000 20.23190 77 GLY D C 1
ATOM 5481 O O . GLY D 1 77 ? 32.83979 25.91816 19.80413 1.000 24.19791 77 GLY D O 1
ATOM 5482 N N . TYR D 1 78 ? 33.67274 26.23020 21.88488 1.000 23.41666 78 TYR D N 1
ATOM 5483 C CA . TYR D 1 78 ? 33.74227 24.84378 22.30974 1.000 17.74345 78 TYR D CA 1
ATOM 5484 C C . TYR D 1 78 ? 32.62661 24.57215 23.31451 1.000 20.49131 78 TYR D C 1
ATOM 5485 O O . TYR D 1 78 ? 32.34916 25.41003 24.17794 1.000 21.74551 78 TYR D O 1
ATOM 5494 N N . PHE D 1 79 ? 31.94765 23.42802 23.18009 1.000 21.24300 79 PHE D N 1
ATOM 5495 C CA . PHE D 1 79 ? 30.89177 23.05390 24.11558 1.000 17.94575 79 PHE D CA 1
ATOM 5496 C C . PHE D 1 79 ? 31.33060 21.86374 24.96269 1.000 23.17203 79 PHE D C 1
ATOM 5497 O O . PHE D 1 79 ? 32.07103 20.99519 24.49687 1.000 21.69291 79 PHE D O 1
ATOM 5505 N N . SER D 1 80 ? 30.87128 21.82907 26.21783 1.000 20.72927 80 SER D N 1
ATOM 5506 C CA . SER D 1 80 ? 31.13783 20.69060 27.08924 1.000 19.52114 80 SER D CA 1
ATOM 5507 C C . SER D 1 80 ? 29.98965 20.51597 28.06988 1.000 22.54976 80 SER D C 1
ATOM 5508 O O . SER D 1 80 ? 29.19557 21.42832 28.29547 1.000 18.56575 80 SER D O 1
ATOM 5511 N N . ALA D 1 81 ? 29.92161 19.32555 28.65384 1.000 15.54044 81 ALA D N 1
ATOM 5512 C CA . ALA D 1 81 ? 28.97919 19.02479 29.71878 1.000 16.52494 81 ALA D CA 1
ATOM 5513 C C . ALA D 1 81 ? 29.70877 18.18256 30.75005 1.000 18.10827 81 ALA D C 1
ATOM 5514 O O . ALA D 1 81 ? 30.42328 17.23487 30.39461 1.000 16.10794 81 ALA D O 1
ATOM 5516 N N . TYR D 1 82 ? 29.56770 18.57295 32.01058 1.000 18.78751 82 TYR D N 1
ATOM 5517 C CA . TYR D 1 82 ? 30.14042 17.87369 33.14748 1.000 19.31507 82 TYR D CA 1
ATOM 5518 C C . TYR D 1 82 ? 29.03379 17.52161 34.13075 1.000 19.69586 82 TYR D C 1
ATOM 5519 O O . TYR D 1 82 ? 28.07603 18.27776 34.30473 1.000 23.19060 82 TYR D O 1
ATOM 5528 N N . LEU D 1 83 ? 29.19785 16.39035 34.80113 1.000 21.67775 83 LEU D N 1
ATOM 5529 C CA . LEU D 1 83 ? 28.34980 15.99344 35.90954 1.000 19.38141 83 LEU D CA 1
ATOM 5530 C C . LEU D 1 83 ? 29.18520 15.96823 37.17565 1.000 21.66624 83 LEU D C 1
ATOM 5531 O O . LEU D 1 83 ? 30.38824 15.71960 37.13412 1.000 19.77295 83 LEU D O 1
ATOM 5536 N N . SER D 1 84 ? 28.53571 16.23919 38.30026 1.000 23.30269 84 SER D N 1
ATOM 5537 C CA . SER D 1 84 ? 29.12754 15.97027 39.59567 1.000 20.82479 84 SER D CA 1
ATOM 5538 C C . SER D 1 84 ? 28.06544 15.38337 40.50385 1.000 24.57405 84 SER D C 1
ATOM 5539 O O . SER D 1 84 ? 26.96070 15.93198 40.60007 1.000 23.45597 84 SER D O 1
ATOM 5542 N N . GLN D 1 85 ? 28.39184 14.27590 41.16803 1.000 21.79682 85 GLN D N 1
ATOM 5543 C CA A GLN D 1 85 ? 27.56933 13.82903 42.28115 0.395 25.11700 85 GLN D CA 1
ATOM 5544 C CA B GLN D 1 85 ? 27.55450 13.83221 42.26661 0.605 25.10823 85 GLN D CA 1
ATOM 5545 C C . GLN D 1 85 ? 27.33862 15.01137 43.20889 1.000 28.31815 85 GLN D C 1
ATOM 5546 O O . GLN D 1 85 ? 28.28013 15.74730 43.54055 1.000 22.74489 85 GLN D O 1
ATOM 5557 N N . ALA D 1 86 ? 26.08067 15.22503 43.57841 1.000 25.99075 86 ALA D N 1
ATOM 5558 C CA . ALA D 1 86 ? 25.64355 16.41540 44.30151 1.000 23.83899 86 ALA D CA 1
ATOM 5559 C C . ALA D 1 86 ? 25.32942 16.03061 45.73819 1.000 29.70858 86 ALA D C 1
ATOM 5560 O O . ALA D 1 86 ? 24.33490 15.34762 46.00075 1.000 26.68524 86 ALA D O 1
ATOM 5562 N N . SER D 1 87 ? 26.18896 16.45244 46.65851 1.000 28.75932 87 SER D N 1
ATOM 5563 C CA . SER D 1 87 ? 26.03044 16.16570 48.06100 1.000 24.76733 87 SER D CA 1
ATOM 5564 C C . SER D 1 87 ? 25.95277 17.47668 48.82640 1.000 27.08147 87 SER D C 1
ATOM 5565 O O . SER D 1 87 ? 26.75811 18.38702 48.56795 1.000 28.47173 87 SER D O 1
ATOM 5568 N N . PRO D 1 88 ? 25.00579 17.62718 49.76875 1.000 30.43908 88 PRO D N 1
ATOM 5569 C CA . PRO D 1 88 ? 24.04048 16.59739 50.17685 1.000 27.01968 88 PRO D CA 1
ATOM 5570 C C . PRO D 1 88 ? 22.92069 16.37166 49.17041 1.000 30.13982 88 PRO D C 1
ATOM 5571 O O . PRO D 1 88 ? 22.30334 15.30423 49.17706 1.000 26.35069 88 PRO D O 1
ATOM 5575 N N . ALA D 1 89 ? 22.69907 17.33463 48.27595 1.000 25.64817 89 ALA D N 1
ATOM 5576 C CA . ALA D 1 89 ? 21.61555 17.21776 47.30997 1.000 24.87955 89 ALA D CA 1
ATOM 5577 C C . ALA D 1 89 ? 21.89360 18.14567 46.14063 1.000 23.91678 89 ALA D C 1
ATOM 5578 O O . ALA D 1 89 ? 22.75305 19.02892 46.21159 1.000 24.28086 89 ALA D O 1
ATOM 5580 N N . ALA D 1 90 ? 21.14430 17.93075 45.05401 1.000 21.34582 90 ALA D N 1
ATOM 5581 C CA . ALA D 1 90 ? 21.32690 18.75014 43.85934 1.000 28.40741 90 ALA D CA 1
ATOM 5582 C C . ALA D 1 90 ? 20.96012 20.20911 44.08180 1.000 25.78437 90 ALA D C 1
ATOM 5583 O O . ALA D 1 90 ? 21.43754 21.07353 43.33799 1.000 20.85663 90 ALA D O 1
ATOM 5585 N N . ASN D 1 91 ? 20.10237 20.51051 45.05731 1.000 22.34301 91 ASN D N 1
ATOM 5586 C CA . ASN D 1 91 ? 19.71869 21.89245 45.31413 1.000 24.06607 91 ASN D CA 1
ATOM 5587 C C . ASN D 1 91 ? 20.50376 22.51451 46.45867 1.000 27.78392 91 ASN D C 1
ATOM 5588 O O . ASN D 1 91 ? 20.03852 23.49107 47.05937 1.000 22.18341 91 ASN D O 1
ATOM 5593 N N . SER D 1 92 ? 21.68611 21.96960 46.76844 1.000 24.75149 92 SER D N 1
ATOM 5594 C CA . SER D 1 92 ? 22.51659 22.51115 47.83766 1.000 28.30967 92 SER D CA 1
ATOM 5595 C C . SER D 1 92 ? 23.69106 23.30387 47.27388 1.000 24.54707 92 SER D C 1
ATOM 5596 O O . SER D 1 92 ? 24.33740 22.87203 46.30930 1.000 20.37143 92 SER D O 1
ATOM 5599 N N . PRO D 1 93 ? 24.03435 24.43782 47.88480 1.000 29.61688 93 PRO D N 1
ATOM 5600 C CA . PRO D 1 93 ? 25.23765 25.15884 47.44420 1.000 25.82393 93 PRO D CA 1
ATOM 5601 C C . PRO D 1 93 ? 26.53323 24.37158 47.65282 1.000 27.22658 93 PRO D C 1
ATOM 5602 O O . PRO D 1 93 ? 27.54770 24.73369 47.03821 1.000 27.09383 93 PRO D O 1
ATOM 5606 N N . ASP D 1 94 ? 26.52271 23.26855 48.41982 1.000 23.27529 94 ASP D N 1
ATOM 5607 C CA . ASP D 1 94 ? 27.76333 22.53588 48.63144 1.000 22.74461 94 ASP D CA 1
ATOM 5608 C C . ASP D 1 94 ? 28.11499 21.65425 47.46108 1.000 25.92507 94 ASP D C 1
ATOM 5609 O O . ASP D 1 94 ? 29.29168 21.30535 47.30426 1.000 23.33870 94 ASP D O 1
ATOM 5614 N N . ALA D 1 95 ? 27.12764 21.32293 46.62747 1.000 21.43627 95 ALA D N 1
ATOM 5615 C CA . ALA D 1 95 ? 27.31952 20.33740 45.57611 1.000 26.60036 95 ALA D CA 1
ATOM 5616 C C . ALA D 1 95 ? 28.40891 20.78307 44.60569 1.000 19.97690 95 ALA D C 1
ATOM 5617 O O . ALA D 1 95 ? 28.44741 21.93972 44.17842 1.000 19.66612 95 ALA D O 1
ATOM 5619 N N . GLY D 1 96 ? 29.31274 19.86802 44.28240 1.000 19.48535 96 GLY D N 1
ATOM 5620 C CA . GLY D 1 96 ? 30.32123 20.18011 43.28925 1.000 20.82973 96 GLY D CA 1
ATOM 5621 C C . GLY D 1 96 ? 31.36964 21.18342 43.71635 1.000 20.07525 96 GLY D C 1
ATOM 5622 O O . GLY D 1 96 ? 32.04502 21.74379 42.85507 1.000 21.56551 96 GLY D O 1
ATOM 5623 N N . THR D 1 97 ? 31.51791 21.44444 45.01871 1.000 21.76652 97 THR D N 1
ATOM 5624 C CA . THR D 1 97 ? 32.53714 22.39081 45.47233 1.000 22.38695 97 THR D CA 1
ATOM 5625 C C . THR D 1 97 ? 33.92244 21.76439 45.63294 1.000 25.06281 97 THR D C 1
ATOM 5626 O O . THR D 1 97 ? 34.89959 22.50136 45.82054 1.000 20.41918 97 THR D O 1
ATOM 5630 N N . ALA D 1 98 ? 34.02296 20.44118 45.60356 1.000 23.08387 98 ALA D N 1
ATOM 5631 C CA . ALA D 1 98 ? 35.27931 19.71786 45.67082 1.000 27.09517 98 ALA D CA 1
ATOM 5632 C C . ALA D 1 98 ? 35.63373 19.18133 44.27914 1.000 30.86060 98 ALA D C 1
ATOM 5633 O O . ALA D 1 98 ? 35.01374 19.53503 43.27109 1.000 26.33706 98 ALA D O 1
ATOM 5635 N N . SER D 1 99 ? 36.66528 18.33744 44.21380 1.000 28.17767 99 SER D N 1
ATOM 5636 C CA . SER D 1 99 ? 37.15010 17.79172 42.94584 1.000 23.06740 99 SER D CA 1
ATOM 5637 C C . SER D 1 99 ? 36.36633 16.52746 42.56310 1.000 26.27120 99 SER D C 1
ATOM 5638 O O . SER D 1 99 ? 36.86394 15.39974 42.60385 1.000 24.92400 99 SER D O 1
ATOM 5641 N N . THR D 1 100 ? 35.10510 16.74481 42.15242 1.000 27.58337 100 THR D N 1
ATOM 5642 C CA . THR D 1 100 ? 34.18879 15.65485 41.82200 1.000 22.84727 100 THR D CA 1
ATOM 5643 C C . THR D 1 100 ? 33.56980 15.76868 40.42613 1.000 23.67123 100 THR D C 1
ATOM 5644 O O . THR D 1 100 ? 32.69785 14.96178 40.08081 1.000 22.50480 100 THR D O 1
ATOM 5648 N N . TRP D 1 101 ? 33.98778 16.72905 39.61048 1.000 22.47751 101 TRP D N 1
ATOM 5649 C CA . TRP D 1 101 ? 33.38843 16.90707 38.29229 1.000 22.92117 101 TRP D CA 1
ATOM 5650 C C . TRP D 1 101 ? 34.03934 15.99480 37.25737 1.000 18.49039 101 TRP D C 1
ATOM 5651 O O . TRP D 1 101 ? 35.26089 15.85509 37.21707 1.000 22.58231 101 TRP D O 1
ATOM 5662 N N . PHE D 1 102 ? 33.21611 15.34706 36.42878 1.000 16.89389 102 PHE D N 1
ATOM 5663 C CA . PHE D 1 102 ? 33.73983 14.56762 35.32239 1.000 19.46391 102 PHE D CA 1
ATOM 5664 C C . PHE D 1 102 ? 33.00942 14.94265 34.04384 1.000 22.38265 102 PHE D C 1
ATOM 5665 O O . PHE D 1 102 ? 31.81863 15.27789 34.05933 1.000 22.71635 102 PHE D O 1
ATOM 5673 N N . LYS D 1 103 ? 33.75235 14.92721 32.93642 1.000 22.39518 103 LYS D N 1
ATOM 5674 C CA . LYS D 1 103 ? 33.19268 15.29262 31.63664 1.000 20.44331 103 LYS D CA 1
ATOM 5675 C C . LYS D 1 103 ? 32.41395 14.12316 31.04278 1.000 19.18677 103 LYS D C 1
ATOM 5676 O O . LYS D 1 103 ? 32.90868 12.99430 31.01550 1.000 19.49948 103 LYS D O 1
ATOM 5682 N N . ILE D 1 104 ? 31.20087 14.38491 30.56097 1.000 20.50487 104 ILE D N 1
ATOM 5683 C CA . ILE D 1 104 ? 30.42831 13.35545 29.87040 1.000 22.25390 104 ILE D CA 1
ATOM 5684 C C . ILE D 1 104 ? 30.23957 13.66337 28.39986 1.000 22.94744 104 ILE D C 1
ATOM 5685 O O . ILE D 1 104 ? 29.75761 12.78916 27.65831 1.000 24.17791 104 ILE D O 1
ATOM 5690 N N . TRP D 1 105 ? 30.61346 14.85910 27.94200 1.000 19.74997 105 TRP D N 1
ATOM 5691 C CA . TRP D 1 105 ? 30.33822 15.21439 26.55851 1.000 19.28468 105 TRP D CA 1
ATOM 5692 C C . TRP D 1 105 ? 31.06975 16.49981 26.21977 1.000 21.99009 105 TRP D C 1
ATOM 5693 O O . TRP D 1 105 ? 31.24457 17.37196 27.07580 1.000 19.55728 105 TRP D O 1
ATOM 5704 N N . GLU D 1 106 ? 31.49067 16.60752 24.96015 1.000 18.93779 106 GLU D N 1
ATOM 5705 C CA . GLU D 1 106 ? 32.01512 17.86236 24.45309 1.000 22.15090 106 GLU D CA 1
ATOM 5706 C C . GLU D 1 106 ? 31.76619 17.91621 22.95608 1.000 25.39666 106 GLU D C 1
ATOM 5707 O O . GLU D 1 106 ? 31.53219 16.89842 22.29965 1.000 21.11295 106 GLU D O 1
ATOM 5713 N N . ASP D 1 107 ? 31.78267 19.13436 22.43333 1.000 21.40565 107 ASP D N 1
ATOM 5714 C CA . ASP D 1 107 ? 31.60680 19.37271 21.00989 1.000 23.02329 107 ASP D CA 1
ATOM 5715 C C . ASP D 1 107 ? 32.64891 20.41484 20.65255 1.000 23.58294 107 ASP D C 1
ATOM 5716 O O . ASP D 1 107 ? 32.39170 21.62340 20.72940 1.000 22.92506 107 ASP D O 1
ATOM 5721 N N . PRO D 1 108 ? 33.84858 19.98310 20.27888 1.000 23.77139 108 PRO D N 1
ATOM 5722 C CA . PRO D 1 108 ? 34.94020 20.92844 20.07564 1.000 21.43003 108 PRO D CA 1
ATOM 5723 C C . PRO D 1 108 ? 34.96343 21.43796 18.64550 1.000 24.34031 108 PRO D C 1
ATOM 5724 O O . PRO D 1 108 ? 34.38452 20.82270 17.74003 1.000 23.89244 108 PRO D O 1
ATOM 5728 N N . PRO D 1 109 ? 35.60543 22.57362 18.40460 1.000 21.57213 109 PRO D N 1
ATOM 5729 C CA . PRO D 1 109 ? 35.97193 22.91914 17.02351 1.000 24.88838 109 PRO D CA 1
ATOM 5730 C C . PRO D 1 109 ? 36.98232 21.91355 16.48109 1.000 22.09980 109 PRO D C 1
ATOM 5731 O O . PRO D 1 109 ? 37.71561 21.27018 17.23408 1.000 25.23383 109 PRO D O 1
ATOM 5735 N N . VAL D 1 110 ? 36.98507 21.74039 15.16171 1.000 24.30639 110 VAL D N 1
ATOM 5736 C CA . VAL D 1 110 ? 37.85732 20.77376 14.50069 1.000 25.83521 110 VAL D CA 1
ATOM 5737 C C . VAL D 1 110 ? 38.72112 21.48752 13.45831 1.000 23.72453 110 VAL D C 1
ATOM 5738 O O . VAL D 1 110 ? 38.25643 22.39446 12.76045 1.000 23.20380 110 VAL D O 1
ATOM 5742 N N . PHE D 1 111 ? 39.99235 21.09815 13.39529 1.000 23.80443 111 PHE D N 1
ATOM 5743 C CA . PHE D 1 111 ? 40.97736 21.66324 12.47518 1.000 25.71519 111 PHE D CA 1
ATOM 5744 C C . PHE D 1 111 ? 40.93049 20.87893 11.16757 1.000 27.20311 111 PHE D C 1
ATOM 5745 O O . PHE D 1 111 ? 41.33003 19.71143 11.11857 1.000 29.66860 111 PHE D O 1
ATOM 5753 N N . GLU D 1 112 ? 40.45774 21.52438 10.10790 1.000 26.96146 112 GLU D N 1
ATOM 5754 C CA . GLU D 1 112 ? 40.26280 20.88607 8.81387 1.000 31.67016 112 GLU D CA 1
ATOM 5755 C C . GLU D 1 112 ? 40.79110 21.80993 7.72532 1.000 28.82685 112 GLU D C 1
ATOM 5756 O O . GLU D 1 112 ? 40.37329 22.97098 7.63793 1.000 24.74998 112 GLU D O 1
ATOM 5762 N N . ASN D 1 113 ? 41.72198 21.30654 6.91114 1.000 29.98155 113 ASN D N 1
ATOM 5763 C CA . ASN D 1 113 ? 42.23119 22.06010 5.75507 1.000 33.97816 113 ASN D CA 1
ATOM 5764 C C . ASN D 1 113 ? 42.81535 23.40848 6.17104 1.000 31.48015 113 ASN D C 1
ATOM 5765 O O . ASN D 1 113 ? 42.53654 24.43266 5.54832 1.000 29.59271 113 ASN D O 1
ATOM 5770 N N . GLY D 1 114 ? 43.58167 23.40616 7.26821 1.000 29.25242 114 GLY D N 1
ATOM 5771 C CA . GLY D 1 114 ? 44.29913 24.56385 7.77615 1.000 31.39876 114 GLY D CA 1
ATOM 5772 C C . GLY D 1 114 ? 43.50039 25.60051 8.53975 1.000 34.90893 114 GLY D C 1
ATOM 5773 O O . GLY D 1 114 ? 44.04233 26.67510 8.83448 1.000 36.09535 114 GLY D O 1
ATOM 5774 N N . ALA D 1 115 ? 42.24309 25.32073 8.88250 1.000 31.09916 115 ALA D N 1
ATOM 5775 C CA . ALA D 1 115 ? 41.40282 26.27104 9.60314 1.000 29.47450 115 ALA D CA 1
ATOM 5776 C C . ALA D 1 115 ? 40.48343 25.52211 10.56617 1.000 32.34069 115 ALA D C 1
ATOM 5777 O O . ALA D 1 115 ? 40.13159 24.35657 10.34388 1.000 30.86764 115 ALA D O 1
ATOM 5779 N N . LEU D 1 116 ? 40.05405 26.22107 11.61660 1.000 28.85044 116 LEU D N 1
ATOM 5780 C CA . LEU D 1 116 ? 39.11660 25.64640 12.57259 1.000 26.39463 116 LEU D CA 1
ATOM 5781 C C . LEU D 1 116 ? 37.68979 25.71898 12.05088 1.000 27.09476 116 LEU D C 1
ATOM 5782 O O . LEU D 1 116 ? 37.25776 26.75703 11.53801 1.000 28.85326 116 LEU D O 1
ATOM 5787 N N . VAL D 1 117 ? 36.97125 24.60282 12.16726 1.000 24.81335 117 VAL D N 1
ATOM 5788 C CA . VAL D 1 117 ? 35.53819 24.51694 11.87601 1.000 22.87146 117 VAL D CA 1
ATOM 5789 C C . VAL D 1 117 ? 34.79252 24.35629 13.19944 1.000 23.74879 117 VAL D C 1
ATOM 5790 O O . VAL D 1 117 ? 35.06021 23.42340 13.96749 1.000 22.97571 117 VAL D O 1
ATOM 5794 N N . PHE D 1 118 ? 33.88934 25.24883 13.46321 1.000 21.66544 118 PHE D N 1
ATOM 5795 C CA . PHE D 1 118 ? 33.17845 25.32027 14.72641 1.000 26.26403 118 PHE D CA 1
ATOM 5796 C C . PHE D 1 118 ? 31.79108 24.71878 14.61023 1.000 26.14516 118 PHE D C 1
ATOM 5797 O O . PHE D 1 118 ? 31.20065 24.71445 13.53171 1.000 24.57844 118 PHE D O 1
ATOM 5805 N N . PRO D 1 119 ? 31.23557 24.22970 15.71533 1.000 29.31046 119 PRO D N 1
ATOM 5806 C CA . PRO D 1 119 ? 29.82104 23.85008 15.71292 1.000 21.27280 119 PRO D CA 1
ATOM 5807 C C . PRO D 1 119 ? 28.95739 25.02327 15.28165 1.000 27.66312 119 PRO D C 1
ATOM 5808 O O . PRO D 1 119 ? 29.39017 26.17840 15.26056 1.000 24.82989 119 PRO D O 1
ATOM 5812 N N . SER D 1 120 ? 27.72832 24.70194 14.89154 1.000 27.30533 120 SER D N 1
ATOM 5813 C CA . SER D 1 120 ? 26.83299 25.70609 14.34394 1.000 27.32620 120 SER D CA 1
ATOM 5814 C C . SER D 1 120 ? 26.65267 26.86870 15.31095 1.000 27.12367 120 SER D C 1
ATOM 5815 O O . SER D 1 120 ? 26.54702 26.67565 16.52475 1.000 26.17925 120 SER D O 1
ATOM 5818 N N . GLN D 1 121 ? 26.66806 28.08497 14.76665 1.000 24.81071 121 GLN D N 1
ATOM 5819 C CA . GLN D 1 121 ? 26.39325 29.29450 15.52191 1.000 23.81367 121 GLN D CA 1
ATOM 5820 C C . GLN D 1 121 ? 24.96445 29.78001 15.33675 1.000 28.61247 121 GLN D C 1
ATOM 5821 O O . GLN D 1 121 ? 24.63545 30.90095 15.74977 1.000 26.70478 121 GLN D O 1
ATOM 5827 N N . SER D 1 122 ? 24.10330 28.95840 14.74383 1.000 27.15355 122 SER D N 1
ATOM 5828 C CA . SER D 1 122 ? 22.69161 29.28359 14.62871 1.000 33.39225 122 SER D CA 1
ATOM 5829 C C . SER D 1 122 ? 21.81652 28.40790 15.51232 1.000 30.80450 122 SER D C 1
ATOM 5830 O O . SER D 1 122 ? 20.61335 28.66686 15.61482 1.000 36.45276 122 SER D O 1
ATOM 5833 N N . ILE D 1 123 ? 22.38143 27.39155 16.14987 1.000 28.15767 123 ILE D N 1
ATOM 5834 C CA . ILE D 1 123 ? 21.63415 26.55252 17.08250 1.000 29.37793 123 ILE D CA 1
ATOM 5835 C C . ILE D 1 123 ? 21.42240 27.30479 18.38593 1.000 30.50390 123 ILE D C 1
ATOM 5836 O O . ILE D 1 123 ? 22.23471 28.15125 18.77828 1.000 25.62296 123 ILE D O 1
ATOM 5841 N N . ASP D 1 124 ? 20.32654 26.98382 19.08213 1.000 27.36612 124 ASP D N 1
ATOM 5842 C CA . ASP D 1 124 ? 20.11754 27.51414 20.41999 1.000 24.24093 124 ASP D CA 1
ATOM 5843 C C . ASP D 1 124 ? 20.05763 26.41504 21.47545 1.000 23.31682 124 ASP D C 1
ATOM 5844 O O . ASP D 1 124 ? 19.52940 26.64128 22.56713 1.000 23.95542 124 ASP D O 1
ATOM 5849 N N . GLN D 1 125 ? 20.49167 25.20329 21.15635 1.000 23.62482 125 GLN D N 1
ATOM 5850 C CA . GLN D 1 125 ? 20.48136 24.15242 22.16418 1.000 23.56096 125 GLN D CA 1
ATOM 5851 C C . GLN D 1 125 ? 21.57722 23.14371 21.87134 1.000 24.84664 125 GLN D C 1
ATOM 5852 O O . GLN D 1 125 ? 22.10269 23.06063 20.75879 1.000 23.06350 125 GLN D O 1
ATOM 5858 N N . VAL D 1 126 ? 21.92234 22.38575 22.90292 1.000 26.15889 126 VAL D N 1
ATOM 5859 C CA . VAL D 1 126 ? 22.79692 21.22761 22.79024 1.000 27.52576 126 VAL D CA 1
ATOM 5860 C C . VAL D 1 126 ? 22.11506 20.08757 23.52822 1.000 29.51419 126 VAL D C 1
ATOM 5861 O O . VAL D 1 126 ? 21.41034 20.30647 24.52053 1.000 24.15187 126 VAL D O 1
ATOM 5865 N N . THR D 1 127 ? 22.29786 18.86796 23.02440 1.000 21.71374 127 THR D N 1
ATOM 5866 C CA . THR D 1 127 ? 21.76022 17.68345 23.67882 1.000 25.55999 127 THR D CA 1
ATOM 5867 C C . THR D 1 127 ? 22.81569 16.59388 23.73079 1.000 28.24446 127 THR D C 1
ATOM 5868 O O . THR D 1 127 ? 23.69849 16.51789 22.86995 1.000 27.53212 127 THR D O 1
ATOM 5872 N N . PHE D 1 128 ? 22.69265 15.73279 24.73983 1.000 24.52447 128 PHE D N 1
ATOM 5873 C CA . PHE D 1 128 ? 23.65262 14.66646 24.97937 1.000 25.15516 128 PHE D CA 1
ATOM 5874 C C . PHE D 1 128 ? 23.02157 13.67160 25.94020 1.000 27.97488 128 PHE D C 1
ATOM 5875 O O . PHE D 1 128 ? 21.91205 13.87320 26.44518 1.000 26.97528 128 PHE D O 1
ATOM 5883 N N . THR D 1 129 ? 23.78000 12.62584 26.23522 1.000 27.84710 129 THR D N 1
ATOM 5884 C CA . THR D 1 129 ? 23.29987 11.43900 26.91590 1.000 26.51043 129 THR D CA 1
ATOM 5885 C C . THR D 1 129 ? 23.86787 11.38004 28.32398 1.000 29.45220 129 THR D C 1
ATOM 5886 O O . THR D 1 129 ? 25.08250 11.48513 28.50423 1.000 31.29643 129 THR D O 1
ATOM 5890 N N . ILE D 1 130 ? 22.99871 11.19504 29.31548 1.000 30.58093 130 ILE D N 1
ATOM 5891 C CA . ILE D 1 130 ? 23.45283 10.77960 30.64259 1.000 27.31947 130 ILE D CA 1
ATOM 5892 C C . ILE D 1 130 ? 23.94208 9.34478 30.49384 1.000 32.34842 130 ILE D C 1
ATOM 5893 O O . ILE D 1 130 ? 23.17686 8.50087 30.01454 1.000 32.97862 130 ILE D O 1
ATOM 5898 N N . PRO D 1 131 ? 25.18333 9.01526 30.85482 1.000 29.69554 131 PRO D N 1
ATOM 5899 C CA . PRO D 1 131 ? 25.66618 7.64791 30.63170 1.000 30.78439 131 PRO D CA 1
ATOM 5900 C C . PRO D 1 131 ? 24.76664 6.61583 31.29196 1.000 29.82104 131 PRO D C 1
ATOM 5901 O O . PRO D 1 131 ? 24.30002 6.79740 32.41846 1.000 28.64087 131 PRO D O 1
ATOM 5905 N N . LYS D 1 132 ? 24.50286 5.53284 30.55321 1.000 32.62088 132 LYS D N 1
ATOM 5906 C CA . LYS D 1 132 ? 23.61021 4.48756 31.04735 1.000 32.25925 132 LYS D CA 1
ATOM 5907 C C . LYS D 1 132 ? 24.13110 3.89142 32.35289 1.000 29.82740 132 LYS D C 1
ATOM 5908 O O . LYS D 1 132 ? 23.34657 3.61326 33.26652 1.000 35.81644 132 LYS D O 1
ATOM 5914 N N . ASN D 1 133 ? 25.45615 3.73761 32.48217 1.000 30.45587 133 ASN D N 1
ATOM 5915 C CA . ASN D 1 133 ? 26.07751 3.12047 33.65305 1.000 33.78892 133 ASN D CA 1
ATOM 5916 C C . ASN D 1 133 ? 26.31191 4.10598 34.80060 1.000 36.44927 133 ASN D C 1
ATOM 5917 O O . ASN D 1 133 ? 26.95355 3.73873 35.79743 1.000 32.10909 133 ASN D O 1
ATOM 5922 N N . LEU D 1 134 ? 25.82098 5.34036 34.69299 1.000 30.73369 134 LEU D N 1
ATOM 5923 C CA . LEU D 1 134 ? 25.99610 6.28919 35.78885 1.000 24.94876 134 LEU D CA 1
ATOM 5924 C C . LEU D 1 134 ? 25.19880 5.81226 36.99791 1.000 28.80973 134 LEU D C 1
ATOM 5925 O O . LEU D 1 134 ? 24.02203 5.46627 36.85248 1.000 28.71285 134 LEU D O 1
ATOM 5930 N N . PRO D 1 135 ? 25.78919 5.77846 38.19201 1.000 25.22787 135 PRO D N 1
ATOM 5931 C CA . PRO D 1 135 ? 25.02806 5.36929 39.38019 1.000 31.54452 135 PRO D CA 1
ATOM 5932 C C . PRO D 1 135 ? 23.88552 6.32688 39.68247 1.000 33.39247 135 PRO D C 1
ATOM 5933 O O . PRO D 1 135 ? 24.00557 7.54365 39.50198 1.000 32.97605 135 PRO D O 1
ATOM 5937 N N . SER D 1 136 ? 22.77692 5.75714 40.16586 1.000 31.56069 136 SER D N 1
ATOM 5938 C CA . SER D 1 136 ? 21.61538 6.54271 40.55386 1.000 24.88993 136 SER D CA 1
ATOM 5939 C C . SER D 1 136 ? 21.98453 7.52612 41.65153 1.000 27.95676 136 SER D C 1
ATOM 5940 O O . SER D 1 136 ? 22.84437 7.25855 42.49079 1.000 29.30637 136 SER D O 1
ATOM 5943 N N . GLY D 1 137 ? 21.32884 8.67036 41.64623 1.000 22.10212 137 GLY D N 1
ATOM 5944 C CA . GLY D 1 137 ? 21.56503 9.66332 42.66868 1.000 25.05284 137 GLY D CA 1
ATOM 5945 C C . GLY D 1 137 ? 21.35730 11.05318 42.11327 1.000 24.12081 137 GLY D C 1
ATOM 5946 O O . GLY D 1 137 ? 20.93240 11.23006 40.97697 1.000 24.40738 137 GLY D O 1
ATOM 5947 N N . GLN D 1 138 ? 21.66494 12.03697 42.95280 1.000 26.37199 138 GLN D N 1
ATOM 5948 C CA . GLN D 1 138 ? 21.52030 13.43571 42.59022 1.000 25.57075 138 GLN D CA 1
ATOM 5949 C C . GLN D 1 138 ? 22.82020 13.95904 42.00905 1.000 26.40617 138 GLN D C 1
ATOM 5950 O O . GLN D 1 138 ? 23.90752 13.66600 42.52022 1.000 22.18097 138 GLN D O 1
ATOM 5956 N N . TYR D 1 139 ? 22.69560 14.71618 40.92188 1.000 22.69558 139 TYR D N 1
ATOM 5957 C CA . TYR D 1 139 ? 23.85031 15.26643 40.22507 1.000 21.45545 139 TYR D CA 1
ATOM 5958 C C . TYR D 1 139 ? 23.59326 16.71549 39.83495 1.000 23.93296 139 TYR D C 1
ATOM 5959 O O . TYR D 1 139 ? 22.45205 17.12080 39.59070 1.000 23.96781 139 TYR D O 1
ATOM 5968 N N . LEU D 1 140 ? 24.67538 17.48950 39.78335 1.000 22.18056 140 LEU D N 1
ATOM 5969 C CA . LEU D 1 140 ? 24.71226 18.75178 39.06278 1.000 20.67281 140 LEU D CA 1
ATOM 5970 C C . LEU D 1 140 ? 25.22564 18.49972 37.65591 1.000 21.68156 140 LEU D C 1
ATOM 5971 O O . LEU D 1 140 ? 26.21642 17.78889 37.46494 1.000 21.59477 140 LEU D O 1
ATOM 5976 N N . LEU D 1 141 ? 24.56261 19.09845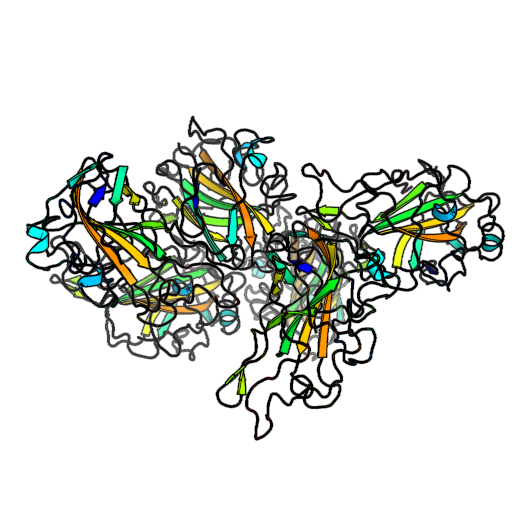 36.67877 1.000 20.17672 141 LEU D N 1
ATOM 5977 C CA . LEU D 1 141 ? 24.98560 19.04592 35.28880 1.000 19.34098 141 LEU D CA 1
ATOM 5978 C C . LEU D 1 141 ? 25.47062 20.42888 34.88959 1.000 19.55078 141 LEU D C 1
ATOM 5979 O O . LEU D 1 141 ? 24.69230 21.38510 34.90348 1.000 24.92119 141 LEU D O 1
ATOM 5984 N N . ARG D 1 142 ? 26.74560 20.54746 34.55560 1.000 20.70186 142 ARG D N 1
ATOM 5985 C CA . ARG D 1 142 ? 27.30287 21.82686 34.13022 1.000 18.34009 142 ARG D CA 1
ATOM 5986 C C . ARG D 1 142 ? 27.50248 21.80261 32.62307 1.000 24.49471 142 ARG D C 1
ATOM 5987 O O . ARG D 1 142 ? 28.25853 20.96477 32.09990 1.000 17.90672 142 ARG D O 1
ATOM 5995 N N . THR D 1 143 ? 26.81519 22.70910 31.93076 1.000 17.64369 143 THR D N 1
ATOM 5996 C CA . THR D 1 143 ? 26.92761 22.84483 30.48596 1.000 20.34271 143 THR D CA 1
ATOM 5997 C C . THR D 1 143 ? 27.50115 24.21139 30.17781 1.000 24.93500 143 THR D C 1
ATOM 5998 O O . THR D 1 143 ? 27.07119 25.20908 30.76575 1.000 20.94459 143 THR D O 1
ATOM 6002 N N . GLU D 1 144 ? 28.46602 24.25228 29.26048 1.000 19.74237 144 GLU D N 1
ATOM 6003 C CA . GLU D 1 144 ? 29.14060 25.48996 28.93099 1.000 18.87057 144 GLU D CA 1
ATOM 6004 C C . GLU D 1 144 ? 29.41190 25.55379 27.43807 1.000 22.15078 144 GLU D C 1
ATOM 6005 O O . GLU D 1 144 ? 29.65705 24.53477 26.77683 1.000 25.70256 144 GLU D O 1
ATOM 6011 N N . GLN D 1 145 ? 29.40476 26.77478 26.92718 1.000 17.34564 145 GLN D N 1
ATOM 6012 C CA . GLN D 1 145 ? 30.13682 27.11372 25.72060 1.000 20.99998 145 GLN D CA 1
ATOM 6013 C C . GLN D 1 145 ? 31.30797 27.98479 26.13530 1.000 24.00498 145 GLN D C 1
ATOM 6014 O O . GLN D 1 145 ? 31.11785 28.97101 26.85701 1.000 22.14026 145 GLN D O 1
ATOM 6020 N N . ILE D 1 146 ? 32.50655 27.61427 25.69217 1.000 20.41077 146 ILE D N 1
ATOM 6021 C CA . ILE D 1 146 ? 33.68556 28.46810 25.77156 1.000 20.23948 146 ILE D CA 1
ATOM 6022 C C . ILE D 1 146 ? 33.78481 29.17716 24.42374 1.000 23.61259 146 ILE D C 1
ATOM 6023 O O . ILE D 1 146 ? 34.20981 28.58214 23.43288 1.000 22.19062 146 ILE D O 1
ATOM 6028 N N . ALA D 1 147 ? 33.39050 30.44725 24.37576 1.000 19.59623 147 ALA D N 1
ATOM 6029 C CA . ALA D 1 147 ? 33.47248 31.21090 23.14061 1.000 19.32223 147 ALA D CA 1
ATOM 6030 C C . ALA D 1 147 ? 34.90394 31.70377 22.91850 1.000 24.29257 147 ALA D C 1
ATOM 6031 O O . ALA D 1 147 ? 35.54158 32.25443 23.82447 1.000 20.38054 147 ALA D O 1
ATOM 6033 N N . LEU D 1 148 ? 35.40283 31.51281 21.70126 1.000 20.18846 148 LEU D N 1
ATOM 6034 C CA . LEU D 1 148 ? 36.82283 31.65509 21.41673 1.000 21.87596 148 LEU D CA 1
ATOM 6035 C C . LEU D 1 148 ? 37.13390 32.76504 20.41663 1.000 21.84264 148 LEU D C 1
ATOM 6036 O O . LEU D 1 148 ? 38.27398 32.85364 19.94948 1.000 23.15429 148 LEU D O 1
ATOM 6041 N N . HIS D 1 149 ? 36.15796 33.61924 20.09280 1.000 21.96311 149 HIS D N 1
ATOM 6042 C CA . HIS D 1 149 ? 36.34226 34.63249 19.05322 1.000 25.67977 149 HIS D CA 1
ATOM 6043 C C . HIS D 1 149 ? 37.36236 35.69769 19.45613 1.000 29.29591 149 HIS D C 1
ATOM 6044 O O . HIS D 1 149 ? 37.99443 36.30533 18.58160 1.000 24.39711 149 HIS D O 1
ATOM 6051 N N . VAL D 1 150 ? 37.55755 35.93160 20.75623 1.000 23.74032 150 VAL D N 1
ATOM 6052 C CA . VAL D 1 150 ? 38.60113 36.86094 21.18080 1.000 26.45699 150 VAL D CA 1
ATOM 6053 C C . VAL D 1 150 ? 39.53431 36.18399 22.18087 1.000 26.76751 150 VAL D C 1
ATOM 6054 O O . VAL D 1 150 ? 40.02437 36.82380 23.12227 1.000 23.95284 150 VAL D O 1
ATOM 6058 N N . ALA D 1 151 ? 39.81624 34.89133 21.97443 1.000 23.41355 151 ALA D N 1
ATOM 6059 C CA . ALA D 1 151 ? 40.59117 34.12375 22.94656 1.000 24.81418 151 ALA D CA 1
ATOM 6060 C C . ALA D 1 151 ? 42.10897 34.23759 22.75898 1.000 28.17020 151 ALA D C 1
ATOM 6061 O O . ALA D 1 151 ? 42.86647 33.54279 23.45823 1.000 22.86073 151 ALA D O 1
ATOM 6063 N N . SER D 1 152 ? 42.57355 35.10498 21.85583 1.000 23.98884 152 SER D N 1
ATOM 6064 C CA . SER D 1 152 ? 44.00066 35.17445 21.57110 1.000 23.69007 152 SER D CA 1
ATOM 6065 C C . SER D 1 152 ? 44.80604 35.83480 22.68402 1.000 24.61502 152 SER D C 1
ATOM 6066 O O . SER D 1 152 ? 46.03874 35.72660 22.67165 1.000 25.87981 152 SER D O 1
ATOM 6069 N N . THR D 1 153 ? 44.16222 36.50493 23.63797 1.000 21.01915 153 THR D N 1
ATOM 6070 C CA . THR D 1 153 ? 44.85320 37.01366 24.81310 1.000 24.77692 153 THR D CA 1
ATOM 6071 C C . THR D 1 153 ? 44.31873 36.31823 26.05732 1.000 29.92133 153 THR D C 1
ATOM 6072 O O . THR D 1 153 ? 43.18368 35.82785 26.08198 1.000 28.32064 153 THR D O 1
ATOM 6076 N N . PHE D 1 154 ? 45.15195 36.30850 27.09862 1.000 27.79992 154 PHE D N 1
ATOM 6077 C CA . PHE D 1 154 ? 44.79756 35.66369 28.35472 1.000 28.38187 154 PHE D CA 1
ATOM 6078 C C . PHE D 1 154 ? 43.53831 36.29331 28.92622 1.000 24.41097 154 PHE D C 1
ATOM 6079 O O . PHE D 1 154 ? 43.41934 37.51858 28.99694 1.000 29.88446 154 PHE D O 1
ATOM 6087 N N . GLY D 1 155 ? 42.59966 35.45487 29.34878 1.000 25.40847 155 GLY D N 1
ATOM 6088 C CA . GLY D 1 155 ? 41.32752 35.96954 29.82137 1.000 29.22745 155 GLY D CA 1
ATOM 6089 C C . GLY D 1 155 ? 40.36972 36.39943 28.72827 1.000 27.54086 155 GLY D C 1
ATOM 6090 O O . GLY D 1 155 ? 39.28917 36.92081 29.04144 1.000 26.21141 155 GLY D O 1
ATOM 6091 N N . GLY D 1 156 ? 40.73785 36.20807 27.45765 1.000 28.47065 156 GLY D N 1
ATOM 6092 C CA . GLY D 1 156 ? 39.86108 36.57472 26.35549 1.000 25.81137 156 GLY D CA 1
ATOM 6093 C C . GLY D 1 156 ? 38.78126 35.54719 26.09274 1.000 26.04583 156 GLY D C 1
ATOM 6094 O O . GLY D 1 156 ? 37.72751 35.88296 25.54222 1.000 23.02985 156 GLY D O 1
ATOM 6095 N N . ALA D 1 157 ? 39.03015 34.28715 26.45782 1.000 23.69020 157 ALA D N 1
ATOM 6096 C CA . ALA D 1 157 ? 38.00185 33.26119 26.34999 1.000 22.84249 157 ALA D CA 1
ATOM 6097 C C . ALA D 1 157 ? 36.79604 33.65372 27.19007 1.000 26.73695 157 ALA D C 1
ATOM 6098 O O . ALA D 1 157 ? 36.93516 34.21986 28.27910 1.000 24.83697 157 ALA D O 1
ATOM 6100 N N . GLN D 1 158 ? 35.60952 33.34481 26.68962 1.000 18.51984 158 GLN D N 1
ATOM 6101 C CA . GLN D 1 158 ? 34.37001 33.74026 27.33770 1.000 24.57020 158 GLN D CA 1
ATOM 6102 C C . GLN D 1 158 ? 33.54698 32.50284 27.67388 1.000 24.38757 158 GLN D C 1
ATOM 6103 O O . GLN D 1 158 ? 33.33619 31.65014 26.80802 1.000 25.88849 158 GLN D O 1
ATOM 6109 N N . PHE D 1 159 ? 33.04529 32.42662 28.90915 1.000 19.73682 159 PHE D N 1
ATOM 6110 C CA . PHE D 1 159 ? 32.33012 31.24834 29.39539 1.000 20.30863 159 PHE D CA 1
ATOM 6111 C C . PHE D 1 159 ? 30.86241 31.57065 29.65274 1.000 21.65993 159 PHE D C 1
ATOM 6112 O O . PHE D 1 159 ? 30.54105 32.41703 30.49617 1.000 21.21849 159 PHE D O 1
ATOM 6120 N N . TYR D 1 160 ? 29.99075 30.86986 28.93440 1.000 16.95009 160 TYR D N 1
ATOM 6121 C CA . TYR D 1 160 ? 28.54424 30.91711 29.08562 1.000 20.07559 160 TYR D CA 1
ATOM 6122 C C . TYR D 1 160 ? 28.10681 29.57989 29.66734 1.000 21.82319 160 TYR D C 1
ATOM 6123 O O . TYR D 1 160 ? 28.34576 28.53148 29.05630 1.000 23.49835 160 TYR D O 1
ATOM 6132 N N . ILE D 1 161 ? 27.48089 29.61285 30.84588 1.000 20.39467 161 ILE D N 1
ATOM 6133 C CA . ILE D 1 161 ? 27.35825 28.44592 31.71579 1.000 18.54396 161 ILE D CA 1
ATOM 6134 C C . ILE D 1 161 ? 25.93058 28.32208 32.22782 1.000 16.82830 161 ILE D C 1
ATOM 6135 O O . ILE D 1 161 ? 25.28144 29.32830 32.52129 1.000 22.13047 161 ILE D O 1
ATOM 6140 N N . GLY D 1 162 ? 25.44196 27.09127 32.32698 1.000 19.62606 162 GLY D N 1
ATOM 6141 C CA . GLY D 1 162 ? 24.22951 26.78742 33.06773 1.000 17.88504 162 GLY D CA 1
ATOM 6142 C C . GLY D 1 162 ? 24.32701 25.45114 33.78707 1.000 23.60550 162 GLY D C 1
ATOM 6143 O O . GLY D 1 162 ? 24.78998 24.45918 33.20192 1.000 22.51044 162 GLY D O 1
ATOM 6144 N N . CYS D 1 163 ? 23.89366 25.39972 35.05013 1.000 20.49446 163 CYS D N 1
ATOM 6145 C CA . CYS D 1 163 ? 23.92791 24.18200 35.85275 1.000 16.85219 163 CYS D CA 1
ATOM 6146 C C . CYS D 1 163 ? 22.51072 23.70449 36.12723 1.000 22.87750 163 CYS D C 1
ATOM 6147 O O . CYS D 1 163 ? 21.72087 24.42653 36.74606 1.000 22.33898 163 CYS D O 1
ATOM 6150 N N . ALA D 1 164 ? 22.19016 22.49338 35.67232 1.000 20.88019 164 ALA D N 1
ATOM 6151 C CA . ALA D 1 164 ? 20.90117 21.88625 35.97065 1.000 22.21674 164 ALA D CA 1
ATOM 6152 C C . ALA D 1 164 ? 21.04273 20.91831 37.13406 1.000 23.31523 164 ALA D C 1
ATOM 6153 O O . ALA D 1 164 ? 22.05486 20.22271 37.26380 1.000 20.92954 164 ALA D O 1
ATOM 6155 N N . GLN D 1 165 ? 19.98674 20.84463 37.94337 1.000 18.93638 165 GLN D N 1
ATOM 6156 C CA . GLN D 1 165 ? 19.92676 19.98396 39.11419 1.000 19.02254 165 GLN D CA 1
ATOM 6157 C C . GLN D 1 165 ? 19.13787 18.72655 38.75012 1.000 20.95757 165 GLN D C 1
ATOM 6158 O O . GLN D 1 165 ? 17.97207 18.80688 38.34037 1.000 19.19559 165 GLN D O 1
ATOM 6164 N N . LEU D 1 166 ? 19.78424 17.57299 38.86205 1.000 21.24730 166 LEU D N 1
ATOM 6165 C CA . LEU D 1 166 ? 19.23240 16.32203 38.37250 1.000 23.55060 166 LEU D CA 1
ATOM 6166 C C . LEU D 1 166 ? 19.07087 15.31274 39.49957 1.000 22.48996 166 LEU D C 1
ATOM 6167 O O . LEU D 1 166 ? 19.86157 15.26620 40.43883 1.000 22.29061 166 LEU D O 1
ATOM 6172 N N . ASN D 1 167 ? 18.04876 14.48355 39.37122 1.000 25.77455 167 ASN D N 1
ATOM 6173 C CA . ASN D 1 167 ? 17.88989 13.26765 40.16029 1.000 26.16564 167 ASN D CA 1
ATOM 6174 C C . ASN D 1 167 ? 17.89971 12.13480 39.14332 1.000 25.64590 167 ASN D C 1
ATOM 6175 O O . ASN D 1 167 ? 16.92817 11.94943 38.39576 1.000 27.07854 167 ASN D O 1
ATOM 6180 N N . VAL D 1 168 ? 19.01743 11.41774 39.08230 1.000 23.85375 168 VAL D N 1
ATOM 6181 C CA . VAL D 1 168 ? 19.21520 10.36793 38.08949 1.000 27.38023 168 VAL D CA 1
ATOM 6182 C C . VAL D 1 168 ? 18.76148 9.04631 38.69005 1.000 33.50173 168 VAL D C 1
ATOM 6183 O O . VAL D 1 168 ? 19.24578 8.63638 39.75335 1.000 33.45685 168 VAL D O 1
ATOM 6187 N N . VAL D 1 169 ? 17.84486 8.36699 37.99878 1.000 26.98292 169 VAL D N 1
ATOM 6188 C CA . VAL D 1 169 ? 17.28266 7.11750 38.48877 1.000 31.00955 169 VAL D CA 1
ATOM 6189 C C . VAL D 1 169 ? 17.57700 5.99630 37.49742 1.000 33.39286 169 VAL D C 1
ATOM 6190 O O . VAL D 1 169 ? 17.92915 6.22678 36.33418 1.000 31.89799 169 VAL D O 1
ATOM 6194 N N . ASP D 1 170 ? 17.41805 4.76292 37.98252 1.000 33.69109 170 ASP D N 1
ATOM 6195 C CA . ASP D 1 170 ? 17.60567 3.55781 37.17158 1.000 32.59271 170 ASP D CA 1
ATOM 6196 C C . ASP D 1 170 ? 19.00094 3.53207 36.55932 1.000 32.90930 170 ASP D C 1
ATOM 6197 O O . ASP D 1 170 ? 19.18039 3.26564 35.37350 1.000 31.46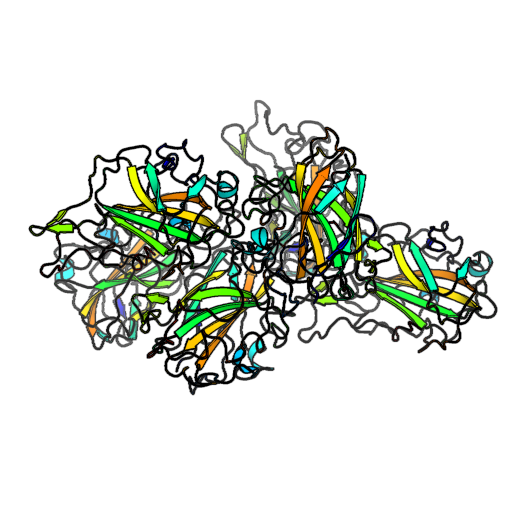024 170 ASP D O 1
ATOM 6202 N N . GLY D 1 171 ? 19.99862 3.82171 37.39165 1.000 36.17997 171 GLY D N 1
ATOM 6203 C CA . GLY D 1 171 ? 21.36749 3.93484 36.94358 1.000 31.82445 171 GLY D CA 1
ATOM 6204 C C . GLY D 1 171 ? 22.11902 2.61967 37.02498 1.000 36.85499 171 GLY D C 1
ATOM 6205 O O . GLY D 1 171 ? 21.55077 1.55013 37.24766 1.000 37.63775 171 GLY D O 1
ATOM 6206 N N . GLY D 1 172 ? 23.42851 2.70817 36.80609 1.000 33.70832 172 GLY D N 1
ATOM 6207 C CA . GLY D 1 172 ? 24.27716 1.53287 36.83691 1.000 33.85952 172 GLY D CA 1
ATOM 6208 C C . GLY D 1 172 ? 25.26272 1.55954 37.98327 1.000 35.63333 172 GLY D C 1
ATOM 6209 O O . GLY D 1 172 ? 24.97962 2.11373 39.04871 1.000 32.25663 172 GLY D O 1
ATOM 6210 N N . SER D 1 173 ? 26.44717 0.98617 37.75789 1.000 39.71576 173 SER D N 1
ATOM 6211 C CA . SER D 1 173 ? 27.46968 0.87910 38.79034 1.000 42.43123 173 SER D CA 1
ATOM 6212 C C . SER D 1 173 ? 28.80605 1.43982 38.31024 1.000 36.86400 173 SER D C 1
ATOM 6213 O O . SER D 1 173 ? 29.85228 1.07305 38.85236 1.000 33.73234 173 SER D O 1
ATOM 6216 N N . GLY D 1 174 ? 28.80152 2.28394 37.27963 1.000 37.44437 174 GLY D N 1
ATOM 6217 C CA . GLY D 1 174 ? 30.04652 2.85377 36.79982 1.000 33.39745 174 GLY D CA 1
ATOM 6218 C C . GLY D 1 174 ? 30.73350 3.69461 37.86038 1.000 32.60023 174 GLY D C 1
ATOM 6219 O O . GLY D 1 174 ? 30.13793 4.09779 38.85458 1.000 33.44820 174 GLY D O 1
ATOM 6220 N N . THR D 1 175 ? 32.00910 3.98365 37.61386 1.000 33.68513 175 THR D N 1
ATOM 6221 C CA . THR D 1 175 ? 32.82938 4.82697 38.48788 1.000 33.75295 175 THR D CA 1
ATOM 6222 C C . THR D 1 175 ? 33.40556 5.98320 37.68248 1.000 31.94199 175 THR D C 1
ATOM 6223 O O . THR D 1 175 ? 34.40931 5.80521 36.96687 1.000 35.56348 175 THR D O 1
ATOM 6227 N N . PRO D 1 176 ? 32.79799 7.16914 37.74858 1.000 33.91328 176 PRO D N 1
ATOM 6228 C CA . PRO D 1 176 ? 33.17741 8.26180 36.83835 1.000 29.01676 176 PRO D CA 1
ATOM 6229 C C . PRO D 1 176 ? 34.54943 8.83615 37.14612 1.000 24.54657 176 PRO D C 1
ATOM 6230 O O . PRO D 1 176 ? 34.99597 8.87826 38.29149 1.000 26.16843 176 PRO D O 1
ATOM 6234 N N . GLY D 1 177 ? 35.22368 9.28360 36.09089 1.000 31.83609 177 GLY D N 1
ATOM 6235 C CA . GLY D 1 177 ? 36.51866 9.89886 36.23203 1.000 28.55442 177 GLY D CA 1
ATOM 6236 C C . GLY D 1 177 ? 37.16642 10.08114 34.88130 1.000 25.99418 177 GLY D C 1
ATOM 6237 O O . GLY D 1 177 ? 36.61693 9.65748 33.85805 1.000 22.61060 177 GLY D O 1
ATOM 6238 N N . PRO D 1 178 ? 38.33263 10.75945 34.84095 1.000 24.13377 178 PRO D N 1
ATOM 6239 C CA . PRO D 1 178 ? 38.95928 11.43236 35.99793 1.000 27.80183 178 PRO D CA 1
ATOM 6240 C C . PRO D 1 178 ? 38.19084 12.71115 36.40453 1.000 25.04162 178 PRO D C 1
ATOM 6241 O O . PRO D 1 178 ? 37.46418 13.28106 35.58541 1.000 24.22550 178 PRO D O 1
ATOM 6245 N N . THR D 1 179 ? 38.32877 13.12516 37.66161 1.000 26.42407 179 THR D N 1
ATOM 6246 C CA . THR D 1 179 ? 37.54737 14.21564 38.22273 1.000 25.42188 179 THR D CA 1
ATOM 6247 C C . THR D 1 179 ? 38.39275 15.46636 38.38647 1.000 27.20375 179 THR D C 1
ATOM 6248 O O . THR D 1 179 ? 39.61944 15.39370 38.50808 1.000 24.05317 179 THR D O 1
ATOM 6252 N N . VAL D 1 180 ? 37.71590 16.62040 38.34442 1.000 22.85624 180 VAL D N 1
ATOM 6253 C CA . VAL D 1 180 ? 38.34765 17.92941 38.48475 1.000 23.02905 180 VAL D CA 1
ATOM 6254 C C . VAL D 1 180 ? 37.45629 18.82476 39.33829 1.000 20.67468 180 VAL D C 1
ATOM 6255 O O . VAL D 1 180 ? 36.30472 18.50129 39.64303 1.000 24.91387 180 VAL D O 1
ATOM 6259 N N . ALA D 1 181 ? 37.99004 19.98406 39.68592 1.000 22.98304 181 ALA D N 1
ATOM 6260 C CA . ALA D 1 181 ? 37.24701 20.98957 40.41418 1.000 18.88545 181 ALA D CA 1
ATOM 6261 C C . ALA D 1 181 ? 36.92584 22.14126 39.47774 1.000 19.91493 181 ALA D C 1
ATOM 6262 O O . ALA D 1 181 ? 37.59607 22.34688 38.46046 1.000 21.72634 181 ALA D O 1
ATOM 6264 N N . PHE D 1 182 ? 35.85383 22.85544 39.80667 1.000 18.73332 182 PHE D N 1
ATOM 6265 C CA . PHE D 1 182 ? 35.50657 24.11758 39.16748 1.000 21.76509 182 PHE D CA 1
ATOM 6266 C C . PHE D 1 182 ? 35.29154 25.08988 40.31427 1.000 21.38696 182 PHE D C 1
ATOM 6267 O O . PHE D 1 182 ? 34.48450 24.79403 41.21337 1.000 20.15831 182 PHE D O 1
ATOM 6275 N N . PRO D 1 183 ? 36.04998 26.20003 40.39133 1.000 19.33935 183 PRO D N 1
ATOM 6276 C CA . PRO D 1 183 ? 37.18905 26.47986 39.51000 1.000 23.02233 183 PRO D CA 1
ATOM 6277 C C . PRO D 1 183 ? 38.30823 25.50959 39.80834 1.000 23.67868 183 PRO D C 1
ATOM 6278 O O . PRO D 1 183 ? 38.23193 24.85702 40.84646 1.000 21.15389 183 PRO D O 1
ATOM 6282 N N . GLY D 1 184 ? 39.28956 25.39515 38.91540 1.000 21.42269 184 GLY D N 1
ATOM 6283 C CA . GLY D 1 184 ? 40.38004 24.46091 39.09627 1.000 18.96548 184 GLY D CA 1
ATOM 6284 C C . GLY D 1 184 ? 40.76504 23.75568 37.81059 1.000 22.53487 184 GLY D C 1
ATOM 6285 O O . GLY D 1 184 ? 41.94486 23.57161 37.52768 1.000 20.46037 184 GLY D O 1
ATOM 6286 N N . ALA D 1 185 ? 39.76251 23.33183 37.04285 1.000 18.63392 185 ALA D N 1
ATOM 6287 C CA . ALA D 1 185 ? 39.99988 22.50949 35.86395 1.000 20.73593 185 ALA D CA 1
ATOM 6288 C C . ALA D 1 185 ? 40.72426 23.27172 34.76596 1.000 24.97820 185 ALA D C 1
ATOM 6289 O O . ALA D 1 185 ? 41.41019 22.64960 33.94511 1.000 24.01384 185 ALA D O 1
ATOM 6291 N N . TYR D 1 186 ? 40.54896 24.59394 34.71408 1.000 19.85234 186 TYR D N 1
ATOM 6292 C CA . TYR D 1 186 ? 41.12930 25.46806 33.70826 1.000 21.88320 186 TYR D CA 1
ATOM 6293 C C . TYR D 1 186 ? 42.13754 26.43068 34.33073 1.000 28.11793 186 TYR D C 1
ATOM 6294 O O . TYR D 1 186 ? 41.90614 26.99235 35.40697 1.000 23.26574 186 TYR D O 1
ATOM 6303 N N . THR D 1 187 ? 43.23501 26.66258 33.62504 1.000 24.75446 187 THR D N 1
ATOM 6304 C CA . THR D 1 187 ? 44.18669 27.68241 34.04026 1.000 30.73109 187 THR D CA 1
ATOM 6305 C C . THR D 1 187 ? 44.06940 28.96809 33.23777 1.000 27.14586 187 THR D C 1
ATOM 6306 O O . THR D 1 187 ? 44.39564 30.03647 33.76097 1.000 29.87907 187 THR D O 1
ATOM 6310 N N . GLY D 1 188 ? 43.57736 28.90946 32.00608 1.000 23.20963 188 GLY D N 1
ATOM 6311 C CA . GLY D 1 188 ? 43.58260 30.06993 31.14135 1.000 22.58470 188 GLY D CA 1
ATOM 6312 C C . GLY D 1 188 ? 44.68812 30.05606 30.11251 1.000 27.62090 188 GLY D C 1
ATOM 6313 O O . GLY D 1 188 ? 44.67137 30.88618 29.19698 1.000 30.03842 188 GLY D O 1
ATOM 6314 N N . ASN D 1 189 ? 45.64754 29.14120 30.24526 1.000 23.55778 189 ASN D N 1
ATOM 6315 C CA . ASN D 1 189 ? 46.73549 28.97132 29.29930 1.000 29.68730 189 ASN D CA 1
ATOM 6316 C C . ASN D 1 189 ? 46.58618 27.74830 28.40904 1.000 28.89469 189 ASN D C 1
ATOM 6317 O O . ASN D 1 189 ? 47.46625 27.51094 27.58189 1.000 25.46021 189 ASN D O 1
ATOM 6322 N N . GLU D 1 190 ? 45.52863 26.95249 28.57687 1.000 29.57441 190 GLU D N 1
ATOM 6323 C CA . GLU D 1 190 ? 45.37317 25.74021 27.77895 1.000 27.77671 190 GLU D CA 1
ATOM 6324 C C . GLU D 1 190 ? 45.34965 26.10168 26.29823 1.000 26.47818 190 GLU D C 1
ATOM 6325 O O . GLU D 1 190 ? 44.78516 27.13680 25.92372 1.000 26.19086 190 GLU D O 1
ATOM 6331 N N . PRO D 1 191 ? 45.93493 25.27613 25.42875 1.000 27.48524 191 PRO D N 1
ATOM 6332 C CA . PRO D 1 191 ? 45.91170 25.59334 23.98918 1.000 27.87250 191 PRO D CA 1
ATOM 6333 C C . PRO D 1 191 ? 44.51827 25.60238 23.38172 1.000 24.91370 191 PRO D C 1
ATOM 6334 O O . PRO D 1 191 ? 44.37026 26.08412 22.25187 1.000 30.61002 191 PRO D O 1
ATOM 6338 N N . GLY D 1 192 ? 43.50244 25.07931 24.07413 1.000 24.61525 192 GLY D N 1
ATOM 6339 C CA . GLY D 1 192 ? 42.12822 25.18739 23.62064 1.000 26.84992 192 GLY D CA 1
ATOM 6340 C C . GLY D 1 192 ? 41.37570 26.39129 24.13682 1.000 25.40635 192 GLY D C 1
ATOM 6341 O O . GLY D 1 192 ? 40.23237 26.63562 23.74785 1.000 23.75995 192 GLY D O 1
ATOM 6342 N N . ILE D 1 193 ? 41.99741 27.16201 25.01451 1.000 28.26287 193 ILE D N 1
ATOM 6343 C CA . ILE D 1 193 ? 41.36996 28.30945 25.65426 1.000 25.00063 193 ILE D CA 1
ATOM 6344 C C . ILE D 1 193 ? 42.09776 29.60265 25.31207 1.000 22.19406 193 ILE D C 1
ATOM 6345 O O . ILE D 1 193 ? 41.47081 30.61723 24.98913 1.000 24.57088 193 ILE D O 1
ATOM 6350 N N . LEU D 1 194 ? 43.42573 29.58428 25.37565 1.000 22.84104 194 LEU D N 1
ATOM 6351 C CA . LEU D 1 194 ? 44.27261 30.68757 24.92736 1.000 24.93552 194 LEU D CA 1
ATOM 6352 C C . LEU D 1 194 ? 44.65198 30.36572 23.48836 1.000 23.65217 194 LEU D C 1
ATOM 6353 O O . LEU D 1 194 ? 45.54380 29.55410 23.24012 1.000 19.49265 194 LEU D O 1
ATOM 6358 N N . ILE D 1 195 ? 43.91664 30.92350 22.53390 1.000 22.98620 195 ILE D N 1
ATOM 6359 C CA . ILE D 1 195 ? 44.05050 30.47413 21.15843 1.000 22.09488 195 ILE D CA 1
ATOM 6360 C C . ILE D 1 195 ? 43.58725 31.59178 20.23169 1.000 23.44285 195 ILE D C 1
ATOM 6361 O O . ILE D 1 195 ? 42.56655 32.24358 20.47180 1.000 27.31900 195 ILE D O 1
ATOM 6366 N N . ASN D 1 196 ? 44.37043 31.83173 19.19325 1.000 22.96822 196 ASN D N 1
ATOM 6367 C CA . ASN D 1 196 ? 43.99867 32.73612 18.10931 1.000 27.04305 196 ASN D CA 1
ATOM 6368 C C . ASN D 1 196 ? 43.41501 31.83600 17.02460 1.000 28.68253 196 ASN D C 1
ATOM 6369 O O . ASN D 1 196 ? 44.15169 31.16688 16.29652 1.000 30.47083 196 ASN D O 1
ATOM 6374 N N . ILE D 1 197 ? 42.08410 31.76866 16.96452 1.000 24.69283 197 ILE D N 1
ATOM 6375 C CA . ILE D 1 197 ? 41.41537 30.88946 16.01361 1.000 26.74209 197 ILE D CA 1
ATOM 6376 C C . ILE D 1 197 ? 41.50975 31.38598 14.58366 1.000 31.64408 197 ILE D C 1
ATOM 6377 O O . ILE D 1 197 ? 41.22075 30.62120 13.65705 1.000 27.85794 197 ILE D O 1
ATOM 6382 N N . TYR D 1 198 ? 41.94107 32.62952 14.37583 1.000 28.49362 198 TYR D N 1
ATOM 6383 C CA . TYR D 1 198 ? 42.02556 33.18319 13.02681 1.000 36.08226 198 TYR D CA 1
ATOM 6384 C C . TYR D 1 198 ? 43.42026 33.07258 12.43606 1.000 35.27974 198 TYR D C 1
ATOM 6385 O O . TYR D 1 198 ? 43.55171 32.91753 11.21920 1.000 47.21585 198 TYR D O 1
ATOM 6394 N N . ASP D 1 199 ? 44.45467 33.11220 13.27608 1.000 34.80366 199 ASP D N 1
ATOM 6395 C CA . ASP D 1 199 ? 45.84348 32.95002 12.86531 1.000 37.16447 199 ASP D CA 1
ATOM 6396 C C . ASP D 1 199 ? 46.45740 31.91765 13.80835 1.000 35.12689 199 ASP D C 1
ATOM 6397 O O . ASP D 1 199 ? 47.03569 32.27207 14.83736 1.000 39.38902 199 ASP D O 1
ATOM 6402 N N . LEU D 1 200 ? 46.32663 30.64119 13.45415 1.000 37.27717 200 LEU D N 1
ATOM 6403 C CA . LEU D 1 200 ? 46.81003 29.56384 14.30544 1.000 36.30296 200 LEU D CA 1
ATOM 6404 C C . LEU D 1 200 ? 48.33499 29.47965 14.27161 1.000 39.16585 200 LEU D C 1
ATOM 6405 O O . LEU D 1 200 ? 48.96923 29.84862 13.27427 1.000 42.87082 200 LEU D O 1
ATOM 6410 N N . PRO D 1 201 ? 48.95020 29.02217 15.36236 1.000 41.19454 201 PRO D N 1
ATOM 6411 C CA . PRO D 1 201 ? 50.40126 28.83014 15.35678 1.000 42.63113 201 PRO D CA 1
ATOM 6412 C C . PRO D 1 201 ? 50.82529 27.90710 14.22248 1.000 45.38076 201 PRO D C 1
ATOM 6413 O O . PRO D 1 201 ? 50.04863 27.08908 13.71968 1.000 36.53494 201 PRO D O 1
ATOM 6417 N N . ALA D 1 202 ? 52.08719 28.06811 13.80862 1.000 46.80003 202 ALA D N 1
ATOM 6418 C CA . ALA D 1 202 ? 52.54571 27.45355 12.56533 1.000 48.09931 202 ALA D CA 1
ATOM 6419 C C . ALA D 1 202 ? 52.47045 25.92982 12.61498 1.000 44.44727 202 ALA D C 1
ATOM 6420 O O . ALA D 1 202 ? 52.03938 25.29283 11.64517 1.000 48.53497 202 ALA D O 1
ATOM 6422 N N . GLY D 1 203 ? 52.87489 25.32089 13.72363 1.000 40.40945 203 GLY D N 1
ATOM 6423 C CA . GLY D 1 203 ? 52.85502 23.86782 13.74194 1.000 43.87637 203 GLY D CA 1
ATOM 6424 C C . GLY D 1 203 ? 51.59275 23.24692 14.30674 1.000 33.04965 203 GLY D C 1
ATOM 6425 O O . GLY D 1 203 ? 51.61937 22.12576 14.81935 1.000 43.83633 203 GLY D O 1
ATOM 6426 N N . TYR D 1 204 ? 50.47220 23.94758 14.16954 1.000 39.42941 204 TYR D N 1
ATOM 6427 C CA . TYR D 1 204 ? 49.21468 23.51542 14.76685 1.000 32.06536 204 TYR D CA 1
ATOM 6428 C C . TYR D 1 204 ? 48.75105 22.21620 14.12353 1.000 32.62290 204 TYR D C 1
ATOM 6429 O O . TYR D 1 204 ? 48.52318 22.16688 12.90987 1.000 33.62093 204 TYR D O 1
ATOM 6438 N N . THR D 1 205 ? 48.65334 21.15786 14.92826 1.000 35.93093 205 THR D N 1
ATOM 6439 C CA . THR D 1 205 ? 48.22606 19.83653 14.47214 1.000 35.86711 205 THR D CA 1
ATOM 6440 C C . THR D 1 205 ? 46.72323 19.62307 14.58883 1.000 34.08406 205 THR D C 1
ATOM 6441 O O . THR D 1 205 ? 46.14807 18.84208 13.81634 1.000 37.13000 205 THR D O 1
ATOM 6445 N N . GLY D 1 206 ? 46.08817 20.26795 15.55750 1.000 30.72829 206 GLY D N 1
ATOM 6446 C CA . GLY D 1 206 ? 44.66771 20.10705 15.78912 1.000 27.23043 206 GLY D CA 1
ATOM 6447 C C . GLY D 1 206 ? 44.28741 20.74558 17.10313 1.000 30.97646 206 GLY D C 1
ATOM 6448 O O . GLY D 1 206 ? 45.14076 21.14803 17.90087 1.000 27.75826 206 GLY D O 1
ATOM 6449 N N . TYR D 1 207 ? 42.97320 20.87454 17.29497 1.000 23.97519 207 TYR D N 1
ATOM 6450 C CA . TYR D 1 207 ? 42.42662 21.48887 18.49819 1.000 26.37474 207 TYR D CA 1
ATOM 6451 C C . TYR D 1 207 ? 42.52745 20.54630 19.69492 1.000 25.08873 207 TYR D C 1
ATOM 6452 O O . TYR D 1 207 ? 42.19423 19.36214 19.59323 1.000 28.87375 207 TYR D O 1
ATOM 6461 N N . GLN D 1 208 ? 42.97472 21.07489 20.83330 1.000 29.14824 208 GLN D N 1
ATOM 6462 C CA . GLN D 1 208 ? 43.11927 20.30353 22.07297 1.000 28.33068 208 GLN D CA 1
ATOM 6463 C C . GLN D 1 208 ? 42.06886 20.77072 23.08343 1.000 30.32759 208 GLN D C 1
ATOM 6464 O O . GLN D 1 208 ? 42.21610 21.83042 23.70440 1.000 30.99326 208 GLN D O 1
ATOM 6470 N N . SER D 1 209 ? 41.02227 19.96397 23.25534 1.000 25.08093 209 SER D N 1
ATOM 6471 C CA . SER D 1 209 ? 39.96188 20.28867 24.20216 1.000 25.69803 209 SER D CA 1
ATOM 6472 C C . SER D 1 209 ? 40.54149 20.46838 25.60307 1.000 23.81826 209 SER D C 1
ATOM 6473 O O . SER D 1 209 ? 41.42710 19.71478 26.00727 1.000 22.91031 209 SER D O 1
ATOM 6476 N N . PRO D 1 210 ? 40.08968 21.45781 26.35875 1.000 19.19209 210 PRO D N 1
ATOM 6477 C CA . PRO D 1 210 ? 40.54127 21.58632 27.74238 1.000 22.69487 210 PRO D CA 1
ATOM 6478 C C . PRO D 1 210 ? 39.83261 20.55751 28.61421 1.000 26.98725 210 PRO D C 1
ATOM 6479 O O . PRO D 1 210 ? 38.85935 19.92136 28.19688 1.000 23.70114 210 PRO D O 1
ATOM 6483 N N . GLY D 1 211 ? 40.35676 20.37849 29.83273 1.000 23.52341 211 GLY D N 1
ATOM 6484 C CA . GLY D 1 211 ? 39.71817 19.52668 30.81223 1.000 22.91886 211 GLY D CA 1
ATOM 6485 C C . GLY D 1 211 ? 40.00136 18.04687 30.62656 1.000 27.38071 211 GLY D C 1
ATOM 6486 O O . GLY D 1 211 ? 40.74106 17.65158 29.72949 1.000 24.53490 211 GLY D O 1
ATOM 6487 N N . PRO D 1 212 ? 39.43895 17.19987 31.49301 1.000 28.26149 212 PRO D N 1
ATOM 6488 C CA . PRO D 1 212 ? 39.74455 15.76199 31.43467 1.000 25.19405 212 PRO D CA 1
ATOM 6489 C C . PRO D 1 212 ? 39.04452 15.06444 30.27737 1.000 26.58032 212 PRO D C 1
ATOM 6490 O O . PRO D 1 212 ? 38.17630 15.61144 29.58816 1.000 23.58868 212 PRO D O 1
ATOM 6494 N N . ALA D 1 213 ? 39.43751 13.80741 30.08634 1.000 22.92313 213 ALA D N 1
ATOM 6495 C CA . ALA D 1 213 ? 38.83939 12.97529 29.05950 1.000 25.89746 213 ALA D CA 1
ATOM 6496 C C . ALA D 1 213 ? 37.37591 12.67531 29.38909 1.000 25.46438 213 ALA D C 1
ATOM 6497 O O . ALA D 1 213 ? 36.96310 12.63033 30.55726 1.000 26.27565 213 ALA D O 1
ATOM 6499 N N . VAL D 1 214 ? 36.58634 12.48031 28.33452 1.000 21.21312 214 VAL D N 1
ATOM 6500 C CA . VAL D 1 214 ? 35.18722 12.13216 28.50404 1.000 22.94265 214 VAL D CA 1
ATOM 6501 C C . VAL D 1 214 ? 35.10065 10.81420 29.25633 1.000 32.46699 214 VAL D C 1
ATOM 6502 O O . VAL D 1 214 ? 35.93316 9.91835 29.07418 1.000 29.44665 214 VAL D O 1
ATOM 6506 N N . TRP D 1 215 ? 34.11713 10.70644 30.14592 1.000 28.24464 215 TRP D N 1
ATOM 6507 C CA . TRP D 1 215 ? 33.75111 9.43738 30.76558 1.000 31.99098 215 TRP D CA 1
ATOM 6508 C C . TRP D 1 215 ? 32.38930 9.01897 30.21630 1.000 32.72725 215 TRP D C 1
ATOM 6509 O O . TRP D 1 215 ? 31.38334 9.70073 30.43951 1.000 28.92836 215 TRP D O 1
ATOM 6520 N N . GLN D 1 216 ? 32.35554 7.89550 29.50907 1.000 39.16603 216 GLN D N 1
ATOM 6521 C CA . GLN D 1 216 ? 31.14944 7.44661 28.82410 1.000 40.08489 216 GLN D CA 1
ATOM 6522 C C . GLN D 1 216 ? 30.47176 6.25694 29.48920 1.000 38.51320 216 GLN D C 1
ATOM 6523 O O . GLN D 1 216 ? 29.37794 5.87614 29.06080 1.000 40.73779 216 GLN D O 1
ATOM 6529 N N . GLY D 1 217 ? 31.08388 5.66735 30.51328 1.000 38.25269 217 GLY D N 1
ATOM 6530 C CA . GLY D 1 217 ? 30.52495 4.51909 31.20491 1.000 36.60203 217 GLY D CA 1
ATOM 6531 C C . GLY D 1 217 ? 31.58020 3.56075 31.73119 1.000 44.57382 217 GLY D C 1
ATOM 6532 O O . GLY D 1 217 ? 32.78600 3.75568 31.53466 1.000 44.08657 217 GLY D O 1
ATOM 6534 N N . HIS E 1 1 ? 56.33708 11.24444 42.93564 1.000 22.82923 1 HIS E N 1
ATOM 6535 C CA . HIS E 1 1 ? 57.10537 11.67337 41.76884 1.000 26.65246 1 HIS E CA 1
ATOM 6536 C C . HIS E 1 1 ? 58.55232 11.19173 41.77516 1.000 28.22828 1 HIS E C 1
ATOM 6537 O O . HIS E 1 1 ? 59.41933 11.82030 42.38774 1.000 29.82694 1 HIS E O 1
ATOM 6544 N N . TYR E 1 2 ? 58.81552 10.11626 41.02944 1.000 27.16941 2 TYR E N 1
ATOM 6545 C CA . TYR E 1 2 ? 60.14795 9.52989 40.93101 1.000 26.18920 2 TYR E CA 1
ATOM 6546 C C . TYR E 1 2 ? 60.23223 8.66422 39.67933 1.000 27.82821 2 TYR E C 1
ATOM 6547 O O . TYR E 1 2 ? 59.22260 8.17453 39.17438 1.000 30.81773 2 TYR E O 1
ATOM 6556 N N . THR E 1 3 ? 61.44523 8.50077 39.17694 1.000 27.74179 3 THR E N 1
ATOM 6557 C CA . THR E 1 3 ? 61.71522 7.56349 38.10153 1.000 26.71246 3 THR E CA 1
ATOM 6558 C C . THR E 1 3 ? 62.26450 6.27747 38.69380 1.000 28.43592 3 THR E C 1
ATOM 6559 O O . THR E 1 3 ? 62.67984 6.22961 39.85187 1.000 24.74886 3 THR E O 1
ATOM 6563 N N . LEU E 1 4 ? 62.29701 5.23018 37.87301 1.000 27.57004 4 LEU E N 1
ATOM 6564 C CA . LEU E 1 4 ? 62.90152 3.95333 38.24860 1.000 26.89407 4 LEU E CA 1
ATOM 6565 C C . LEU E 1 4 ? 64.00012 3.64735 37.23468 1.000 30.98048 4 LEU E C 1
ATOM 6566 O O . LEU E 1 4 ? 63.85001 2.76212 36.38066 1.000 33.41999 4 LEU E O 1
ATOM 6571 N N . PRO E 1 5 ? 65.11844 4.37737 37.29527 1.000 26.55270 5 PRO E N 1
ATOM 6572 C CA . PRO E 1 5 ? 66.13275 4.28392 36.23940 1.000 29.11745 5 PRO E CA 1
ATOM 6573 C C . PRO E 1 5 ? 67.20815 3.21747 36.42954 1.000 31.99873 5 PRO E C 1
ATOM 6574 O O . PRO E 1 5 ? 67.94993 2.96992 35.47115 1.000 31.54286 5 PRO E O 1
ATOM 6578 N N . ASP E 1 6 ? 67.34576 2.59604 37.60943 1.000 32.31797 6 ASP E N 1
ATOM 6579 C CA . ASP E 1 6 ? 68.50354 1.75116 37.91177 1.000 32.79668 6 ASP E CA 1
ATOM 6580 C C . ASP E 1 6 ? 68.07672 0.30388 38.09768 1.000 30.67252 6 ASP E C 1
ATOM 6581 O O . ASP E 1 6 ? 67.42652 -0.03341 39.09235 1.000 31.52845 6 ASP E O 1
ATOM 6586 N N . LEU E 1 7 ? 68.49916 -0.56114 37.18398 1.000 30.89349 7 LEU E N 1
ATOM 6587 C CA . LEU E 1 7 ? 68.34237 -1.98511 37.42243 1.000 33.58448 7 LEU E CA 1
ATOM 6588 C C . LEU E 1 7 ? 69.31396 -2.43971 38.51131 1.000 36.21537 7 LEU E C 1
ATOM 6589 O O . LEU E 1 7 ? 70.48080 -2.03928 38.54330 1.000 35.66008 7 LEU E O 1
ATOM 6594 N N . ILE E 1 8 ? 68.81668 -3.26258 39.41807 1.000 34.78861 8 ILE E N 1
ATOM 6595 C CA . ILE E 1 8 ? 69.63328 -3.94183 40.40928 1.000 31.82147 8 ILE E CA 1
ATOM 6596 C C . ILE E 1 8 ? 69.78733 -5.38768 39.97258 1.000 32.99732 8 ILE E C 1
ATOM 6597 O O . ILE E 1 8 ? 68.79025 -6.08680 39.74878 1.000 34.50327 8 ILE E O 1
ATOM 6602 N N . ALA E 1 9 ? 71.03104 -5.83867 39.86649 1.000 31.15454 9 ALA E N 1
ATOM 6603 C CA . ALA E 1 9 ? 71.33265 -7.17756 39.38587 1.000 39.85307 9 ALA E CA 1
ATOM 6604 C C . ALA E 1 9 ? 72.75908 -7.51686 39.78732 1.000 40.06199 9 ALA E C 1
ATOM 6605 O O . ALA E 1 9 ? 73.62009 -6.63776 39.85371 1.000 41.61607 9 ALA E O 1
ATOM 6607 N N . ASN E 1 10 ? 73.00649 -8.80067 40.03419 1.000 45.30303 10 ASN E N 1
ATOM 6608 C CA . ASN E 1 10 ? 74.33230 -9.25257 40.44810 1.000 45.67976 10 ASN E CA 1
ATOM 6609 C C . ASN E 1 10 ? 74.79860 -8.51160 41.69282 1.000 42.65080 10 ASN E C 1
ATOM 6610 O O . ASN E 1 10 ? 75.96946 -8.14804 41.80086 1.000 50.48896 10 ASN E O 1
ATOM 6615 N N . GLY E 1 11 ? 73.87092 -8.18427 42.58877 1.000 43.90293 11 GLY E N 1
ATOM 6616 C CA . GLY E 1 11 ? 74.22006 -7.48977 43.81326 1.000 43.68306 11 GLY E CA 1
ATOM 6617 C C . GLY E 1 11 ? 74.70201 -6.06442 43.64902 1.000 47.54862 11 GLY E C 1
ATOM 6618 O O . GLY E 1 11 ? 75.14242 -5.45836 44.63833 1.000 44.40207 11 GLY E O 1
ATOM 6619 N N . THR E 1 12 ? 74.60129 -5.49103 42.44729 1.000 40.60333 12 THR E N 1
ATOM 6620 C CA . THR E 1 12 ? 75.05777 -4.13029 42.19974 1.000 44.68475 12 THR E CA 1
ATOM 6621 C C . THR E 1 12 ? 73.94935 -3.32058 41.53431 1.000 43.07441 12 THR E C 1
ATOM 6622 O O . THR E 1 12 ? 73.03672 -3.86767 40.90701 1.000 42.82748 12 THR E O 1
ATOM 6626 N N . VAL E 1 13 ? 74.03421 -2.00098 41.69586 1.000 40.95942 13 VAL E N 1
ATOM 6627 C CA . VAL E 1 13 ? 73.05886 -1.06406 41.14421 1.000 42.42215 13 VAL E CA 1
ATOM 6628 C C . VAL E 1 13 ? 73.62336 -0.49280 39.85423 1.000 38.84671 13 VAL E C 1
ATOM 6629 O O . VAL E 1 13 ? 74.69115 0.13044 39.85483 1.000 38.38598 13 VAL E O 1
ATOM 6633 N N . ALA E 1 14 ? 72.88977 -0.67374 38.76024 1.000 36.53301 14 ALA E N 1
ATOM 6634 C CA . ALA E 1 14 ? 73.32772 -0.14445 37.48353 1.000 36.12890 14 ALA E CA 1
ATOM 6635 C C . ALA E 1 14 ? 73.15952 1.37008 37.46205 1.000 32.31082 14 ALA E C 1
ATOM 6636 O O . ALA E 1 14 ? 72.51204 1.96379 38.32895 1.000 33.62595 14 ALA E O 1
ATOM 6638 N N . ALA E 1 15 ? 73.75854 1.99335 36.45230 1.000 30.27383 15 ALA E N 1
ATOM 6639 C CA . ALA E 1 15 ? 73.63814 3.42737 36.23363 1.000 28.19123 15 ALA E CA 1
ATOM 6640 C C . ALA E 1 15 ? 72.28340 3.76705 35.60297 1.000 34.39138 15 ALA E C 1
ATOM 6641 O O . ALA E 1 15 ? 71.58260 2.90370 35.05720 1.000 28.29375 15 ALA E O 1
ATOM 6643 N N . ASP E 1 16 ? 71.93575 5.05316 35.66244 1.000 34.04616 16 ASP E N 1
ATOM 6644 C CA . ASP E 1 16 ? 70.66088 5.54732 35.14729 1.000 36.65089 16 ASP E CA 1
ATOM 6645 C C . ASP E 1 16 ? 70.43588 5.16092 33.69049 1.000 36.75417 16 ASP E C 1
ATOM 6646 O O . ASP E 1 16 ? 71.24956 5.47145 32.81649 1.000 32.65001 16 ASP E O 1
ATOM 6651 N N . TRP E 1 17 ? 69.30848 4.49770 33.44071 1.000 31.45127 17 TRP E N 1
ATOM 6652 C CA . TRP E 1 17 ? 68.85574 4.11730 32.10343 1.000 32.41846 17 TRP E CA 1
ATOM 6653 C C . TRP E 1 17 ? 69.82267 3.18240 31.38220 1.000 31.95737 17 TRP E C 1
ATOM 6654 O O . TRP E 1 17 ? 69.73260 3.01966 30.16155 1.000 33.94670 17 TRP E O 1
ATOM 6665 N N . GLN E 1 18 ? 70.77211 2.57974 32.09823 1.000 33.08191 18 GLN E N 1
ATOM 6666 C CA . GLN E 1 18 ? 71.70099 1.65237 31.45936 1.000 30.64966 18 GLN E CA 1
ATOM 6667 C C . GLN E 1 18 ? 70.96971 0.43164 30.91339 1.000 36.63867 18 GLN E C 1
ATOM 6668 O O . GLN E 1 18 ? 71.18111 0.03098 29.76161 1.000 32.34061 18 GLN E O 1
ATOM 6674 N N . PHE E 1 19 ? 70.09886 -0.17093 31.73132 1.000 28.52487 19 PHE E N 1
ATOM 6675 C CA . PHE E 1 19 ? 69.31855 -1.33138 31.32946 1.000 30.27703 19 PHE E CA 1
ATOM 6676 C C . PHE E 1 19 ? 67.82934 -1.05367 31.34740 1.000 29.69170 19 PHE E C 1
ATOM 6677 O O . PHE E 1 19 ? 67.03953 -1.94122 30.99641 1.000 31.46024 19 PHE E O 1
ATOM 6685 N N . VAL E 1 20 ? 67.42706 0.14314 31.75153 1.000 29.87366 20 VAL E N 1
ATOM 6686 C CA . VAL E 1 20 ? 66.02696 0.50915 31.87300 1.000 30.63627 20 VAL E CA 1
ATOM 6687 C C . VAL E 1 20 ? 65.71897 1.49831 30.76628 1.000 27.98210 20 VAL E C 1
ATOM 6688 O O . VAL E 1 20 ? 66.48998 2.43394 30.52650 1.000 29.67101 20 VAL E O 1
ATOM 6692 N N . ARG E 1 21 ? 64.61742 1.27221 30.07170 1.000 23.90239 21 ARG E N 1
ATOM 6693 C CA . ARG E 1 21 ? 64.20841 2.18708 29.02208 1.000 28.73361 21 ARG E CA 1
ATOM 6694 C C . ARG E 1 21 ? 63.88904 3.55542 29.61132 1.000 28.86390 21 ARG E C 1
ATOM 6695 O O . ARG E 1 21 ? 62.98619 3.67534 30.44148 1.000 21.92368 21 ARG E O 1
ATOM 6703 N N . GLU E 1 22 ? 64.62241 4.58533 29.17496 1.000 27.46841 22 GLU E N 1
ATOM 6704 C CA . GLU E 1 22 ? 64.39458 5.93333 29.68162 1.000 27.65992 22 GLU E CA 1
ATOM 6705 C C . GLU E 1 22 ? 62.94160 6.34063 29.49107 1.000 32.90322 22 GLU E C 1
ATOM 6706 O O . GLU E 1 22 ? 62.41347 6.30775 28.37166 1.000 32.05695 22 GLU E O 1
ATOM 6712 N N . THR E 1 23 ? 62.31531 6.78046 30.58018 1.000 23.26372 23 THR E N 1
ATOM 6713 C CA . THR E 1 23 ? 60.88351 7.00279 30.58333 1.000 24.11817 23 THR E CA 1
ATOM 6714 C C . THR E 1 23 ? 60.56074 8.46234 30.25853 1.000 27.31912 23 THR E C 1
ATOM 6715 O O . THR E 1 23 ? 61.42539 9.33667 30.28298 1.000 25.94782 23 THR E O 1
ATOM 6719 N N . ALA E 1 24 ? 59.30800 8.70090 29.85890 1.000 30.08891 24 ALA E N 1
ATOM 6720 C CA . ALA E 1 24 ? 58.92121 10.02974 29.38517 1.000 28.48614 24 ALA E CA 1
ATOM 6721 C C . ALA E 1 24 ? 58.92659 11.08437 30.48797 1.000 28.33433 24 ALA E C 1
ATOM 6722 O O . ALA E 1 24 ? 58.96107 12.27991 30.18370 1.000 34.41517 24 ALA E O 1
ATOM 6724 N N . ASN E 1 25 ? 58.88810 10.68231 31.75390 1.000 27.23122 25 ASN E N 1
ATOM 6725 C CA . ASN E 1 25 ? 58.89843 11.62019 32.86642 1.000 29.58777 25 ASN E CA 1
ATOM 6726 C C . ASN E 1 25 ? 60.30413 11.90348 33.37711 1.000 32.89659 25 ASN E C 1
ATOM 6727 O O . ASN E 1 25 ? 60.46754 12.25742 34.55120 1.000 28.32473 25 ASN E O 1
ATOM 6732 N N . HIS E 1 26 ? 61.32146 11.70381 32.53864 1.000 32.67166 26 HIS E N 1
ATOM 6733 C CA . HIS E 1 26 ? 62.70844 11.84491 32.97491 1.000 39.79884 26 HIS E CA 1
ATOM 6734 C C . HIS E 1 26 ? 63.03302 13.26013 33.46754 1.000 40.42317 26 HIS E C 1
ATOM 6735 O O . HIS E 1 26 ? 64.08579 13.45042 34.08321 1.000 47.19112 26 HIS E O 1
ATOM 6742 N N . TYR E 1 27 ? 62.18032 14.25766 33.18508 1.000 40.03363 27 TYR E N 1
ATOM 6743 C CA A TYR E 1 27 ? 62.30625 15.59890 33.75273 0.428 40.47299 27 TYR E CA 1
ATOM 6744 C CA B TYR E 1 27 ? 62.31477 15.59331 33.76650 0.572 40.46251 27 TYR E CA 1
ATOM 6745 C C . TYR E 1 27 ? 61.26660 15.87439 34.83393 1.000 41.61050 27 TYR E C 1
ATOM 6746 O O . TYR E 1 27 ? 61.59193 16.41880 35.89433 1.000 41.90015 27 TYR E O 1
ATOM 6763 N N . THR E 1 28 ? 60.00450 15.53258 34.57062 1.000 39.67094 28 THR E N 1
ATOM 6764 C CA . THR E 1 28 ? 58.91737 15.86363 35.48365 1.000 37.67700 28 THR E CA 1
ATOM 6765 C C . THR E 1 28 ? 58.80103 14.90779 36.66805 1.000 34.58947 28 THR E C 1
ATOM 6766 O O . THR E 1 28 ? 58.23499 15.29165 37.69755 1.000 31.75500 28 THR E O 1
ATOM 6770 N N . ASN E 1 29 ? 59.29144 13.67456 36.53734 1.000 31.94773 29 ASN E N 1
ATOM 6771 C CA . ASN E 1 29 ? 59.05402 12.59011 37.48764 1.000 27.54030 29 ASN E CA 1
ATOM 6772 C C . ASN E 1 29 ? 57.57043 12.26787 37.65499 1.000 26.11832 29 ASN E C 1
ATOM 6773 O O . ASN E 1 29 ? 57.21361 11.50196 38.55464 1.000 24.40699 29 ASN E O 1
ATOM 6778 N N . GLY E 1 30 ? 56.68425 12.80557 36.81471 1.000 24.02725 30 GLY E N 1
ATOM 6779 C CA . GLY E 1 30 ? 55.26386 12.58565 37.01434 1.000 20.01143 30 GLY E CA 1
ATOM 6780 C C . GLY E 1 30 ? 54.82805 11.18714 36.60167 1.000 22.78259 30 GLY E C 1
ATOM 6781 O O . GLY E 1 30 ? 55.48599 10.51401 35.79865 1.000 19.24718 30 GLY E O 1
ATOM 6782 N N . PRO E 1 31 ? 53.68116 10.74527 37.10636 1.000 19.84823 31 PRO E N 1
ATOM 6783 C CA . PRO E 1 31 ? 53.22735 9.36953 36.87191 1.000 21.72093 31 PRO E CA 1
ATOM 6784 C C . PRO E 1 31 ? 52.47222 9.20499 35.56211 1.000 25.28923 31 PRO E C 1
ATOM 6785 O O . PRO E 1 31 ? 52.00803 10.17435 34.95341 1.000 21.58578 31 PRO E O 1
ATOM 6789 N N . VAL E 1 32 ? 52.35205 7.94115 35.13839 1.000 22.20500 32 VAL E N 1
ATOM 6790 C CA . VAL E 1 32 ? 51.27479 7.58836 34.21822 1.000 24.09091 32 VAL E CA 1
ATOM 6791 C C . VAL E 1 32 ? 49.97897 7.57113 35.01224 1.000 24.92258 32 VAL E C 1
ATOM 6792 O O . VAL E 1 32 ? 49.93582 7.05255 36.13837 1.000 25.90660 32 VAL E O 1
ATOM 6796 N N . THR E 1 33 ? 48.91817 8.15682 34.44992 1.000 25.72116 33 THR E N 1
ATOM 6797 C CA . THR E 1 33 ? 47.62271 8.17767 35.11932 1.000 25.81424 33 THR E CA 1
ATOM 6798 C C . THR E 1 33 ? 46.51258 7.55425 34.28451 1.000 26.64413 33 THR E C 1
ATOM 6799 O O . THR E 1 33 ? 45.37297 7.48783 34.75730 1.000 27.08770 33 THR E O 1
ATOM 6803 N N . ASP E 1 34 ? 46.79865 7.11413 33.05909 1.000 27.44195 34 ASP E N 1
ATOM 6804 C CA . ASP E 1 34 ? 45.80130 6.50943 32.17428 1.000 25.06561 34 ASP E CA 1
ATOM 6805 C C . ASP E 1 34 ? 46.21686 5.08003 31.84140 1.000 22.46472 34 ASP E C 1
ATOM 6806 O O . ASP E 1 34 ? 47.10748 4.87218 31.00789 1.000 22.90920 34 ASP E O 1
ATOM 6811 N N . VAL E 1 35 ? 45.52188 4.09307 32.42269 1.000 22.68516 35 VAL E N 1
ATOM 6812 C CA . VAL E 1 35 ? 45.87330 2.68876 32.17834 1.000 26.31303 35 VAL E CA 1
ATOM 6813 C C . VAL E 1 35 ? 45.55530 2.22627 30.75762 1.000 25.71390 35 VAL E C 1
ATOM 6814 O O . VAL E 1 35 ? 46.00161 1.14041 30.34218 1.000 26.18730 35 VAL E O 1
ATOM 6818 N N . THR E 1 36 ? 44.79862 3.00985 29.99940 1.000 22.60181 36 THR E N 1
ATOM 6819 C CA . THR E 1 36 ? 44.50752 2.68341 28.60818 1.000 29.73780 36 THR E CA 1
ATOM 6820 C C . THR E 1 36 ? 45.56026 3.21255 27.64107 1.000 30.93403 36 THR E C 1
ATOM 6821 O O . THR E 1 36 ? 45.50273 2.89319 26.44749 1.000 32.30673 36 THR E O 1
ATOM 6825 N N . ASP E 1 37 ? 46.49322 4.02863 28.12506 1.000 25.77284 37 ASP E N 1
ATOM 6826 C CA . ASP E 1 37 ? 47.53768 4.60486 27.29252 1.000 26.83547 37 ASP E CA 1
ATOM 6827 C C . ASP E 1 37 ? 48.70984 3.64277 27.15972 1.000 28.91960 37 ASP E C 1
ATOM 6828 O O . ASP E 1 37 ? 49.07113 2.94314 28.11432 1.000 25.21015 37 ASP E O 1
ATOM 6833 N N . GLU E 1 38 ? 49.31082 3.62317 25.96231 1.000 28.68348 38 GLU E N 1
ATOM 6834 C CA A GLU E 1 38 ? 50.48872 2.79131 25.73311 0.473 28.91832 38 GLU E CA 1
ATOM 6835 C CA B GLU E 1 38 ? 50.50102 2.81234 25.71955 0.527 28.92105 38 GLU E CA 1
ATOM 6836 C C . GLU E 1 38 ? 51.56521 3.03655 26.78807 1.000 26.92358 38 GLU E C 1
ATOM 6837 O O . GLU E 1 38 ? 52.37750 2.14451 27.06293 1.000 25.96326 38 GLU E O 1
ATOM 6848 N N . ALA E 1 39 ? 51.57403 4.22656 27.40007 1.000 23.82584 39 ALA E N 1
ATOM 6849 C CA . ALA E 1 39 ? 52.55069 4.55906 28.43616 1.000 27.38517 39 ALA E CA 1
ATOM 6850 C C . ALA E 1 39 ? 52.49099 3.60807 29.63472 1.000 25.49950 39 ALA E C 1
ATOM 6851 O O . ALA E 1 39 ? 53.50523 3.40992 30.31051 1.000 24.52018 39 ALA E O 1
ATOM 6853 N N . ILE E 1 40 ? 51.33578 2.98696 29.89734 1.000 21.57161 40 ILE E N 1
ATOM 6854 C CA . ILE E 1 40 ? 51.20026 2.11757 31.06571 1.000 19.92743 40 ILE E CA 1
ATOM 6855 C C . ILE E 1 40 ? 52.13184 0.91524 31.00226 1.000 24.84495 40 ILE E C 1
ATOM 6856 O O . ILE E 1 40 ? 52.42545 0.30784 32.04076 1.000 28.75636 40 ILE E O 1
ATOM 6861 N N . ARG E 1 41 ? 52.62641 0.56038 29.81281 1.000 24.91469 41 ARG E N 1
ATOM 6862 C CA . ARG E 1 41 ? 53.48407 -0.61769 29.68757 1.000 21.45001 41 ARG E CA 1
ATOM 6863 C C . ARG E 1 41 ? 54.89343 -0.30170 30.17618 1.000 27.50137 41 ARG E C 1
ATOM 6864 O O . ARG E 1 41 ? 55.33964 -0.81420 31.21248 1.000 23.98878 41 ARG E O 1
ATOM 6872 N N . CYS E 1 42 ? 55.61641 0.53971 29.43216 1.000 24.95019 42 CYS E N 1
ATOM 6873 C CA . CYS E 1 42 ? 56.99476 0.85536 29.78549 1.000 24.19221 42 CYS E CA 1
ATOM 6874 C C . CYS E 1 42 ? 57.28885 2.33957 29.85358 1.000 23.61189 42 CYS E C 1
ATOM 6875 O O . CYS E 1 42 ? 58.44058 2.70316 30.11611 1.000 22.21733 42 CYS E O 1
ATOM 6878 N N . TYR E 1 43 ? 56.30330 3.20276 29.59974 1.000 23.62303 43 TYR E N 1
ATOM 6879 C CA . TYR E 1 43 ? 56.45181 4.63330 29.83189 1.000 25.76451 43 TYR E CA 1
ATOM 6880 C C . TYR E 1 43 ? 57.63461 5.22164 29.05616 1.000 23.47892 43 TYR E C 1
ATOM 6881 O O . TYR E 1 43 ? 58.27072 6.16834 29.52040 1.000 23.76879 43 TYR E O 1
ATOM 6890 N N . GLU E 1 44 ? 57.96837 4.66101 27.88887 1.000 25.55058 44 GLU E N 1
ATOM 6891 C CA . GLU E 1 44 ? 59.18453 5.07782 27.18707 1.000 25.03515 44 GLU E CA 1
ATOM 6892 C C . GLU E 1 44 ? 59.14640 6.55536 26.82639 1.000 25.23156 44 GLU E C 1
ATOM 6893 O O . GLU E 1 44 ? 58.08411 7.13585 26.58237 1.000 24.92924 44 GLU E O 1
ATOM 6899 N N . LEU E 1 45 ? 60.33772 7.16119 26.81950 1.000 27.09998 45 LEU E N 1
ATOM 6900 C CA . LEU E 1 45 ? 60.50602 8.50433 26.27643 1.000 30.41645 45 LEU E CA 1
ATOM 6901 C C . LEU E 1 45 ? 60.11789 8.54664 24.81052 1.000 28.58518 45 LEU E C 1
ATOM 6902 O O . LEU E 1 45 ? 59.48427 9.50512 24.35323 1.000 28.61586 45 LEU E O 1
ATOM 6907 N N . ASP E 1 46 ? 60.49187 7.51078 24.06133 1.000 34.51432 46 ASP E N 1
ATOM 6908 C CA . ASP E 1 46 ? 60.22836 7.44246 22.62623 1.000 30.72416 46 ASP E CA 1
ATOM 6909 C C . ASP E 1 46 ? 60.06972 5.96795 22.27757 1.000 26.82466 46 ASP E C 1
ATOM 6910 O O . ASP E 1 46 ? 61.03913 5.21085 22.37114 1.000 28.77071 46 ASP E O 1
ATOM 6915 N N . TYR E 1 47 ? 58.85238 5.55137 21.90761 1.000 23.89806 47 TYR E N 1
ATOM 6916 C CA . TYR E 1 47 ? 58.56850 4.12008 21.76169 1.000 23.57751 47 TYR E CA 1
ATOM 6917 C C . TYR E 1 47 ? 59.47849 3.45340 20.73521 1.000 28.36123 47 TYR E C 1
ATOM 6918 O O . TYR E 1 47 ? 59.89653 2.30554 20.92150 1.000 30.60156 47 TYR E O 1
ATOM 6927 N N . SER E 1 48 ? 59.79246 4.14479 19.64264 1.000 28.89283 48 SER E N 1
ATOM 6928 C CA . SER E 1 48 ? 60.59393 3.51956 18.59324 1.000 33.14485 48 SER E CA 1
ATOM 6929 C C . SER E 1 48 ? 62.09297 3.61417 18.85413 1.000 29.32256 48 SER E C 1
ATOM 6930 O O . SER E 1 48 ? 62.83613 2.68695 18.50893 1.000 31.81266 48 SER E O 1
ATOM 6933 N N . ALA E 1 49 ? 62.55751 4.68342 19.49505 1.000 25.96959 49 ALA E N 1
ATOM 6934 C CA . ALA E 1 49 ? 63.99620 4.85046 19.66742 1.000 26.59214 49 ALA E CA 1
ATOM 6935 C C . ALA E 1 49 ? 64.50346 4.29309 20.98975 1.000 26.74556 49 ALA E C 1
ATOM 6936 O O . ALA E 1 49 ? 65.57396 3.67712 21.01917 1.000 30.29726 49 ALA E O 1
ATOM 6938 N N . THR E 1 50 ? 63.77765 4.51612 22.09099 1.000 30.81695 50 THR E N 1
ATOM 6939 C CA . THR E 1 50 ? 64.32061 4.21523 23.42008 1.000 27.92559 50 THR E CA 1
ATOM 6940 C C . THR E 1 50 ? 64.77378 2.76639 23.61382 1.000 26.57455 50 THR E C 1
ATOM 6941 O O . THR E 1 50 ? 65.79726 2.56355 24.28566 1.000 27.00419 50 THR E O 1
ATOM 6945 N N . PRO E 1 51 ? 64.07569 1.72860 23.12393 1.000 25.62189 51 PRO E N 1
ATOM 6946 C CA . PRO E 1 51 ? 64.60854 0.37077 23.34124 1.000 27.15313 51 PRO E CA 1
ATOM 6947 C C . PRO E 1 51 ? 66.00059 0.18016 22.76978 1.000 30.62531 51 PRO E C 1
ATOM 6948 O O . PRO E 1 51 ? 66.87340 -0.40948 23.43206 1.000 28.60887 51 PRO E O 1
ATOM 6952 N N . GLY E 1 52 ? 66.22958 0.67015 21.54584 1.000 30.42892 52 GLY E N 1
ATOM 6953 C CA . GLY E 1 52 ? 67.54071 0.57947 20.92984 1.000 31.45595 52 GLY E CA 1
ATOM 6954 C C . GLY E 1 52 ? 68.59499 1.38755 21.65031 1.000 31.47410 52 GLY E C 1
ATOM 6955 O O . GLY E 1 52 ? 69.78662 1.08829 21.51862 1.000 34.88224 52 GLY E O 1
ATOM 6956 N N . GLU E 1 53 ? 68.17690 2.36356 22.45688 1.000 30.87284 53 GLU E N 1
ATOM 6957 C CA . GLU E 1 53 ? 69.07326 3.16434 23.27874 1.000 35.98904 53 GLU E CA 1
ATOM 6958 C C . GLU E 1 53 ? 69.33753 2.52496 24.63432 1.000 31.78136 53 GLU E C 1
ATOM 6959 O O . GLU E 1 53 ? 69.90255 3.18199 25.50993 1.000 30.67968 53 GLU E O 1
ATOM 6965 N N . THR E 1 54 ? 68.91767 1.27887 24.83643 1.000 25.95639 54 THR E N 1
ATOM 6966 C CA . THR E 1 54 ? 68.97896 0.63323 26.14144 1.000 26.66245 54 THR E CA 1
ATOM 6967 C C . THR E 1 54 ? 69.73467 -0.68902 26.05377 1.000 31.75915 54 THR E C 1
ATOM 6968 O O . THR E 1 54 ? 69.44000 -1.51648 25.18542 1.000 35.77459 54 THR E O 1
ATOM 6972 N N . ASN E 1 55 ? 70.68453 -0.89906 26.96705 1.000 29.05934 55 ASN E N 1
ATOM 6973 C CA . ASN E 1 55 ? 71.47693 -2.12529 26.98994 1.000 31.04967 55 ASN E CA 1
ATOM 6974 C C . ASN E 1 55 ? 70.67656 -3.28891 27.58356 1.000 32.51110 55 ASN E C 1
ATOM 6975 O O . ASN E 1 55 ? 69.57191 -3.12343 28.12293 1.000 32.36945 55 ASN E O 1
ATOM 6980 N N . ILE E 1 56 ? 71.24811 -4.48709 27.49435 1.000 26.12383 56 ILE E N 1
ATOM 6981 C CA . ILE E 1 56 ? 70.56439 -5.69660 27.93829 1.000 34.61169 56 ILE E CA 1
ATOM 6982 C C . ILE E 1 56 ? 71.39208 -6.34326 29.03373 1.000 36.88016 56 ILE E C 1
ATOM 6983 O O . ILE E 1 56 ? 72.56777 -6.67065 28.82181 1.000 36.91507 56 ILE E O 1
ATOM 6988 N N . ALA E 1 57 ? 70.76406 -6.57051 30.18666 1.000 32.36373 57 ALA E N 1
ATOM 6989 C CA . ALA E 1 57 ? 71.44614 -7.12992 31.34340 1.000 34.83151 57 ALA E CA 1
ATOM 6990 C C . ALA E 1 57 ? 71.28550 -8.64264 31.37687 1.000 38.02308 57 ALA E C 1
ATOM 6991 O O . ALA E 1 57 ? 70.16089 -9.15794 31.33230 1.000 33.77207 57 ALA E O 1
ATOM 6993 N N . THR E 1 58 ? 72.40883 -9.34498 31.50304 1.000 40.11873 58 THR E N 1
ATOM 6994 C CA . THR E 1 58 ? 72.41498 -10.79691 31.58914 1.000 33.34167 58 THR E CA 1
ATOM 6995 C C . THR E 1 58 ? 72.34743 -11.18284 33.05356 1.000 37.75992 58 THR E C 1
ATOM 6996 O O . THR E 1 58 ? 73.18435 -10.74125 33.84901 1.000 45.18600 58 THR E O 1
ATOM 7000 N N . VAL E 1 59 ? 71.34260 -11.98324 33.41241 1.000 33.94379 59 VAL E N 1
ATOM 7001 C CA . VAL E 1 59 ? 71.14148 -12.43394 34.78221 1.000 35.58256 59 VAL E CA 1
ATOM 7002 C C . VAL E 1 59 ? 70.72799 -13.89367 34.76154 1.000 36.54679 59 VAL E C 1
ATOM 7003 O O . VAL E 1 59 ? 70.21099 -14.40500 33.76453 1.000 34.85455 59 VAL E O 1
ATOM 7007 N N . SER E 1 60 ? 70.93298 -14.55084 35.90009 1.000 35.69893 60 SER E N 1
ATOM 7008 C CA . SER E 1 60 ? 70.61761 -15.96183 36.05801 1.000 39.71997 60 SER E CA 1
ATOM 7009 C C . SER E 1 60 ? 69.20796 -16.14690 36.60778 1.000 42.88033 60 SER E C 1
ATOM 7010 O O . SER E 1 60 ? 68.77521 -15.41955 37.50707 1.000 42.28455 60 SER E O 1
ATOM 7013 N N . ALA E 1 61 ? 68.49993 -17.14099 36.08055 1.000 36.74081 61 ALA E N 1
ATOM 7014 C CA . ALA E 1 61 ? 67.22909 -17.52156 36.67881 1.000 48.30108 61 ALA E CA 1
ATOM 7015 C C . ALA E 1 61 ? 67.44974 -17.93914 38.12853 1.000 50.69950 61 ALA E C 1
ATOM 7016 O O . ALA E 1 61 ? 68.47346 -18.53545 38.46770 1.000 52.52128 61 ALA E O 1
ATOM 7018 N N . GLY E 1 62 ? 66.49138 -17.61026 38.99172 1.000 47.40878 62 GLY E N 1
ATOM 7019 C CA . GLY E 1 62 ? 66.62544 -17.86235 40.40535 1.000 44.90334 62 GLY E CA 1
ATOM 7020 C C . GLY E 1 62 ? 67.32727 -16.76777 41.18294 1.000 45.03990 62 GLY E C 1
ATOM 7021 O O . GLY E 1 62 ? 67.24981 -16.76020 42.41392 1.000 48.58744 62 GLY E O 1
ATOM 7022 N N . SER E 1 63 ? 68.01578 -15.85385 40.50450 1.000 42.61504 63 SER E N 1
ATOM 7023 C CA . SER E 1 63 ? 68.74937 -14.79833 41.18288 1.000 41.12073 63 SER E CA 1
ATOM 7024 C C . SER E 1 63 ? 67.83474 -13.63022 41.56402 1.000 42.98545 63 SER E C 1
ATOM 7025 O O . SER E 1 63 ? 66.69859 -13.48799 41.08787 1.000 39.21422 63 SER E O 1
ATOM 7028 N N . THR E 1 64 ? 68.35103 -12.79730 42.45653 1.000 43.32689 64 THR E N 1
ATOM 7029 C CA . THR E 1 64 ? 67.67034 -11.59059 42.89532 1.000 38.48695 64 THR E CA 1
ATOM 7030 C C . THR E 1 64 ? 67.99603 -10.42560 41.97022 1.000 39.31380 64 THR E C 1
ATOM 7031 O O . THR E 1 64 ? 69.16515 -10.19973 41.63169 1.000 34.70946 64 THR E O 1
ATOM 7035 N N . VAL E 1 65 ? 66.95341 -9.71759 41.53088 1.000 36.31748 65 VAL E N 1
ATOM 7036 C CA . VAL E 1 65 ? 67.08445 -8.46810 40.79412 1.000 40.13802 65 VAL E CA 1
ATOM 7037 C C . VAL E 1 65 ? 66.19269 -7.42635 41.46383 1.000 33.66624 65 VAL E C 1
ATOM 7038 O O . VAL E 1 65 ? 65.48909 -7.71593 42.43005 1.000 37.89137 65 VAL E O 1
ATOM 7042 N N . GLY E 1 66 ? 66.19584 -6.21706 40.91937 1.000 32.59864 66 GLY E N 1
ATOM 7043 C CA . GLY E 1 66 ? 65.35134 -5.18242 41.47805 1.000 33.74658 66 GLY E CA 1
ATOM 7044 C C . GLY E 1 66 ? 65.53741 -3.86543 40.76227 1.000 33.43027 66 GLY E C 1
ATOM 7045 O O . GLY E 1 66 ? 66.16659 -3.78889 39.70703 1.000 28.35590 66 GLY E O 1
ATOM 7046 N N . MET E 1 67 ? 64.96795 -2.82161 41.35662 1.000 30.97543 67 MET E N 1
ATOM 7047 C CA . MET E 1 67 ? 64.99737 -1.48764 40.77641 1.000 30.91785 67 MET E CA 1
ATOM 7048 C C . MET E 1 67 ? 65.25066 -0.47850 41.88275 1.000 28.02940 67 MET E C 1
ATOM 7049 O O . MET E 1 67 ? 64.70012 -0.60001 42.97786 1.000 32.21204 67 MET E O 1
ATOM 7054 N N . GLN E 1 68 ? 66.10248 0.49528 41.60836 1.000 28.24792 68 GLN E N 1
ATOM 7055 C CA . GLN E 1 68 ? 66.30824 1.60983 42.51357 1.000 28.45952 68 GLN E CA 1
ATOM 7056 C C . GLN E 1 68 ? 65.77021 2.86850 41.84222 1.000 29.10375 68 GLN E C 1
ATOM 7057 O O . GLN E 1 68 ? 66.02019 3.09472 40.65438 1.000 28.57410 68 GLN E O 1
ATOM 7063 N N . GLY E 1 69 ? 64.98981 3.65802 42.58902 1.000 29.40404 69 GLY E N 1
ATOM 7064 C CA . GLY E 1 69 ? 64.48820 4.91364 42.07566 1.000 22.81456 69 GLY E CA 1
ATOM 7065 C C . GLY E 1 69 ? 65.52497 6.01207 42.17790 1.000 32.03051 69 GLY E C 1
ATOM 7066 O O . GLY E 1 69 ? 66.58515 5.82985 42.77793 1.000 27.53189 69 GLY E O 1
ATOM 7067 N N . ASN E 1 70 ? 65.20868 7.15982 41.55973 1.000 28.05268 70 ASN E N 1
ATOM 7068 C CA . ASN E 1 70 ? 66.00867 8.36218 41.71820 1.000 26.69154 70 ASN E CA 1
ATOM 7069 C C . ASN E 1 70 ? 65.65832 9.09627 43.01590 1.000 30.72503 70 ASN E C 1
ATOM 7070 O O . ASN E 1 70 ? 66.08913 10.22915 43.22637 1.000 34.86121 70 ASN E O 1
ATOM 7075 N N . GLY E 1 71 ? 64.88469 8.45375 43.87730 1.000 30.37165 71 GLY E N 1
ATOM 7076 C CA . GLY E 1 71 ? 64.57948 8.97414 45.19273 1.000 29.47052 71 GLY E CA 1
ATOM 7077 C C . GLY E 1 71 ? 63.74729 7.94552 45.91267 1.000 32.66381 71 GLY E C 1
ATOM 7078 O O . GLY E 1 71 ? 63.36638 6.91562 45.34475 1.000 29.36886 71 GLY E O 1
ATOM 7079 N N . ALA E 1 72 ? 63.45843 8.23601 47.17452 1.000 29.73155 72 ALA E N 1
ATOM 7080 C CA . ALA E 1 72 ? 62.65756 7.32004 47.96921 1.000 30.54739 72 ALA E CA 1
ATOM 7081 C C . ALA E 1 72 ? 61.22633 7.25770 47.45203 1.000 28.94945 72 ALA E C 1
ATOM 7082 O O . ALA E 1 72 ? 60.65727 8.25545 47.00390 1.000 34.30174 72 ALA E O 1
ATOM 7084 N N . PHE E 1 73 ? 60.62880 6.07059 47.55907 1.000 26.64920 73 PHE E N 1
ATOM 7085 C CA . PHE E 1 73 ? 59.26800 5.83763 47.08994 1.000 29.57393 73 PHE E CA 1
ATOM 7086 C C . PHE E 1 73 ? 58.26809 6.32859 48.13406 1.000 30.16531 73 PHE E C 1
ATOM 7087 O O . PHE E 1 73 ? 57.55592 5.55586 48.77812 1.000 31.52758 73 PHE E O 1
ATOM 7095 N N . TYR E 1 74 ? 58.17232 7.65821 48.23841 1.000 30.15105 74 TYR E N 1
ATOM 7096 C CA . TYR E 1 74 ? 57.51485 8.27255 49.38817 1.000 27.12795 74 TYR E CA 1
ATOM 7097 C C . TYR E 1 74 ? 55.99805 8.27688 49.29426 1.000 30.02379 74 TYR E C 1
ATOM 7098 O O . TYR E 1 74 ? 55.34475 8.57912 50.30009 1.000 30.09381 74 TYR E O 1
ATOM 7107 N N . HIS E 1 75 ? 55.40405 7.97728 48.10103 1.000 27.66746 75 HIS E N 1
ATOM 7108 C CA . HIS E 1 75 ? 53.95646 7.80074 48.10372 1.000 26.46041 75 HIS E CA 1
ATOM 7109 C C . HIS E 1 75 ? 53.58834 6.41505 48.64232 1.000 29.06671 75 HIS E C 1
ATOM 7110 O O . HIS E 1 75 ? 54.31625 5.44707 48.42085 1.000 26.76523 75 HIS E O 1
ATOM 7117 N N . PRO E 1 76 ? 52.45708 6.29349 49.33983 1.000 27.47132 76 PRO E N 1
ATOM 7118 C CA . PRO E 1 76 ? 51.97478 4.96287 49.74004 1.000 30.17179 76 PRO E CA 1
ATOM 7119 C C . PRO E 1 76 ? 51.39606 4.22414 48.54358 1.000 29.92226 76 PRO E C 1
ATOM 7120 O O . PRO E 1 76 ? 50.54469 4.75410 47.82611 1.000 25.93544 76 PRO E O 1
ATOM 7124 N N . GLY E 1 77 ? 51.81093 2.98006 48.35741 1.000 29.34703 77 GLY E N 1
ATOM 7125 C CA . GLY E 1 77 ? 51.31434 2.29400 47.19294 1.000 30.10192 77 GLY E CA 1
ATOM 7126 C C . GLY E 1 77 ? 51.61783 0.81512 47.16114 1.000 34.36136 77 GLY E C 1
ATOM 7127 O O . GLY E 1 77 ? 52.15715 0.23500 48.10570 1.000 34.53825 77 GLY E O 1
ATOM 7128 N N . TYR E 1 78 ? 51.26253 0.23608 46.01864 1.000 31.20144 78 TYR E N 1
ATOM 7129 C CA . TYR E 1 78 ? 51.41559 -1.16896 45.69873 1.000 29.84068 78 TYR E CA 1
ATOM 7130 C C . TYR E 1 78 ? 52.53489 -1.30220 44.68343 1.000 27.88781 78 TYR E C 1
ATOM 7131 O O . TYR E 1 78 ? 52.63134 -0.49967 43.75047 1.000 27.84095 78 TYR E O 1
ATOM 7140 N N . PHE E 1 79 ? 53.40084 -2.28270 44.88509 1.000 25.85097 79 PHE E N 1
ATOM 7141 C CA . PHE E 1 79 ? 54.49985 -2.54283 43.97307 1.000 29.74012 79 PHE E CA 1
ATOM 7142 C C . PHE E 1 79 ? 54.24896 -3.87105 43.27620 1.000 31.75954 79 PHE E C 1
ATOM 7143 O O . PHE E 1 79 ? 53.61984 -4.77698 43.83860 1.000 27.58794 79 PHE E O 1
ATOM 7151 N N . SER E 1 80 ? 54.72064 -3.97553 42.03684 1.000 31.06199 80 SER E N 1
ATOM 7152 C CA . SER E 1 80 ? 54.63879 -5.24400 41.32979 1.000 32.24589 80 SER E CA 1
ATOM 7153 C C . SER E 1 80 ? 55.81037 -5.34670 40.37232 1.000 29.80603 80 SER E C 1
ATOM 7154 O O . SER E 1 80 ? 56.48940 -4.36125 40.06661 1.000 28.03589 80 SER E O 1
ATOM 7157 N N . ALA E 1 81 ? 56.05681 -6.56796 39.92737 1.000 26.78092 81 ALA E N 1
ATOM 7158 C CA . ALA E 1 81 ? 57.06845 -6.82820 38.92252 1.000 25.31639 81 ALA E CA 1
ATOM 7159 C C . ALA E 1 81 ? 56.47884 -7.84278 37.95976 1.000 28.80105 81 ALA E C 1
ATOM 7160 O O . ALA E 1 81 ? 55.87374 -8.83299 38.38921 1.000 25.75257 81 ALA E O 1
ATOM 7162 N N . TYR E 1 82 ? 56.59488 -7.54844 36.66841 1.000 26.58820 82 TYR E N 1
ATOM 7163 C CA . TYR E 1 82 ? 56.13173 -8.41783 35.60088 1.000 26.69732 82 TYR E CA 1
ATOM 7164 C C . TYR E 1 82 ? 57.28098 -8.73149 34.65224 1.000 25.26879 82 TYR E C 1
ATOM 7165 O O . TYR E 1 82 ? 58.16592 -7.90167 34.42607 1.000 24.42034 82 TYR E O 1
ATOM 7174 N N . LEU E 1 83 ? 57.25410 -9.94092 34.09515 1.000 23.01027 83 LEU E N 1
ATOM 7175 C CA . LEU E 1 83 ? 58.13896 -10.32977 33.00935 1.000 20.76654 83 LEU E CA 1
ATOM 7176 C C . LEU E 1 83 ? 57.31358 -10.58426 31.75290 1.000 24.67238 83 LEU E C 1
ATOM 7177 O O . LEU E 1 83 ? 56.12809 -10.93150 31.81940 1.000 22.94243 83 LEU E O 1
ATOM 7182 N N . SER E 1 84 ? 57.94264 -10.36051 30.60747 1.000 27.94077 84 SER E N 1
ATOM 7183 C CA . SER E 1 84 ? 57.44473 -10.84719 29.33031 1.000 26.97220 84 SER E CA 1
ATOM 7184 C C . SER E 1 84 ? 58.63684 -11.36169 28.55307 1.000 25.38706 84 SER E C 1
ATOM 7185 O O . SER E 1 84 ? 59.67814 -10.69696 28.52928 1.000 28.00083 84 SER E O 1
ATOM 7188 N N . GLN E 1 85 ? 58.50413 -12.54434 27.94423 1.000 25.12155 85 GLN E N 1
ATOM 7189 C CA . GLN E 1 85 ? 59.47026 -12.92510 26.92225 1.000 28.77645 85 GLN E CA 1
ATOM 7190 C C . GLN E 1 85 ? 59.60801 -11.76265 25.94430 1.000 26.86927 85 GLN E C 1
ATOM 7191 O O . GLN E 1 85 ? 58.63548 -11.06077 25.65167 1.000 30.02111 85 GLN E O 1
ATOM 7197 N N . ALA E 1 86 ? 60.82246 -11.51999 25.47701 1.000 27.03842 86 ALA E N 1
ATOM 7198 C CA . ALA E 1 86 ? 61.10628 -10.34786 24.64871 1.000 33.12506 86 ALA E CA 1
ATOM 7199 C C . ALA E 1 86 ? 61.59456 -10.80192 23.27719 1.000 32.58722 86 ALA E C 1
ATOM 7200 O O . ALA E 1 86 ? 62.72708 -11.27385 23.13859 1.000 33.60581 86 ALA E O 1
ATOM 7202 N N . SER E 1 87 ? 60.74414 -10.64635 22.26548 1.000 32.48008 87 SER E N 1
ATOM 7203 C CA . SER E 1 87 ? 61.05071 -11.04154 20.90675 1.000 35.43854 87 SER E CA 1
ATOM 7204 C C . SER E 1 87 ? 60.94202 -9.85247 19.96521 1.000 32.57778 87 SER E C 1
ATOM 7205 O O . SER E 1 87 ? 60.01767 -9.04750 20.09593 1.000 35.75090 87 SER E O 1
ATOM 7208 N N . PRO E 1 88 ? 61.88690 -9.69327 19.02728 1.000 31.71300 88 PRO E N 1
ATOM 7209 C CA . PRO E 1 88 ? 63.01785 -10.60022 18.76803 1.000 39.91863 88 PRO E CA 1
ATOM 7210 C C . PRO E 1 88 ? 64.11992 -10.51850 19.82005 1.000 38.19289 88 PRO E C 1
ATOM 7211 O O . PRO E 1 88 ? 64.98829 -11.41123 19.89666 1.000 36.07775 88 PRO E O 1
ATOM 7215 N N . ALA E 1 89 ? 64.07988 -9.44751 20.61366 1.000 32.54900 89 ALA E N 1
ATOM 7216 C CA . ALA E 1 89 ? 65.09283 -9.20772 21.63496 1.000 36.19720 89 ALA E CA 1
ATOM 7217 C C . ALA E 1 89 ? 64.54829 -8.22091 22.65883 1.000 30.18463 89 ALA E C 1
ATOM 7218 O O . ALA E 1 89 ? 63.56150 -7.52166 22.41540 1.000 25.08867 89 ALA E O 1
ATOM 7220 N N . ALA E 1 90 ? 65.21839 -8.16848 23.81107 1.000 32.18573 90 ALA E N 1
ATOM 7221 C CA . ALA E 1 90 ? 64.78422 -7.26627 24.87324 1.000 32.58966 90 ALA E CA 1
ATOM 7222 C C . ALA E 1 90 ? 64.93523 -5.80372 24.48816 1.000 30.79620 90 ALA E C 1
ATOM 7223 O O . ALA E 1 90 ? 64.24385 -4.95946 25.06208 1.000 28.10870 90 ALA E O 1
ATOM 7225 N N . ASN E 1 91 ? 65.80506 -5.47549 23.52939 1.000 26.75278 91 ASN E N 1
ATOM 7226 C CA . ASN E 1 91 ? 65.97618 -4.08462 23.12668 1.000 27.41965 91 ASN E CA 1
ATOM 7227 C C . ASN E 1 91 ? 65.14350 -3.72685 21.89691 1.000 31.53408 91 ASN E C 1
ATOM 7228 O O . ASN E 1 91 ? 65.42717 -2.72545 21.22698 1.000 29.31557 91 ASN E O 1
ATOM 7233 N N . SER E 1 92 ? 64.09823 -4.50437 21.60901 1.000 32.60286 92 SER E N 1
ATOM 7234 C CA . SER E 1 92 ? 63.23604 -4.16931 20.48239 1.000 31.41662 92 SER E CA 1
ATOM 7235 C C . SER E 1 92 ? 61.94385 -3.53503 20.96845 1.000 28.01667 92 SER E C 1
ATOM 7236 O O . SER E 1 92 ? 61.39191 -3.95312 21.98938 1.000 28.20699 92 SER E O 1
ATOM 7239 N N . PRO E 1 93 ? 61.44111 -2.51863 20.26626 1.000 29.88073 93 PRO E N 1
ATOM 7240 C CA . PRO E 1 93 ? 60.12906 -1.95703 20.62496 1.000 26.66980 93 PRO E CA 1
ATOM 7241 C C . PRO E 1 93 ? 58.96633 -2.91612 20.41536 1.000 30.02225 93 PRO E C 1
ATOM 7242 O O . PRO E 1 93 ? 57.85389 -2.60833 20.87031 1.000 28.58172 93 PRO E O 1
ATOM 7246 N N . ASP E 1 94 ? 59.17078 -4.05349 19.73473 1.000 30.62467 94 ASP E N 1
ATOM 7247 C CA . ASP E 1 94 ? 58.09971 -5.03526 19.60094 1.000 33.91906 94 ASP E CA 1
ATOM 7248 C C . ASP E 1 94 ? 57.95895 -5.91318 20.83751 1.000 30.92970 94 ASP E C 1
ATOM 7249 O O . ASP E 1 94 ? 56.93262 -6.58140 20.98777 1.000 29.25312 94 ASP E O 1
ATOM 7254 N N . ALA E 1 95 ? 58.97006 -5.94134 21.70497 1.000 31.25112 95 ALA E N 1
ATOM 7255 C CA . ALA E 1 95 ? 58.94762 -6.82537 22.86501 1.000 31.57554 95 ALA E CA 1
ATOM 7256 C C . ALA E 1 95 ? 57.80230 -6.45670 23.79507 1.000 25.31776 95 ALA E C 1
ATOM 7257 O O . ALA E 1 95 ? 57.51038 -5.27846 24.01650 1.000 26.05916 95 ALA E O 1
ATOM 7259 N N . GLY E 1 96 ? 57.09563 -7.48013 24.27020 1.000 27.39863 96 GLY E N 1
ATOM 7260 C CA . GLY E 1 96 ? 56.01889 -7.26648 25.21214 1.000 26.57105 96 GLY E CA 1
ATOM 7261 C C . GLY E 1 96 ? 54.80993 -6.56507 24.63878 1.000 28.20130 96 GLY E C 1
ATOM 7262 O O . GLY E 1 96 ? 53.97489 -6.08887 25.40986 1.000 31.32461 96 GLY E O 1
ATOM 7263 N N . THR E 1 97 ? 54.68098 -6.48742 23.30323 1.000 26.10452 97 THR E N 1
ATOM 7264 C CA . THR E 1 97 ? 53.51112 -5.84195 22.70881 1.000 26.28676 97 THR E CA 1
ATOM 7265 C C . THR E 1 97 ? 52.30556 -6.77295 22.62366 1.000 29.09353 97 THR E C 1
ATOM 7266 O O . THR E 1 97 ? 51.19123 -6.29942 22.38023 1.000 24.20658 97 THR E O 1
ATOM 7270 N N . ALA E 1 98 ? 52.49056 -8.07214 22.84636 1.000 32.81031 98 ALA E N 1
ATOM 7271 C CA . ALA E 1 98 ? 51.38924 -9.02052 22.85153 1.000 33.27865 98 ALA E CA 1
ATOM 7272 C C . ALA E 1 98 ? 51.00724 -9.34206 24.29699 1.000 30.32452 98 ALA E C 1
ATOM 7273 O O . ALA E 1 98 ? 51.51306 -8.74452 25.25187 1.000 28.84360 98 ALA E O 1
ATOM 7275 N N . SER E 1 99 ? 50.07364 -10.27452 24.45660 1.000 24.04808 99 SER E N 1
ATOM 7276 C CA . SER E 1 99 ? 49.58974 -10.67265 25.78031 1.000 25.35504 99 SER E CA 1
ATOM 7277 C C . SER E 1 99 ? 50.49442 -11.76467 26.34494 1.000 31.31604 99 SER E C 1
ATOM 7278 O O . SER E 1 99 ? 50.15216 -12.94505 26.37801 1.000 28.00361 99 SER E O 1
ATOM 7281 N N . THR E 1 100 ? 51.70168 -11.34519 26.75226 1.000 26.72183 100 THR E N 1
ATOM 7282 C CA . THR E 1 100 ? 52.71913 -12.25786 27.25954 1.000 27.77706 100 THR E CA 1
ATOM 7283 C C . THR E 1 100 ? 53.25740 -11.86486 28.63341 1.000 25.48020 100 THR E C 1
ATOM 7284 O O . THR E 1 100 ? 54.26616 -12.42927 29.07004 1.000 22.12015 100 THR E O 1
ATOM 7288 N N . TRP E 1 101 ? 52.66372 -10.88673 29.30068 1.000 23.39092 101 TRP E N 1
ATOM 7289 C CA . TRP E 1 101 ? 53.16462 -10.43241 30.59688 1.000 26.07197 101 TRP E CA 1
ATOM 7290 C C . TRP E 1 101 ? 52.59739 -11.28994 31.72827 1.000 27.71108 101 TRP E C 1
ATOM 7291 O O . TRP E 1 101 ? 51.39129 -11.55349 31.76435 1.000 28.47725 101 TRP E O 1
ATOM 7302 N N . PHE E 1 102 ? 53.46559 -11.73118 32.64600 1.000 27.16629 102 PHE E N 1
ATOM 7303 C CA . PHE E 1 102 ? 53.03531 -12.45201 33.83990 1.000 27.16332 102 PHE E CA 1
ATOM 7304 C C . PHE E 1 102 ? 53.68732 -11.86066 35.08833 1.000 27.11532 102 PHE E C 1
ATOM 7305 O O . PHE E 1 102 ? 54.84819 -11.43266 35.06200 1.000 23.17050 102 PHE E O 1
ATOM 7313 N N . LYS E 1 103 ? 52.92957 -11.83900 36.18281 1.000 24.61862 103 LYS E N 1
ATOM 7314 C CA . LYS E 1 103 ? 53.41596 -11.27357 37.43674 1.000 28.20237 103 LYS E CA 1
ATOM 7315 C C . LYS E 1 103 ? 54.34635 -12.27064 38.10758 1.000 25.97446 103 LYS E C 1
ATOM 7316 O O . LYS E 1 103 ? 54.06335 -13.47230 38.12622 1.000 31.76476 103 LYS E O 1
ATOM 7322 N N . ILE E 1 104 ? 55.48660 -11.78201 38.59042 1.000 25.44670 104 ILE E N 1
ATOM 7323 C CA . ILE E 1 104 ? 56.43670 -12.59760 39.34842 1.000 32.66706 104 ILE E CA 1
ATOM 7324 C C . ILE E 1 104 ? 56.59624 -12.14110 40.79222 1.000 38.42263 104 ILE E C 1
ATOM 7325 O O . ILE E 1 104 ? 57.25651 -12.84684 41.57684 1.000 37.20876 104 ILE E O 1
ATOM 7330 N N . TRP E 1 105 ? 56.04487 -10.98631 41.16666 1.000 33.51881 105 TRP E N 1
ATOM 7331 C CA . TRP E 1 105 ? 56.28390 -10.44130 42.49500 1.000 35.07612 105 TRP E CA 1
ATOM 7332 C C . TRP E 1 105 ? 55.34239 -9.27436 42.73446 1.000 35.46096 105 TRP E C 1
ATOM 7333 O O . TRP E 1 105 ? 55.04714 -8.50004 41.81952 1.000 27.66878 105 TRP E O 1
ATOM 7344 N N . GLU E 1 106 ? 54.90868 -9.13844 43.98364 1.000 36.60106 106 GLU E N 1
ATOM 7345 C CA . GLU E 1 106 ? 54.12302 -7.98987 44.39569 1.000 37.42658 106 GLU E CA 1
ATOM 7346 C C . GLU E 1 106 ? 54.35739 -7.73921 45.87969 1.000 41.55714 106 GLU E C 1
ATOM 7347 O O . GLU E 1 106 ? 54.70573 -8.64741 46.64005 1.000 40.03308 106 GLU E O 1
ATOM 7353 N N . ASP E 1 107 ? 54.14328 -6.48789 46.28173 1.000 33.49137 107 ASP E N 1
ATOM 7354 C CA . ASP E 1 107 ? 54.29061 -6.06030 47.67085 1.000 38.20597 107 ASP E CA 1
ATOM 7355 C C . ASP E 1 107 ? 53.10920 -5.14512 47.95653 1.000 37.92157 107 ASP E C 1
ATOM 7356 O O . ASP E 1 107 ? 53.15815 -3.94277 47.66828 1.000 33.35327 107 ASP E O 1
ATOM 7361 N N . PRO E 1 108 ? 52.00104 -5.69774 48.44988 1.000 35.81038 108 PRO E N 1
ATOM 7362 C CA . PRO E 1 108 ? 50.75973 -4.92114 48.58858 1.000 40.12301 108 PRO E CA 1
ATOM 7363 C C . PRO E 1 108 ? 50.59958 -4.30363 49.96962 1.000 48.08783 108 PRO E C 1
ATOM 7364 O O . PRO E 1 108 ? 51.21468 -4.75109 50.95229 1.000 46.81151 108 PRO E O 1
ATOM 7368 N N . PRO E 1 109 ? 49.76755 -3.26655 50.07675 1.000 46.92168 109 PRO E N 1
ATOM 7369 C CA . PRO E 1 109 ? 49.23141 -2.85518 51.38544 1.000 48.57729 109 PRO E CA 1
ATOM 7370 C C . PRO E 1 109 ? 48.26790 -3.89430 51.95578 1.000 54.15328 109 PRO E C 1
ATOM 7371 O O . PRO E 1 109 ? 47.60612 -4.63020 51.21673 1.000 46.05682 109 PRO E O 1
ATOM 7375 N N . VAL E 1 110 ? 48.15044 -3.91628 53.28918 1.000 53.50428 110 VAL E N 1
ATOM 7376 C CA . VAL E 1 110 ? 47.30291 -4.88062 53.98883 1.000 51.76911 110 VAL E CA 1
ATOM 7377 C C . VAL E 1 110 ? 46.24821 -4.16467 54.84112 1.000 55.97672 110 VAL E C 1
ATOM 7378 O O . VAL E 1 110 ? 46.53223 -3.13807 55.47047 1.000 54.77398 110 VAL E O 1
ATOM 7382 N N . PHE E 1 111 ? 45.00809 -4.67934 54.80046 1.000 54.42914 111 PHE E N 1
ATOM 7383 C CA . PHE E 1 111 ? 43.86348 -4.16081 55.56794 1.000 56.31840 111 PHE E CA 1
ATOM 7384 C C . PHE E 1 111 ? 43.77950 -4.87232 56.91243 1.000 57.81594 111 PHE E C 1
ATOM 7385 O O . PHE E 1 111 ? 43.31475 -6.01115 56.99179 1.000 55.21377 111 PHE E O 1
ATOM 7393 N N . GLU E 1 112 ? 44.17491 -4.18955 57.98281 1.000 59.75213 112 GLU E N 1
ATOM 7394 C CA . GLU E 1 112 ? 44.19296 -4.81263 59.29929 1.000 63.05263 112 GLU E CA 1
ATOM 7395 C C . GLU E 1 112 ? 43.88233 -3.77167 60.36875 1.000 67.60445 112 GLU E C 1
ATOM 7396 O O . GLU E 1 112 ? 44.35748 -2.63353 60.29532 1.000 70.05203 112 GLU E O 1
ATOM 7402 N N . ASN E 1 113 ? 43.08090 -4.17206 61.36043 1.000 70.08734 113 ASN E N 1
ATOM 7403 C CA . ASN E 1 113 ? 42.71253 -3.29733 62.47959 1.000 71.96813 113 ASN E CA 1
ATOM 7404 C C . ASN E 1 113 ? 42.06843 -2.00098 61.98718 1.000 67.56861 113 ASN E C 1
ATOM 7405 O O . ASN E 1 113 ? 42.33021 -0.91403 62.51040 1.000 61.75350 113 ASN E O 1
ATOM 7410 N N . GLY E 1 114 ? 41.23436 -2.11561 60.95420 1.000 68.99031 114 GLY E N 1
ATOM 7411 C CA . GLY E 1 114 ? 40.50577 -0.97438 60.43732 1.000 64.58652 114 GLY E CA 1
ATOM 7412 C C . GLY E 1 114 ? 41.31780 0.01691 59.63367 1.000 72.94424 114 GLY E C 1
ATOM 7413 O O . GLY E 1 114 ? 40.80265 1.09591 59.32406 1.000 74.91093 114 GLY E O 1
ATOM 7414 N N . ALA E 1 115 ? 42.57394 -0.29585 59.29678 1.000 66.79775 115 ALA E N 1
ATOM 7415 C CA . ALA E 1 115 ? 43.40252 0.61820 58.52199 1.000 69.24184 115 ALA E CA 1
ATOM 7416 C C . ALA E 1 115 ? 44.30236 -0.15044 57.56336 1.000 62.60348 115 ALA E C 1
ATOM 7417 O O . ALA E 1 115 ? 44.72250 -1.27417 57.84786 1.000 58.49961 115 ALA E O 1
ATOM 7419 N N . LEU E 1 116 ? 44.61985 0.48771 56.43458 1.000 60.70281 116 LEU E N 1
ATOM 7420 C CA . LEU E 1 116 ? 45.57571 -0.06405 55.48349 1.000 54.01584 116 LEU E CA 1
ATOM 7421 C C . LEU E 1 116 ? 46.98044 0.24341 55.96023 1.000 42.01600 116 LEU E C 1
ATOM 7422 O O . LEU E 1 116 ? 47.26899 1.36988 56.36723 1.000 47.01999 116 LEU E O 1
ATOM 7427 N N . VAL E 1 117 ? 47.84149 -0.76283 55.94382 1.000 45.76958 117 VAL E N 1
ATOM 7428 C CA . VAL E 1 117 ? 49.25360 -0.60264 56.26166 1.000 43.26722 117 VAL E CA 1
ATOM 7429 C C . VAL E 1 117 ? 50.03740 -0.81798 54.97548 1.000 47.10565 117 VAL E C 1
ATOM 7430 O O . VAL E 1 117 ? 49.93740 -1.88677 54.35945 1.000 54.94495 117 VAL E O 1
ATOM 7434 N N . PHE E 1 118 ? 50.84782 0.22621 54.55492 1.000 38.13800 118 PHE E N 1
ATOM 7435 C CA . PHE E 1 118 ? 51.55441 0.26786 53.27889 1.000 39.79562 118 PHE E CA 1
ATOM 7436 C C . PHE E 1 118 ? 53.01106 -0.14123 53.43599 1.000 38.16113 118 PHE E C 1
ATOM 7437 O O . PHE E 1 118 ? 53.58180 -0.01340 54.51657 1.000 37.79449 118 PHE E O 1
ATOM 7445 N N . PRO E 1 119 ? 53.62442 -0.65169 52.35433 1.000 42.28755 119 PRO E N 1
ATOM 7446 C CA . PRO E 1 119 ? 55.07542 -0.87127 52.34879 1.000 33.37882 119 PRO E CA 1
ATOM 7447 C C . PRO E 1 119 ? 55.85058 0.37939 52.69784 1.000 40.74974 119 PRO E C 1
ATOM 7448 O O . PRO E 1 119 ? 55.30562 1.48519 52.65134 1.000 47.42830 119 PRO E O 1
ATOM 7452 N N . SER E 1 120 ? 57.11515 0.20054 53.06635 1.000 36.52365 120 SER E N 1
ATOM 7453 C CA . SER E 1 120 ? 57.93006 1.30074 53.55868 1.000 39.14451 120 SER E CA 1
ATOM 7454 C C . SER E 1 120 ? 58.00005 2.43589 52.55251 1.000 43.85209 120 SER E C 1
ATOM 7455 O O . SER E 1 120 ? 58.33897 2.21810 51.38735 1.000 42.82797 120 SER E O 1
ATOM 7458 N N . GLN E 1 121 ? 57.77548 3.66078 53.03200 1.000 39.12966 121 GLN E N 1
ATOM 7459 C CA . GLN E 1 121 ? 57.90234 4.85920 52.21442 1.000 34.69662 121 GLN E CA 1
ATOM 7460 C C . GLN E 1 121 ? 59.23949 5.55266 52.39443 1.000 33.33548 121 GLN E C 1
ATOM 7461 O O . GLN E 1 121 ? 59.39545 6.69779 51.95825 1.000 31.77998 121 GLN E O 1
ATOM 7467 N N . SER E 1 122 ? 60.21510 4.88257 53.00369 1.000 32.04528 122 SER E N 1
ATOM 7468 C CA . SER E 1 122 ? 61.56430 5.42240 53.09186 1.000 41.06258 122 SER E CA 1
ATOM 7469 C C . SER E 1 122 ? 62.54703 4.67661 52.20803 1.000 37.17369 122 SER E C 1
ATOM 7470 O O . SER E 1 122 ? 63.68263 5.14316 52.03924 1.000 39.06385 122 SER E O 1
ATOM 7473 N N . ILE E 1 123 ? 62.12902 3.54432 51.62370 1.000 38.52143 123 ILE E N 1
ATOM 7474 C CA . ILE E 1 123 ? 62.97528 2.76757 50.72717 1.000 36.72993 123 ILE E CA 1
ATOM 7475 C C . ILE E 1 123 ? 63.03196 3.44455 49.36501 1.000 31.35472 123 ILE E C 1
ATOM 7476 O O . ILE E 1 123 ? 62.07766 4.09127 48.91758 1.000 32.45424 123 ILE E O 1
ATOM 7481 N N . ASP E 1 124 ? 64.16288 3.29630 48.69301 1.000 29.90430 124 ASP E N 1
ATOM 7482 C CA . ASP E 1 124 ? 64.26038 3.68633 47.29603 1.000 34.11260 124 ASP E CA 1
ATOM 7483 C C . ASP E 1 124 ? 64.57109 2.48364 46.41113 1.000 28.56087 124 ASP E C 1
ATOM 7484 O O . ASP E 1 124 ? 65.00767 2.65324 45.27578 1.000 30.42068 124 ASP E O 1
ATOM 7489 N N . GLN E 1 125 ? 64.32525 1.27142 46.90065 1.000 30.76136 125 GLN E N 1
ATOM 7490 C CA . GLN E 1 125 ? 64.59437 0.07890 46.11377 1.000 34.65034 125 GLN E CA 1
ATOM 7491 C C . GLN E 1 125 ? 63.51379 -0.95557 46.34750 1.000 30.60725 125 GLN E C 1
ATOM 7492 O O . GLN E 1 125 ? 62.81805 -0.94956 47.36533 1.000 33.94763 125 GLN E O 1
ATOM 7498 N N . VAL E 1 126 ? 63.38662 -1.84540 45.37316 1.000 27.60238 126 VAL E N 1
ATOM 7499 C CA . VAL E 1 126 ? 62.65674 -3.09090 45.53213 1.000 30.33198 126 VAL E CA 1
ATOM 7500 C C . VAL E 1 126 ? 63.55996 -4.17759 44.97218 1.000 34.05654 126 VAL E C 1
ATOM 7501 O O . VAL E 1 126 ? 64.36111 -3.92910 44.06822 1.000 31.80950 126 VAL E O 1
ATOM 7505 N N . THR E 1 127 ? 63.50611 -5.36031 45.58011 1.000 35.03818 127 THR E N 1
ATOM 7506 C CA . THR E 1 127 ? 64.24706 -6.50437 45.06956 1.000 34.15359 127 THR E CA 1
ATOM 7507 C C . THR E 1 127 ? 63.34330 -7.72026 45.12329 1.000 26.44085 127 THR E C 1
ATOM 7508 O O . THR E 1 127 ? 62.46374 -7.81519 45.97929 1.000 30.15133 127 THR E O 1
ATOM 7512 N N . PHE E 1 128 ? 63.60128 -8.66839 44.22988 1.000 37.01011 128 PHE E N 1
ATOM 7513 C CA . PHE E 1 128 ? 62.76388 -9.85251 44.08839 1.000 35.23391 128 PHE E CA 1
ATOM 7514 C C . PHE E 1 128 ? 63.52338 -10.89332 43.27360 1.000 35.92215 128 PHE E C 1
ATOM 7515 O O . PHE E 1 128 ? 64.64511 -10.66150 42.81189 1.000 33.71398 128 PHE E O 1
ATOM 7523 N N . THR E 1 129 ? 62.89274 -12.04771 43.09471 1.000 31.74572 129 THR E N 1
ATOM 7524 C CA . THR E 1 129 ? 63.54447 -13.21364 42.52311 1.000 37.32081 129 THR E CA 1
ATOM 7525 C C . THR E 1 129 ? 62.98942 -13.48158 41.13522 1.000 38.05436 129 THR E C 1
ATOM 7526 O O . THR E 1 129 ? 61.77034 -13.56782 40.95561 1.000 40.62240 129 THR E O 1
ATOM 7530 N N . ILE E 1 130 ? 63.88763 -13.61795 40.16786 1.000 35.61103 130 ILE E N 1
ATOM 7531 C CA . ILE E 1 130 ? 63.57977 -14.22659 38.88028 1.000 35.94515 130 ILE E CA 1
ATOM 7532 C C . ILE E 1 130 ? 63.27745 -15.69666 39.14134 1.000 42.63034 130 ILE E C 1
ATOM 7533 O O . ILE E 1 130 ? 64.11659 -16.38538 39.73652 1.000 46.89146 130 ILE E O 1
ATOM 7538 N N . PRO E 1 131 ? 62.11525 -16.22315 38.75777 1.000 42.19770 131 PRO E N 1
ATOM 7539 C CA . PRO E 1 131 ? 61.82501 -17.63515 39.05538 1.000 43.15860 131 PRO E CA 1
ATOM 7540 C C . PRO E 1 131 ? 62.87687 -18.57813 38.46914 1.000 45.79968 131 PRO E C 1
ATOM 7541 O O . PRO E 1 131 ? 63.35808 -18.38511 37.34975 1.000 44.50602 131 PRO E O 1
ATOM 7545 N N . LYS E 1 132 ? 63.29198 -19.56479 39.28002 1.000 51.48503 132 LYS E N 1
ATOM 7546 C CA . LYS E 1 132 ? 64.33482 -20.49895 38.84257 1.000 50.16811 132 LYS E CA 1
ATOM 7547 C C . LYS E 1 132 ? 63.88186 -21.31793 37.64211 1.000 45.24886 132 LYS E C 1
ATOM 7548 O O . LYS E 1 132 ? 64.68790 -21.65711 36.76542 1.000 42.51645 132 LYS E O 1
ATOM 7554 N N . ASN E 1 133 ? 62.60430 -21.67186 37.59485 1.000 46.78003 133 ASN E N 1
ATOM 7555 C CA . ASN E 1 133 ? 62.12697 -22.49208 36.49274 1.000 46.41387 133 ASN E CA 1
ATOM 7556 C C . ASN E 1 133 ? 61.78943 -21.67423 35.25110 1.000 41.78898 133 ASN E C 1
ATOM 7557 O O . ASN E 1 133 ? 61.22772 -22.23426 34.30876 1.000 43.06699 133 ASN E O 1
ATOM 7562 N N . LEU E 1 134 ? 62.09951 -20.37443 35.22834 1.000 45.07638 134 LEU E N 1
ATOM 7563 C CA . LEU E 1 134 ? 61.85475 -19.56931 34.03152 1.000 42.61858 134 LEU E CA 1
ATOM 7564 C C . LEU E 1 134 ? 62.77169 -20.04068 32.91165 1.000 39.63715 134 LEU E C 1
ATOM 7565 O O . LEU E 1 134 ? 63.97931 -20.17913 33.13503 1.000 37.67184 134 LEU E O 1
ATOM 7570 N N . PRO E 1 135 ? 62.24464 -20.29144 31.70639 1.000 39.82655 135 PRO E N 1
ATOM 7571 C CA . PRO E 1 135 ? 63.10638 -20.68947 30.58469 1.000 39.11000 135 PRO E CA 1
ATOM 7572 C C . PRO E 1 135 ? 64.08027 -19.59104 30.20719 1.000 37.59674 135 PRO E C 1
ATOM 7573 O O . PRO E 1 135 ? 63.74106 -18.40563 30.20695 1.000 38.02161 135 PRO E O 1
ATOM 7577 N N . SER E 1 136 ? 65.28954 -20.00718 29.83815 1.000 43.59714 136 SER E N 1
ATOM 7578 C CA . SER E 1 136 ? 66.30393 -19.06687 29.38980 1.000 40.10162 136 SER E CA 1
ATOM 7579 C C . SER E 1 136 ? 65.80036 -18.28330 28.18720 1.000 36.16410 136 SER E C 1
ATOM 7580 O O . SER E 1 136 ? 64.96610 -18.76100 27.41176 1.000 41.23512 136 SER E O 1
ATOM 7583 N N . GLY E 1 137 ? 66.28033 -17.05700 28.05975 1.000 36.78692 137 GLY E N 1
ATOM 7584 C CA . GLY E 1 137 ? 65.90038 -16.20851 26.95183 1.000 36.93581 137 GLY E CA 1
ATOM 7585 C C . GLY E 1 137 ? 65.90857 -14.74856 27.35798 1.000 37.94001 137 GLY E C 1
ATOM 7586 O O . GLY E 1 137 ? 66.32072 -14.38272 28.45426 1.000 36.92946 137 GLY E O 1
ATOM 7587 N N . GLN E 1 138 ? 65.45351 -13.91836 26.43277 1.000 36.33685 138 GLN E N 1
ATOM 7588 C CA . GLN E 1 138 ? 65.40668 -12.48347 26.64236 1.000 32.33631 138 GLN E CA 1
ATOM 7589 C C . GLN E 1 138 ? 64.03180 -12.10075 27.16797 1.000 34.37633 138 GLN E C 1
ATOM 7590 O O . GLN E 1 138 ? 63.01162 -12.61133 26.70090 1.000 30.07030 138 GLN E O 1
ATOM 7596 N N . TYR E 1 139 ? 64.01258 -11.22046 28.16095 1.000 31.39079 139 TYR E N 1
ATOM 7597 C CA . TYR E 1 139 ? 62.77264 -10.79543 28.78553 1.000 29.02685 139 TYR E CA 1
ATOM 7598 C C . TYR E 1 139 ? 62.80973 -9.29223 28.98982 1.000 30.81412 139 TYR E C 1
ATOM 7599 O O . TYR E 1 139 ? 63.88454 -8.68884 29.10991 1.000 27.48573 139 TYR E O 1
ATOM 7608 N N . LEU E 1 140 ? 61.62014 -8.69237 28.98006 1.000 27.93273 140 LEU E N 1
ATOM 7609 C CA . LEU E 1 140 ? 61.41605 -7.37097 29.54596 1.000 24.88531 140 LEU E CA 1
ATOM 7610 C C . LEU E 1 140 ? 60.96851 -7.52212 30.99558 1.000 26.70614 140 LEU E C 1
ATOM 7611 O O . LEU E 1 140 ? 60.11062 -8.35413 31.30787 1.000 29.09557 140 LEU E O 1
ATOM 7616 N N . LEU E 1 141 ? 61.55518 -6.71908 31.88141 1.000 29.13322 141 LEU E N 1
ATOM 7617 C CA . LEU E 1 141 ? 61.15195 -6.65868 33.28339 1.000 23.09362 141 LEU E CA 1
ATOM 7618 C C . LEU E 1 141 ? 60.46756 -5.32431 33.52477 1.000 25.11781 141 LEU E C 1
ATOM 7619 O O . LEU E 1 141 ? 61.08567 -4.26712 33.36671 1.000 23.23959 141 LEU E O 1
ATOM 7624 N N . ARG E 1 142 ? 59.19766 -5.37342 33.88274 1.000 21.94045 142 ARG E N 1
ATOM 7625 C CA . ARG E 1 142 ? 58.42459 -4.17864 34.19190 1.000 25.13976 142 ARG E CA 1
ATOM 7626 C C . ARG E 1 142 ? 58.22434 -4.09611 35.70326 1.000 25.56134 142 ARG E C 1
ATOM 7627 O O . ARG E 1 142 ? 57.64077 -5.00271 36.30405 1.000 22.75810 142 ARG E O 1
ATOM 7635 N N . THR E 1 143 ? 58.70562 -3.01616 36.31175 1.000 24.02501 143 THR E N 1
ATOM 7636 C CA . THR E 1 143 ? 58.48781 -2.74682 37.72617 1.000 26.54588 143 THR E CA 1
ATOM 7637 C C . THR E 1 143 ? 57.68477 -1.46443 37.89112 1.000 22.99204 143 THR E C 1
ATOM 7638 O O . THR E 1 143 ? 57.94396 -0.45927 37.21759 1.000 25.93768 143 THR E O 1
ATOM 7642 N N . GLU E 1 144 ? 56.71528 -1.49566 38.79316 1.000 25.27002 144 GLU E N 1
ATOM 7643 C CA . GLU E 1 144 ? 55.84484 -0.35419 38.99513 1.000 25.80194 144 GLU E CA 1
ATOM 7644 C C . GLU E 1 144 ? 55.53182 -0.19436 40.47018 1.000 27.10821 144 GLU E C 1
ATOM 7645 O O . GLU E 1 144 ? 55.44670 -1.17372 41.21658 1.000 28.53329 144 GLU E O 1
ATOM 7651 N N . GLN E 1 145 ? 55.32735 1.05230 40.87324 1.000 20.58513 145 GLN E N 1
ATOM 7652 C CA . GLN E 1 145 ? 54.52763 1.36430 42.03880 1.000 21.82876 145 GLN E CA 1
ATOM 7653 C C . GLN E 1 145 ? 53.23484 2.00144 41.56685 1.000 25.20210 145 GLN E C 1
ATOM 7654 O O . GLN E 1 145 ? 53.26130 2.94198 40.76555 1.000 22.74956 145 GLN E O 1
ATOM 7660 N N . ILE E 1 146 ? 52.11283 1.48200 42.05887 1.000 19.96665 146 ILE E N 1
ATOM 7661 C CA . ILE E 1 146 ? 50.82863 2.15479 41.93921 1.000 20.01202 146 ILE E CA 1
ATOM 7662 C C . ILE E 1 146 ? 50.65937 2.95705 43.22372 1.000 27.22208 146 ILE E C 1
ATOM 7663 O O . ILE E 1 146 ? 50.34756 2.40548 44.27528 1.000 25.53007 146 ILE E O 1
ATOM 7668 N N . ALA E 1 147 ? 50.90389 4.26235 43.14155 1.000 26.15810 147 ALA E N 1
ATOM 7669 C CA . ALA E 1 147 ? 50.73394 5.14815 44.28333 1.000 25.66788 147 ALA E CA 1
ATOM 7670 C C . ALA E 1 147 ? 49.25300 5.46588 44.43299 1.000 25.44758 147 ALA E C 1
ATOM 7671 O O . ALA E 1 147 ? 48.56531 5.73440 43.44274 1.000 22.95291 147 ALA E O 1
ATOM 7673 N N . LEU E 1 148 ? 48.75166 5.40266 45.66381 1.000 21.82733 148 LEU E N 1
ATOM 7674 C CA . LEU E 1 148 ? 47.31372 5.42096 45.89721 1.000 26.28692 148 LEU E CA 1
ATOM 7675 C C . LEU E 1 148 ? 46.84011 6.61188 46.71855 1.000 25.40272 148 LEU E C 1
ATOM 7676 O O . LEU E 1 148 ? 45.67179 6.63366 47.12587 1.000 23.66193 148 LEU E O 1
ATOM 7681 N N . HIS E 1 149 ? 47.69824 7.61110 46.95059 1.000 28.25816 149 HIS E N 1
ATOM 7682 C CA . HIS E 1 149 ? 47.34535 8.72733 47.83140 1.000 27.81142 149 HIS E CA 1
ATOM 7683 C C . HIS E 1 149 ? 46.18801 9.56773 47.29133 1.000 31.84865 149 HIS E C 1
ATOM 7684 O O . HIS E 1 149 ? 45.50729 10.23410 48.07312 1.000 28.40264 149 HIS E O 1
ATOM 7691 N N . VAL E 1 150 ? 45.94563 9.57424 45.98188 1.000 25.53430 150 VAL E N 1
ATOM 7692 C CA . VAL E 1 150 ? 44.77485 10.28990 45.49072 1.000 27.89895 150 VAL E CA 1
ATOM 7693 C C . VAL E 1 150 ? 43.96079 9.36336 44.59999 1.000 27.62975 150 VAL E C 1
ATOM 7694 O O . VAL E 1 150 ? 43.39367 9.80031 43.59603 1.000 28.29453 150 VAL E O 1
ATOM 7698 N N . ALA E 1 151 ? 43.90760 8.07522 44.94740 1.000 28.29685 151 ALA E N 1
ATOM 7699 C CA . ALA E 1 151 ? 43.29360 7.07305 44.08177 1.000 27.35781 151 ALA E CA 1
ATOM 7700 C C . ALA E 1 151 ? 41.80661 6.85749 44.34484 1.000 31.27425 151 ALA E C 1
ATOM 7701 O O . ALA E 1 151 ? 41.21547 5.93995 43.76360 1.000 30.94533 151 ALA E O 1
ATOM 7703 N N . SER E 1 152 ? 41.17001 7.69546 45.16265 1.000 38.20237 152 SER E N 1
ATOM 7704 C CA . SER E 1 152 ? 39.77985 7.42478 45.50722 1.000 34.00094 152 SER E CA 1
ATOM 7705 C C . SER E 1 152 ? 38.82350 7.66714 44.34918 1.000 30.90697 152 SER E C 1
ATOM 7706 O O . SER E 1 152 ? 37.66172 7.26605 44.43705 1.000 35.02596 152 SER E O 1
ATOM 7709 N N . THR E 1 153 ? 39.26794 8.30115 43.27115 1.000 36.56900 153 THR E N 1
ATOM 7710 C CA . THR E 1 153 ? 38.45473 8.45749 42.07523 1.000 28.82798 153 THR E CA 1
ATOM 7711 C C . THR E 1 153 ? 39.09383 7.74492 40.89631 1.000 29.74342 153 THR E C 1
ATOM 7712 O O . THR E 1 153 ? 40.30479 7.49809 40.86534 1.000 34.20485 153 THR E O 1
ATOM 7716 N N . PHE E 1 154 ? 38.24891 7.41414 39.92888 1.000 24.26812 154 PHE E N 1
ATOM 7717 C CA . PHE E 1 154 ? 38.71058 6.75560 38.72118 1.000 29.52246 154 PHE E CA 1
ATOM 7718 C C . PHE E 1 154 ? 39.73376 7.63233 38.02207 1.000 28.75308 154 PHE E C 1
ATOM 7719 O O . PHE E 1 154 ? 39.51243 8.83085 37.84071 1.000 28.15507 154 PHE E O 1
ATOM 7727 N N . GLY E 1 155 ? 40.84672 7.02906 37.60933 1.000 30.12003 155 GLY E N 1
ATOM 7728 C CA . GLY E 1 155 ? 41.95937 7.77575 37.05774 1.000 24.61833 155 GLY E CA 1
ATOM 7729 C C . GLY E 1 155 ? 42.83874 8.45450 38.08775 1.000 29.15635 155 GLY E C 1
ATOM 7730 O O . GLY E 1 155 ? 43.78890 9.15544 37.70389 1.000 25.00662 155 GLY E O 1
ATOM 7731 N N . GLY E 1 156 ? 42.56640 8.26349 39.38425 1.000 24.20314 156 GLY E N 1
ATOM 7732 C CA . GLY E 1 156 ? 43.37668 8.90739 40.40786 1.000 21.73736 156 GLY E CA 1
ATOM 7733 C C . GLY E 1 156 ? 44.66260 8.18529 40.75906 1.000 28.10826 156 GLY E C 1
ATOM 7734 O O . GLY E 1 156 ? 45.61400 8.81340 41.23873 1.000 24.38325 156 GLY E O 1
ATOM 7735 N N . ALA E 1 157 ? 44.69707 6.86248 40.58805 1.000 24.79658 157 ALA E N 1
ATOM 7736 C CA . ALA E 1 157 ? 45.91222 6.10489 40.84257 1.000 22.47681 157 ALA E CA 1
ATOM 7737 C C . ALA E 1 157 ? 47.04506 6.62052 39.96837 1.000 27.26331 157 ALA E C 1
ATOM 7738 O O . ALA E 1 157 ? 46.82934 7.08664 38.83871 1.000 21.16107 157 ALA E O 1
ATOM 7740 N N . GLN E 1 158 ? 48.25791 6.55875 40.51048 1.000 23.09979 158 GLN E N 1
ATOM 7741 C CA . GLN E 1 158 ? 49.44686 7.06291 39.84067 1.000 21.88727 158 GLN E CA 1
ATOM 7742 C C . GLN E 1 158 ? 50.43079 5.91776 39.63078 1.000 21.86266 158 GLN E C 1
ATOM 7743 O O . GLN E 1 158 ? 50.72588 5.16771 40.56447 1.000 27.84163 158 GLN E O 1
ATOM 7749 N N . PHE E 1 159 ? 50.95637 5.79653 38.41862 1.000 21.39955 159 PHE E N 1
ATOM 7750 C CA . PHE E 1 159 ? 51.82992 4.68486 38.05172 1.000 22.14008 159 PHE E CA 1
ATOM 7751 C C . PHE E 1 159 ? 53.23342 5.20595 37.79056 1.000 21.09976 159 PHE E C 1
ATOM 7752 O O . PHE E 1 159 ? 53.44150 6.03099 36.89071 1.000 19.45216 159 PHE E O 1
ATOM 7760 N N . TYR E 1 160 ? 54.18689 4.71240 38.56856 1.000 15.84555 160 TYR E N 1
ATOM 7761 C CA . TYR E 1 160 ? 55.59912 5.00832 38.38221 1.000 21.63309 160 TYR E CA 1
ATOM 7762 C C . TYR E 1 160 ? 56.27471 3.73229 37.89976 1.000 25.45628 160 TYR E C 1
ATOM 7763 O O . TYR E 1 160 ? 56.27518 2.72132 38.61034 1.000 25.03932 160 TYR E O 1
ATOM 7772 N N . ILE E 1 161 ? 56.86029 3.78250 36.70520 1.000 24.55175 161 ILE E N 1
ATOM 7773 C CA . ILE E 1 161 ? 57.16973 2.58077 35.93850 1.000 20.51424 161 ILE E CA 1
ATOM 7774 C C . ILE E 1 161 ? 58.59124 2.64967 35.41712 1.000 16.41966 161 ILE E C 1
ATOM 7775 O O . ILE E 1 161 ? 59.04558 3.70233 34.95642 1.000 20.62311 161 ILE E O 1
ATOM 7780 N N . GLY E 1 162 ? 59.27585 1.50994 35.44626 1.000 18.48534 162 GLY E N 1
ATOM 7781 C CA . GLY E 1 162 ? 60.52084 1.34119 34.72219 1.000 22.30530 162 GLY E CA 1
ATOM 7782 C C . GLY E 1 162 ? 60.60743 -0.05289 34.13367 1.000 27.00343 162 GLY E C 1
ATOM 7783 O O . GLY E 1 162 ? 60.25906 -1.02272 34.81222 1.000 23.18401 162 GLY E O 1
ATOM 7784 N N . CYS E 1 163 ? 61.04364 -0.17669 32.87882 1.000 26.59289 163 CYS E N 1
ATOM 7785 C CA . CYS E 1 163 ? 61.19852 -1.47536 32.22836 1.000 28.13414 163 CYS E CA 1
ATOM 7786 C C . CYS E 1 163 ? 62.67941 -1.76928 32.01662 1.000 24.93602 163 CYS E C 1
ATOM 7787 O O . CYS E 1 163 ? 63.37754 -1.01513 31.33035 1.000 26.02159 163 CYS E O 1
ATOM 7790 N N . ALA E 1 164 ? 63.15335 -2.86138 32.59116 1.000 23.20632 164 ALA E N 1
ATOM 7791 C CA . ALA E 1 164 ? 64.51608 -3.30302 32.34667 1.000 24.38666 164 ALA E CA 1
ATOM 7792 C C . ALA E 1 164 ? 64.52955 -4.36548 31.25271 1.000 28.31569 164 ALA E C 1
ATOM 7793 O O . ALA E 1 164 ? 63.59308 -5.16136 31.11241 1.000 30.13945 164 ALA E O 1
ATOM 7795 N N . GLN E 1 165 ? 65.60533 -4.35922 30.47764 1.000 24.67504 165 GLN E N 1
ATOM 7796 C CA . GLN E 1 165 ? 65.81675 -5.30503 29.39553 1.000 24.43159 165 GLN E CA 1
ATOM 7797 C C . GLN E 1 165 ? 66.77640 -6.38117 29.87199 1.000 32.21755 165 GLN E C 1
ATOM 7798 O O . GLN E 1 165 ? 67.94087 -6.08649 30.17930 1.000 32.67545 165 GLN E O 1
ATOM 7804 N N . LEU E 1 166 ? 66.29751 -7.62761 29.90411 1.000 26.10032 166 LEU E N 1
ATOM 7805 C CA . LEU E 1 166 ? 67.02414 -8.73609 30.49978 1.000 26.11206 166 LEU E CA 1
ATOM 7806 C C . LEU E 1 166 ? 67.33400 -9.83185 29.48440 1.000 32.26176 166 LEU E C 1
ATOM 7807 O O . LEU E 1 166 ? 66.58530 -10.07238 28.53238 1.000 35.82914 166 LEU E O 1
ATOM 7812 N N . ASN E 1 167 ? 68.45562 -10.49422 29.71488 1.000 32.29057 167 ASN E N 1
ATOM 7813 C CA . ASN E 1 167 ? 68.79598 -11.76714 29.09198 1.000 35.17167 167 ASN E CA 1
ATOM 7814 C C . ASN E 1 167 ? 68.96831 -12.80110 30.20240 1.000 35.92397 167 ASN E C 1
ATOM 7815 O O . ASN E 1 167 ? 69.94879 -12.75692 30.95082 1.000 34.22909 167 ASN E O 1
ATOM 7820 N N . VAL E 1 168 ? 68.00358 -13.70436 30.33580 1.000 31.63083 168 VAL E N 1
ATOM 7821 C CA . VAL E 1 168 ? 68.00499 -14.69938 31.40507 1.000 28.88186 168 VAL E CA 1
ATOM 7822 C C . VAL E 1 168 ? 68.71979 -15.97467 30.95449 1.000 45.36816 168 VAL E C 1
ATOM 7823 O O . VAL E 1 168 ? 68.37768 -16.56576 29.92120 1.000 42.06162 168 VAL E O 1
ATOM 7827 N N . VAL E 1 169 ? 69.69743 -16.41231 31.75424 1.000 46.46346 169 VAL E N 1
ATOM 7828 C CA . VAL E 1 169 ? 70.50382 -17.60188 31.49385 1.000 44.83178 169 VAL E CA 1
ATOM 7829 C C . VAL E 1 169 ? 70.28229 -18.60697 32.63192 1.000 43.12372 169 VAL E C 1
ATOM 7830 O O . VAL E 1 169 ? 69.74478 -18.27193 33.69045 1.000 37.12547 169 VAL E O 1
ATOM 7834 N N . ASP E 1 170 ? 70.71531 -19.85581 32.39739 1.000 43.80152 170 ASP E N 1
ATOM 7835 C CA . ASP E 1 170 ? 70.61007 -20.94140 33.38641 1.000 41.31003 170 ASP E CA 1
ATOM 7836 C C . ASP E 1 170 ? 69.16040 -21.17377 33.80313 1.000 45.88744 170 ASP E C 1
ATOM 7837 O O . ASP E 1 170 ? 68.85222 -21.39300 34.97873 1.000 38.71138 170 ASP E O 1
ATOM 7842 N N . GLY E 1 171 ? 68.25632 -21.17806 32.82568 1.000 42.14393 171 GLY E N 1
ATOM 7843 C CA . GLY E 1 171 ? 66.84690 -21.25704 33.12899 1.000 36.16909 171 GLY E CA 1
ATOM 7844 C C . GLY E 1 171 ? 66.33241 -22.67675 33.18302 1.000 43.15388 171 GLY E C 1
ATOM 7845 O O . GLY E 1 171 ? 67.07097 -23.65441 33.05858 1.000 48.63363 171 GLY E O 1
ATOM 7846 N N . GLY E 1 172 ? 65.02064 -22.77591 33.35635 1.000 42.79836 172 GLY E N 1
ATOM 7847 C CA . GLY E 1 172 ? 64.36306 -24.05493 33.46224 1.000 42.43900 172 GLY E CA 1
ATOM 7848 C C . GLY E 1 172 ? 63.44724 -24.31434 32.28835 1.000 44.81200 172 GLY E C 1
ATOM 7849 O O . GLY E 1 172 ? 63.71869 -23.89683 31.15391 1.000 41.50313 172 GLY E O 1
ATOM 7850 N N . SER E 1 173 ? 62.35235 -25.02074 32.56174 1.000 44.12731 173 SER E N 1
ATOM 7851 C CA . SER E 1 173 ? 61.40872 -25.42454 31.53031 1.000 48.09641 173 SER E CA 1
ATOM 7852 C C . SER E 1 173 ? 59.97328 -25.07386 31.90572 1.000 49.29008 173 SER E C 1
ATOM 7853 O O . SER E 1 173 ? 59.03697 -25.64925 31.34163 1.000 50.54750 173 SER E O 1
ATOM 7856 N N . GLY E 1 174 ? 59.77812 -24.16713 32.85934 1.000 44.80725 174 GLY E N 1
ATOM 7857 C CA . GLY E 1 174 ? 58.43768 -23.77500 33.25139 1.000 43.27730 174 GLY E CA 1
ATOM 7858 C C . GLY E 1 174 ? 57.67599 -23.13909 32.10285 1.000 41.51923 174 GLY E C 1
ATOM 7859 O O . GLY E 1 174 ? 58.22585 -22.76146 31.06882 1.000 35.85423 174 GLY E O 1
ATOM 7860 N N . THR E 1 175 ? 56.36627 -23.02378 32.29658 1.000 39.79908 175 THR E N 1
ATOM 7861 C CA . THR E 1 175 ? 55.49896 -22.35628 31.32587 1.000 41.64831 175 THR E CA 1
ATOM 7862 C C . THR E 1 175 ? 54.76803 -21.22319 32.03511 1.000 42.02062 175 THR E C 1
ATOM 7863 O O . THR E 1 175 ? 53.71002 -21.45007 32.65304 1.000 43.19943 175 THR E O 1
ATOM 7867 N N . PRO E 1 176 ? 55.25942 -19.98668 31.93391 1.000 40.76144 176 PRO E N 1
ATOM 7868 C CA . PRO E 1 176 ? 54.72524 -18.90242 32.77001 1.000 35.94509 176 PRO E CA 1
ATOM 7869 C C . PRO E 1 176 ? 53.28344 -18.54254 32.43867 1.000 38.11278 176 PRO E C 1
ATOM 7870 O O . PRO E 1 176 ? 52.83032 -18.63887 31.29666 1.000 40.53988 176 PRO E O 1
ATOM 7874 N N . GLY E 1 177 ? 52.55703 -18.12958 33.47388 1.000 29.94358 177 GLY E N 1
ATOM 7875 C CA . GLY E 1 177 ? 51.19143 -17.70755 33.32267 1.000 28.68381 177 GLY E CA 1
ATOM 7876 C C . GLY E 1 177 ? 50.55140 -17.45102 34.66700 1.000 33.80450 177 GLY E C 1
ATOM 7877 O O . GLY E 1 177 ? 51.15065 -17.71126 35.71101 1.000 40.23766 177 GLY E O 1
ATOM 7878 N N . PRO E 1 178 ? 49.33289 -16.89047 34.67692 1.000 36.14140 178 PRO E N 1
ATOM 7879 C CA . PRO E 1 178 ? 48.59670 -16.42652 33.49291 1.000 35.18535 178 PRO E CA 1
ATOM 7880 C C . PRO E 1 178 ? 49.22564 -15.18323 32.86653 1.000 34.55507 178 PRO E C 1
ATOM 7881 O O . PRO E 1 178 ? 49.87780 -14.40040 33.55785 1.000 36.86086 178 PRO E O 1
ATOM 7885 N N . THR E 1 179 ? 49.03436 -14.99595 31.57058 1.000 29.07574 179 THR E N 1
ATOM 7886 C CA . THR E 1 179 ? 49.65693 -13.88419 30.87400 1.000 27.69440 179 THR E CA 1
ATOM 7887 C C . THR E 1 179 ? 48.61790 -12.82505 30.52893 1.000 30.62496 179 THR E C 1
ATOM 7888 O O . THR E 1 179 ? 47.43629 -13.12870 30.33575 1.000 29.89788 179 THR E O 1
ATOM 7892 N N . VAL E 1 180 ? 49.06919 -11.56988 30.47781 1.000 27.06407 180 VAL E N 1
ATOM 7893 C CA . VAL E 1 180 ? 48.21333 -10.42585 30.18755 1.000 25.42835 180 VAL E CA 1
ATOM 7894 C C . VAL E 1 180 ? 48.97486 -9.45745 29.29390 1.000 28.93790 180 VAL E C 1
ATOM 7895 O O . VAL E 1 180 ? 50.17196 -9.60934 29.04680 1.000 28.90179 180 VAL E O 1
ATOM 7899 N N . ALA E 1 181 ? 48.25933 -8.43652 28.82494 1.000 30.81831 181 ALA E N 1
ATOM 7900 C CA . ALA E 1 181 ? 48.82732 -7.38450 27.99900 1.000 27.67483 181 ALA E CA 1
ATOM 7901 C C . ALA E 1 181 ? 48.86831 -6.07227 28.76930 1.000 26.18735 181 ALA E C 1
ATOM 7902 O O . ALA E 1 181 ? 48.06957 -5.84825 29.67877 1.000 27.17342 181 ALA E O 1
ATOM 7904 N N . PHE E 1 182 ? 49.79869 -5.20363 28.37386 1.000 24.10324 182 PHE E N 1
ATOM 7905 C CA . PHE E 1 182 ? 49.86149 -3.81709 28.83215 1.000 27.56943 182 PHE E CA 1
ATOM 7906 C C . PHE E 1 182 ? 49.90862 -2.94335 27.58886 1.000 26.65544 182 PHE E C 1
ATOM 7907 O O . PHE E 1 182 ? 50.88385 -3.03566 26.81842 1.000 26.80185 182 PHE E O 1
ATOM 7915 N N . PRO E 1 183 ? 48.92011 -2.06172 27.36125 1.000 25.04115 183 PRO E N 1
ATOM 7916 C CA . PRO E 1 183 ? 47.71816 -1.91768 28.19665 1.000 28.66206 183 PRO E CA 1
ATOM 7917 C C . PRO E 1 183 ? 46.77135 -3.11204 28.11546 1.000 30.33687 183 PRO E C 1
ATOM 7918 O O . PRO E 1 183 ? 46.89061 -3.93710 27.21512 1.000 27.60504 183 PRO E O 1
ATOM 7922 N N . GLY E 1 184 ? 45.87315 -3.22782 29.08716 1.000 29.39854 184 GLY E N 1
ATOM 7923 C CA . GLY E 1 184 ? 44.95579 -4.35050 29.10383 1.000 32.34171 184 GLY E CA 1
ATOM 7924 C C . GLY E 1 184 ? 44.78748 -4.97066 30.47339 1.000 31.84538 184 GLY E C 1
ATOM 7925 O O . GLY E 1 184 ? 43.66056 -5.19609 30.92563 1.000 38.98565 184 GLY E O 1
ATOM 7926 N N . ALA E 1 185 ? 45.90305 -5.18872 31.16962 1.000 27.30791 185 ALA E N 1
ATOM 7927 C CA . ALA E 1 185 ? 45.85106 -5.89113 32.44234 1.000 26.20904 185 ALA E CA 1
ATOM 7928 C C . ALA E 1 185 ? 45.04432 -5.12213 33.47639 1.000 29.55491 185 ALA E C 1
ATOM 7929 O O . ALA E 1 185 ? 44.39868 -5.73434 34.33280 1.000 32.19281 185 ALA E O 1
ATOM 7931 N N . TYR E 1 186 ? 45.06179 -3.79012 33.41184 1.000 29.00221 186 TYR E N 1
ATOM 7932 C CA . TYR E 1 186 ? 44.34773 -2.93604 34.35044 1.000 27.14488 186 TYR E CA 1
ATOM 7933 C C . TYR E 1 186 ? 43.25194 -2.18508 33.60915 1.000 25.00197 186 TYR E C 1
ATOM 7934 O O . TYR E 1 186 ? 43.47281 -1.68049 32.50947 1.000 24.77318 186 TYR E O 1
ATOM 7943 N N . THR E 1 187 ? 42.09097 -2.07445 34.24054 1.000 27.56610 187 THR E N 1
ATOM 7944 C CA . THR E 1 187 ? 41.00236 -1.25065 33.74139 1.000 26.54430 187 THR E CA 1
ATOM 7945 C C . THR E 1 187 ? 40.89670 0.07830 34.46178 1.000 25.27988 187 THR E C 1
ATOM 7946 O O . THR E 1 187 ? 40.30470 1.01530 33.91506 1.000 30.71360 187 THR E O 1
ATOM 7950 N N . GLY E 1 188 ? 41.40400 0.16352 35.68953 1.000 29.26076 188 GLY E N 1
ATOM 7951 C CA . GLY E 1 188 ? 41.23665 1.33608 36.51897 1.000 28.71106 188 GLY E CA 1
ATOM 7952 C C . GLY E 1 188 ? 40.14557 1.22488 37.55843 1.000 34.83358 188 GLY E C 1
ATOM 7953 O O . GLY E 1 188 ? 40.09765 2.07159 38.46640 1.000 34.97952 188 GLY E O 1
ATOM 7954 N N . ASN E 1 189 ? 39.29632 0.18890 37.48094 1.000 32.47220 189 ASN E N 1
ATOM 7955 C CA . ASN E 1 189 ? 38.19812 -0.02740 38.42423 1.000 36.13881 189 ASN E CA 1
ATOM 7956 C C . ASN E 1 189 ? 38.51452 -1.05680 39.49008 1.000 33.77004 189 ASN E C 1
ATOM 7957 O O . ASN E 1 189 ? 37.65365 -1.33135 40.32760 1.000 32.56077 189 ASN E O 1
ATOM 7962 N N . GLU E 1 190 ? 39.69653 -1.65585 39.45037 1.000 36.44256 190 GLU E N 1
ATOM 7963 C CA . GLU E 1 190 ? 40.05324 -2.69020 40.40657 1.000 36.15318 190 GLU E CA 1
ATOM 7964 C C . GLU E 1 190 ? 39.98594 -2.13247 41.82870 1.000 37.92383 190 GLU E C 1
ATOM 7965 O O . GLU E 1 190 ? 40.41744 -1.00036 42.07475 1.000 38.05522 190 GLU E O 1
ATOM 7971 N N . PRO E 1 191 ? 39.47863 -2.90214 42.79553 1.000 38.93446 191 PRO E N 1
ATOM 7972 C CA . PRO E 1 191 ? 39.41204 -2.39061 44.17533 1.000 37.26610 191 PRO E CA 1
ATOM 7973 C C . PRO E 1 191 ? 40.77709 -2.12486 44.78250 1.000 35.50154 191 PRO E C 1
ATOM 7974 O O . PRO E 1 191 ? 40.85555 -1.43407 45.80812 1.000 38.79315 191 PRO E O 1
ATOM 7978 N N . GLY E 1 192 ? 41.85274 -2.62165 44.17039 1.000 36.95815 192 GLY E N 1
ATOM 7979 C CA . GLY E 1 192 ? 43.19428 -2.28267 44.59768 1.000 34.94281 192 GLY E CA 1
ATOM 7980 C C . GLY E 1 192 ? 43.78096 -1.06184 43.92409 1.000 32.74480 192 GLY E C 1
ATOM 7981 O O . GLY E 1 192 ? 44.88203 -0.62060 44.27743 1.000 25.02224 192 GLY E O 1
ATOM 7982 N N . ILE E 1 193 ? 43.07214 -0.49843 42.94777 1.000 30.56042 193 ILE E N 1
ATOM 7983 C CA . ILE E 1 193 ? 43.55919 0.64537 42.19177 1.000 34.82183 193 ILE E CA 1
ATOM 7984 C C . ILE E 1 193 ? 42.63597 1.84476 42.34357 1.000 33.49480 193 ILE E C 1
ATOM 7985 O O . ILE E 1 193 ? 43.09689 2.98243 42.51704 1.000 26.52349 193 ILE E O 1
ATOM 7990 N N . LEU E 1 194 ? 41.33104 1.60605 42.26556 1.000 30.76237 194 LEU E N 1
ATOM 7991 C CA . LEU E 1 194 ? 40.29374 2.58787 42.55402 1.000 32.18710 194 LEU E CA 1
ATOM 7992 C C . LEU E 1 194 ? 39.88314 2.38642 44.00934 1.000 36.98479 194 LEU E C 1
ATOM 7993 O O . LEU E 1 194 ? 39.01758 1.57205 44.32863 1.000 37.17973 194 LEU E O 1
ATOM 7998 N N . ILE E 1 195 ? 40.50557 3.13894 44.90965 1.000 36.49378 195 ILE E N 1
ATOM 7999 C CA . ILE E 1 195 ? 40.35607 2.85308 46.33014 1.000 34.34088 195 ILE E CA 1
ATOM 8000 C C . ILE E 1 195 ? 40.60824 4.11268 47.14412 1.000 38.59490 195 ILE E C 1
ATOM 8001 O O . ILE E 1 195 ? 41.60410 4.81024 46.92580 1.000 35.56377 195 ILE E O 1
ATOM 8006 N N . ASN E 1 196 ? 39.73487 4.39021 48.11655 1.000 41.22751 196 ASN E N 1
ATOM 8007 C CA . ASN E 1 196 ? 39.92976 5.50311 49.05015 1.000 34.09814 196 ASN E CA 1
ATOM 8008 C C . ASN E 1 196 ? 40.62302 4.92186 50.26863 1.000 40.07564 196 ASN E C 1
ATOM 8009 O O . ASN E 1 196 ? 39.97706 4.35700 51.15231 1.000 45.07655 196 ASN E O 1
ATOM 8014 N N . ILE E 1 197 ? 41.95206 5.04893 50.30578 1.000 35.41217 197 ILE E N 1
ATOM 8015 C CA . ILE E 1 197 ? 42.75231 4.41077 51.34325 1.000 33.54542 197 ILE E CA 1
ATOM 8016 C C . ILE E 1 197 ? 42.63650 5.07831 52.69861 1.000 37.56575 197 ILE E C 1
ATOM 8017 O O . ILE E 1 197 ? 43.17878 4.55673 53.67729 1.000 32.40372 197 ILE E O 1
ATOM 8022 N N . TYR E 1 198 ? 42.01632 6.25004 52.77652 1.000 35.36907 198 TYR E N 1
ATOM 8023 C CA . TYR E 1 198 ? 41.91100 6.93504 54.05603 1.000 43.85469 198 TYR E CA 1
ATOM 8024 C C . TYR E 1 198 ? 40.55346 6.74605 54.70857 1.000 45.34603 198 TYR E C 1
ATOM 8025 O O . TYR E 1 198 ? 40.46346 6.73931 55.93976 1.000 55.04022 198 TYR E O 1
ATOM 8034 N N . ASP E 1 199 ? 39.50216 6.60362 53.90373 1.000 44.55229 199 ASP E N 1
ATOM 8035 C CA . ASP E 1 199 ? 38.14341 6.36437 54.37490 1.000 55.05080 199 ASP E CA 1
ATOM 8036 C C . ASP E 1 199 ? 37.57023 5.22724 53.53625 1.000 52.71645 199 ASP E C 1
ATOM 8037 O O . ASP E 1 199 ? 36.93413 5.46919 52.50698 1.000 54.97698 199 ASP E O 1
ATOM 8042 N N . LEU E 1 200 ? 37.79683 3.99502 53.96906 1.000 49.14386 200 LEU E N 1
ATOM 8043 C CA . LEU E 1 200 ? 37.33662 2.85858 53.19839 1.000 50.73719 200 LEU E CA 1
ATOM 8044 C C . LEU E 1 200 ? 35.81456 2.73308 53.29829 1.000 58.86319 200 LEU E C 1
ATOM 8045 O O . LEU E 1 200 ? 35.21487 3.12311 54.30696 1.000 61.67177 200 LEU E O 1
ATOM 8050 N N . PRO E 1 201 ? 35.16299 2.23346 52.24324 1.000 60.12966 201 PRO E N 1
ATOM 8051 C CA . PRO E 1 201 ? 33.71116 2.00407 52.30235 1.000 56.58193 201 PRO E CA 1
ATOM 8052 C C . PRO E 1 201 ? 33.32541 1.06785 53.44540 1.000 54.31714 201 PRO E C 1
ATOM 8053 O O . PRO E 1 201 ? 34.12131 0.25306 53.91955 1.000 56.84929 201 PRO E O 1
ATOM 8057 N N . ALA E 1 202 ? 32.06740 1.18744 53.88048 1.000 50.21195 202 ALA E N 1
ATOM 8058 C CA . ALA E 1 202 ? 31.64419 0.55741 55.13371 1.000 54.92644 202 ALA E CA 1
ATOM 8059 C C . ALA E 1 202 ? 31.82978 -0.96042 55.10254 1.000 51.65016 202 ALA E C 1
ATOM 8060 O O . ALA E 1 202 ? 32.25378 -1.56055 56.09999 1.000 52.94123 202 ALA E O 1
ATOM 8062 N N . GLY E 1 203 ? 31.52498 -1.59789 53.97284 1.000 49.86265 203 GLY E N 1
ATOM 8063 C CA . GLY E 1 203 ? 31.65664 -3.03929 53.87059 1.000 49.50511 203 GLY E CA 1
ATOM 8064 C C . GLY E 1 203 ? 33.00322 -3.50360 53.34640 1.000 56.23927 203 GLY E C 1
ATOM 8065 O O . GLY E 1 203 ? 33.08621 -4.53113 52.66210 1.000 53.61280 203 GLY E O 1
ATOM 8066 N N . TYR E 1 204 ? 34.06172 -2.73939 53.63757 1.000 62.19123 204 TYR E N 1
ATOM 8067 C CA . TYR E 1 204 ? 35.39667 -3.05994 53.13700 1.000 62.36866 204 TYR E CA 1
ATOM 8068 C C . TYR E 1 204 ? 35.92620 -4.32524 53.81103 1.000 63.62811 204 TYR E C 1
ATOM 8069 O O . TYR E 1 204 ? 36.07832 -4.37422 55.03976 1.000 61.56457 204 TYR E O 1
ATOM 8078 N N . THR E 1 205 ? 36.20143 -5.34795 53.00239 1.000 59.80217 205 THR E N 1
ATOM 8079 C CA . THR E 1 205 ? 36.67008 -6.63498 53.49834 1.000 63.13074 205 THR E CA 1
ATOM 8080 C C . THR E 1 205 ? 38.19780 -6.72882 53.60461 1.000 62.73401 205 THR E C 1
ATOM 8081 O O . THR E 1 205 ? 38.71698 -7.27288 54.58791 1.000 54.53050 205 THR E O 1
ATOM 8085 N N . GLY E 1 206 ? 38.92181 -6.16729 52.64318 1.000 60.74189 206 GLY E N 1
ATOM 8086 C CA . GLY E 1 206 ? 40.37208 -6.24345 52.60891 1.000 54.73315 206 GLY E CA 1
ATOM 8087 C C . GLY E 1 206 ? 40.90502 -5.84958 51.24852 1.000 45.25383 206 GLY E C 1
ATOM 8088 O O . GLY E 1 206 ? 40.16441 -5.74050 50.26872 1.000 42.19872 206 GLY E O 1
ATOM 8089 N N . TYR E 1 207 ? 42.22410 -5.63616 51.19976 1.000 39.42292 207 TYR E N 1
ATOM 8090 C CA . TYR E 1 207 ? 42.88581 -5.21834 49.96347 1.000 44.46308 207 TYR E CA 1
ATOM 8091 C C . TYR E 1 207 ? 43.02543 -6.38178 48.98481 1.000 43.56746 207 TYR E C 1
ATOM 8092 O O . TYR E 1 207 ? 43.44922 -7.47821 49.36788 1.000 48.13934 207 TYR E O 1
ATOM 8101 N N . GLN E 1 208 ? 42.69342 -6.13577 47.71632 1.000 37.94934 208 GLN E N 1
ATOM 8102 C CA A GLN E 1 208 ? 42.85649 -7.12110 46.65125 0.443 38.62775 208 GLN E CA 1
ATOM 8103 C CA B GLN E 1 208 ? 42.84620 -7.11725 46.65009 0.557 38.61888 208 GLN E CA 1
ATOM 8104 C C . GLN E 1 208 ? 43.84731 -6.58543 45.63212 1.000 36.68416 208 GLN E C 1
ATOM 8105 O O . GLN E 1 208 ? 43.59784 -5.55324 45.00390 1.000 39.60777 208 GLN E O 1
ATOM 8116 N N . SER E 1 209 ? 44.96369 -7.29108 45.46797 1.000 36.21532 209 SER E N 1
ATOM 8117 C CA . SER E 1 209 ? 45.98590 -6.87877 44.51333 1.000 37.38922 209 SER E CA 1
ATOM 8118 C C . SER E 1 209 ? 45.43971 -6.90424 43.08429 1.000 37.40766 209 SER E C 1
ATOM 8119 O O . SER E 1 209 ? 44.69357 -7.81975 42.71827 1.000 32.47728 209 SER E O 1
ATOM 8122 N N . PRO E 1 210 ? 45.77342 -5.91468 42.26043 1.000 32.68433 210 PRO E N 1
ATOM 8123 C CA . PRO E 1 210 ? 45.37149 -5.94227 40.85338 1.000 30.04916 210 PRO E CA 1
ATOM 8124 C C . PRO E 1 210 ? 46.24312 -6.90278 40.05421 1.000 29.96041 210 PRO E C 1
ATOM 8125 O O . PRO E 1 210 ? 47.29973 -7.35655 40.49640 1.000 26.64030 210 PRO E O 1
ATOM 8129 N N . GLY E 1 211 ? 45.76732 -7.21049 38.85542 1.000 29.06607 211 GLY E N 1
ATOM 8130 C CA . GLY E 1 211 ? 46.49910 -8.03086 37.91819 1.000 34.31742 211 GLY E CA 1
ATOM 8131 C C . GLY E 1 211 ? 46.37984 -9.52035 38.19586 1.000 36.44327 211 GLY E C 1
ATOM 8132 O O . GLY E 1 211 ? 45.76611 -9.95027 39.17291 1.000 37.21066 211 GLY E O 1
ATOM 8133 N N . PRO E 1 212 ? 46.98169 -10.33780 37.34135 1.000 39.60650 212 PRO E N 1
ATOM 8134 C CA . PRO E 1 212 ? 46.84139 -11.78970 37.48557 1.000 38.65500 212 PRO E CA 1
ATOM 8135 C C . PRO E 1 212 ? 47.69013 -12.30822 38.63867 1.000 41.78036 212 PRO E C 1
ATOM 8136 O O . PRO E 1 212 ? 48.51662 -11.60052 39.22420 1.000 42.47149 212 PRO E O 1
ATOM 8140 N N . ALA E 1 213 ? 47.48851 -13.58601 38.94637 1.000 44.42347 213 ALA E N 1
ATOM 8141 C CA . ALA E 1 213 ? 48.21102 -14.21715 40.04008 1.000 40.80005 213 ALA E CA 1
ATOM 8142 C C . ALA E 1 213 ? 49.70474 -14.30159 39.74847 1.000 36.01292 213 ALA E C 1
ATOM 8143 O O . ALA E 1 213 ? 50.12753 -14.48008 38.60288 1.000 35.85773 213 ALA E O 1
ATOM 8145 N N . VAL E 1 214 ? 50.50362 -14.22199 40.82003 1.000 37.95876 214 VAL E N 1
ATOM 8146 C CA . VAL E 1 214 ? 51.94695 -14.36116 40.69545 1.000 30.10270 214 VAL E CA 1
ATOM 8147 C C . VAL E 1 214 ? 52.24371 -15.72844 40.11418 1.000 39.59121 214 VAL E C 1
ATOM 8148 O O . VAL E 1 214 ? 51.57077 -16.71811 40.43264 1.000 39.66030 214 VAL E O 1
ATOM 8152 N N . TRP E 1 215 ? 53.24618 -15.79311 39.24400 1.000 39.51789 215 TRP E N 1
ATOM 8153 C CA . TRP E 1 215 ? 53.77021 -17.06162 38.75937 1.000 40.37376 215 TRP E CA 1
ATOM 8154 C C . TRP E 1 215 ? 55.15062 -17.27870 39.35441 1.000 41.45255 215 TRP E C 1
ATOM 8155 O O . TRP E 1 215 ? 56.07315 -16.49411 39.10195 1.000 37.74579 215 TRP E O 1
ATOM 8166 N N . GLN E 1 216 ? 55.28643 -18.34752 40.13569 1.000 42.29503 216 GLN E N 1
ATOM 8167 C CA . GLN E 1 216 ? 56.50062 -18.60057 40.88978 1.000 47.30227 216 GLN E CA 1
ATOM 8168 C C . GLN E 1 216 ? 57.36129 -19.70953 40.30569 1.000 47.53542 216 GLN E C 1
ATOM 8169 O O . GLN E 1 216 ? 58.55870 -19.75826 40.60551 1.000 49.75210 216 GLN E O 1
ATOM 8175 N N . GLY E 1 217 ? 56.79104 -20.59015 39.48505 1.000 47.73752 217 GLY E N 1
ATOM 8176 C CA . GLY E 1 217 ? 57.55435 -21.65732 38.86037 1.000 46.78928 217 GLY E CA 1
ATOM 8177 C C . GLY E 1 217 ? 56.69448 -22.70371 38.18379 1.000 45.41621 217 GLY E C 1
ATOM 8178 O O . GLY E 1 217 ? 55.46152 -22.63982 38.20890 1.000 48.33134 217 GLY E O 1
ATOM 8180 N N . HIS F 1 1 ? 20.03237 -5.91497 69.36454 1.000 17.74151 1 HIS F N 1
ATOM 8181 C CA . HIS F 1 1 ? 20.06072 -6.71298 70.59050 1.000 20.23521 1 HIS F CA 1
ATOM 8182 C C . HIS F 1 1 ? 21.29170 -7.61936 70.64720 1.000 18.69280 1 HIS F C 1
ATOM 8183 O O . HIS F 1 1 ? 21.33789 -8.66775 70.02074 1.000 21.41236 1 HIS F O 1
ATOM 8190 N N . TYR F 1 2 ? 22.30029 -7.18737 71.39843 1.000 16.83315 2 TYR F N 1
ATOM 8191 C CA . TYR F 1 2 ? 23.52147 -7.95868 71.50674 1.000 20.91927 2 TYR F CA 1
ATOM 8192 C C . TYR F 1 2 ? 24.30387 -7.49513 72.72758 1.000 17.89807 2 TYR F C 1
ATOM 8193 O O . TYR F 1 2 ? 24.22236 -6.33812 73.13883 1.000 16.32196 2 TYR F O 1
ATOM 8202 N N . THR F 1 3 ? 25.07672 -8.40916 73.28430 1.000 19.33953 3 THR F N 1
ATOM 8203 C CA . THR F 1 3 ? 25.97721 -8.08700 74.37763 1.000 18.91136 3 THR F CA 1
ATOM 8204 C C . THR F 1 3 ? 27.35729 -7.83388 73.79389 1.000 21.75239 3 THR F C 1
ATOM 8205 O O . THR F 1 3 ? 27.61820 -8.12106 72.62394 1.000 22.27736 3 THR F O 1
ATOM 8209 N N . LEU F 1 4 ? 28.23636 -7.26808 74.61699 1.000 17.88027 4 LEU F N 1
ATOM 8210 C CA . LEU F 1 4 ? 29.63839 -7.05477 74.26756 1.000 21.70590 4 LEU F CA 1
ATOM 8211 C C . LEU F 1 4 ? 30.51107 -7.74590 75.31104 1.000 19.83828 4 LEU F C 1
ATOM 8212 O O . LEU F 1 4 ? 31.14609 -7.07835 76.13923 1.000 20.79825 4 LEU F O 1
ATOM 8217 N N . PRO F 1 5 ? 30.55566 -9.08372 75.30787 1.000 18.27378 5 PRO F N 1
ATOM 8218 C CA . PRO F 1 5 ? 31.18318 -9.81243 76.41721 1.000 17.01696 5 PRO F CA 1
ATOM 8219 C C . PRO F 1 5 ? 32.66075 -10.12470 76.27786 1.000 21.45579 5 PRO F C 1
ATOM 8220 O O . PRO F 1 5 ? 33.27381 -10.52722 77.28130 1.000 22.71214 5 PRO F O 1
ATOM 8224 N N . ASP F 1 6 ? 33.25420 -9.98109 75.10298 1.000 16.32305 6 ASP F N 1
ATOM 8225 C CA . ASP F 1 6 ? 34.59776 -10.50043 74.86736 1.000 21.25251 6 ASP F CA 1
ATOM 8226 C C . ASP F 1 6 ? 35.56617 -9.36334 74.62408 1.000 21.51016 6 ASP F C 1
ATOM 8227 O O . ASP F 1 6 ? 35.52511 -8.72711 73.56680 1.000 20.02073 6 ASP F O 1
ATOM 8232 N N . LEU F 1 7 ? 36.50117 -9.18307 75.54830 1.000 21.23772 7 LEU F N 1
ATOM 8233 C CA . LEU F 1 7 ? 37.60983 -8.27370 75.29266 1.000 26.43861 7 LEU F CA 1
ATOM 8234 C C . LEU F 1 7 ? 38.53217 -8.85412 74.22385 1.000 22.38730 7 LEU F C 1
ATOM 8235 O O . LEU F 1 7 ? 38.78856 -10.06046 74.18474 1.000 20.89080 7 LEU F O 1
ATOM 8240 N N . ILE F 1 8 ? 38.98615 -8.00282 73.32249 1.000 20.77791 8 ILE F N 1
ATOM 8241 C CA . ILE F 1 8 ? 40.03895 -8.36209 72.38395 1.000 23.63899 8 ILE F CA 1
ATOM 8242 C C . ILE F 1 8 ? 41.32400 -7.72856 72.88400 1.000 23.02256 8 ILE F C 1
ATOM 8243 O O . ILE F 1 8 ? 41.36804 -6.51691 73.12750 1.000 20.29893 8 ILE F O 1
ATOM 8248 N N . ALA F 1 9 ? 42.36360 -8.54125 73.04391 1.000 25.08378 9 ALA F N 1
ATOM 8249 C CA . ALA F 1 9 ? 43.63407 -8.07229 73.58366 1.000 26.17473 9 ALA F CA 1
ATOM 8250 C C . ALA F 1 9 ? 44.70649 -9.08926 73.23333 1.000 28.61657 9 ALA F C 1
ATOM 8251 O O . ALA F 1 9 ? 44.43184 -10.28904 73.17380 1.000 24.88144 9 ALA F O 1
ATOM 8253 N N . ASN F 1 10 ? 45.93450 -8.59676 73.03127 1.000 31.51974 10 ASN F N 1
ATOM 8254 C CA . ASN F 1 10 ? 47.06588 -9.44750 72.66847 1.000 30.80636 10 ASN F CA 1
ATOM 8255 C C . ASN F 1 10 ? 46.79291 -10.27719 71.42437 1.000 30.21741 10 ASN F C 1
ATOM 8256 O O . ASN F 1 10 ? 47.24821 -11.41422 71.32720 1.000 33.13059 10 ASN F O 1
ATOM 8261 N N . GLY F 1 11 ? 46.02710 -9.73497 70.48066 1.000 32.30365 11 GLY F N 1
ATOM 8262 C CA . GLY F 1 11 ? 45.71003 -10.45666 69.26389 1.000 29.80430 11 GLY F CA 1
ATOM 8263 C C . GLY F 1 11 ? 44.76334 -11.62185 69.42168 1.000 31.71603 11 GLY F C 1
ATOM 8264 O O . GLY F 1 11 ? 44.59221 -12.38964 68.47038 1.000 27.28725 11 GLY F O 1
ATOM 8265 N N . THR F 1 12 ? 44.13155 -11.77181 70.58611 1.000 30.24895 12 THR F N 1
ATOM 8266 C CA . THR F 1 12 ? 43.19632 -12.85785 70.84210 1.000 30.89458 12 THR F CA 1
ATOM 8267 C C . THR F 1 12 ? 41.89551 -12.31185 71.41369 1.000 31.44951 12 THR F C 1
ATOM 8268 O O . THR F 1 12 ? 41.83777 -11.19901 71.93951 1.000 31.40734 12 THR F O 1
ATOM 8272 N N . VAL F 1 13 ? 40.85156 -13.12485 71.30210 1.000 30.88608 13 VAL F N 1
ATOM 8273 C CA . VAL F 1 13 ? 39.52344 -12.81256 71.81290 1.000 28.81205 13 VAL F CA 1
ATOM 8274 C C . VAL F 1 13 ? 39.38533 -13.50962 73.16295 1.000 26.11224 13 VAL F C 1
ATOM 8275 O O . VAL F 1 13 ? 39.54993 -14.73147 73.24466 1.000 24.47466 13 VAL F O 1
ATOM 8279 N N . ALA F 1 14 ? 39.10704 -12.74435 74.22407 1.000 22.58171 14 ALA F N 1
ATOM 8280 C CA . ALA F 1 14 ? 38.89641 -13.33889 75.54111 1.000 24.10042 14 ALA F CA 1
ATOM 8281 C C . ALA F 1 14 ? 37.53055 -14.02089 75.60460 1.000 22.49516 14 ALA F C 1
ATOM 8282 O O . ALA F 1 14 ? 36.65942 -13.81754 74.75497 1.000 21.11600 14 ALA F O 1
ATOM 8284 N N . ALA F 1 15 ? 37.33702 -14.81717 76.64796 1.000 26.07101 15 ALA F N 1
ATOM 8285 C CA . ALA F 1 15 ? 36.07737 -15.51805 76.83167 1.000 24.64419 15 ALA F CA 1
ATOM 8286 C C . ALA F 1 15 ? 35.00209 -14.57457 77.39125 1.000 24.65058 15 ALA F C 1
ATOM 8287 O O . ALA F 1 15 ? 35.29835 -13.50226 77.93304 1.000 21.33069 15 ALA F O 1
ATOM 8289 N N . ASP F 1 16 ? 33.74026 -14.99758 77.26140 1.000 19.25992 16 ASP F N 1
ATOM 8290 C CA . ASP F 1 16 ? 32.59862 -14.19040 77.69314 1.000 19.81865 16 ASP F CA 1
ATOM 8291 C C . ASP F 1 16 ? 32.73012 -13.77231 79.15038 1.000 21.08698 16 ASP F C 1
ATOM 8292 O O . ASP F 1 16 ? 32.81717 -14.62115 80.03430 1.000 15.88266 16 ASP F O 1
ATOM 8297 N N . TRP F 1 17 ? 32.66182 -12.46578 79.39986 1.000 20.51924 17 TRP F N 1
ATOM 8298 C CA . TRP F 1 17 ? 32.68059 -11.85984 80.73286 1.000 16.99176 17 TRP F CA 1
ATOM 8299 C C . TRP F 1 17 ? 33.97066 -12.12279 81.50847 1.000 23.06833 17 TRP F C 1
ATOM 8300 O O . TRP F 1 17 ? 34.02379 -11.87075 82.72596 1.000 22.34820 17 TRP F O 1
ATOM 8311 N N . GLN F 1 18 ? 35.01419 -12.61591 80.84092 1.000 19.99315 18 GLN F N 1
ATOM 8312 C CA . GLN F 1 18 ? 36.28600 -12.85872 81.51093 1.000 22.92452 18 GLN F CA 1
ATOM 8313 C C . GLN F 1 18 ? 36.92518 -11.55595 81.98444 1.000 21.85241 18 GLN F C 1
ATOM 8314 O O . GLN F 1 18 ? 37.43947 -11.47690 83.10647 1.000 19.80445 18 GLN F O 1
ATOM 8320 N N . PHE F 1 19 ? 36.95354 -10.54476 81.11782 1.000 19.51423 19 PHE F N 1
ATOM 8321 C CA . PHE F 1 19 ? 37.51060 -9.24006 81.43395 1.000 14.93785 19 PHE F CA 1
ATOM 8322 C C . PHE F 1 19 ? 36.47279 -8.14588 81.32929 1.000 18.09020 19 PHE F C 1
ATOM 8323 O O . PHE F 1 19 ? 36.79083 -6.97768 81.58080 1.000 16.68927 19 PHE F O 1
ATOM 8331 N N . VAL F 1 20 ? 35.25080 -8.48206 80.93379 1.000 19.46124 20 VAL F N 1
ATOM 8332 C CA . VAL F 1 20 ? 34.18129 -7.51718 80.73174 1.000 16.26309 20 VAL F CA 1
ATOM 8333 C C . VAL F 1 20 ? 33.16858 -7.67775 81.85617 1.000 17.09983 20 VAL F C 1
ATOM 8334 O O . VAL F 1 20 ? 32.73641 -8.79695 82.15105 1.000 17.67272 20 VAL F O 1
ATOM 8338 N N . ARG F 1 21 ? 32.77857 -6.57061 82.48107 1.000 14.81060 21 ARG F N 1
ATOM 8339 C CA . ARG F 1 21 ? 31.78857 -6.69229 83.55276 1.000 16.89845 21 ARG F CA 1
ATOM 8340 C C . ARG F 1 21 ? 30.47483 -7.20894 82.99163 1.000 16.15527 21 ARG F C 1
ATOM 8341 O O . ARG F 1 21 ? 29.87824 -6.58108 82.11417 1.000 15.58097 21 ARG F O 1
ATOM 8349 N N . GLU F 1 22 ? 30.04220 -8.36851 83.47989 1.000 18.84338 22 GLU F N 1
ATOM 8350 C CA . GLU F 1 22 ? 28.83065 -8.99053 82.96057 1.000 18.27415 22 GLU F CA 1
ATOM 8351 C C . GLU F 1 22 ? 27.65661 -8.02797 83.10001 1.000 20.56758 22 GLU F C 1
ATOM 8352 O O . GLU F 1 22 ? 27.45922 -7.42904 84.16105 1.000 16.31243 22 GLU F O 1
ATOM 8358 N N . THR F 1 23 ? 26.92020 -7.82540 82.00362 1.000 19.28755 23 THR F N 1
ATOM 8359 C CA . THR F 1 23 ? 25.92378 -6.77027 81.92787 1.000 20.30488 23 THR F CA 1
ATOM 8360 C C . THR F 1 23 ? 24.52687 -7.28589 82.24884 1.000 23.00529 23 THR F C 1
ATOM 8361 O O . THR F 1 23 ? 24.24393 -8.48037 82.15149 1.000 24.59613 23 THR F O 1
ATOM 8365 N N . ALA F 1 24 ? 23.63342 -6.35463 82.60885 1.000 15.81550 24 ALA F N 1
ATOM 8366 C CA . ALA F 1 24 ? 22.31667 -6.77046 83.08712 1.000 24.82938 24 ALA F CA 1
ATOM 8367 C C . ALA F 1 24 ? 21.48236 -7.44216 82.00274 1.000 25.20601 24 ALA F C 1
ATOM 8368 O O . ALA F 1 24 ? 20.54871 -8.18102 82.32964 1.000 24.14621 24 ALA F O 1
ATOM 8370 N N . ASN F 1 25 ? 21.81549 -7.23235 80.72618 1.000 29.11321 25 ASN F N 1
ATOM 8371 C CA . ASN F 1 25 ? 21.10815 -7.86113 79.62247 1.000 21.80061 25 ASN F CA 1
ATOM 8372 C C . ASN F 1 25 ? 21.75709 -9.17537 79.20159 1.000 22.62702 25 ASN F C 1
ATOM 8373 O O . ASN F 1 25 ? 21.56288 -9.62354 78.06029 1.000 22.26462 25 ASN F O 1
ATOM 8378 N N . HIS F 1 26 ? 22.51570 -9.81855 80.09528 1.000 17.82752 26 HIS F N 1
ATOM 8379 C CA . HIS F 1 26 ? 23.25902 -11.00665 79.67753 1.000 23.74571 26 HIS F CA 1
ATOM 8380 C C . HIS F 1 26 ? 22.35599 -12.13456 79.18101 1.000 24.11600 26 HIS F C 1
ATOM 8381 O O . HIS F 1 26 ? 22.85266 -13.05645 78.53253 1.000 25.04123 26 HIS F O 1
ATOM 8388 N N . TYR F 1 27 ? 21.05574 -12.09105 79.45941 1.000 23.00983 27 TYR F N 1
ATOM 8389 C CA . TYR F 1 27 ? 20.10249 -12.99949 78.82537 1.000 27.26806 27 TYR F CA 1
ATOM 8390 C C . TYR F 1 27 ? 19.17934 -12.30227 77.83435 1.000 23.94193 27 TYR F C 1
ATOM 8391 O O . TYR F 1 27 ? 18.93474 -12.83192 76.75725 1.000 26.63693 27 TYR F O 1
ATOM 8400 N N . THR F 1 28 ? 18.69242 -11.10199 78.14135 1.000 26.20957 28 THR F N 1
ATOM 8401 C CA . THR F 1 28 ? 17.75016 -10.44373 77.24013 1.000 23.71440 28 THR F CA 1
ATOM 8402 C C . THR F 1 28 ? 18.43485 -9.84336 76.01861 1.000 27.53097 28 THR F C 1
ATOM 8403 O O . THR F 1 28 ? 17.77713 -9.61466 74.99580 1.000 25.13479 28 THR F O 1
ATOM 8407 N N . ASN F 1 29 ? 19.72399 -9.52318 76.11473 1.000 26.54774 29 ASN F N 1
ATOM 8408 C CA . ASN F 1 29 ? 20.43799 -8.77381 75.08684 1.000 22.52284 29 ASN F CA 1
ATOM 8409 C C . ASN F 1 29 ? 19.85535 -7.38382 74.83624 1.000 21.78730 29 ASN F C 1
ATOM 8410 O O . ASN F 1 29 ? 20.20058 -6.76471 73.83606 1.000 22.92469 29 ASN F O 1
ATOM 8415 N N . GLY F 1 30 ? 18.97779 -6.87388 75.70183 1.000 23.14822 30 GLY F N 1
ATOM 8416 C CA . GLY F 1 30 ? 18.33922 -5.59083 75.48079 1.000 21.14826 30 GLY F CA 1
ATOM 8417 C C . GLY F 1 30 ? 19.21790 -4.38878 75.78880 1.000 21.73387 30 GLY F C 1
ATOM 8418 O O . GLY F 1 30 ? 20.20070 -4.48725 76.52130 1.000 23.56571 30 GLY F O 1
ATOM 8419 N N . PRO F 1 31 ? 18.86997 -3.22514 75.24216 1.000 20.47791 31 PRO F N 1
ATOM 8420 C CA . PRO F 1 31 ? 19.69471 -2.02468 75.41743 1.000 19.69455 31 PRO F CA 1
ATOM 8421 C C . PRO F 1 31 ? 19.37114 -1.22768 76.67230 1.000 24.66408 31 PRO F C 1
ATOM 8422 O O . PRO F 1 31 ? 18.29878 -1.35378 77.27047 1.000 23.87289 31 PRO F O 1
ATOM 8426 N N . VAL F 1 32 ? 20.34110 -0.37917 77.05453 1.000 18.39195 32 VAL F N 1
ATOM 8427 C CA . VAL F 1 32 ? 20.06830 0.76743 77.91283 1.000 21.35460 32 VAL F CA 1
ATOM 8428 C C . VAL F 1 32 ? 19.40427 1.84141 77.07044 1.000 24.23530 32 VAL F C 1
ATOM 8429 O O . VAL F 1 32 ? 19.83117 2.11888 75.94693 1.000 20.83780 32 VAL F O 1
ATOM 8433 N N . THR F 1 33 ? 18.34795 2.44929 77.60468 1.000 21.32537 33 THR F N 1
ATOM 8434 C CA . THR F 1 33 ? 17.65066 3.50563 76.89847 1.000 22.43294 33 THR F CA 1
ATOM 8435 C C . THR F 1 33 ? 17.55083 4.78814 77.70694 1.000 25.35416 33 THR F C 1
ATOM 8436 O O . THR F 1 33 ? 17.05739 5.78269 77.17715 1.000 21.46649 33 THR F O 1
ATOM 8440 N N . ASP F 1 34 ? 18.02223 4.80242 78.95697 1.000 26.40615 34 ASP F N 1
ATOM 8441 C CA . ASP F 1 34 ? 17.92645 5.97229 79.83165 1.000 28.03611 34 ASP F CA 1
ATOM 8442 C C . ASP F 1 34 ? 19.33628 6.45260 80.16357 1.000 22.62965 34 ASP F C 1
ATOM 8443 O O . ASP F 1 34 ? 20.05779 5.80102 80.92218 1.000 23.18321 34 ASP F O 1
ATOM 8448 N N . VAL F 1 35 ? 19.73329 7.59259 79.59326 1.000 27.70773 35 VAL F N 1
ATOM 8449 C CA . VAL F 1 35 ? 21.08594 8.09637 79.81006 1.000 24.21516 35 VAL F CA 1
ATOM 8450 C C . VAL F 1 35 ? 21.31163 8.63503 81.21506 1.000 24.82616 35 VAL F C 1
ATOM 8451 O O . VAL F 1 35 ? 22.46230 8.86816 81.58869 1.000 29.70776 35 VAL F O 1
ATOM 8455 N N . THR F 1 36 ? 20.24920 8.85932 81.99585 1.000 28.18741 36 THR F N 1
ATOM 8456 C CA . THR F 1 36 ? 20.37187 9.30294 83.37991 1.000 31.19533 36 THR F CA 1
ATOM 8457 C C . THR F 1 36 ? 20.50976 8.14442 84.35694 1.000 34.12054 36 THR F C 1
ATOM 8458 O O . THR F 1 36 ? 20.79179 8.37517 85.53803 1.000 40.20624 36 THR F O 1
ATOM 8462 N N . ASP F 1 37 ? 20.30891 6.91717 83.89738 1.000 27.87701 37 ASP F N 1
ATOM 8463 C CA . ASP F 1 37 ? 20.40025 5.75839 84.76112 1.000 27.83435 37 ASP F CA 1
ATOM 8464 C C . ASP F 1 37 ? 21.86014 5.33732 84.89797 1.000 29.93164 37 ASP F C 1
ATOM 8465 O O . ASP F 1 37 ? 22.68456 5.57517 84.01126 1.000 26.41965 37 ASP F O 1
ATOM 8470 N N . GLU F 1 38 ? 22.18537 4.74305 86.04590 1.000 31.41821 38 GLU F N 1
ATOM 8471 C CA . GLU F 1 38 ? 23.56228 4.32405 86.29208 1.000 34.80541 38 GLU F CA 1
ATOM 8472 C C . GLU F 1 38 ? 24.03408 3.31731 85.24678 1.000 28.19821 38 GLU F C 1
ATOM 8473 O O . GLU F 1 38 ? 25.23017 3.24522 84.93932 1.000 25.62436 38 GLU F O 1
ATOM 8479 N N . ALA F 1 39 ? 23.10435 2.54373 84.69518 1.000 21.97472 39 ALA F N 1
ATOM 8480 C CA . ALA F 1 39 ? 23.41265 1.53874 83.69086 1.000 24.44913 39 ALA F CA 1
ATOM 8481 C C . ALA F 1 39 ? 24.15146 2.09562 82.47783 1.000 21.10641 39 ALA F C 1
ATOM 8482 O O . ALA F 1 39 ? 24.84496 1.33356 81.79817 1.000 20.67872 39 ALA F O 1
ATOM 8484 N N . ILE F 1 40 ? 24.01033 3.38923 82.17850 1.000 20.01377 40 ILE F N 1
ATOM 8485 C CA . ILE F 1 40 ? 24.62465 3.96799 80.98527 1.000 20.26791 40 ILE F CA 1
ATOM 8486 C C . ILE F 1 40 ? 26.13992 3.89205 81.04511 1.000 26.35043 40 ILE F C 1
ATOM 8487 O O . ILE F 1 40 ? 26.80659 4.00722 80.00897 1.000 23.12580 40 ILE F O 1
ATOM 8492 N N . ARG F 1 41 ? 26.71000 3.71990 82.24340 1.000 22.62266 41 ARG F N 1
ATOM 8493 C CA . ARG F 1 41 ? 28.16768 3.67751 82.36934 1.000 23.71773 41 ARG F CA 1
ATOM 8494 C C . ARG F 1 41 ? 28.69236 2.30526 81.95308 1.000 21.75986 41 ARG F C 1
ATOM 8495 O O . ARG F 1 41 ? 29.37047 2.17527 80.93397 1.000 22.81288 41 ARG F O 1
ATOM 8503 N N . CYS F 1 42 ? 28.38459 1.26701 82.72052 1.000 18.81297 42 CYS F N 1
ATOM 8504 C CA . CYS F 1 42 ? 28.89853 -0.05643 82.40292 1.000 18.60967 42 CYS F CA 1
ATOM 8505 C C . CYS F 1 42 ? 27.83137 -1.13567 82.33965 1.000 22.04322 42 CYS F C 1
ATOM 8506 O O . CYS F 1 42 ? 28.16892 -2.29449 82.05540 1.000 21.18687 42 CYS F O 1
ATOM 8509 N N . TYR F 1 43 ? 26.56324 -0.79702 82.58123 1.000 22.39428 43 TYR F N 1
ATOM 8510 C CA . TYR F 1 43 ? 25.44958 -1.72883 82.37203 1.000 19.21921 43 TYR F CA 1
ATOM 8511 C C . TYR F 1 43 ? 25.58364 -3.00030 83.20947 1.000 21.63013 43 TYR F C 1
ATOM 8512 O O . TYR F 1 43 ? 25.09079 -4.06189 82.82499 1.000 20.56098 43 TYR F O 1
ATOM 8521 N N . GLU F 1 44 ? 26.23029 -2.91823 84.36917 1.000 20.74617 44 GLU F N 1
ATOM 8522 C CA . GLU F 1 44 ? 26.54592 -4.13032 85.12581 1.000 22.66727 44 GLU F CA 1
ATOM 8523 C C . GLU F 1 44 ? 25.28640 -4.88108 85.54468 1.000 23.13278 44 GLU F C 1
ATOM 8524 O O . GLU F 1 44 ? 24.23282 -4.28780 85.80303 1.000 20.73688 44 GLU F O 1
ATOM 8530 N N . LEU F 1 45 ? 25.41166 -6.21302 85.59742 1.000 23.96791 45 LEU F N 1
ATOM 8531 C CA . LEU F 1 45 ? 24.36245 -7.05501 86.16767 1.000 24.34080 45 LEU F CA 1
ATOM 8532 C C . LEU F 1 45 ? 24.13721 -6.74216 87.64660 1.000 27.28215 45 LEU F C 1
ATOM 8533 O O . LEU F 1 45 ? 22.99424 -6.69494 88.11660 1.000 26.87955 45 LEU F O 1
ATOM 8538 N N . ASP F 1 46 ? 25.21422 -6.49333 88.38645 1.000 26.08810 46 ASP F N 1
ATOM 8539 C CA . ASP F 1 46 ? 25.13582 -6.24755 89.82407 1.000 24.58211 46 ASP F CA 1
ATOM 8540 C C . ASP F 1 46 ? 26.22031 -5.22705 90.13650 1.000 21.30258 46 ASP F C 1
ATOM 8541 O O . ASP F 1 46 ? 27.40553 -5.55638 90.06468 1.000 24.01555 46 ASP F O 1
ATOM 8546 N N . TYR F 1 47 ? 25.82801 -3.99265 90.46268 1.000 22.64296 47 TYR F N 1
ATOM 8547 C CA . TYR F 1 47 ? 26.82471 -2.93129 90.58828 1.000 25.99846 47 TYR F CA 1
ATOM 8548 C C . TYR F 1 47 ? 27.86034 -3.24372 91.66533 1.000 27.73889 47 TYR F C 1
ATOM 8549 O O . TYR F 1 47 ? 29.04951 -2.96072 91.48407 1.000 28.34562 47 TYR F O 1
ATOM 8558 N N . SER F 1 48 ? 27.43764 -3.82533 92.79170 1.000 24.01064 48 SER F N 1
ATOM 8559 C CA . SER F 1 48 ? 28.37693 -4.02536 93.89027 1.000 24.31060 48 SER F CA 1
ATOM 8560 C C . SER F 1 48 ? 29.18256 -5.30510 93.74205 1.000 27.39992 48 SER F C 1
ATOM 8561 O O . SER F 1 48 ? 30.31361 -5.36800 94.24049 1.000 22.78333 48 SER F O 1
ATOM 8564 N N . ALA F 1 49 ? 28.62596 -6.33158 93.08631 1.000 22.00955 49 ALA F N 1
ATOM 8565 C CA . ALA F 1 49 ? 29.28907 -7.62766 92.96161 1.000 24.28456 49 ALA F CA 1
ATOM 8566 C C . ALA F 1 49 ? 30.06881 -7.81144 91.66392 1.000 23.93925 49 ALA F C 1
ATOM 8567 O O . ALA F 1 49 ? 31.17423 -8.35814 91.70275 1.000 22.44362 49 ALA F O 1
ATOM 8569 N N . THR F 1 50 ? 29.52043 -7.41030 90.51239 1.000 24.91247 50 THR F N 1
ATOM 8570 C CA . THR F 1 50 ? 30.13275 -7.79556 89.23425 1.000 25.75016 50 THR F CA 1
ATOM 8571 C C . THR F 1 50 ? 31.59714 -7.38142 89.05767 1.000 22.00130 50 THR F C 1
ATOM 8572 O O . THR F 1 50 ? 32.38591 -8.21933 88.58300 1.000 21.47857 50 THR F O 1
ATOM 8576 N N . PRO F 1 51 ? 32.04542 -6.17906 89.43820 1.000 21.91283 51 PRO F N 1
ATOM 8577 C CA . PRO F 1 51 ? 33.46919 -5.86042 89.21006 1.000 17.37707 51 PRO F CA 1
ATOM 8578 C C . PRO F 1 51 ? 34.41470 -6.83469 89.88136 1.000 21.81567 51 PRO F C 1
ATOM 8579 O O . PRO F 1 51 ? 35.37681 -7.29802 89.25020 1.000 21.72934 51 PRO F O 1
ATOM 8583 N N . GLY F 1 52 ? 34.14562 -7.19885 91.13638 1.000 17.87135 52 GLY F N 1
ATOM 8584 C CA . GLY F 1 52 ? 35.01923 -8.14531 91.80294 1.000 23.14006 52 GLY F CA 1
ATOM 8585 C C . GLY F 1 52 ? 35.02486 -9.53438 91.19067 1.000 26.08571 52 GLY F C 1
ATOM 8586 O O . GLY F 1 52 ? 36.00724 -10.26053 91.36361 1.000 33.04263 52 GLY F O 1
ATOM 8587 N N . GLU F 1 53 ? 33.97581 -9.91589 90.45643 1.000 22.88773 53 GLU F N 1
ATOM 8588 C CA . GLU F 1 53 ? 33.97743 -11.20893 89.76866 1.000 28.49655 53 GLU F CA 1
ATOM 8589 C C . GLU F 1 53 ? 34.48508 -11.13011 88.34589 1.000 24.45575 53 GLU F C 1
ATOM 8590 O O . GLU F 1 53 ? 34.26993 -12.06668 87.57406 1.000 25.01602 53 GLU F O 1
ATOM 8596 N N . THR F 1 54 ? 35.12296 -10.02899 87.97926 1.000 23.47048 54 THR F N 1
ATOM 8597 C CA . THR F 1 54 ? 35.61285 -9.79626 86.63818 1.000 20.40509 54 THR F CA 1
ATOM 8598 C C . THR F 1 54 ? 37.12675 -9.71369 86.74028 1.000 19.82519 54 THR F C 1
ATOM 8599 O O . THR F 1 54 ? 37.65458 -9.00050 87.59506 1.000 17.73795 54 THR F O 1
ATOM 8603 N N . ASN F 1 55 ? 37.81934 -10.46373 85.89765 1.000 20.96361 55 ASN F N 1
ATOM 8604 C CA . ASN F 1 55 ? 39.27167 -10.42348 85.94183 1.000 23.63872 55 ASN F CA 1
ATOM 8605 C C . ASN F 1 55 ? 39.78624 -9.13464 85.30960 1.000 25.27768 55 ASN F C 1
ATOM 8606 O O . ASN F 1 55 ? 39.03633 -8.34961 84.71032 1.000 20.41812 55 ASN F O 1
ATOM 8611 N N . ILE F 1 56 ? 41.09259 -8.92947 85.44710 1.000 18.32207 56 ILE F N 1
ATOM 8612 C CA . ILE F 1 56 ? 41.75722 -7.72358 84.99378 1.000 21.54894 56 ILE F CA 1
ATOM 8613 C C . ILE F 1 56 ? 42.77663 -8.11038 83.93520 1.000 25.57263 56 ILE F C 1
ATOM 8614 O O . ILE F 1 56 ? 43.63004 -8.98180 84.16107 1.000 26.26672 56 ILE F O 1
ATOM 8619 N N . ALA F 1 57 ? 42.67830 -7.47321 82.78267 1.000 20.30409 57 ALA F N 1
ATOM 8620 C CA . ALA F 1 57 ? 43.51680 -7.79293 81.64352 1.000 23.58094 57 ALA F CA 1
ATOM 8621 C C . ALA F 1 57 ? 44.71776 -6.85598 81.60553 1.000 24.64772 57 ALA F C 1
ATOM 8622 O O . ALA F 1 57 ? 44.55356 -5.63040 81.56187 1.000 22.80649 57 ALA F O 1
ATOM 8624 N N . THR F 1 58 ? 45.91834 -7.42793 81.56331 1.000 19.92435 58 THR F N 1
ATOM 8625 C CA . THR F 1 58 ? 47.13651 -6.63076 81.45029 1.000 20.38284 58 THR F CA 1
ATOM 8626 C C . THR F 1 58 ? 47.44284 -6.45183 79.96583 1.000 21.18351 58 THR F C 1
ATOM 8627 O O . THR F 1 58 ? 47.52703 -7.43947 79.22961 1.000 21.73418 58 THR F O 1
ATOM 8631 N N . VAL F 1 59 ? 47.56222 -5.19291 79.51749 1.000 20.58851 59 VAL F N 1
ATOM 8632 C CA . VAL F 1 59 ? 47.85805 -4.88024 78.12078 1.000 24.97730 59 VAL F CA 1
ATOM 8633 C C . VAL F 1 59 ? 48.86863 -3.74515 78.07455 1.000 23.79187 59 VAL F C 1
ATOM 8634 O O . VAL F 1 59 ? 49.01496 -2.97257 79.01941 1.000 24.13840 59 VAL F O 1
ATOM 8638 N N . SER F 1 60 ? 49.57715 -3.64660 76.95783 1.000 27.00063 60 SER F N 1
ATOM 8639 C CA . SER F 1 60 ? 50.57568 -2.59661 76.80772 1.000 25.53413 60 SER F CA 1
ATOM 8640 C C . SER F 1 60 ? 49.96630 -1.37585 76.14190 1.000 24.25318 60 SER F C 1
ATOM 8641 O O . SER F 1 60 ? 49.11185 -1.49865 75.26259 1.000 28.50034 60 SER F O 1
ATOM 8644 N N . ALA F 1 61 ? 50.37420 -0.19814 76.60368 1.000 22.27074 61 ALA F N 1
ATOM 8645 C CA . ALA F 1 61 ? 49.99767 1.03350 75.92422 1.000 34.81904 61 ALA F CA 1
ATOM 8646 C C . ALA F 1 61 ? 50.51957 0.99092 74.49543 1.000 34.63939 61 ALA F C 1
ATOM 8647 O O . ALA F 1 61 ? 51.60258 0.45970 74.23275 1.000 31.00131 61 ALA F O 1
ATOM 8649 N N . GLY F 1 62 ? 49.73583 1.52669 73.56209 1.000 31.40970 62 GLY F N 1
ATOM 8650 C CA . GLY F 1 62 ? 50.06985 1.41713 72.16114 1.000 26.62034 62 GLY F CA 1
ATOM 8651 C C . GLY F 1 62 ? 49.55368 0.16592 71.49049 1.000 31.40029 62 GLY F C 1
ATOM 8652 O O . GLY F 1 62 ? 49.55533 0.09750 70.25551 1.000 33.54178 62 GLY F O 1
ATOM 8653 N N . SER F 1 63 ? 49.11666 -0.82589 72.25619 1.000 29.26399 63 SER F N 1
ATOM 8654 C CA . SER F 1 63 ? 48.64876 -2.05858 71.64994 1.000 29.81223 63 SER F CA 1
ATOM 8655 C C . SER F 1 63 ? 47.21880 -1.88919 71.14805 1.000 29.04514 63 SER F C 1
ATOM 8656 O O . SER F 1 63 ? 46.51980 -0.92717 71.48851 1.000 28.41858 63 SER F O 1
ATOM 8659 N N . THR F 1 64 ? 46.80473 -2.83218 70.30208 1.000 28.27727 64 THR F N 1
ATOM 8660 C CA . THR F 1 64 ? 45.44008 -2.89921 69.80341 1.000 27.53394 64 THR F CA 1
ATOM 8661 C C . THR F 1 64 ? 44.58168 -3.71274 70.76195 1.000 22.86842 64 THR F C 1
ATOM 8662 O O . THR F 1 64 ? 44.96725 -4.81303 71.16623 1.000 25.27467 64 THR F O 1
ATOM 8666 N N . VAL F 1 65 ? 43.42585 -3.16424 71.12405 1.000 22.88464 65 VAL F N 1
ATOM 8667 C CA . VAL F 1 65 ? 42.41411 -3.85926 71.90232 1.000 27.17889 65 VAL F CA 1
ATOM 8668 C C . VAL F 1 65 ? 41.09525 -3.72412 71.15724 1.000 26.35987 65 VAL F C 1
ATOM 8669 O O . VAL F 1 65 ? 41.04151 -3.14314 70.07455 1.000 26.21497 65 VAL F O 1
ATOM 8673 N N . GLY F 1 66 ? 40.03430 -4.28368 71.72717 1.000 19.85749 66 GLY F N 1
ATOM 8674 C CA . GLY F 1 66 ? 38.73875 -4.16711 71.08746 1.000 21.15895 66 GLY F CA 1
ATOM 8675 C C . GLY F 1 66 ? 37.69510 -4.95472 71.83873 1.000 24.44844 66 GLY F C 1
ATOM 8676 O O . GLY F 1 66 ? 37.91549 -5.38322 72.97025 1.000 22.53021 66 GLY F O 1
ATOM 8677 N N . MET F 1 67 ? 36.52999 -5.10500 71.20660 1.000 25.18657 67 MET F N 1
ATOM 8678 C CA . MET F 1 67 ? 35.41328 -5.83103 71.79962 1.000 25.00583 67 MET F CA 1
ATOM 8679 C C . MET F 1 67 ? 34.72970 -6.66985 70.73502 1.000 19.35972 67 MET F C 1
ATOM 8680 O O . MET F 1 67 ? 34.49069 -6.19342 69.62608 1.000 21.61391 67 MET F O 1
ATOM 8685 N N . GLN F 1 68 ? 34.39494 -7.90197 71.07851 1.000 16.07608 68 GLN F N 1
ATOM 8686 C CA . GLN F 1 68 ? 33.59126 -8.74745 70.20981 1.000 22.13914 68 GLN F CA 1
ATOM 8687 C C . GLN F 1 68 ? 32.22607 -8.91993 70.85813 1.000 20.22109 68 GLN F C 1
ATOM 8688 O O . GLN F 1 68 ? 32.14346 -9.18797 72.06019 1.000 19.52832 68 GLN F O 1
ATOM 8694 N N . GLY F 1 69 ? 31.16000 -8.73735 70.06807 1.000 20.23783 69 GLY F N 1
ATOM 8695 C CA . GLY F 1 69 ? 29.81401 -8.96163 70.54955 1.000 21.59865 69 GLY F CA 1
ATOM 8696 C C . GLY F 1 69 ? 29.43586 -10.42476 70.51548 1.000 19.74375 69 GLY F C 1
ATOM 8697 O O . GLY F 1 69 ? 30.14313 -11.26310 69.96486 1.000 27.42005 69 GLY F O 1
ATOM 8698 N N . ASN F 1 70 ? 28.28752 -10.74342 71.11021 1.000 21.75948 70 ASN F N 1
ATOM 8699 C CA . ASN F 1 70 ? 27.77442 -12.10819 71.02043 1.000 26.85326 70 ASN F CA 1
ATOM 8700 C C . ASN F 1 70 ? 27.03337 -12.36388 69.71127 1.000 25.24607 70 ASN F C 1
ATOM 8701 O O . ASN F 1 70 ? 26.43158 -13.42443 69.56227 1.000 31.11996 70 ASN F O 1
ATOM 8706 N N . GLY F 1 71 ? 27.10467 -11.42725 68.77190 1.000 24.01440 71 GLY F N 1
ATOM 8707 C CA . GLY F 1 71 ? 26.54690 -11.57016 67.43964 1.000 28.24028 71 GLY F CA 1
ATOM 8708 C C . GLY F 1 71 ? 26.90877 -10.32768 66.65582 1.000 33.63941 71 GLY F C 1
ATOM 8709 O O . GLY F 1 71 ? 27.51897 -9.39340 67.18849 1.000 27.86338 71 GLY F O 1
ATOM 8710 N N . ALA F 1 72 ? 26.52851 -10.31250 65.37906 1.000 24.77556 72 ALA F N 1
ATOM 8711 C CA . ALA F 1 72 ? 26.81781 -9.13444 64.57032 1.000 28.70391 72 ALA F CA 1
ATOM 8712 C C . ALA F 1 72 ? 26.03367 -7.92496 65.07225 1.000 23.55759 72 ALA F C 1
ATOM 8713 O O . ALA F 1 72 ? 24.94877 -8.04741 65.63648 1.000 20.05170 72 ALA F O 1
ATOM 8715 N N . PHE F 1 73 ? 26.63527 -6.74976 64.91336 1.000 20.07121 73 PHE F N 1
ATOM 8716 C CA . PHE F 1 73 ? 26.03980 -5.47735 65.31651 1.000 18.83331 73 PHE F CA 1
ATOM 8717 C C . PHE F 1 73 ? 25.11103 -4.96024 64.21699 1.000 19.79098 73 PHE F C 1
ATOM 8718 O O . PHE F 1 73 ? 25.41032 -4.00676 63.49787 1.000 18.81376 73 PHE F O 1
ATOM 8726 N N . TYR F 1 74 ? 23.95075 -5.59972 64.09954 1.000 19.22303 74 TYR F N 1
ATOM 8727 C CA . TYR F 1 74 ? 23.11687 -5.38814 62.91673 1.000 21.09336 74 TYR F CA 1
ATOM 8728 C C . TYR F 1 74 ? 22.29243 -4.09539 62.95382 1.000 18.23741 74 TYR F C 1
ATOM 8729 O O . TYR F 1 74 ? 21.79726 -3.67776 61.90102 1.000 22.24657 74 TYR F O 1
ATOM 8738 N N . HIS F 1 75 ? 22.15857 -3.41777 64.11700 1.000 19.55404 75 HIS F N 1
ATOM 8739 C CA . HIS F 1 75 ? 21.52232 -2.10025 64.08646 1.000 20.43911 75 HIS F CA 1
ATOM 8740 C C . HIS F 1 75 ? 22.49906 -1.04661 63.57078 1.000 23.02453 75 HIS F C 1
ATOM 8741 O O . HIS F 1 75 ? 23.69740 -1.10751 63.87210 1.000 22.34362 75 HIS F O 1
ATOM 8748 N N . PRO F 1 76 ? 22.00305 -0.05014 62.83220 1.000 18.95253 76 PRO F N 1
ATOM 8749 C CA . PRO F 1 76 ? 22.85603 1.08187 62.44186 1.000 18.27714 76 PRO F CA 1
ATOM 8750 C C . PRO F 1 76 ? 23.13075 1.96942 63.64025 1.000 22.35861 76 PRO F C 1
ATOM 8751 O O . PRO F 1 76 ? 22.22390 2.28299 64.41242 1.000 19.61459 76 PRO F O 1
ATOM 8755 N N . GLY F 1 77 ? 24.38748 2.35859 63.80944 1.000 19.43361 77 GLY F N 1
ATOM 8756 C CA . GLY F 1 77 ? 24.65635 3.18132 64.96892 1.000 19.66329 77 GLY F CA 1
ATOM 8757 C C . GLY F 1 77 ? 26.02521 3.82333 64.94413 1.000 19.62448 77 GLY F C 1
ATOM 8758 O O . GLY F 1 77 ? 26.78644 3.72570 63.97638 1.000 20.38792 77 GLY F O 1
ATOM 8759 N N . TYR F 1 78 ? 26.30651 4.49615 66.04343 1.000 20.79683 78 TYR F N 1
ATOM 8760 C CA . TYR F 1 78 ? 27.56128 5.16651 66.31008 1.000 16.42675 78 TYR F CA 1
ATOM 8761 C C . TYR F 1 78 ? 28.27859 4.33169 67.35685 1.000 24.73934 78 TYR F C 1
ATOM 8762 O O . TYR F 1 78 ? 27.64573 3.85385 68.30520 1.000 20.93837 78 TYR F O 1
ATOM 8771 N N . PHE F 1 79 ? 29.57904 4.11873 67.16141 1.000 21.57458 79 PHE F N 1
ATOM 8772 C CA . PHE F 1 79 ? 30.40285 3.33661 68.07309 1.000 19.74047 79 PHE F CA 1
ATOM 8773 C C . PHE F 1 79 ? 31.39488 4.24857 68.77829 1.000 22.99468 79 PHE F C 1
ATOM 8774 O O . PHE F 1 79 ? 31.91678 5.18587 68.16400 1.000 19.55144 79 PHE F O 1
ATOM 8782 N N . SER F 1 80 ? 31.68808 3.95753 70.05070 1.000 18.72734 80 SER F N 1
ATOM 8783 C CA . SER F 1 80 ? 32.70539 4.72935 70.75506 1.000 20.59421 80 SER F CA 1
ATOM 8784 C C . SER F 1 80 ? 33.41416 3.86617 71.78424 1.000 20.45995 80 SER F C 1
ATOM 8785 O O . SER F 1 80 ? 32.91420 2.81909 72.20170 1.000 20.40509 80 SER F O 1
ATOM 8788 N N . ALA F 1 81 ? 34.57823 4.35386 72.21586 1.000 18.29315 81 ALA F N 1
ATOM 8789 C CA . ALA F 1 81 ? 35.35016 3.74962 73.29180 1.000 19.16787 81 ALA F CA 1
ATOM 8790 C C . ALA F 1 81 ? 35.91150 4.85854 74.15789 1.000 24.81316 81 ALA F C 1
ATOM 8791 O O . ALA F 1 81 ? 36.51686 5.81060 73.65431 1.000 20.63183 81 ALA F O 1
ATOM 8793 N N . TYR F 1 82 ? 35.70722 4.71728 75.45180 1.000 22.31634 82 TYR F N 1
ATOM 8794 C CA . TYR F 1 82 ? 36.18823 5.63366 76.46861 1.000 18.75757 82 TYR F CA 1
ATOM 8795 C C . TYR F 1 82 ? 37.05163 4.85749 77.45009 1.000 23.51337 82 TYR F C 1
ATOM 8796 O O . TYR F 1 82 ? 36.78441 3.68588 77.73534 1.000 22.77134 82 TYR F O 1
ATOM 8805 N N . LEU F 1 83 ? 38.06586 5.52246 77.98489 1.000 20.25678 83 LEU F N 1
ATOM 8806 C CA . LEU F 1 83 ? 38.83125 5.00334 79.10003 1.000 22.85461 83 LEU F CA 1
ATOM 8807 C C . LEU F 1 83 ? 38.56986 5.87789 80.31563 1.000 23.98459 83 LEU F C 1
ATOM 8808 O O . LEU F 1 83 ? 38.29928 7.07640 80.19427 1.000 25.18180 83 LEU F O 1
ATOM 8813 N N . SER F 1 84 ? 38.62822 5.25965 81.49117 1.000 22.28458 84 SER F N 1
ATOM 8814 C CA . SER F 1 84 ? 38.70404 6.00810 82.73212 1.000 22.30615 84 SER F CA 1
ATOM 8815 C C . SER F 1 84 ? 39.74592 5.33581 83.60834 1.000 26.95895 84 SER F C 1
ATOM 8816 O O . SER F 1 84 ? 39.69673 4.11481 83.80460 1.000 21.87448 84 SER F O 1
ATOM 8819 N N . GLN F 1 85 ? 40.70061 6.12007 84.11355 1.000 27.29053 85 GLN F N 1
ATOM 8820 C CA . GLN F 1 85 ? 41.54618 5.61668 85.18150 1.000 24.60069 85 GLN F CA 1
ATOM 8821 C C . GLN F 1 85 ? 40.64546 5.03599 86.26074 1.000 22.87546 85 GLN F C 1
ATOM 8822 O O . GLN F 1 85 ? 39.54568 5.53323 86.51358 1.000 22.20628 85 GLN F O 1
ATOM 8828 N N . ALA F 1 86 ? 41.07057 3.93405 86.84317 1.000 23.10130 86 ALA F N 1
ATOM 8829 C CA . ALA F 1 86 ? 40.18367 3.12620 87.66962 1.000 21.95567 86 ALA F CA 1
ATOM 8830 C C . ALA F 1 86 ? 40.69931 3.18088 89.09138 1.000 25.54724 86 ALA F C 1
ATOM 8831 O O . ALA F 1 86 ? 41.75250 2.61770 89.38207 1.000 23.64092 86 ALA F O 1
ATOM 8833 N N . SER F 1 87 ? 39.97154 3.86920 89.97027 1.000 27.96991 87 SER F N 1
ATOM 8834 C CA . SER F 1 87 ? 40.37541 3.98074 91.35580 1.000 26.86566 87 SER F CA 1
ATOM 8835 C C . SER F 1 87 ? 39.30460 3.40752 92.27528 1.000 27.21101 87 SER F C 1
ATOM 8836 O O . SER F 1 87 ? 38.11542 3.69783 92.09570 1.000 27.88540 87 SER F O 1
ATOM 8839 N N . PRO F 1 88 ? 39.67244 2.59341 93.26520 1.000 26.75665 88 PRO F N 1
ATOM 8840 C CA . PRO F 1 88 ? 41.03464 2.17131 93.60463 1.000 23.47600 88 PRO F CA 1
ATOM 8841 C C . PRO F 1 88 ? 41.57528 1.11183 92.64976 1.000 27.13756 88 PRO F C 1
ATOM 8842 O O . PRO F 1 88 ? 42.76895 0.84644 92.67211 1.000 28.06444 88 PRO F O 1
ATOM 8846 N N . ALA F 1 89 ? 40.70867 0.47535 91.86336 1.000 24.24964 89 ALA F N 1
ATOM 8847 C CA . ALA F 1 89 ? 41.15812 -0.57594 90.95519 1.000 24.03919 89 ALA F CA 1
ATOM 8848 C C . ALA F 1 89 ? 40.09605 -0.79742 89.88738 1.000 21.89479 89 ALA F C 1
ATOM 8849 O O . ALA F 1 89 ? 38.94578 -0.38444 90.04647 1.000 21.88929 89 ALA F O 1
ATOM 8851 N N . ALA F 1 90 ? 40.49485 -1.45715 88.79621 1.000 15.29917 90 ALA F N 1
ATOM 8852 C CA . ALA F 1 90 ? 39.54241 -1.73054 87.71754 1.000 26.60705 90 ALA F CA 1
ATOM 8853 C C . ALA F 1 90 ? 38.44499 -2.70500 88.13596 1.000 23.33326 90 ALA F C 1
ATOM 8854 O O . ALA F 1 90 ? 37.36663 -2.69569 87.53069 1.000 23.89610 90 ALA F O 1
ATOM 8856 N N . ASN F 1 91 ? 38.68504 -3.54878 89.14470 1.000 17.91118 91 ASN F N 1
ATOM 8857 C CA . ASN F 1 91 ? 37.65567 -4.45982 89.62074 1.000 18.35493 91 ASN F CA 1
ATOM 8858 C C . ASN F 1 91 ? 36.90648 -3.89285 90.82325 1.000 20.49951 91 ASN F C 1
ATOM 8859 O O . ASN F 1 91 ? 36.30822 -4.64882 91.58517 1.000 18.64873 91 ASN F O 1
ATOM 8864 N N . SER F 1 92 ? 36.91809 -2.58138 90.99391 1.000 17.78450 92 SER F N 1
ATOM 8865 C CA . SER F 1 92 ? 36.17972 -1.91763 92.05553 1.000 25.28457 92 SER F CA 1
ATOM 8866 C C . SER F 1 92 ? 34.92502 -1.26491 91.50249 1.000 25.14329 92 SER F C 1
ATOM 8867 O O . SER F 1 92 ? 34.97002 -0.64531 90.43280 1.000 25.80616 92 SER F O 1
ATOM 8870 N N . PRO F 1 93 ? 33.80010 -1.35735 92.21847 1.000 23.23183 93 PRO F N 1
ATOM 8871 C CA . PRO F 1 93 ? 32.60396 -0.61328 91.79162 1.000 22.85688 93 PRO F CA 1
ATOM 8872 C C . PRO F 1 93 ? 32.76569 0.89460 91.88417 1.000 27.37099 93 PRO F C 1
ATOM 8873 O O . PRO F 1 93 ? 31.95439 1.62023 91.29649 1.000 24.51884 93 PRO F O 1
ATOM 8877 N N . ASP F 1 94 ? 33.81213 1.39030 92.55101 1.000 26.78342 94 ASP F N 1
ATOM 8878 C CA . ASP F 1 94 ? 34.05621 2.82879 92.60914 1.000 26.62367 94 ASP F CA 1
ATOM 8879 C C . ASP F 1 94 ? 34.71242 3.38667 91.34560 1.000 28.56239 94 ASP F C 1
ATOM 8880 O O . ASP F 1 94 ? 34.68902 4.60616 91.14635 1.000 30.68053 94 ASP F O 1
ATOM 8885 N N . ALA F 1 95 ? 35.30142 2.53539 90.49788 1.000 28.69785 95 ALA F N 1
ATOM 8886 C CA . ALA F 1 95 ? 36.00306 3.00179 89.30385 1.000 24.99188 95 ALA F CA 1
ATOM 8887 C C . ALA F 1 95 ? 35.03383 3.68310 88.33882 1.000 27.35779 95 ALA F C 1
ATOM 8888 O O . ALA F 1 95 ? 33.93985 3.17806 88.08450 1.000 23.80100 95 ALA F O 1
ATOM 8890 N N . GLY F 1 96 ? 35.43366 4.84377 87.81989 1.000 26.75220 96 GLY F N 1
ATOM 8891 C CA . GLY F 1 96 ? 34.66197 5.56571 86.82679 1.000 23.66694 96 GLY F CA 1
ATOM 8892 C C . GLY F 1 96 ? 33.38649 6.22678 87.29967 1.000 30.35303 96 GLY F C 1
ATOM 8893 O O . GLY F 1 96 ? 32.54514 6.58009 86.46328 1.000 28.84591 96 GLY F O 1
ATOM 8894 N N . THR F 1 97 ? 33.21355 6.40330 88.61425 1.000 28.36380 97 THR F N 1
ATOM 8895 C CA . THR F 1 97 ? 32.04959 7.08388 89.18086 1.000 29.66693 97 THR F CA 1
ATOM 8896 C C . THR F 1 97 ? 32.20021 8.60035 89.18116 1.000 29.65487 97 THR F C 1
ATOM 8897 O O . THR F 1 97 ? 31.23315 9.30455 89.47196 1.000 31.04432 97 THR F O 1
ATOM 8901 N N . ALA F 1 98 ? 33.38023 9.11837 88.88517 1.000 35.15437 98 ALA F N 1
ATOM 8902 C CA . ALA F 1 98 ? 33.61545 10.54924 88.79990 1.000 31.47909 98 ALA F CA 1
ATOM 8903 C C . ALA F 1 98 ? 33.71176 10.98232 87.33768 1.000 30.46848 98 ALA F C 1
ATOM 8904 O O . ALA F 1 98 ? 33.49409 10.19295 86.41161 1.000 33.37613 98 ALA F O 1
ATOM 8906 N N . SER F 1 99 ? 34.04376 12.25270 87.11376 1.000 31.45448 99 SER F N 1
ATOM 8907 C CA . SER F 1 99 ? 34.18152 12.77588 85.75189 1.000 28.98731 99 SER F CA 1
ATOM 8908 C C . SER F 1 99 ? 35.60190 12.52742 85.25063 1.000 34.14909 99 SER F C 1
ATOM 8909 O O . SER F 1 99 ? 36.39849 13.44750 85.05883 1.000 36.45125 99 SER F O 1
ATOM 8912 N N . THR F 1 100 ? 35.89658 11.24690 84.98799 1.000 31.92725 100 THR F N 1
ATOM 8913 C CA . THR F 1 100 ? 37.24121 10.82634 84.59819 1.000 26.11207 100 THR F CA 1
ATOM 8914 C C . THR F 1 100 ? 37.29661 10.05726 83.28381 1.000 26.46057 100 THR F C 1
ATOM 8915 O O . THR F 1 100 ? 38.36552 9.54633 82.92678 1.000 26.14519 100 THR F O 1
ATOM 8919 N N . TRP F 1 101 ? 36.19190 9.96930 82.55373 1.000 25.57845 101 TRP F N 1
ATOM 8920 C CA . TRP F 1 101 ? 36.14465 9.24582 81.29208 1.000 25.90368 101 TRP F CA 1
ATOM 8921 C C . TRP F 1 101 ? 36.59922 10.13166 80.14828 1.000 23.98273 101 TRP F C 1
ATOM 8922 O O . TRP F 1 101 ? 36.09527 11.24885 79.99077 1.000 27.72247 101 TRP F O 1
ATOM 8933 N N . PHE F 1 102 ? 37.48905 9.60830 79.30501 1.000 22.59831 102 PHE F N 1
ATOM 8934 C CA . PHE F 1 102 ? 37.88109 10.31827 78.09298 1.000 24.85947 102 PHE F CA 1
ATOM 8935 C C . PHE F 1 102 ? 37.70955 9.40469 76.89261 1.000 25.48846 102 PHE F C 1
ATOM 8936 O O . PHE F 1 102 ? 37.92325 8.19367 76.98499 1.000 29.19507 102 PHE F O 1
ATOM 8944 N N . LYS F 1 103 ? 37.29862 9.98673 75.77569 1.000 20.45852 103 LYS F N 1
ATOM 8945 C CA . LYS F 1 103 ? 37.08185 9.22057 74.55888 1.000 24.96272 103 LYS F CA 1
ATOM 8946 C C . LYS F 1 103 ? 38.41524 8.95782 73.87443 1.000 27.80400 103 LYS F C 1
ATOM 8947 O O . LYS F 1 103 ? 39.22308 9.87318 73.71421 1.000 28.48561 103 LYS F O 1
ATOM 8953 N N . ILE F 1 104 ? 38.64888 7.71081 73.46601 1.000 23.30005 104 ILE F N 1
ATOM 8954 C CA . ILE F 1 104 ? 39.85314 7.36781 72.71737 1.000 26.09459 104 ILE F CA 1
ATOM 8955 C C . ILE F 1 104 ? 39.56631 6.92966 71.30012 1.000 28.05091 104 ILE F C 1
ATOM 8956 O O . ILE F 1 104 ? 40.51954 6.74594 70.52668 1.000 22.93999 104 ILE F O 1
ATOM 8961 N N . TRP F 1 105 ? 38.30502 6.73294 70.93177 1.000 23.10327 105 TRP F N 1
ATOM 8962 C CA . TRP F 1 105 ? 37.99644 6.20300 69.61558 1.000 22.86813 105 TRP F CA 1
ATOM 8963 C C . TRP F 1 105 ? 36.50125 6.33067 69.38783 1.000 25.37409 105 TRP F C 1
ATOM 8964 O O . TRP F 1 105 ? 35.70222 6.27557 70.32877 1.000 20.72957 105 TRP F O 1
ATOM 8975 N N . GLU F 1 106 ? 36.13976 6.56301 68.13730 1.000 25.47770 106 GLU F N 1
ATOM 8976 C CA . GLU F 1 106 ? 34.73809 6.55270 67.76355 1.000 22.56569 106 GLU F CA 1
ATOM 8977 C C . GLU F 1 106 ? 34.66905 6.17289 66.30303 1.000 26.72279 106 GLU F C 1
ATOM 8978 O O . GLU F 1 106 ? 35.64646 6.30622 65.56144 1.000 25.57083 106 GLU F O 1
ATOM 8984 N N . ASP F 1 107 ? 33.51433 5.64131 65.91524 1.000 24.53086 107 ASP F N 1
ATOM 8985 C CA . ASP F 1 107 ? 33.25060 5.25804 64.53437 1.000 21.06812 107 ASP F CA 1
ATOM 8986 C C . ASP F 1 107 ? 31.83801 5.73002 64.24304 1.000 22.76695 107 ASP F C 1
ATOM 8987 O O . ASP F 1 107 ? 30.86707 5.02461 64.52978 1.000 23.47908 107 ASP F O 1
ATOM 8992 N N . PRO F 1 108 ? 31.68763 6.94849 63.72572 1.000 27.31218 108 PRO F N 1
ATOM 8993 C CA . PRO F 1 108 ? 30.35595 7.55271 63.56330 1.000 22.18930 108 PRO F CA 1
ATOM 8994 C C . PRO F 1 108 ? 29.76027 7.24736 62.20133 1.000 23.39720 108 PRO F C 1
ATOM 8995 O O . PRO F 1 108 ? 30.47518 6.88725 61.26056 1.000 23.60829 108 PRO F O 1
ATOM 8999 N N . PRO F 1 109 ? 28.45293 7.39339 62.04194 1.000 22.79613 109 PRO F N 1
ATOM 9000 C CA . PRO F 1 109 ? 27.91484 7.49908 60.68829 1.000 24.40834 109 PRO F CA 1
ATOM 9001 C C . PRO F 1 109 ? 28.42601 8.77954 60.05404 1.000 28.63909 109 PRO F C 1
ATOM 9002 O O . PRO F 1 109 ? 28.67814 9.77767 60.73817 1.000 25.77513 109 PRO F O 1
ATOM 9006 N N . VAL F 1 110 ? 28.53043 8.76699 58.72842 1.000 29.70710 110 VAL F N 1
ATOM 9007 C CA . VAL F 1 110 ? 28.99598 9.92851 57.98059 1.000 30.53097 110 VAL F CA 1
ATOM 9008 C C . VAL F 1 110 ? 27.88479 10.37508 57.03750 1.000 32.32841 110 VAL F C 1
ATOM 9009 O O . VAL F 1 110 ? 27.23736 9.55111 56.37870 1.000 31.25018 110 VAL F O 1
ATOM 9013 N N . PHE F 1 111 ? 27.66825 11.68960 56.99134 1.000 35.88577 111 PHE F N 1
ATOM 9014 C CA . PHE F 1 111 ? 26.65806 12.31616 56.14657 1.000 34.94961 111 PHE F CA 1
ATOM 9015 C C . PHE F 1 111 ? 27.27085 12.55763 54.77435 1.000 33.97032 111 PHE F C 1
ATOM 9016 O O . PHE F 1 111 ? 28.17580 13.38483 54.62317 1.000 39.18397 111 PHE F O 1
ATOM 9024 N N . GLU F 1 112 ? 26.81035 11.79839 53.79050 1.000 30.79841 112 GLU F N 1
ATOM 9025 C CA . GLU F 1 112 ? 27.29547 11.90147 52.42839 1.000 36.22645 112 GLU F CA 1
ATOM 9026 C C . GLU F 1 112 ? 26.14962 11.56555 51.47911 1.000 37.48728 112 GLU F C 1
ATOM 9027 O O . GLU F 1 112 ? 25.32634 10.69389 51.77106 1.000 37.32238 112 GLU F O 1
ATOM 9033 N N . ASN F 1 113 ? 26.08980 12.27497 50.35290 1.000 38.83527 113 ASN F N 1
ATOM 9034 C CA . ASN F 1 113 ? 25.03122 12.07555 49.35747 1.000 31.76776 113 ASN F CA 1
ATOM 9035 C C . ASN F 1 113 ? 23.64341 12.16718 49.98390 1.000 30.73296 113 ASN F C 1
ATOM 9036 O O . ASN F 1 113 ? 22.72573 11.42777 49.63200 1.000 39.92808 113 ASN F O 1
ATOM 9041 N N . GLY F 1 114 ? 23.49311 13.08818 50.93056 1.000 39.53978 114 GLY F N 1
ATOM 9042 C CA . GLY F 1 114 ? 22.20471 13.37393 51.53424 1.000 41.77184 114 GLY F CA 1
ATOM 9043 C C . GLY F 1 114 ? 21.67890 12.32991 52.48807 1.000 42.19439 114 GLY F C 1
ATOM 9044 O O . GLY F 1 114 ? 20.53993 12.46287 52.94962 1.000 39.10269 114 GLY F O 1
ATOM 9045 N N . ALA F 1 115 ? 22.48336 11.32170 52.83340 1.000 39.75237 115 ALA F N 1
ATOM 9046 C CA . ALA F 1 115 ? 22.04618 10.23834 53.70042 1.000 37.32190 115 ALA F CA 1
ATOM 9047 C C . ALA F 1 115 ? 23.18162 9.84498 54.63316 1.000 41.54496 115 ALA F C 1
ATOM 9048 O O . ALA F 1 115 ? 24.35875 9.99790 54.29907 1.000 39.05037 115 ALA F O 1
ATOM 9050 N N . LEU F 1 116 ? 22.82144 9.30045 55.79352 1.000 30.50842 116 LEU F N 1
ATOM 9051 C CA . LEU F 1 116 ? 23.82533 8.83918 56.73669 1.000 31.89177 116 LEU F CA 1
ATOM 9052 C C . LEU F 1 116 ? 24.35652 7.49323 56.27622 1.000 28.62504 116 LEU F C 1
ATOM 9053 O O . LEU F 1 116 ? 23.58646 6.60506 55.90963 1.000 33.07724 116 LEU F O 1
ATOM 9058 N N . VAL F 1 117 ? 25.67241 7.34185 56.27988 1.000 29.10437 117 VAL F N 1
ATOM 9059 C CA . VAL F 1 117 ? 26.29242 6.05935 55.98219 1.000 26.98592 117 VAL F CA 1
ATOM 9060 C C . VAL F 1 117 ? 26.87295 5.51405 57.28438 1.000 25.36150 117 VAL F C 1
ATOM 9061 O O . VAL F 1 117 ? 27.72677 6.15256 57.91832 1.000 27.00315 117 VAL F O 1
ATOM 9065 N N . PHE F 1 118 ? 26.41169 4.33202 57.67604 1.000 20.04465 118 PHE F N 1
ATOM 9066 C CA . PHE F 1 118 ? 26.74505 3.78383 58.96312 1.000 21.14139 118 PHE F CA 1
ATOM 9067 C C . PHE F 1 118 ? 27.88917 2.79283 58.85417 1.000 22.09303 118 PHE F C 1
ATOM 9068 O O . PHE F 1 118 ? 28.11853 2.19634 57.79617 1.000 20.22925 118 PHE F O 1
ATOM 9076 N N . PRO F 1 119 ? 28.63676 2.61317 59.93432 1.000 23.97223 119 PRO F N 1
ATOM 9077 C CA . PRO F 1 119 ? 29.60946 1.52037 59.95754 1.000 22.60437 119 PRO F CA 1
ATOM 9078 C C . PRO F 1 119 ? 28.92019 0.19547 59.66610 1.000 25.25096 119 PRO F C 1
ATOM 9079 O O . PRO F 1 119 ? 27.70132 0.05186 59.80545 1.000 28.66444 119 PRO F O 1
ATOM 9083 N N . SER F 1 120 ? 29.72171 -0.77831 59.24619 1.000 22.15988 120 SER F N 1
ATOM 9084 C CA . SER F 1 120 ? 29.19409 -2.05158 58.80088 1.000 20.18123 120 SER F CA 1
ATOM 9085 C C . SER F 1 120 ? 28.26103 -2.66100 59.84195 1.000 25.58612 120 SER F C 1
ATOM 9086 O O . SER F 1 120 ? 28.56624 -2.68857 61.03423 1.000 20.96859 120 SER F O 1
ATOM 9089 N N . GLN F 1 121 ? 27.12636 -3.16273 59.36987 1.000 27.67464 121 GLN F N 1
ATOM 9090 C CA . GLN F 1 121 ? 26.16173 -3.87045 60.19131 1.000 24.42553 121 GLN F CA 1
ATOM 9091 C C . GLN F 1 121 ? 26.31962 -5.37736 60.07473 1.000 24.64730 121 GLN F C 1
ATOM 9092 O O . GLN F 1 121 ? 25.41979 -6.13249 60.46008 1.000 25.33435 121 GLN F O 1
ATOM 9098 N N . SER F 1 122 ? 27.44192 -5.82803 59.53345 1.000 25.50085 122 SER F N 1
ATOM 9099 C CA . SER F 1 122 ? 27.76213 -7.23547 59.49784 1.000 25.04388 122 SER F CA 1
ATOM 9100 C C . SER F 1 122 ? 28.93423 -7.60912 60.39002 1.000 26.68501 122 SER F C 1
ATOM 9101 O O . SER F 1 122 ? 29.17366 -8.80401 60.57771 1.000 29.94254 122 SER F O 1
ATOM 9104 N N . ILE F 1 123 ? 29.67340 -6.62936 60.94490 1.000 28.60072 123 ILE F N 1
ATOM 9105 C CA . ILE F 1 123 ? 30.77981 -6.92528 61.85726 1.000 28.72902 123 ILE F CA 1
ATOM 9106 C C . ILE F 1 123 ? 30.23313 -7.32233 63.21750 1.000 26.67915 123 ILE F C 1
ATOM 9107 O O . ILE F 1 123 ? 29.20631 -6.80799 63.66888 1.000 22.53348 123 ILE F O 1
ATOM 9112 N N . ASP F 1 124 ? 30.96396 -8.18949 63.91669 1.000 21.84779 124 ASP F N 1
ATOM 9113 C CA . ASP F 1 124 ? 30.64676 -8.49155 65.30628 1.000 24.20725 124 ASP F CA 1
ATOM 9114 C C . ASP F 1 124 ? 31.78019 -8.05758 66.23604 1.000 26.16420 124 ASP F C 1
ATOM 9115 O O . ASP F 1 124 ? 31.85693 -8.51283 67.37718 1.000 22.10811 124 ASP F O 1
ATOM 9120 N N . GLN F 1 125 ? 32.69107 -7.22230 65.75629 1.000 25.29809 125 GLN F N 1
ATOM 9121 C CA . GLN F 1 125 ? 33.73865 -6.73461 66.63423 1.000 26.82626 125 GLN F CA 1
ATOM 9122 C C . GLN F 1 125 ? 34.13404 -5.33502 66.22428 1.000 26.87233 125 GLN F C 1
ATOM 9123 O O . GLN F 1 125 ? 33.89690 -4.89028 65.10054 1.000 30.26584 125 GLN F O 1
ATOM 9129 N N . VAL F 1 126 ? 34.74223 -4.65578 67.17462 1.000 22.29214 126 VAL F N 1
ATOM 9130 C CA . VAL F 1 126 ? 35.32147 -3.34416 66.98724 1.000 23.32178 126 VAL F CA 1
ATOM 9131 C C . VAL F 1 126 ? 36.72878 -3.39275 67.57567 1.000 29.90773 126 VAL F C 1
ATOM 9132 O O . VAL F 1 126 ? 36.96068 -4.10036 68.56319 1.000 19.80140 126 VAL F O 1
ATOM 9136 N N . THR F 1 127 ? 37.68871 -2.71221 66.93296 1.000 25.06848 127 THR F N 1
ATOM 9137 C CA . THR F 1 127 ? 39.05134 -2.63769 67.45793 1.000 23.41114 127 THR F CA 1
ATOM 9138 C C . THR F 1 127 ? 39.58589 -1.21487 67.34541 1.000 30.64676 127 THR F C 1
ATOM 9139 O O . THR F 1 127 ? 39.14930 -0.43055 66.49639 1.000 28.07821 127 THR F O 1
ATOM 9143 N N . PHE F 1 128 ? 40.53710 -0.89149 68.21537 1.000 23.76244 128 PHE F N 1
ATOM 9144 C CA . PHE F 1 128 ? 41.12413 0.43659 68.28640 1.000 21.38975 128 PHE F CA 1
ATOM 9145 C C . PHE F 1 128 ? 42.38339 0.32043 69.13522 1.000 27.39188 128 PHE F C 1
ATOM 9146 O O . PHE F 1 128 ? 42.71365 -0.75269 69.64881 1.000 23.93327 128 PHE F O 1
ATOM 9154 N N . THR F 1 129 ? 43.05559 1.44785 69.32545 1.000 22.83711 129 THR F N 1
ATOM 9155 C CA . THR F 1 129 ? 44.38632 1.48257 69.90865 1.000 29.28217 129 THR F CA 1
ATOM 9156 C C . THR F 1 129 ? 44.34032 2.11920 71.28578 1.000 28.96277 129 THR F C 1
ATOM 9157 O O . THR F 1 129 ? 43.79205 3.21436 71.44182 1.000 29.72881 129 THR F O 1
ATOM 9161 N N . ILE F 1 130 ? 44.91564 1.44122 72.27734 1.000 28.73683 130 ILE F N 1
ATOM 9162 C CA . ILE F 1 130 ? 45.24239 2.11021 73.53782 1.000 26.03892 130 ILE F CA 1
ATOM 9163 C C . ILE F 1 130 ? 46.35769 3.09818 73.21370 1.000 29.29575 130 ILE F C 1
ATOM 9164 O O . ILE F 1 130 ? 47.43182 2.67266 72.77147 1.000 28.56113 130 ILE F O 1
ATOM 9169 N N . PRO F 1 131 ? 46.16830 4.39765 73.43358 1.000 25.97084 131 PRO F N 1
ATOM 9170 C CA . PRO F 1 131 ? 47.18710 5.37974 73.02478 1.000 31.40908 131 PRO F CA 1
ATOM 9171 C C . PRO F 1 131 ? 48.54033 5.09947 73.67291 1.000 35.04694 131 PRO F C 1
ATOM 9172 O O . PRO F 1 131 ? 48.62130 4.74941 74.85478 1.000 31.21282 131 PRO F O 1
ATOM 9176 N N . LYS F 1 132 ? 49.60804 5.25237 72.87980 1.000 34.63686 132 LYS F N 1
ATOM 9177 C CA . LYS F 1 132 ? 50.95719 4.95830 73.36996 1.000 32.53665 132 LYS F CA 1
ATOM 9178 C C . LYS F 1 132 ? 51.31883 5.84920 74.55331 1.000 32.55269 132 LYS F C 1
ATOM 9179 O O . LYS F 1 132 ? 51.97280 5.40074 75.49775 1.000 34.68075 132 LYS F O 1
ATOM 9185 N N . ASN F 1 133 ? 50.87608 7.10755 74.53308 1.000 31.35048 133 ASN F N 1
ATOM 9186 C CA . ASN F 1 133 ? 51.21586 8.08149 75.56147 1.000 33.84231 133 ASN F CA 1
ATOM 9187 C C . ASN F 1 133 ? 50.33402 7.99449 76.80384 1.000 32.10687 133 ASN F C 1
ATOM 9188 O O . ASN F 1 133 ? 50.45416 8.85658 77.68677 1.000 34.03209 133 ASN F O 1
ATOM 9193 N N . LEU F 1 134 ? 49.44723 7.01487 76.89371 1.000 28.75964 134 LEU F N 1
ATOM 9194 C CA . LEU F 1 134 ? 48.61421 6.88400 78.08103 1.000 30.67329 134 LEU F CA 1
ATOM 9195 C C . LEU F 1 134 ? 49.46748 6.50245 79.28715 1.000 30.66550 134 LEU F C 1
ATOM 9196 O O . LEU F 1 134 ? 50.27599 5.57501 79.19380 1.000 27.37849 134 LEU F O 1
ATOM 9201 N N . PRO F 1 135 ? 49.31104 7.17178 80.42910 1.000 29.46902 135 PRO F N 1
ATOM 9202 C CA . PRO F 1 135 ? 50.06449 6.76279 81.62492 1.000 31.31687 135 PRO F CA 1
ATOM 9203 C C . PRO F 1 135 ? 49.68976 5.35534 82.06726 1.000 33.26012 135 PRO F C 1
ATOM 9204 O O . PRO F 1 135 ? 48.52356 4.94941 82.00917 1.000 30.09935 135 PRO F O 1
ATOM 9208 N N . SER F 1 136 ? 50.69614 4.62139 82.53628 1.000 33.27814 136 SER F N 1
ATOM 9209 C CA . SER F 1 136 ? 50.47549 3.28460 83.06046 1.000 28.25753 136 SER F CA 1
ATOM 9210 C C . SER F 1 136 ? 49.49205 3.33148 84.22363 1.000 20.85835 136 SER F C 1
ATOM 9211 O O . SER F 1 136 ? 49.36427 4.33766 84.91996 1.000 27.12923 136 SER F O 1
ATOM 9214 N N . GLY F 1 137 ? 48.75300 2.25459 84.38899 1.000 20.14369 137 GLY F N 1
ATOM 9215 C CA . GLY F 1 137 ? 47.81721 2.14098 85.48770 1.000 21.20873 137 GLY F CA 1
ATOM 9216 C C . GLY F 1 137 ? 46.63719 1.27718 85.09126 1.000 20.57671 137 GLY F C 1
ATOM 9217 O O . GLY F 1 137 ? 46.57505 0.72041 83.99901 1.000 22.66229 137 GLY F O 1
ATOM 9218 N N . GLN F 1 138 ? 45.69644 1.18045 86.01300 1.000 20.17481 138 GLN F N 1
ATOM 9219 C CA . GLN F 1 138 ? 44.47941 0.41927 85.78534 1.000 25.39294 138 GLN F CA 1
ATOM 9220 C C . GLN F 1 138 ? 43.39576 1.34173 85.25094 1.000 22.32744 138 GLN F C 1
ATOM 9221 O O . GLN F 1 138 ? 43.23404 2.47188 85.71930 1.000 23.81101 138 GLN F O 1
ATOM 9227 N N . TYR F 1 139 ? 42.66523 0.85010 84.25728 1.000 22.03323 139 TYR F N 1
ATOM 9228 C CA . TYR F 1 139 ? 41.63520 1.62246 83.58846 1.000 19.07934 139 TYR F CA 1
ATOM 9229 C C . TYR F 1 139 ? 40.41111 0.76250 83.36560 1.000 20.72005 139 TYR F C 1
ATOM 9230 O O . TYR F 1 139 ? 40.51213 -0.46018 83.22178 1.000 21.20675 139 TYR F O 1
ATOM 9239 N N . LEU F 1 140 ? 39.25713 1.42449 83.32462 1.000 18.04763 140 LEU F N 1
ATOM 9240 C CA . LEU F 1 140 ? 38.04848 0.86274 82.74554 1.000 20.22656 140 LEU F CA 1
ATOM 9241 C C . LEU F 1 140 ? 37.98978 1.25809 81.27610 1.000 21.81075 140 LEU F C 1
ATOM 9242 O O . LEU F 1 140 ? 38.21475 2.42165 80.93005 1.000 25.52307 140 LEU F O 1
ATOM 9247 N N . LEU F 1 141 ? 37.67780 0.30194 80.41997 1.000 21.53383 141 LEU F N 1
ATOM 9248 C CA . LEU F 1 141 ? 37.45665 0.54974 79.00282 1.000 22.12752 141 LEU F CA 1
ATOM 9249 C C . LEU F 1 141 ? 35.96682 0.36846 78.74334 1.000 18.99934 141 LEU F C 1
ATOM 9250 O O . LEU F 1 141 ? 35.44572 -0.73521 78.90731 1.000 21.50286 141 LEU F O 1
ATOM 9255 N N . ARG F 1 142 ? 35.28368 1.43730 78.35299 1.000 20.29632 142 ARG F N 1
ATOM 9256 C CA . ARG F 1 142 ? 33.85736 1.36754 78.03089 1.000 20.46921 142 ARG F CA 1
ATOM 9257 C C . ARG F 1 142 ? 33.69657 1.44216 76.51862 1.000 18.34530 142 ARG F C 1
ATOM 9258 O O . ARG F 1 142 ? 34.10990 2.42335 75.89932 1.000 20.97198 142 ARG F O 1
ATOM 9266 N N . THR F 1 143 ? 33.11505 0.40676 75.93100 1.000 15.73673 143 THR F N 1
ATOM 9267 C CA . THR F 1 143 ? 32.80183 0.39686 74.50924 1.000 22.96826 143 THR F CA 1
ATOM 9268 C C . THR F 1 143 ? 31.28623 0.35487 74.36247 1.000 19.39302 143 THR F C 1
ATOM 9269 O O . THR F 1 143 ? 30.61261 -0.38606 75.07817 1.000 16.86242 143 THR F O 1
ATOM 9273 N N . GLU F 1 144 ? 30.75414 1.16017 73.44861 1.000 18.25369 144 GLU F N 1
ATOM 9274 C CA . GLU F 1 144 ? 29.31768 1.24449 73.25160 1.000 23.01419 144 GLU F CA 1
ATOM 9275 C C . GLU F 1 144 ? 29.01017 1.31569 71.76561 1.000 22.05340 144 GLU F C 1
ATOM 9276 O O . GLU F 1 144 ? 29.81230 1.81127 70.96906 1.000 22.62500 144 GLU F O 1
ATOM 9282 N N . GLN F 1 145 ? 27.85388 0.77600 71.39319 1.000 21.60881 145 GLN F N 1
ATOM 9283 C CA . GLN F 1 145 ? 27.16252 1.17798 70.17669 1.000 17.68126 145 GLN F CA 1
ATOM 9284 C C . GLN F 1 145 ? 25.91640 1.93511 70.60341 1.000 19.80178 145 GLN F C 1
ATOM 9285 O O . GLN F 1 145 ? 25.18623 1.46773 71.48293 1.000 18.27725 145 GLN F O 1
ATOM 9291 N N . ILE F 1 146 ? 25.71374 3.12306 70.03777 1.000 22.93973 146 ILE F N 1
ATOM 9292 C CA . ILE F 1 146 ? 24.44702 3.84673 70.14821 1.000 22.70131 146 ILE F CA 1
ATOM 9293 C C . ILE F 1 146 ? 23.68270 3.53646 68.87024 1.000 22.55379 146 ILE F C 1
ATOM 9294 O O . ILE F 1 146 ? 23.97218 4.10805 67.81962 1.000 19.96447 146 ILE F O 1
ATOM 9299 N N . ALA F 1 147 ? 22.72058 2.62032 68.95191 1.000 17.93740 147 ALA F N 1
ATOM 9300 C CA . ALA F 1 147 ? 21.91381 2.26707 67.79599 1.000 20.23183 147 ALA F CA 1
ATOM 9301 C C . ALA F 1 147 ? 20.82525 3.32041 67.60336 1.000 21.85565 147 ALA F C 1
ATOM 9302 O O . ALA F 1 147 ? 20.17084 3.72950 68.56980 1.000 19.29853 147 ALA F O 1
ATOM 9304 N N . LEU F 1 148 ? 20.64965 3.77761 66.35778 1.000 13.90362 148 LEU F N 1
ATOM 9305 C CA . LEU F 1 148 ? 19.84228 4.95940 66.08167 1.000 19.35139 148 LEU F CA 1
ATOM 9306 C C . LEU F 1 148 ? 18.63431 4.66148 65.20695 1.000 19.84541 148 LEU F C 1
ATOM 9307 O O . LEU F 1 148 ? 17.97745 5.60225 64.74785 1.000 18.32530 148 LEU F O 1
ATOM 9312 N N . HIS F 1 149 ? 18.31051 3.38338 64.98225 1.000 22.24220 149 HIS F N 1
ATOM 9313 C CA . HIS F 1 149 ? 17.23177 3.04319 64.05316 1.000 18.46616 149 HIS F CA 1
ATOM 9314 C C . HIS F 1 149 ? 15.87708 3.54372 64.53536 1.000 20.62959 149 HIS F C 1
ATOM 9315 O O . HIS F 1 149 ? 14.98519 3.77614 63.70984 1.000 24.84632 149 HIS F O 1
ATOM 9322 N N . VAL F 1 150 ? 15.69558 3.72670 65.84865 1.000 18.36431 150 VAL F N 1
ATOM 9323 C CA . VAL F 1 150 ? 14.44706 4.29575 66.36342 1.000 18.92738 150 VAL F CA 1
ATOM 9324 C C . VAL F 1 150 ? 14.75032 5.47364 67.26970 1.000 22.22282 150 VAL F C 1
ATOM 9325 O O . VAL F 1 150 ? 14.03370 5.70530 68.24712 1.000 22.56448 150 VAL F O 1
ATOM 9329 N N . ALA F 1 151 ? 15.78132 6.25145 66.93115 1.000 20.85918 151 ALA F N 1
ATOM 9330 C CA . ALA F 1 151 ? 16.25053 7.32752 67.79415 1.000 21.22610 151 ALA F CA 1
ATOM 9331 C C . ALA F 1 151 ? 15.52139 8.65523 67.55921 1.000 22.84728 151 ALA F C 1
ATOM 9332 O O . ALA F 1 151 ? 15.93035 9.67591 68.11521 1.000 21.39987 151 ALA F O 1
ATOM 9334 N N . SER F 1 152 ? 14.46453 8.67514 66.74268 1.000 22.12143 152 SER F N 1
ATOM 9335 C CA . SER F 1 152 ? 13.77437 9.93235 66.46727 1.000 25.16730 152 SER F CA 1
ATOM 9336 C C . SER F 1 152 ? 12.89243 10.39427 67.61888 1.000 23.54228 152 SER F C 1
ATOM 9337 O O . SER F 1 152 ? 12.43567 11.53946 67.60470 1.000 26.38831 152 SER F O 1
ATOM 9340 N N . THR F 1 153 ? 12.65290 9.55242 68.61402 1.000 21.21065 153 THR F N 1
ATOM 9341 C CA . THR F 1 153 ? 11.92381 9.94829 69.80760 1.000 26.18273 153 THR F CA 1
ATOM 9342 C C . THR F 1 153 ? 12.88857 9.97416 70.99030 1.000 28.58544 153 THR F C 1
ATOM 9343 O O . THR F 1 153 ? 13.94465 9.32634 70.97355 1.000 25.92645 153 THR F O 1
ATOM 9347 N N . PHE F 1 154 ? 12.55126 10.77492 71.99698 1.000 27.07119 154 PHE F N 1
ATOM 9348 C CA . PHE F 1 154 ? 13.40382 10.87124 73.17182 1.000 27.78160 154 PHE F CA 1
ATOM 9349 C C . PHE F 1 154 ? 13.47108 9.50999 73.85547 1.000 27.06210 154 PHE F C 1
ATOM 9350 O O . PHE F 1 154 ? 12.45819 8.81384 73.99892 1.000 27.13401 154 PHE F O 1
ATOM 9358 N N . GLY F 1 155 ? 14.67446 9.09288 74.22311 1.000 26.20065 155 GLY F N 1
ATOM 9359 C CA . GLY F 1 155 ? 14.80824 7.75872 74.76511 1.000 24.78411 155 GLY F CA 1
ATOM 9360 C C . GLY F 1 155 ? 14.76351 6.65135 73.73536 1.000 21.29144 155 GLY F C 1
ATOM 9361 O O . GLY F 1 155 ? 14.77008 5.48017 74.11906 1.000 25.11361 155 GLY F O 1
ATOM 9362 N N . GLY F 1 156 ? 14.68648 6.98186 72.44223 1.000 20.81630 156 GLY F N 1
ATOM 9363 C CA . GLY F 1 156 ? 14.64462 5.95086 71.42023 1.000 21.48024 156 GLY F CA 1
ATOM 9364 C C . GLY F 1 156 ? 16.00747 5.39807 71.06822 1.000 22.33434 156 GLY F C 1
ATOM 9365 O O . GLY F 1 156 ? 16.11501 4.25097 70.61620 1.000 21.46400 156 GLY F O 1
ATOM 9366 N N . ALA F 1 157 ? 17.05601 6.20049 71.23975 1.000 22.45884 157 ALA F N 1
ATOM 9367 C CA . ALA F 1 157 ? 18.41152 5.70601 71.02638 1.000 19.98339 157 ALA F CA 1
ATOM 9368 C C . ALA F 1 157 ? 18.66754 4.55884 71.97465 1.000 19.71123 157 ALA F C 1
ATOM 9369 O O . ALA F 1 157 ? 18.27858 4.61030 73.14306 1.000 18.59721 157 ALA F O 1
ATOM 9371 N N . GLN F 1 158 ? 19.38891 3.55832 71.48245 1.000 22.03492 158 GLN F N 1
ATOM 9372 C CA . GLN F 1 158 ? 19.64558 2.32384 72.20354 1.000 21.73616 158 GLN F CA 1
ATOM 9373 C C . GLN F 1 158 ? 21.13907 2.17545 72.44127 1.000 25.68404 158 GLN F C 1
ATOM 9374 O O . GLN F 1 158 ? 21.94075 2.31626 71.50988 1.000 26.23151 158 GLN F O 1
ATOM 9380 N N . PHE F 1 159 ? 21.50853 1.85459 73.67287 1.000 23.14682 159 PHE F N 1
ATOM 9381 C CA . PHE F 1 159 ? 22.90712 1.76891 74.05657 1.000 19.44660 159 PHE F CA 1
ATOM 9382 C C . PHE F 1 159 ? 23.22765 0.32210 74.38032 1.000 20.15229 159 PHE F C 1
ATOM 9383 O O . PHE F 1 159 ? 22.63030 -0.26612 75.29120 1.000 22.13755 159 PHE F O 1
ATOM 9391 N N . TYR F 1 160 ? 24.16792 -0.23380 73.63396 1.000 18.28735 160 TYR F N 1
ATOM 9392 C CA . TYR F 1 160 ? 24.72083 -1.56162 73.86592 1.000 19.02118 160 TYR F CA 1
ATOM 9393 C C . TYR F 1 160 ? 26.14895 -1.37920 74.32965 1.000 20.29072 160 TYR F C 1
ATOM 9394 O O . TYR F 1 160 ? 26.96479 -0.82466 73.58271 1.000 21.19400 160 TYR F O 1
ATOM 9403 N N . ILE F 1 161 ? 26.45270 -1.85296 75.54423 1.000 18.41312 161 ILE F N 1
ATOM 9404 C CA . ILE F 1 161 ? 27.62243 -1.39528 76.29846 1.000 20.45750 161 ILE F CA 1
ATOM 9405 C C . ILE F 1 161 ? 28.37421 -2.58760 76.86193 1.000 17.99994 161 ILE F C 1
ATOM 9406 O O . ILE F 1 161 ? 27.76223 -3.55545 77.32064 1.000 19.95657 161 ILE F O 1
ATOM 9411 N N . GLY F 1 162 ? 29.69849 -2.50715 76.85651 1.000 17.89671 162 GLY F N 1
ATOM 9412 C CA . GLY F 1 162 ? 30.49690 -3.40901 77.66314 1.000 17.72666 162 GLY F CA 1
ATOM 9413 C C . GLY F 1 162 ? 31.70533 -2.69471 78.23011 1.000 20.25039 162 GLY F C 1
ATOM 9414 O O . GLY F 1 162 ? 32.33108 -1.91341 77.50916 1.000 19.37684 162 GLY F O 1
ATOM 9415 N N . CYS F 1 163 ? 32.03924 -2.91709 79.50427 1.000 22.07209 163 CYS F N 1
ATOM 9416 C CA . CYS F 1 163 ? 33.21197 -2.30044 80.12570 1.000 19.99406 163 CYS F CA 1
ATOM 9417 C C . CYS F 1 163 ? 34.25188 -3.36513 80.43982 1.000 16.22950 163 CYS F C 1
ATOM 9418 O O . CYS F 1 163 ? 34.00675 -4.24506 81.26247 1.000 18.89379 163 CYS F O 1
ATOM 9421 N N . ALA F 1 164 ? 35.43451 -3.23767 79.85749 1.000 15.78030 164 ALA F N 1
ATOM 9422 C CA . ALA F 1 164 ? 36.52966 -4.14011 80.17503 1.000 15.51763 164 ALA F CA 1
ATOM 9423 C C . ALA F 1 164 ? 37.41810 -3.54217 81.26044 1.000 20.39149 164 ALA F C 1
ATOM 9424 O O . ALA F 1 164 ? 37.59983 -2.32551 81.33895 1.000 18.26723 164 ALA F O 1
ATOM 9426 N N . GLN F 1 165 ? 37.98185 -4.41047 82.09494 1.000 16.91923 165 GLN F N 1
ATOM 9427 C CA . GLN F 1 165 ? 38.84029 -3.99137 83.19575 1.000 18.70740 165 GLN F CA 1
ATOM 9428 C C . GLN F 1 165 ? 40.28991 -4.19390 82.77643 1.000 21.47759 165 GLN F C 1
ATOM 9429 O O . GLN F 1 165 ? 40.69288 -5.31915 82.46796 1.000 21.00762 165 GLN F O 1
ATOM 9435 N N . LEU F 1 166 ? 41.06442 -3.10658 82.73417 1.000 20.50773 166 LEU F N 1
ATOM 9436 C CA . LEU F 1 166 ? 42.39936 -3.14850 82.15715 1.000 17.76894 166 LEU F CA 1
ATOM 9437 C C . LEU F 1 166 ? 43.44981 -2.74919 83.17117 1.000 24.56892 166 LEU F C 1
ATOM 9438 O O . LEU F 1 166 ? 43.21977 -1.89454 84.03247 1.000 21.63818 166 LEU F O 1
ATOM 9443 N N . ASN F 1 167 ? 44.61976 -3.36557 83.02231 1.000 24.91386 167 ASN F N 1
ATOM 9444 C CA . ASN F 1 167 ? 45.86282 -2.94153 83.65803 1.000 18.64023 167 ASN F CA 1
ATOM 9445 C C . ASN F 1 167 ? 46.82123 -2.59234 82.52412 1.000 17.03983 167 ASN F C 1
ATOM 9446 O O . ASN F 1 167 ? 47.35385 -3.48432 81.85295 1.000 19.99070 167 ASN F O 1
ATOM 9451 N N . VAL F 1 168 ? 47.01636 -1.29889 82.29066 1.000 19.83855 168 VAL F N 1
ATOM 9452 C CA . VAL F 1 168 ? 47.84770 -0.81581 81.18501 1.000 22.36210 168 VAL F CA 1
ATOM 9453 C C . VAL F 1 168 ? 49.28539 -0.67024 81.67640 1.000 23.66638 168 VAL F C 1
ATOM 9454 O O . VAL F 1 168 ? 49.54325 0.01896 82.66769 1.000 25.04549 168 VAL F O 1
ATOM 9458 N N . VAL F 1 169 ? 50.22709 -1.30328 80.98437 1.000 27.63003 169 VAL F N 1
ATOM 9459 C CA . VAL F 1 169 ? 51.63541 -1.22819 81.35388 1.000 28.93330 169 VAL F CA 1
ATOM 9460 C C . VAL F 1 169 ? 52.41528 -0.57297 80.21390 1.000 33.03674 169 VAL F C 1
ATOM 9461 O O . VAL F 1 169 ? 51.90812 -0.38200 79.09939 1.000 25.36690 169 VAL F O 1
ATOM 9465 N N . ASP F 1 170 ? 53.65262 -0.18229 80.53441 1.000 31.59198 170 ASP F N 1
ATOM 9466 C CA . ASP F 1 170 ? 54.59118 0.38047 79.56193 1.000 30.10126 170 ASP F CA 1
ATOM 9467 C C . ASP F 1 170 ? 54.00448 1.63863 78.91426 1.000 34.23884 170 ASP F C 1
ATOM 9468 O O . ASP F 1 170 ? 54.04626 1.82853 77.69765 1.000 36.58879 170 ASP F O 1
ATOM 9473 N N . GLY F 1 171 ? 53.43710 2.50418 79.75004 1.000 31.00562 171 GLY F N 1
ATOM 9474 C CA . GLY F 1 171 ? 52.72547 3.66840 79.27979 1.000 31.48034 171 GLY F CA 1
ATOM 9475 C C . GLY F 1 171 ? 53.61797 4.88418 79.14568 1.000 39.86690 171 GLY F C 1
ATOM 9476 O O . GLY F 1 171 ? 54.83938 4.82503 79.29868 1.000 35.40906 171 GLY F O 1
ATOM 9477 N N . GLY F 1 172 ? 52.97848 6.01315 78.85411 1.000 35.13969 172 GLY F N 1
ATOM 9478 C CA . GLY F 1 172 ? 53.69878 7.24937 78.63729 1.000 33.42419 172 GLY F CA 1
ATOM 9479 C C . GLY F 1 172 ? 53.41054 8.30978 79.66986 1.000 33.31495 172 GLY F C 1
ATOM 9480 O O . GLY F 1 172 ? 53.15495 7.99536 80.83228 1.000 36.07319 172 GLY F O 1
ATOM 9481 N N . SER F 1 173 ? 53.42998 9.57911 79.25496 1.000 33.05862 173 SER F N 1
ATOM 9482 C CA . SER F 1 173 ? 53.26000 10.68052 80.19320 1.000 34.31658 173 SER F CA 1
ATOM 9483 C C . SER F 1 173 ? 52.18353 11.65502 79.74685 1.000 38.49540 173 SER F C 1
ATOM 9484 O O . SER F 1 173 ? 52.12961 12.77565 80.26235 1.000 41.97802 173 SER F O 1
ATOM 9487 N N . GLY F 1 174 ? 51.33411 11.25918 78.80409 1.000 34.46997 174 GLY F N 1
ATOM 9488 C CA . GLY F 1 174 ? 50.26279 12.12622 78.36650 1.000 34.94702 174 GLY F CA 1
ATOM 9489 C C . GLY F 1 174 ? 49.29307 12.40986 79.49163 1.000 35.61014 174 GLY F C 1
ATOM 9490 O O . GLY F 1 174 ? 49.28596 11.76154 80.53613 1.000 35.59853 174 GLY F O 1
ATOM 9491 N N . THR F 1 175 ? 48.45858 13.42193 79.27620 1.000 36.20642 175 THR F N 1
ATOM 9492 C CA . THR F 1 175 ? 47.40398 13.76922 80.22632 1.000 42.43166 175 THR F CA 1
ATOM 9493 C C . THR F 1 175 ? 46.05402 13.78633 79.52254 1.000 44.26863 175 THR F C 1
ATOM 9494 O O . THR F 1 175 ? 45.71512 14.77489 78.84775 1.000 36.10923 175 THR F O 1
ATOM 9498 N N . PRO F 1 176 ? 45.26072 12.72672 79.66581 1.000 46.09808 176 PRO F N 1
ATOM 9499 C CA . PRO F 1 176 ? 44.03311 12.60644 78.87151 1.000 35.54262 176 PRO F CA 1
ATOM 9500 C C . PRO F 1 176 ? 42.97293 13.62904 79.24988 1.000 31.20613 176 PRO F C 1
ATOM 9501 O O . PRO F 1 176 ? 42.83986 14.03735 80.40166 1.000 36.80747 176 PRO F O 1
ATOM 9505 N N . GLY F 1 177 ? 42.20697 14.03948 78.24583 1.000 35.29586 177 GLY F N 1
ATOM 9506 C CA . GLY F 1 177 ? 41.10335 14.95283 78.42837 1.000 32.77970 177 GLY F CA 1
ATOM 9507 C C . GLY F 1 177 ? 40.52508 15.34798 77.08561 1.000 28.07097 177 GLY F C 1
ATOM 9508 O O . GLY F 1 177 ? 41.10257 15.04239 76.04083 1.000 39.98855 177 GLY F O 1
ATOM 9509 N N . PRO F 1 178 ? 39.35855 16.01914 77.07261 1.000 30.50058 178 PRO F N 1
ATOM 9510 C CA . PRO F 1 178 ? 38.52171 16.35579 78.23194 1.000 34.37248 178 PRO F CA 1
ATOM 9511 C C . PRO F 1 178 ? 37.85243 15.14091 78.81316 1.000 32.47466 178 PRO F C 1
ATOM 9512 O O . PRO F 1 178 ? 37.65558 14.15631 78.11444 1.000 36.15224 178 PRO F O 1
ATOM 9516 N N . THR F 1 179 ? 37.50051 15.21325 80.08042 1.000 28.40379 179 THR F N 1
ATOM 9517 C CA . THR F 1 179 ? 36.88875 14.09515 80.76250 1.000 33.69168 179 THR F CA 1
ATOM 9518 C C . THR F 1 179 ? 35.41785 14.40714 80.97798 1.000 35.46391 179 THR F C 1
ATOM 9519 O O . THR F 1 179 ? 35.01203 15.57321 80.99721 1.000 35.35756 179 THR F O 1
ATOM 9523 N N . VAL F 1 180 ? 34.61422 13.34734 81.06892 1.000 30.94958 180 VAL F N 1
ATOM 9524 C CA . VAL F 1 180 ? 33.18548 13.45714 81.31608 1.000 34.08479 180 VAL F CA 1
ATOM 9525 C C . VAL F 1 180 ? 32.80060 12.36133 82.29884 1.000 27.25951 180 VAL F C 1
ATOM 9526 O O . VAL F 1 180 ? 33.59320 11.47284 82.61059 1.000 29.20203 180 VAL F O 1
ATOM 9530 N N . ALA F 1 181 ? 31.55994 12.42069 82.76309 1.000 24.28358 181 ALA F N 1
ATOM 9531 C CA . ALA F 1 181 ? 30.99054 11.43558 83.66351 1.000 23.13340 181 ALA F CA 1
ATOM 9532 C C . ALA F 1 181 ? 29.94422 10.59584 82.94210 1.000 27.40613 181 ALA F C 1
ATOM 9533 O O . ALA F 1 181 ? 29.36048 11.01117 81.93492 1.000 24.81892 181 ALA F O 1
ATOM 9535 N N . PHE F 1 182 ? 29.72582 9.38772 83.45620 1.000 22.27055 182 PHE F N 1
ATOM 9536 C CA . PHE F 1 182 ? 28.60968 8.55631 83.02320 1.000 24.78570 182 PHE F CA 1
ATOM 9537 C C . PHE F 1 182 ? 27.89608 8.12057 84.28777 1.000 20.12849 182 PHE F C 1
ATOM 9538 O O . PHE F 1 182 ? 28.51221 7.45174 85.13256 1.000 24.94311 182 PHE F O 1
ATOM 9546 N N . PRO F 1 183 ? 26.62422 8.47517 84.48071 1.000 25.25930 183 PRO F N 1
ATOM 9547 C CA . PRO F 1 183 ? 25.80719 9.35960 83.63485 1.000 23.60548 183 PRO F CA 1
ATOM 9548 C C . PRO F 1 183 ? 26.33256 10.79436 83.66223 1.000 34.42994 183 PRO F C 1
ATOM 9549 O O . PRO F 1 183 ? 27.10155 11.12677 84.56918 1.000 31.45698 183 PRO F O 1
ATOM 9553 N N . GLY F 1 184 ? 25.95302 11.61818 82.68543 1.000 30.25292 184 GLY F N 1
ATOM 9554 C CA . GLY F 1 184 ? 26.44037 12.98513 82.63647 1.000 32.38370 184 GLY F CA 1
ATOM 9555 C C . GLY F 1 184 ? 26.84707 13.43126 81.25003 1.000 31.33241 184 GLY F C 1
ATOM 9556 O O . GLY F 1 184 ? 26.50348 14.53289 80.81027 1.000 37.16844 184 GLY F O 1
ATOM 9557 N N . ALA F 1 185 ? 27.59192 12.57269 80.55223 1.000 27.06100 185 ALA F N 1
ATOM 9558 C CA . ALA F 1 185 ? 28.11104 12.93145 79.24045 1.000 28.46490 185 ALA F CA 1
ATOM 9559 C C . ALA F 1 185 ? 26.99805 13.10321 78.20902 1.000 27.55938 185 ALA F C 1
ATOM 9560 O O . ALA F 1 185 ? 27.15269 13.87586 77.26190 1.000 27.46036 185 ALA F O 1
ATOM 9562 N N . TYR F 1 186 ? 25.90111 12.36909 78.34479 1.000 28.64288 186 TYR F N 1
ATOM 9563 C CA . TYR F 1 186 ? 24.78603 12.43092 77.40857 1.000 30.38121 186 TYR F CA 1
ATOM 9564 C C . TYR F 1 186 ? 23.55587 12.98559 78.11936 1.000 29.77017 186 TYR F C 1
ATOM 9565 O O . TYR F 1 186 ? 23.29729 12.65151 79.28140 1.000 32.65824 186 TYR F O 1
ATOM 9574 N N . THR F 1 187 ? 22.78379 13.81889 77.41896 1.000 31.75672 187 THR F N 1
ATOM 9575 C CA . THR F 1 187 ? 21.51017 14.30302 77.94734 1.000 36.24237 187 THR F CA 1
ATOM 9576 C C . THR F 1 187 ? 20.29062 13.61541 77.34162 1.000 38.13217 187 THR F C 1
ATOM 9577 O O . THR F 1 187 ? 19.24431 13.54037 77.99701 1.000 37.00466 187 THR F O 1
ATOM 9581 N N . GLY F 1 188 ? 20.39791 13.09949 76.12474 1.000 31.71311 188 GLY F N 1
ATOM 9582 C CA . GLY F 1 188 ? 19.26141 12.56491 75.40866 1.000 29.94671 188 GLY F CA 1
ATOM 9583 C C . GLY F 1 188 ? 18.69436 13.50291 74.36852 1.000 32.44817 188 GLY F C 1
ATOM 9584 O O . GLY F 1 188 ? 17.94064 13.05115 73.49258 1.000 31.35597 188 GLY F O 1
ATOM 9585 N N . ASN F 1 189 ? 19.08025 14.77613 74.40510 1.000 29.87841 189 ASN F N 1
ATOM 9586 C CA . ASN F 1 189 ? 18.67473 15.76932 73.42142 1.000 33.46528 189 ASN F CA 1
ATOM 9587 C C . ASN F 1 189 ? 19.74684 16.01961 72.38793 1.000 29.33559 189 ASN F C 1
ATOM 9588 O O . ASN F 1 189 ? 19.51253 16.80243 71.46586 1.000 26.55490 189 ASN F O 1
ATOM 9593 N N . GLU F 1 190 ? 20.91343 15.38620 72.52564 1.000 33.77701 190 GLU F N 1
ATOM 9594 C CA . GLU F 1 190 ? 21.99886 15.63246 71.59254 1.000 32.66699 190 GLU F CA 1
ATOM 9595 C C . GLU F 1 190 ? 21.54866 15.33673 70.16422 1.000 28.39574 190 GLU F C 1
ATOM 9596 O O . GLU F 1 190 ? 20.82445 14.36386 69.92465 1.000 26.73357 190 GLU F O 1
ATOM 9602 N N . PRO F 1 191 ? 21.95945 16.15321 69.19547 1.000 30.57031 191 PRO F N 1
ATOM 9603 C CA . PRO F 1 191 ? 21.59535 15.88662 67.79604 1.000 23.81339 191 PRO F CA 1
ATOM 9604 C C . PRO F 1 191 ? 22.19245 14.60455 67.23645 1.000 25.91135 191 PRO F C 1
ATOM 9605 O O . PRO F 1 191 ? 21.81413 14.19937 66.12740 1.000 24.35355 191 PRO F O 1
ATOM 9609 N N . GLY F 1 192 ? 23.15208 13.98732 67.92592 1.000 26.27767 192 GLY F N 1
ATOM 9610 C CA . GLY F 1 192 ? 23.63842 12.67572 67.54067 1.000 22.35118 192 GLY F CA 1
ATOM 9611 C C . GLY F 1 192 ? 22.92152 11.52596 68.21269 1.000 25.66036 192 GLY F C 1
ATOM 9612 O O . GLY F 1 192 ? 23.17870 10.36074 67.91168 1.000 22.40582 192 GLY F O 1
ATOM 9613 N N . ILE F 1 193 ? 22.02452 11.82681 69.14130 1.000 23.38672 193 ILE F N 1
ATOM 9614 C CA . ILE F 1 193 ? 21.31311 10.81419 69.90581 1.000 23.31913 193 ILE F CA 1
ATOM 9615 C C . ILE F 1 193 ? 19.81358 10.91055 69.67462 1.000 24.76575 193 ILE F C 1
ATOM 9616 O O . ILE F 1 193 ? 19.15365 9.90885 69.37872 1.000 20.56280 193 ILE F O 1
ATOM 9621 N N . LEU F 1 194 ? 19.26987 12.12926 69.72211 1.000 24.99700 194 LEU F N 1
ATOM 9622 C CA . LEU F 1 194 ? 17.87765 12.37722 69.35289 1.000 25.27494 194 LEU F CA 1
ATOM 9623 C C . LEU F 1 194 ? 17.89177 12.78295 67.88104 1.000 28.25300 194 LEU F C 1
ATOM 9624 O O . LEU F 1 194 ? 18.11341 13.94392 67.51976 1.000 21.17103 194 LEU F O 1
ATOM 9629 N N . ILE F 1 195 ? 17.68453 11.80551 67.00668 1.000 22.35918 195 ILE F N 1
ATOM 9630 C CA . ILE F 1 195 ? 17.94332 12.03962 65.59390 1.000 25.54202 195 ILE F CA 1
ATOM 9631 C C . ILE F 1 195 ? 17.07973 11.09450 64.78351 1.000 25.35035 195 ILE F C 1
ATOM 9632 O O . ILE F 1 195 ? 16.93918 9.91324 65.11658 1.000 21.66807 195 ILE F O 1
ATOM 9637 N N . ASN F 1 196 ? 16.47685 11.64382 63.73731 1.000 27.04774 196 ASN F N 1
ATOM 9638 C CA . ASN F 1 196 ? 15.72361 10.88170 62.74760 1.000 26.11847 196 ASN F CA 1
ATOM 9639 C C . ASN F 1 196 ? 16.69584 10.58896 61.61898 1.000 25.67455 196 ASN F C 1
ATOM 9640 O O . ASN F 1 196 ? 16.92111 11.42669 60.74715 1.000 30.79410 196 ASN F O 1
ATOM 9645 N N . ILE F 1 197 ? 17.27874 9.39007 61.62685 1.000 28.01605 197 ILE F N 1
ATOM 9646 C CA . ILE F 1 197 ? 18.32061 9.08821 60.65678 1.000 25.79607 197 ILE F CA 1
ATOM 9647 C C . ILE F 1 197 ? 17.78929 8.90863 59.24979 1.000 29.72411 197 ILE F C 1
ATOM 9648 O O . ILE F 1 197 ? 18.58202 8.87313 58.30746 1.000 25.72343 197 ILE F O 1
ATOM 9653 N N . TYR F 1 198 ? 16.47412 8.82563 59.07406 1.000 26.11288 198 TYR F N 1
ATOM 9654 C CA . TYR F 1 198 ? 15.92802 8.54414 57.75662 1.000 29.83628 198 TYR F CA 1
ATOM 9655 C C . TYR F 1 198 ? 15.46006 9.79029 57.02229 1.000 34.39978 198 TYR F C 1
ATOM 9656 O O . TYR F 1 198 ? 15.50203 9.82197 55.78912 1.000 40.58470 198 TYR F O 1
ATOM 9665 N N . ASP F 1 199 ? 15.02765 10.81342 57.75821 1.000 33.82115 199 ASP F N 1
ATOM 9666 C CA . ASP F 1 199 ? 14.53165 12.07887 57.21849 1.000 33.88880 199 ASP F CA 1
ATOM 9667 C C . ASP F 1 199 ? 15.25547 13.20179 57.95693 1.000 34.57735 199 ASP F C 1
ATOM 9668 O O . ASP F 1 199 ? 14.76672 13.71661 58.96795 1.000 33.58610 199 ASP F O 1
ATOM 9673 N N . LEU F 1 200 ? 16.43286 13.56843 57.45452 1.000 31.94064 200 LEU F N 1
ATOM 9674 C CA . LEU F 1 200 ? 17.25678 14.55394 58.13801 1.000 38.24143 200 LEU F CA 1
ATOM 9675 C C . LEU F 1 200 ? 16.72503 15.97127 57.91711 1.000 39.81918 200 LEU F C 1
ATOM 9676 O O . LEU F 1 200 ? 16.16383 16.27436 56.86160 1.000 42.61610 200 LEU F O 1
ATOM 9681 N N . PRO F 1 201 ? 16.89590 16.85668 58.89695 1.000 40.68179 201 PRO F N 1
ATOM 9682 C CA . PRO F 1 201 ? 16.44764 18.24448 58.72519 1.000 42.68720 201 PRO F CA 1
ATOM 9683 C C . PRO F 1 201 ? 17.07047 18.90101 57.50300 1.000 51.54921 201 PRO F C 1
ATOM 9684 O O . PRO F 1 201 ? 18.15320 18.52804 57.04255 1.000 46.94441 201 PRO F O 1
ATOM 9688 N N . ALA F 1 202 ? 16.36254 19.91357 56.98832 1.000 48.16593 202 ALA F N 1
ATOM 9689 C CA . ALA F 1 202 ? 16.70726 20.49117 55.69225 1.000 54.61012 202 ALA F CA 1
ATOM 9690 C C . ALA F 1 202 ? 18.11917 21.06690 55.70339 1.000 49.80790 202 ALA F C 1
ATOM 9691 O O . ALA F 1 202 ? 18.87953 20.90346 54.74080 1.000 49.71658 202 ALA F O 1
ATOM 9693 N N . GLY F 1 203 ? 18.48371 21.74131 56.78556 1.000 46.32368 203 GLY F N 1
ATOM 9694 C CA . GLY F 1 203 ? 19.79557 22.33497 56.92817 1.000 49.63826 203 GLY F CA 1
ATOM 9695 C C . GLY F 1 203 ? 20.78000 21.42145 57.63514 1.000 52.24213 203 GLY F C 1
ATOM 9696 O O . GLY F 1 203 ? 21.61210 21.89492 58.41547 1.000 50.62911 203 GLY F O 1
ATOM 9697 N N . TYR F 1 204 ? 20.67770 20.11131 57.40706 1.000 50.91009 204 TYR F N 1
ATOM 9698 C CA . TYR F 1 204 ? 21.50813 19.16303 58.14164 1.000 47.99514 204 TYR F CA 1
ATOM 9699 C C . TYR F 1 204 ? 22.97710 19.36207 57.80973 1.000 47.40409 204 TYR F C 1
ATOM 9700 O O . TYR F 1 204 ? 23.40592 19.15357 56.67037 1.000 40.67866 204 TYR F O 1
ATOM 9709 N N . THR F 1 205 ? 23.75840 19.69759 58.83505 1.000 49.65318 205 THR F N 1
ATOM 9710 C CA . THR F 1 205 ? 25.16430 20.01814 58.62317 1.000 56.84480 205 THR F CA 1
ATOM 9711 C C . THR F 1 205 ? 26.03608 18.76698 58.59108 1.000 55.57779 205 THR F C 1
ATOM 9712 O O . THR F 1 205 ? 27.03062 18.71845 57.85523 1.000 58.73859 205 THR F O 1
ATOM 9716 N N . GLY F 1 206 ? 25.69960 17.76844 59.39201 1.000 48.92559 206 GLY F N 1
ATOM 9717 C CA . GLY F 1 206 ? 26.46436 16.53689 59.45596 1.000 41.88261 206 GLY F CA 1
ATOM 9718 C C . GLY F 1 206 ? 26.17944 15.83991 60.76269 1.000 32.79992 206 GLY F C 1
ATOM 9719 O O . GLY F 1 206 ? 25.57263 16.40251 61.66698 1.000 32.60557 206 GLY F O 1
ATOM 9720 N N . TYR F 1 207 ? 26.64571 14.59927 60.86901 1.000 32.27564 207 TYR F N 1
ATOM 9721 C CA . TYR F 1 207 ? 26.42204 13.87956 62.11801 1.000 31.35221 207 TYR F CA 1
ATOM 9722 C C . TYR F 1 207 ? 27.31281 14.47649 63.20802 1.000 32.30579 207 TYR F C 1
ATOM 9723 O O . TYR F 1 207 ? 28.51815 14.65184 63.01229 1.000 28.46255 207 TYR F O 1
ATOM 9732 N N . GLN F 1 208 ? 26.70501 14.83560 64.33650 1.000 27.66003 208 GLN F N 1
ATOM 9733 C CA . GLN F 1 208 ? 27.40556 15.42523 65.47376 1.000 30.04373 208 GLN F CA 1
ATOM 9734 C C . GLN F 1 208 ? 27.64252 14.32465 66.49678 1.000 29.73814 208 GLN F C 1
ATOM 9735 O O . GLN F 1 208 ? 26.74103 13.99595 67.27801 1.000 23.93457 208 GLN F O 1
ATOM 9741 N N . SER F 1 209 ? 28.84516 13.75291 66.49466 1.000 24.64365 209 SER F N 1
ATOM 9742 C CA . SER F 1 209 ? 29.15253 12.71236 67.47077 1.000 23.55144 209 SER F CA 1
ATOM 9743 C C . SER F 1 209 ? 28.91368 13.24795 68.88018 1.000 24.73021 209 SER F C 1
ATOM 9744 O O . SER F 1 209 ? 29.39362 14.33678 69.21318 1.000 26.23717 209 SER F O 1
ATOM 9747 N N . PRO F 1 210 ? 28.23012 12.50939 69.74337 1.000 23.87452 210 PRO F N 1
ATOM 9748 C CA . PRO F 1 210 ? 28.05457 12.96979 71.11984 1.000 25.72114 210 PRO F CA 1
ATOM 9749 C C . PRO F 1 210 ? 29.33183 12.76941 71.92386 1.000 28.72746 210 PRO F C 1
ATOM 9750 O O . PRO F 1 210 ? 30.22199 11.99852 71.55704 1.000 26.35101 210 PRO F O 1
ATOM 9754 N N . GLY F 1 211 ? 29.38898 13.45456 73.06117 1.000 26.19216 211 GLY F N 1
ATOM 9755 C CA . GLY F 1 211 ? 30.50650 13.32641 73.95719 1.000 25.37049 211 GLY F CA 1
ATOM 9756 C C . GLY F 1 211 ? 31.68658 14.18262 73.55085 1.000 28.22738 211 GLY F C 1
ATOM 9757 O O . GLY F 1 211 ? 31.65138 14.91594 72.56156 1.000 29.71124 211 GLY F O 1
ATOM 9758 N N . PRO F 1 212 ? 32.75210 14.11799 74.33793 1.000 33.25994 212 PRO F N 1
ATOM 9759 C CA . PRO F 1 212 ? 33.90858 14.99011 74.12012 1.000 29.31352 212 PRO F CA 1
ATOM 9760 C C . PRO F 1 212 ? 34.78543 14.51254 72.97036 1.000 30.24542 212 PRO F C 1
ATOM 9761 O O . PRO F 1 212 ? 34.63041 13.41518 72.43615 1.000 32.40577 212 PRO F O 1
ATOM 9765 N N . ALA F 1 213 ? 35.75257 15.35826 72.62508 1.000 33.05085 213 ALA F N 1
ATOM 9766 C CA . ALA F 1 213 ? 36.70715 15.06159 71.56213 1.000 28.50443 213 ALA F CA 1
ATOM 9767 C C . ALA F 1 213 ? 37.63359 13.90403 71.93905 1.000 30.08986 213 ALA F C 1
ATOM 9768 O O . ALA F 1 213 ? 37.89693 13.64210 73.11536 1.000 35.77108 213 ALA F O 1
ATOM 9770 N N . VAL F 1 214 ? 38.09154 13.18417 70.91226 1.000 24.30664 214 VAL F N 1
ATOM 9771 C CA . VAL F 1 214 ? 39.00499 12.06311 71.08759 1.000 31.22999 214 VAL F CA 1
ATOM 9772 C C . VAL F 1 214 ? 40.34351 12.53206 71.66806 1.000 42.96260 214 VAL F C 1
ATOM 9773 O O . VAL F 1 214 ? 40.83994 13.62273 71.35109 1.000 39.32458 214 VAL F O 1
ATOM 9777 N N . TRP F 1 215 ? 40.92952 11.71018 72.54392 1.000 42.37610 215 TRP F N 1
ATOM 9778 C CA . TRP F 1 215 ? 42.30615 11.88760 73.01111 1.000 37.92337 215 TRP F CA 1
ATOM 9779 C C . TRP F 1 215 ? 43.13369 10.75123 72.41579 1.000 42.80083 215 TRP F C 1
ATOM 9780 O O . TRP F 1 215 ? 42.93230 9.58695 72.76958 1.000 43.72928 215 TRP F O 1
ATOM 9791 N N . GLN F 1 216 ? 44.03629 11.07891 71.48913 1.000 42.06807 216 GLN F N 1
ATOM 9792 C CA . GLN F 1 216 ? 44.84934 10.08686 70.78879 1.000 43.34580 216 GLN F CA 1
ATOM 9793 C C . GLN F 1 216 ? 46.27738 9.99237 71.32646 1.000 53.18679 216 GLN F C 1
ATOM 9794 O O . GLN F 1 216 ? 47.02908 9.10371 70.90542 1.000 50.23825 216 GLN F O 1
ATOM 9800 N N . GLY F 1 217 ? 46.66742 10.87856 72.23997 1.000 48.88384 217 GLY F N 1
ATOM 9801 C CA . GLY F 1 217 ? 48.01278 10.87837 72.78607 1.000 48.14353 217 GLY F CA 1
ATOM 9802 C C . GLY F 1 217 ? 48.40390 12.19186 73.43690 1.000 48.14633 217 GLY F C 1
ATOM 9803 O O . GLY F 1 217 ? 47.62902 13.14543 73.45236 1.000 47.50417 217 GLY F O 1
#

Sequence (1302 aa):
HYTLPDLIANGTVAADWQFVRETANHYYTNGPVTDVTDEAIRCYELDYSATPGETNIATVSAGSTVGMQGNGAFYHPGYFSAYLSQASPAANSPDAGTASTWFKIWEDPPVFENGALVFPSQSIDQVTFTIPKNLPSGQYLLRTEQIALHVASTFGGAQFYIGCAQLNVVDGGSGTPGPTVAFPGAYTGNEPGILINIYDLPAGYTGYQSPGPAVWQGHYTLPDLIANGTVAADWQFVRETANHYTNGPVTDVTDEEAIRCYELDYSATPGETNIATVSAGSTVGMQGNGAFYHPGYFSAYLSQASPAANSPDAGTASTWFKIWEDPPVFENGALVFPSQSIDQVTFTIPKNLPSGQYLLRTEQIALHVASTFGGAQFYIGCAQLNVVDGGSGTPGPTVAFPGAYTGNEPGILINIYDLPAGYTGYQSPGPAVWQQGHYTLPDLIANGTVAADWQFVRETANHYTNGPVTDVTDEAIRCYELDYSATPGETNIATVSAGSTVGMQGNGAFYHPGYFSAYLSQASPAANSPDAGTASTWFKIWEDPPVFEENGALVFPSQSIDQVTFTIPKNLPSGQYLLRTEQIALHVASTFGGAQFYIGCAQLNVVDGGSGTPGPTVAFPGAYTGNEPGILINIYDLPAGYTGYQSPGPAVWQGHYTLPDLIANGTVAADWQFVRETANHYTNGPVTDVTDEAIRCYELDYSATPGETNIATVSAGSTVGMQGNGAFYHPGYFSAYLSQQASPAANSPDAGTASTWFKIWEDPPVFENGALVFPSQSIDQVTFTIPKNLPSGQYLLRTEQIALHVASTFGGAQFYIGCAQLNVVDGGSGTPGPTVAFPGAYTGNEPGILINIYDLPAGYTGYQSPGPAVWQGHYTLPDLIANGTVAADWQFVRETANHYYTNGPVTDVTDEEAIRCYELDYSATPGETNIATVSAGSTVGMQGNGAFYHPGYFSAYLSQASPAANSPDAGTASTWFKIWEDPPVFENGALVFPSQSIDQVTFTIPKNLPSGQYLLRTEQIALHVASTFGGAQFYIGCAQLNVVDGGSGTPGPTVAFPGAYTGNEPGILINIYDLPAGYTGYQQSPGPAVWQGHYTLPDLIANGTVAADWQFVRETANHYTNGPVTDVTDEAIRCYELDYSATPGETNIATVSAGSTVGMQGNGAFYHPGYFSAYLSQASPAANSPDAGTASTWFKIWEDPPVFENGALVFPSQSIDQVTFTIPKNLPSGQYLLRTEQIALHVASTFGGAQFYIGCAQLNVVDGGSGTPGPTVAFPGAYTGNEPGILINIYDLPAGYTGYQSPGPAVWQG

Solvent-accessible surface area: 49386 Å² total; per-residue (Å²): 85,3,5,2,2,10,1,13,13,122,79,85,64,18,64,91,49,67,34,0,4,46,0,48,4,53,189,100,20,11,30,9,69,64,10,103,62,69,14,1,20,0,22,9,84,70,90,95,51,7,0,55,135,7,90,49,6,74,4,42,6,32,30,76,0,0,0,40,5,81,28,42,1,114,23,18,1,0,2,0,0,0,0,0,84,6,35,32,15,0,59,13,68,62,2,4,37,40,34,34,0,6,4,4,48,51,48,40,3,81,71,92,148,57,52,16,65,38,20,56,77,99,63,53,75,8,62,11,69,0,6,132,57,0,38,59,20,55,12,0,0,0,0,0,2,0,0,1,40,80,1,59,59,58,35,13,4,25,2,0,2,0,0,0,0,0,36,1,47,102,27,32,104,13,72,34,19,10,36,27,30,4,35,55,21,8,76,5,88,29,67,0,5,61,11,56,16,163,104,30,88,119,75,34,115,14,30,95,39,5,34,14,33,50,24,135,55,85,2,5,1,3,8,0,13,16,122,54,94,66,19,46,85,42,22,36,0,2,22,0,48,3,36,108,96,39,11,27,8,70,68,11,98,63,73,15,1,12,0,21,9,53,50,91,88,13,5,0,43,16,5,28,53,6,78,4,45,3,30,35,72,0,0,0,38,3,82,30,39,1,110,24,19,1,0,2,0,0,0,0,0,82,7,64,104,25,0,56,14,56,89,1,5,72,62,62,31,0,5,3,14,53,49,51,40,2,82,59,87,146,57,51,17,73,43,21,39,77,94,39,57,68,10,67,12,70,0,10,140,53,0,39,68,28,58,11,0,0,0,0,0,1,0,0,1,34,79,1,61,88,136,40,12,4,26,2,0,3,0,0,0,0,0,37,1,49,100,29,34,101,12,120,33,23,74,58,32,26,3,40,56,20,8,77,7,92,34,66,0,5,62,9,56,15,161,108,30,81,118,70,32,130,19,32,104,37,5,35,20,69,48,17,146,50,87,3,5,0,3,8,1,15,16,127,76,93,65,19,64,90,45,63,37,0,2,50,1,49,4,43,181,98,41,11,27,8,75,66,10,96,64,77,14,1,15,0,21,9,86,64,93,89,38,5,0,58,127,7,85,59,6,76,4,44,4,32,33,79,0,0,0,38,4,82,29,40,0,117,24,19,1,0,1,0,0,0,0,0,84,7,62,101,21,0,54,14,59,91,1,5,74,60,25,32,0,3,2,14,51,37,49,38,2,73,59,87,131,61,55,17,74,41,15,52,78,94,60,56,73,10,68,11,68,0,7,131,63,0,41,64,28,65,11,0,0,0,0,0,1,0,0,1,37,83,0,60,91,132,42,12,4,30,1,0,2,0,0,0,0,0,42,1,49,105,30,33,97,12,118,44,18,36,27,30,27,4,40,54,19,8,78,7,96,31,77,0,4,59,12,57,15,161,106,30,88,64,69,38,98,19,30,107,38,5,30,20,71,35,21,63,44,84,2,4,0,3,9,1,10,13,114,54,81,46,14,66,93,47,70,37,0,2,51,1,49,4,80,184,88,38,11,28,10,65,72,9,98,65,73,12,1,15,0,21,9,86,64,79,90,44,4,0,57,125,7,87,53,5,80,4,35,7,28,33,75,0,0,0,27,4,82,30,39,0,109,24,17,1,0,2,0,0,0,0,0,73,3,33,34,24,0,55,14,56,85,1,5,76,62,59,30,0,5,4,12,54,39,51,20,2,32,46,44,137,57,53,18,72,38,22,54,77,96,63,41,44,10,62,11,62,0,8,140,56,0,37,67,28,58,12,0,0,0,0,0,1,0,0,1,37,77,1,59,93,126,34,12,3,28,1,0,3,0,0,0,0,0,40,1,47,96,29,33,98,8,49,31,1,49,28,29,29,3,41,55,20,8,84,4,90,31,70,0,5,60,10,56,16,167,106,30,86,116,69,35,85,20,31,114,37,4,33,18,70,32,9,63,45,84,3,6,1,2,10,1,14,12,120,84,81,60,17,66,91,48,68,35,0,2,49,0,49,3,52,187,95,40,10,27,8,68,67,10,30,62,62,14,1,16,0,21,10,87,67,83,88,49,6,0,56,135,8,93,53,6,75,4,48,3,31,38,73,0,0,0,38,4,82,29,39,0,110,22,17,1,0,2,0,0,0,0,0,81,6,64,112,22,0,57,15,58,84,1,5,74,61,65,31,0,5,3,13,50,52,53,45,3,74,62,79,86,64,52,20,77,41,20,57,77,100,62,52,71,8,65,10,69,0,8,120,56,0,38,65,28,61,11,0,0,0,0,0,2,0,0,1,38,84,1,56,45,42,28,13,5,26,2,0,2,0,0,0,0,0,38,1,55,93,29,33,99,10,119,42,18,75,60,30,30,4,24,41,20,4,77,6,80,31,69,0,4,31,9,55,15,159,91,31,88,49,61,38,132,26,35,115,31,4,30,21,69,43,23,149,63,35,2,5,6,2,9,0,14,15,120,82,90,65,18,65,91,44,67,36,0,1,50,0,47,4,46,183,98,38,11,30,9,63,69,9,99,65,83,13,1,17,0,21,8,84,62,93,91,43,4,0,56,128,6,87,54,5,77,5,48,5,29,33,44,0,0,0,43,4,81,29,26,2,29,6,21,0,0,5,0,0,0,0,0,85,6,52,109,24,0,56,14,59,91,0,4,79,58,62,40,0,7,2,12,49,48,48,40,2,64,48,82,88,34,54,17,53,28,14,23,69,81,61,52,72,10,32,11,70,0,6,128,54,0,41,68,29,59,11,0,0,0,2,0,2,0,0,1,12,20,1,51,88,131,36,11,3,13,1,0,3,0,0,0,0,0,38,1,57,100,28,34,101,10,121,33,23,77,58,30,28,4,34,57,19,9,80,5,97,31,66,0,6,59,10,60,14,62,108,29,88,120,66,31,126,20,28,103,38,5,33,18,70,56,22,139,42

Foldseek 3Di:
DWAFQWKFAPNDTHDGQQFWQDACCVPVLFFDLDQVDLCQFARHNDLQVRLLVYDAAEHAAFGKMKIFIPAFQQFFFKKWKWKFAQPPFLSGSVGQQDQRIATADIFGFKQDPNATHGPDRHGRMDMDGRAQQDDFHKMKMKIWTFGCQQLQDQSRTGIHIIIGIYGYPNHHNDDDDDTGHRSGQDDSPDCQRNDDRPDHDPPDPIHDDGGDDHDRD/DWAFQWKFAPNDTHDGQQFWQDALCVPVRFFDLAQVDLCVFARHVDLAPRLLVHDAAEHEAFGKMKTFIPAFQQFFFKKWKKKFAAPPALSGSCGQQDQGIATADMAGWKQDPNATHGPDRHGGMDMDGRHQQADFHKMKMKIWTFGCQQLQDQSRTGIHIIIGIYGYPNHHNDDGDDTGGRSPQDDRPDCRRNADRPNGDDPDPIHDDGGDDHGRD/DWAFQWKFAPNDTHDGQQFWQDALCVPVRFFDLAQVDLCVFARHVDLQPRLVVYDAAEHAAFGKMKTFIPAFQQFFWKKWKKKFAAPPFLSGSCGQQDQGIATADMFGFKDDPNATHGPDRHGRMDMDGRAQQDDFHKMKMKIWTFGCQQQQDQSRTTIHIIIGIYGYPNHHHDDDDDTGGRSGQDDRPDCQRNDDRPDHDDPDPIHDDGGDDHDRD/DWAFQWKFAPNDTHDGQQFWQDALCVPVRFFDLDLPDLCLFARHVDLQPRLQVYDAAEHEAFGKMKTFIPAFQQFFFKKWKKKFFAPPFLSGSVGQQDFGIATADMAGWKQDPNATHGPDRHGGMDMDGRAQQDDFAKMKMKIWTFGCQQLQDQSRTTIHIIIGIYGYPNHHNDDGDDTGGRSGQDDRPPCRRNANRVDGDDPDPIHDDGGDDHDRD/DWAFQWKFAPNDTHDGQQFWQDACCVPVLFFDLDQVDLCQFARHVDLQVRLVVYDAAEHEAFDKMKTFIPAFQQFFWKKWKKKFFAPPFLSGSCGQQDQGIATADMAGWKCDPNATDGPDRHGRMDMDGRAQQADFHKMKMKMWTFGCQQQQDQSRTGIHIIIGIYGYPNHHNDDDDDTGGRSGQDDRPQCRRNADRPDGDPPDDIHDDGGDDHTRD/DWAFAWKFAPNDTHDGQQFWQDALCVPVRFFDLDQPDLCQFARHNDLQPRLQVHDAAEHEAFGKMKTFIPAFQQFFFKKWKKKFFAPPFLSGSVGQQDQGIATADIFGFKQDPNATHGPDRHGRMDMDGRAQADDFHKMKMKIWTFGCQQLQDQSRTGIHIIIGIYGYPNHHHDDGDDTGGRSGQDDSPDCLRNDDRPDHDPPDPIRDDGGDDHDRD

Nearest PDB structures (foldseek):
  7exk-assembly4_D  TM=1.003E+00  e=2.103E-48  Gelatoporia subvermispora B
  4b5q-assembly1_B  TM=9.905E-01  e=3.456E-38  Phanerodontia chrysosporium
  8b7p-assembly4_DDD  TM=9.354E-01  e=6.841E-29  Aspergillus nidulans FGSC A4
  3eii-assembly4_D  TM=9.346E-01  e=1.783E-26  Thermothielavioides terrestris
  4qi8-assembly2_B  TM=9.246E-01  e=8.086E-26  Neurospora crassa

Radius of gyration: 36.12 Å; Cα contacts (8 Å, |Δi|>4): 3682; chains: 6; bounding box: 96×75×112 Å

InterPro domains:
  IPR005103 Auxiliary Activity family 9, catalytic domain [PF03443] (19-217)
  IPR005103 Auxiliary Activity family 9, catalytic domain [cd21175] (19-233)
  IPR049892 Auxiliary Activity family 9 [PTHR33353] (1-235)

B-factor: mean 31.17, std 9.4, range [10.47, 87.41]